Protein AF-Q9Y767-F1 (afdb_monomer_lite)

Secondary structure (DSSP, 8-state):
----------------------PPPP---------------SGGGGTTT--SSPPP---EE-TT--EE--HHHHHHH-TT--SSPPPHHHHHHHHHHHHHTT-TT-----PPPP--PPPPPSSSSHHHHHHHHHHHHHTTHHHHHHHHHH--PPPPPSS----SEEEEEETTS-EEES-PPPSSEEEEEEE--TTT-SS-SEEEEE-SSEEEEEE-TTTTTS-S-----B----TTS-EEEEESSTHHHHTTBGGGSSSSPPSEEEEEHHHHHHHHHPPPTTTHHHHHHHHHHHHHHHHHHHSTT-SHHHHHHHSSTHHHHTT-TTGGG---SSHHHHHHHHT------GGGGGGG-S-HHHHHHTHHHHHHHHHHHHHHHHHHHHHHHHHHHHHS-STHHHHHHHHHHS--EEEETHHHHHHHHHHHHHHHHHHHHHHHHHHHHHHHHGGGG-HHHHHHSTTGGGS--------EEPPSSTTPPPEEPTT-SSTTS-HHHHTT-SS--SGGGG---GGGHHHHHHHHHTT----TTSTTHHHHTTEEETTEEEEEETTTEEEEEEEHHHHHHHHHTT--B-----TTS-HHHHT-SSEEEEEPP-TT-TTS-BS-TTSGGGHHHHHTTSEEESSTHHHHHHHHHHHHHHHHHHHHHHHT--EEETTTS-GGG----TT--TTSPPEEEE----BTT-STT---B-SSGGGPPPP-TTSTTTTGGGG-BPPTTEEEEEEE-TTHHHHHHHHHHHTTTTSTT-SHHHHHHHT--TTTT-SHHHHHHHHHTS-HHHHHHHHHHHHTT--HHHHHHHHHHH-TT--HHHHHHHHHHHHHHHTEEEE--TTT-SS-EEEESTTHHHHHHHHHHHTSSS-B-SSS-PBPPGGGSTTTS-TTTTHHHHHHHHHHHHHHHHHHHHHHHHHHHHHHHT--EEEEEEETTEEEEEEEGGGHHHHHHHHHHHHHHHHHHHHHHHT----BHHHHS-S-EEEESB--SSTT-----SS--SPPPP-EEE-HHHHHHTGGGG---TTPPPPTTT---GGG----PPPPHHHHHHHHHHSS-HHHHHHHHHHHH---HHHHHHHHHHTTT--TT------------------------------------------------------------------------------------------------------------------------------------------------------------------S--GGGHHHHGGGG---THHHHHHHHHHHHHHHHHHHHHTTSSSSSS-----PPPPPPPP----------------------------------------------------------------PPP-------S----------SS----------------------------------------------

Structure (mmCIF, N/CA/C/O backbone):
data_AF-Q9Y767-F1
#
_entry.id   AF-Q9Y767-F1
#
loop_
_atom_site.group_PDB
_atom_site.id
_atom_site.type_symbol
_atom_site.label_atom_id
_atom_site.label_alt_id
_atom_site.label_comp_id
_atom_site.label_asym_id
_atom_site.label_entity_id
_atom_site.label_seq_id
_atom_site.pdbx_PDB_ins_code
_atom_site.Cartn_x
_atom_site.Cartn_y
_atom_site.Cartn_z
_atom_site.occupancy
_atom_site.B_iso_or_equiv
_atom_site.auth_seq_id
_atom_site.auth_comp_id
_atom_site.auth_asym_id
_atom_site.auth_atom_id
_atom_site.pdbx_PDB_model_num
ATOM 1 N N . MET A 1 1 ? 56.388 -27.359 -3.295 1.00 28.72 1 MET A N 1
ATOM 2 C CA . MET A 1 1 ? 57.728 -27.918 -2.998 1.00 28.72 1 MET A CA 1
ATOM 3 C C . MET A 1 1 ? 57.900 -28.033 -1.483 1.00 28.72 1 MET A C 1
ATOM 5 O O . MET A 1 1 ? 57.085 -27.483 -0.754 1.00 28.72 1 MET A O 1
ATOM 9 N N . LEU A 1 2 ? 58.905 -28.788 -1.039 1.00 32.94 2 LEU A N 1
ATOM 10 C CA . LEU A 1 2 ? 59.352 -28.968 0.358 1.00 32.94 2 LEU A CA 1
ATOM 11 C C . LEU A 1 2 ? 59.997 -27.649 0.878 1.00 32.94 2 LEU A C 1
ATOM 13 O O . LEU A 1 2 ? 60.405 -26.850 0.041 1.00 32.94 2 LEU A O 1
ATOM 17 N N . THR A 1 3 ? 60.153 -27.308 2.170 1.00 29.62 3 THR A N 1
ATOM 18 C CA . THR A 1 3 ? 59.813 -27.923 3.484 1.00 29.62 3 THR A CA 1
ATOM 19 C C . THR A 1 3 ? 59.818 -26.815 4.575 1.00 29.62 3 THR A C 1
ATOM 21 O O . THR A 1 3 ? 60.466 -25.793 4.356 1.00 29.62 3 THR A O 1
ATOM 24 N N . PRO A 1 4 ? 59.155 -26.970 5.746 1.00 40.16 4 PRO A N 1
ATOM 25 C CA . PRO A 1 4 ? 59.044 -25.916 6.770 1.00 40.16 4 PRO A CA 1
ATOM 26 C C . PRO A 1 4 ? 60.055 -26.027 7.935 1.00 40.16 4 PRO A C 1
ATOM 28 O O . PRO A 1 4 ? 60.625 -27.089 8.179 1.00 40.16 4 PRO A O 1
ATOM 31 N N . VAL A 1 5 ? 60.196 -24.951 8.725 1.00 39.81 5 VAL A N 1
ATOM 32 C CA . VAL A 1 5 ? 60.994 -24.885 9.973 1.00 39.81 5 VAL A CA 1
ATOM 33 C C . VAL A 1 5 ? 60.088 -24.564 11.177 1.00 39.81 5 VAL A C 1
ATOM 35 O O . VAL A 1 5 ? 59.078 -23.879 11.035 1.00 39.81 5 VAL A O 1
ATOM 38 N N . ARG A 1 6 ? 60.425 -25.076 12.373 1.00 28.00 6 ARG A N 1
ATOM 39 C CA . ARG A 1 6 ? 59.621 -24.985 13.611 1.00 28.00 6 ARG A CA 1
ATOM 40 C C . ARG A 1 6 ? 60.515 -24.775 14.842 1.00 28.00 6 ARG A C 1
ATOM 42 O O . ARG A 1 6 ? 61.390 -25.604 15.056 1.00 28.00 6 ARG A O 1
ATOM 49 N N . CYS A 1 7 ? 60.239 -23.765 15.679 1.00 31.17 7 CYS A N 1
ATOM 50 C CA . CYS A 1 7 ? 60.666 -23.653 17.094 1.00 31.17 7 CYS A CA 1
ATOM 51 C C . CYS A 1 7 ? 60.053 -22.389 17.756 1.00 31.17 7 CYS A C 1
ATOM 53 O O . CYS A 1 7 ? 59.908 -21.392 17.063 1.00 31.17 7 CYS A O 1
ATOM 55 N N . ARG A 1 8 ? 59.735 -22.313 19.064 1.00 32.75 8 ARG A N 1
ATOM 56 C CA . ARG A 1 8 ? 59.284 -23.351 20.026 1.00 32.75 8 ARG A CA 1
ATOM 57 C C . ARG A 1 8 ? 58.788 -22.705 21.348 1.00 32.75 8 ARG A C 1
ATOM 59 O O . ARG A 1 8 ? 59.618 -22.176 22.076 1.00 32.75 8 ARG A O 1
ATOM 66 N N . THR A 1 9 ? 57.516 -22.918 21.731 1.00 33.44 9 THR A N 1
ATOM 67 C CA . THR A 1 9 ? 56.991 -22.882 23.139 1.00 33.44 9 THR A CA 1
ATOM 68 C C . THR A 1 9 ? 57.141 -21.551 23.932 1.00 33.44 9 THR A C 1
ATOM 70 O O . THR A 1 9 ? 57.812 -20.644 23.472 1.00 33.44 9 THR A O 1
ATOM 73 N N . VAL A 1 10 ? 56.498 -21.277 25.081 1.00 32.41 10 VAL A N 1
ATOM 74 C CA . VAL A 1 10 ? 55.818 -22.070 26.145 1.00 32.41 10 VAL A CA 1
ATOM 75 C C . VAL A 1 10 ? 54.426 -21.472 26.527 1.00 32.41 10 VAL A C 1
ATOM 77 O O . VAL A 1 10 ? 54.104 -20.391 26.042 1.00 32.41 10 VAL A O 1
ATOM 80 N N . PRO A 1 11 ? 53.560 -22.168 27.311 1.00 40.28 11 PRO A N 1
ATOM 81 C CA . PRO A 1 11 ? 52.093 -21.999 27.235 1.00 40.28 11 PRO A CA 1
ATOM 82 C C . PRO A 1 11 ? 51.384 -21.599 28.552 1.00 40.28 11 PRO A C 1
ATOM 84 O O . PRO A 1 11 ? 52.007 -21.569 29.612 1.00 40.28 11 PRO A O 1
ATOM 87 N N . ASN A 1 12 ? 50.045 -21.455 28.517 1.00 32.50 12 ASN A N 1
ATOM 88 C CA . ASN A 1 12 ? 49.196 -21.929 29.624 1.00 32.50 12 ASN A CA 1
ATOM 89 C C . ASN A 1 12 ? 47.728 -22.253 29.250 1.00 32.50 12 ASN A C 1
ATOM 91 O O . ASN A 1 12 ? 47.207 -21.793 28.243 1.00 32.50 12 ASN A O 1
ATOM 95 N N . ALA A 1 13 ? 47.134 -23.091 30.107 1.00 32.06 13 ALA A N 1
ATOM 96 C CA . ALA A 1 13 ? 45.822 -23.764 30.130 1.00 32.06 13 ALA A CA 1
ATOM 97 C C . ALA A 1 13 ? 44.555 -22.926 29.767 1.00 32.06 13 ALA A C 1
ATOM 99 O O . ALA A 1 13 ? 44.586 -21.704 29.810 1.00 32.06 13 ALA A O 1
ATOM 100 N N . THR A 1 14 ? 43.377 -23.502 29.459 1.00 33.66 14 THR A N 1
ATOM 101 C CA . THR A 1 14 ? 42.766 -24.791 29.893 1.00 33.66 14 THR A CA 1
ATOM 102 C C . THR A 1 14 ? 42.003 -25.542 28.781 1.00 33.66 14 THR A C 1
ATOM 104 O O . THR A 1 14 ? 41.826 -25.040 27.676 1.00 33.66 14 THR A O 1
ATOM 107 N N . VAL A 1 15 ? 41.573 -26.783 29.070 1.00 26.28 15 VAL A N 1
ATOM 108 C CA . VAL A 1 15 ? 40.956 -27.737 28.126 1.00 26.28 15 VAL A CA 1
ATOM 109 C C . VAL A 1 15 ? 39.601 -28.247 28.645 1.00 26.28 15 VAL A C 1
ATOM 111 O O . VAL A 1 15 ? 39.508 -28.639 29.801 1.00 26.28 15 VAL A O 1
ATOM 114 N N . ALA A 1 16 ? 38.617 -28.315 27.737 1.00 26.09 16 ALA A N 1
ATOM 115 C CA . ALA A 1 16 ? 37.373 -29.109 27.746 1.00 26.09 16 ALA A CA 1
ATOM 116 C C . ALA A 1 16 ? 36.390 -29.043 28.942 1.00 26.09 16 ALA A C 1
ATOM 118 O O . ALA A 1 16 ? 36.709 -29.431 30.058 1.00 26.09 16 ALA A O 1
ATOM 119 N N . THR A 1 17 ? 35.106 -28.794 28.631 1.00 26.52 17 THR A N 1
ATOM 120 C CA . THR A 1 17 ? 33.941 -29.588 29.105 1.00 26.52 17 THR A CA 1
ATOM 121 C C . THR A 1 17 ? 32.724 -29.302 28.208 1.00 26.52 17 THR A C 1
ATOM 123 O O . THR A 1 17 ? 32.016 -28.330 28.436 1.00 26.52 17 THR A O 1
ATOM 126 N N . ALA A 1 18 ? 32.482 -30.125 27.174 1.00 26.08 18 ALA A N 1
ATOM 127 C CA . ALA A 1 18 ? 31.296 -30.006 26.298 1.00 26.08 18 ALA A CA 1
ATOM 128 C C . ALA A 1 18 ? 30.968 -31.286 25.478 1.00 26.08 18 ALA A C 1
ATOM 130 O O . ALA A 1 18 ? 30.548 -31.195 24.331 1.00 26.08 18 ALA A O 1
ATOM 131 N N . ALA A 1 19 ? 31.197 -32.496 26.014 1.00 24.45 19 ALA A N 1
ATOM 132 C CA . ALA A 1 19 ? 31.009 -33.742 25.244 1.00 24.45 19 ALA A CA 1
ATOM 133 C C . ALA A 1 19 ? 30.663 -34.973 26.114 1.00 24.45 19 ALA A C 1
ATOM 135 O O . ALA A 1 19 ? 31.433 -35.937 26.161 1.00 24.45 19 ALA A O 1
ATOM 136 N N . ARG A 1 20 ? 29.545 -34.953 26.869 1.00 24.25 20 ARG A N 1
ATOM 137 C CA . ARG A 1 20 ? 29.193 -36.098 27.746 1.00 24.25 20 ARG A CA 1
ATOM 138 C C . ARG A 1 20 ? 27.716 -36.318 28.126 1.00 24.25 20 ARG A C 1
ATOM 140 O O . ARG A 1 20 ? 27.443 -36.789 29.226 1.00 24.25 20 ARG A O 1
ATOM 147 N N . VAL A 1 21 ? 26.772 -36.066 27.220 1.00 27.38 21 VAL A N 1
ATOM 148 C CA . VAL A 1 21 ? 25.366 -36.515 27.361 1.00 27.38 21 VAL A CA 1
ATOM 149 C C . VAL A 1 21 ? 24.951 -37.269 26.085 1.00 27.38 21 VAL A C 1
ATOM 151 O O . VAL A 1 21 ? 25.588 -37.104 25.050 1.00 27.38 21 VAL A O 1
ATOM 154 N N . LEU A 1 22 ? 23.923 -38.124 26.170 1.00 26.45 22 LEU A N 1
ATOM 155 C CA . LEU A 1 22 ? 23.378 -38.959 25.082 1.00 26.45 22 LEU A CA 1
ATOM 156 C C . LEU A 1 22 ? 24.287 -40.099 24.565 1.00 26.45 22 LEU A C 1
ATOM 158 O O . LEU A 1 22 ? 24.571 -40.218 23.374 1.00 26.45 22 LEU A O 1
ATOM 162 N N . ARG A 1 23 ? 24.611 -41.060 25.445 1.00 28.00 23 ARG A N 1
ATOM 163 C CA . ARG A 1 23 ? 24.675 -42.476 25.022 1.00 28.00 23 ARG A CA 1
ATOM 164 C C . ARG A 1 23 ? 23.321 -43.137 25.293 1.00 28.00 23 ARG A C 1
ATOM 166 O O . ARG A 1 23 ? 22.748 -42.945 26.360 1.00 28.00 23 ARG A O 1
ATOM 173 N N . ARG A 1 24 ? 22.811 -43.876 24.301 1.00 27.88 24 ARG A N 1
ATOM 174 C CA . ARG A 1 24 ? 21.466 -44.479 24.292 1.00 27.88 24 ARG A CA 1
ATOM 175 C C . ARG A 1 24 ? 21.237 -45.476 25.430 1.00 27.88 24 ARG A C 1
ATOM 177 O O . ARG A 1 24 ? 22.131 -46.251 25.767 1.00 27.88 24 ARG A O 1
ATOM 184 N N . ALA A 1 25 ? 19.990 -45.534 25.896 1.00 32.16 25 ALA A N 1
ATOM 185 C CA . ALA A 1 25 ? 19.460 -46.717 26.556 1.00 32.16 25 ALA A CA 1
ATOM 186 C C . ALA A 1 25 ? 19.329 -47.889 25.560 1.00 32.16 25 ALA A C 1
ATOM 188 O O . ALA A 1 25 ? 19.052 -47.715 24.375 1.00 32.16 25 ALA A O 1
ATOM 189 N N . ASN A 1 26 ? 19.593 -49.075 26.093 1.00 28.66 26 ASN A N 1
ATOM 190 C CA . ASN A 1 26 ? 19.711 -50.379 25.446 1.00 28.66 26 ASN A CA 1
ATOM 191 C C . ASN A 1 26 ? 18.410 -50.953 24.832 1.00 28.66 26 ASN A C 1
ATOM 193 O O . ASN A 1 26 ? 17.322 -50.593 25.262 1.00 28.66 26 ASN A O 1
ATOM 197 N N . LEU A 1 27 ? 18.588 -51.986 23.983 1.00 30.53 27 LEU A N 1
ATOM 198 C CA . LEU A 1 27 ? 17.619 -53.039 23.578 1.00 30.53 27 LEU A CA 1
ATOM 199 C C . LEU A 1 27 ? 16.439 -52.581 22.684 1.00 30.53 27 LEU A C 1
ATOM 201 O O . LEU A 1 27 ? 15.630 -51.753 23.066 1.00 30.53 27 LEU A O 1
ATOM 205 N N . PHE A 1 28 ? 16.259 -53.125 21.475 1.00 32.03 28 PHE A N 1
ATOM 206 C CA . PHE A 1 28 ? 16.093 -54.566 21.227 1.00 32.03 28 PHE A CA 1
ATOM 207 C C . PHE A 1 28 ? 16.855 -55.139 20.008 1.00 32.03 28 PHE A C 1
ATOM 209 O O . PHE A 1 28 ? 17.375 -54.427 19.155 1.00 32.03 28 PHE A O 1
ATOM 216 N N . SER A 1 29 ? 16.920 -56.473 19.959 1.00 29.86 29 SER A N 1
ATOM 217 C CA . SER A 1 29 ? 17.442 -57.319 18.863 1.00 29.86 29 SER A CA 1
ATOM 218 C C . SER A 1 29 ? 16.241 -57.893 18.062 1.00 29.86 29 SER A C 1
ATOM 220 O O . SER A 1 29 ? 15.119 -57.767 18.539 1.00 29.86 29 SER A O 1
ATOM 222 N N . ARG A 1 30 ? 16.322 -58.555 16.896 1.00 32.03 30 ARG A N 1
ATOM 223 C CA . ARG A 1 30 ? 17.424 -59.170 16.123 1.00 32.03 30 ARG A CA 1
ATOM 224 C C . ARG A 1 30 ? 16.895 -59.523 14.712 1.00 32.03 30 ARG A C 1
ATOM 226 O O . ARG A 1 30 ? 15.781 -60.014 14.662 1.00 32.03 30 ARG A O 1
ATOM 233 N N . TYR A 1 31 ? 17.675 -59.407 13.628 1.00 31.30 31 TYR A N 1
ATOM 234 C CA . TYR A 1 31 ? 17.681 -60.348 12.473 1.00 31.30 31 TYR A CA 1
ATOM 235 C C . TYR A 1 31 ? 18.902 -60.063 11.553 1.00 31.30 31 TYR A C 1
ATOM 237 O O . TYR A 1 31 ? 19.294 -58.897 11.474 1.00 31.30 31 TYR A O 1
ATOM 245 N N . PRO A 1 32 ? 19.572 -61.060 10.918 1.00 35.16 32 PRO A N 1
ATOM 246 C CA . PRO A 1 32 ? 20.919 -60.846 10.368 1.00 35.16 32 PRO A CA 1
ATOM 247 C C . PRO A 1 32 ? 21.138 -61.156 8.867 1.00 35.16 32 PRO A C 1
ATOM 249 O O . PRO A 1 32 ? 20.615 -62.122 8.327 1.00 35.16 32 PRO A O 1
ATOM 252 N N . ARG A 1 33 ? 22.099 -60.421 8.284 1.00 28.55 33 ARG A N 1
ATOM 253 C CA . ARG A 1 33 ? 23.035 -60.833 7.209 1.00 28.55 33 ARG A CA 1
ATOM 254 C C . ARG A 1 33 ? 22.465 -61.456 5.915 1.00 28.55 33 ARG A C 1
ATOM 256 O O . ARG A 1 33 ? 22.408 -62.673 5.774 1.00 28.55 33 ARG A O 1
ATOM 263 N N . GLN A 1 34 ? 22.431 -60.635 4.868 1.00 29.88 34 GLN A N 1
ATOM 264 C CA . GLN A 1 34 ? 23.290 -60.896 3.703 1.00 29.88 34 GLN A CA 1
ATOM 265 C C . GLN A 1 34 ? 24.170 -59.663 3.460 1.00 29.88 34 GLN A C 1
ATOM 267 O O . GLN A 1 34 ? 23.721 -58.538 3.667 1.00 29.88 34 GLN A O 1
ATOM 272 N N . LEU A 1 35 ? 25.437 -59.867 3.094 1.00 27.91 35 LEU A N 1
ATOM 273 C CA . LEU A 1 35 ? 26.386 -58.783 2.825 1.00 27.91 35 LEU A CA 1
ATOM 274 C C . LEU A 1 35 ? 27.396 -59.258 1.770 1.00 27.91 35 LEU A C 1
ATOM 276 O O . LEU A 1 35 ? 28.425 -59.849 2.091 1.00 27.91 35 LEU A O 1
ATOM 280 N N . GLY A 1 36 ? 27.045 -59.062 0.498 1.00 31.06 36 GLY A N 1
ATOM 281 C CA . GLY A 1 36 ? 27.965 -59.252 -0.623 1.00 31.06 36 GLY A CA 1
ATOM 282 C C . GLY A 1 36 ? 28.963 -58.095 -0.716 1.00 31.06 36 GLY A C 1
ATOM 283 O O . GLY A 1 36 ? 28.668 -56.978 -0.288 1.00 31.06 36 GLY A O 1
ATOM 284 N N . HIS A 1 37 ? 30.145 -58.352 -1.277 1.00 27.84 37 HIS A N 1
ATOM 285 C CA . HIS A 1 37 ? 31.180 -57.331 -1.438 1.00 27.84 37 HIS A CA 1
ATOM 286 C C . HIS A 1 37 ? 30.738 -56.228 -2.413 1.00 27.84 37 HIS A C 1
ATOM 288 O O . HIS A 1 37 ? 30.687 -56.441 -3.622 1.00 27.84 37 HIS A O 1
ATOM 294 N N . LEU A 1 38 ? 30.506 -55.027 -1.886 1.00 27.09 38 LEU A N 1
ATOM 295 C CA . LEU A 1 38 ? 30.401 -53.782 -2.646 1.00 27.09 38 LEU A CA 1
ATOM 296 C C . LEU A 1 38 ? 31.399 -52.771 -2.079 1.00 27.09 38 LEU A C 1
ATOM 298 O O . LEU A 1 38 ? 31.571 -52.677 -0.861 1.00 27.09 38 LEU A O 1
ATOM 302 N N . ARG A 1 39 ? 32.077 -52.030 -2.962 1.00 26.05 39 ARG A N 1
ATOM 303 C CA . ARG A 1 39 ? 33.026 -50.988 -2.555 1.00 26.05 39 ARG A CA 1
ATOM 304 C C . ARG A 1 39 ? 32.288 -49.892 -1.795 1.00 26.05 39 ARG A C 1
ATOM 306 O O . ARG A 1 39 ? 31.343 -49.305 -2.312 1.00 26.05 39 ARG A O 1
ATOM 313 N N . TRP A 1 40 ? 32.758 -49.579 -0.592 1.00 27.84 40 TRP A N 1
ATOM 314 C CA . TRP A 1 40 ? 32.358 -48.369 0.125 1.00 27.84 40 TRP A CA 1
ATOM 315 C C . TRP A 1 40 ? 33.190 -47.179 -0.366 1.00 27.84 40 TRP A C 1
ATOM 317 O O . TRP A 1 40 ? 34.020 -46.628 0.357 1.00 27.84 40 TRP A O 1
ATOM 327 N N . ASP A 1 41 ? 32.969 -46.799 -1.625 1.00 29.69 41 ASP A N 1
ATOM 328 C CA . ASP A 1 41 ? 33.581 -45.618 -2.231 1.00 29.69 41 ASP A CA 1
ATOM 329 C C . ASP A 1 41 ? 32.943 -44.344 -1.637 1.00 29.69 41 ASP A C 1
ATOM 331 O O . ASP A 1 41 ? 31.887 -43.889 -2.080 1.00 29.69 41 ASP A O 1
ATOM 335 N N . SER A 1 42 ? 33.586 -43.837 -0.572 1.00 32.28 42 SER A N 1
ATOM 336 C CA . SER A 1 42 ? 33.597 -42.467 0.006 1.00 32.28 42 SER A CA 1
ATOM 337 C C . SER A 1 42 ? 32.285 -41.717 0.324 1.00 32.28 42 SER A C 1
ATOM 339 O O . SER A 1 42 ? 32.321 -40.725 1.051 1.00 32.28 42 SER A O 1
ATOM 341 N N . THR A 1 43 ? 31.126 -42.174 -0.138 1.00 36.66 43 THR A N 1
ATOM 342 C CA . THR A 1 43 ? 29.901 -41.358 -0.240 1.00 36.66 43 THR A CA 1
ATOM 343 C C . THR A 1 43 ? 29.176 -41.179 1.100 1.00 36.66 43 THR A C 1
ATOM 345 O O . THR A 1 43 ? 28.653 -40.108 1.399 1.00 36.66 43 THR A O 1
ATOM 348 N N . ILE A 1 44 ? 29.182 -42.200 1.963 1.00 36.22 44 ILE A N 1
ATOM 349 C CA . ILE A 1 44 ? 28.431 -42.184 3.235 1.00 36.22 44 ILE A CA 1
ATOM 350 C C . ILE A 1 44 ? 29.075 -41.252 4.284 1.00 36.22 44 ILE A C 1
ATOM 352 O O . ILE A 1 44 ? 28.395 -40.790 5.199 1.00 36.22 44 ILE A O 1
ATOM 356 N N . ALA A 1 45 ? 30.343 -40.866 4.103 1.00 32.78 45 ALA A N 1
ATOM 357 C CA . ALA A 1 45 ? 31.004 -39.857 4.933 1.00 32.78 45 ALA A CA 1
ATOM 358 C C . ALA A 1 45 ? 30.490 -38.418 4.698 1.00 32.78 45 ALA A C 1
ATOM 360 O O . ALA A 1 45 ? 30.787 -37.546 5.506 1.00 32.78 45 ALA A O 1
ATOM 361 N N . GLN A 1 46 ? 29.713 -38.163 3.633 1.00 35.66 46 GLN A N 1
ATOM 362 C CA . GLN A 1 46 ? 29.088 -36.858 3.348 1.00 35.66 46 GLN A CA 1
ATOM 363 C C . GLN A 1 46 ? 27.591 -36.787 3.713 1.00 35.66 46 GLN A C 1
ATOM 365 O O . GLN A 1 46 ? 26.954 -35.756 3.505 1.00 35.66 46 GLN A O 1
ATOM 370 N N . VAL A 1 47 ? 27.013 -37.876 4.236 1.00 36.91 47 VAL A N 1
ATOM 371 C CA . VAL A 1 47 ? 25.593 -37.945 4.643 1.00 36.91 47 VAL A CA 1
ATOM 372 C C . VAL A 1 47 ? 25.410 -37.600 6.130 1.00 36.91 47 VAL A C 1
ATOM 374 O O . VAL A 1 47 ? 24.315 -37.258 6.568 1.00 36.91 47 VAL A O 1
ATOM 377 N N . LEU A 1 48 ? 26.489 -37.644 6.913 1.00 33.19 48 LEU A N 1
ATOM 378 C CA . LEU A 1 48 ? 26.513 -37.203 8.306 1.00 33.19 48 LEU A CA 1
ATOM 379 C C . LEU A 1 48 ? 26.869 -35.705 8.355 1.00 33.19 48 LEU A C 1
ATOM 381 O O . LEU A 1 48 ? 27.819 -35.279 7.711 1.00 33.19 48 LEU A O 1
ATOM 385 N N . GLU A 1 49 ? 26.094 -34.929 9.120 1.00 43.50 49 GLU A N 1
ATOM 386 C CA . GLU A 1 49 ? 26.199 -33.462 9.280 1.00 43.50 49 GLU A CA 1
ATOM 387 C C . GLU A 1 49 ? 25.811 -32.567 8.080 1.00 43.50 49 GLU A C 1
ATOM 389 O O . GLU A 1 49 ? 26.294 -31.442 7.956 1.00 43.50 49 GLU A O 1
ATOM 394 N N . ARG A 1 50 ? 24.808 -32.957 7.279 1.00 51.69 50 ARG A N 1
ATOM 395 C CA . ARG A 1 50 ? 23.938 -31.944 6.643 1.00 51.69 50 ARG A CA 1
ATOM 396 C C . ARG A 1 50 ? 22.796 -31.569 7.586 1.00 51.69 50 ARG A C 1
ATOM 398 O O . ARG A 1 50 ? 21.830 -32.312 7.705 1.00 51.69 50 ARG A O 1
ATOM 405 N N . LYS A 1 51 ? 22.939 -30.425 8.265 1.00 68.31 51 LYS A N 1
ATOM 406 C CA . LYS A 1 51 ? 21.878 -29.817 9.094 1.00 68.31 51 LYS A CA 1
ATOM 407 C C . LYS A 1 51 ? 20.920 -28.919 8.306 1.00 68.31 51 LYS A C 1
ATOM 409 O O . LYS A 1 51 ? 19.788 -28.751 8.732 1.00 68.31 51 LYS A O 1
ATOM 414 N N . GLY A 1 52 ? 21.371 -28.338 7.194 1.00 84.56 52 GLY A N 1
ATOM 415 C CA . GLY A 1 52 ? 20.556 -27.438 6.376 1.00 84.56 52 GLY A CA 1
ATOM 416 C C . GLY A 1 52 ? 19.570 -28.165 5.454 1.00 84.56 52 GLY A C 1
ATOM 417 O O . GLY A 1 52 ? 19.789 -29.314 5.073 1.00 84.56 52 GLY A O 1
ATOM 418 N N . LEU A 1 53 ? 18.515 -27.455 5.050 1.00 93.38 53 LEU A N 1
ATOM 419 C CA . LEU A 1 53 ? 17.437 -27.930 4.167 1.00 93.38 53 LEU A CA 1
ATOM 420 C C . LEU A 1 53 ? 17.835 -28.014 2.677 1.00 93.38 53 LEU A C 1
ATOM 422 O O . LEU A 1 53 ? 17.075 -28.536 1.860 1.00 93.38 53 LEU A O 1
ATOM 426 N N . GLY A 1 54 ? 19.002 -27.479 2.304 1.00 92.75 54 GLY A N 1
ATOM 427 C CA . GLY A 1 54 ? 19.470 -27.430 0.918 1.00 92.75 54 GLY A CA 1
ATOM 428 C C . GLY A 1 54 ? 19.879 -28.799 0.358 1.00 92.75 54 GLY A C 1
ATOM 429 O O . GLY A 1 54 ? 20.730 -29.490 0.925 1.00 92.75 54 GLY A O 1
ATOM 430 N N . VAL A 1 55 ? 19.329 -29.167 -0.801 1.00 93.50 55 VAL A N 1
ATOM 431 C CA . VAL A 1 55 ? 19.715 -30.365 -1.572 1.00 93.50 55 VAL A CA 1
ATOM 432 C C . VAL A 1 55 ? 20.600 -30.007 -2.773 1.00 93.50 55 VAL A C 1
ATOM 434 O O . VAL A 1 55 ? 20.472 -28.919 -3.328 1.00 93.50 55 VAL A O 1
ATOM 437 N N . PRO A 1 56 ? 21.503 -30.901 -3.225 1.00 91.69 56 PRO A N 1
ATOM 438 C CA . PRO A 1 56 ? 22.293 -30.661 -4.430 1.00 91.69 56 PRO A CA 1
ATOM 439 C C . PRO A 1 56 ? 21.419 -30.592 -5.688 1.00 91.69 56 PRO A C 1
ATOM 441 O O . PRO A 1 56 ? 20.598 -31.477 -5.925 1.00 91.69 56 PRO A O 1
ATOM 444 N N . SER A 1 57 ? 21.660 -29.596 -6.539 1.00 93.19 57 SER A N 1
ATOM 445 C CA . SER A 1 57 ? 21.070 -29.490 -7.878 1.00 93.19 57 SER A CA 1
ATOM 446 C C . SER A 1 57 ? 22.071 -28.877 -8.856 1.00 93.19 57 SER A C 1
ATOM 448 O O . SER A 1 57 ? 23.032 -28.223 -8.456 1.00 93.19 57 SER A O 1
ATOM 450 N N . THR A 1 58 ? 21.837 -29.064 -10.152 1.00 93.62 58 THR A N 1
ATOM 451 C CA . THR A 1 58 ? 22.518 -28.319 -11.215 1.00 93.62 58 THR A CA 1
ATOM 452 C C . THR A 1 58 ? 21.869 -26.948 -11.427 1.00 93.62 58 THR A C 1
ATOM 454 O O . THR A 1 58 ? 20.656 -26.785 -11.241 1.00 93.62 58 THR A O 1
ATOM 457 N N . ALA A 1 59 ? 22.686 -25.970 -11.827 1.00 92.88 59 ALA A N 1
ATOM 458 C CA . ALA A 1 59 ? 22.226 -24.685 -12.349 1.00 92.88 59 ALA A CA 1
ATOM 459 C C . ALA A 1 59 ? 21.765 -24.831 -13.807 1.00 92.88 59 ALA A C 1
ATOM 461 O O . ALA A 1 59 ? 22.293 -25.660 -14.553 1.00 92.88 59 ALA A O 1
ATOM 462 N N . ARG A 1 60 ? 20.801 -24.002 -14.213 1.00 94.06 60 ARG A N 1
ATOM 463 C CA . ARG A 1 60 ? 20.277 -23.907 -15.581 1.00 94.06 60 ARG A CA 1
ATOM 464 C C . ARG A 1 60 ? 20.539 -22.509 -16.123 1.00 94.06 60 ARG A C 1
ATOM 466 O O . ARG A 1 60 ? 20.516 -21.547 -15.366 1.00 94.06 60 ARG A O 1
ATOM 473 N N . HIS A 1 61 ? 20.748 -22.400 -17.427 1.00 93.38 61 HIS A N 1
ATOM 474 C CA . HIS A 1 61 ? 20.879 -21.122 -18.125 1.00 93.38 61 HIS A CA 1
ATOM 475 C C . HIS A 1 61 ? 20.036 -21.173 -19.395 1.00 93.38 61 HIS A C 1
ATOM 477 O O . HIS A 1 61 ? 19.905 -22.241 -19.995 1.00 93.38 61 HIS A O 1
ATOM 483 N N . ASN A 1 62 ? 19.476 -20.034 -19.794 1.00 93.06 62 ASN A N 1
ATOM 484 C CA . ASN A 1 62 ? 18.775 -19.908 -21.069 1.00 93.06 62 ASN A CA 1
ATOM 485 C C . ASN A 1 62 ? 19.743 -19.567 -22.223 1.00 93.06 62 ASN A C 1
ATOM 487 O O . ASN A 1 62 ? 20.951 -19.419 -22.033 1.00 93.06 62 ASN A O 1
ATOM 491 N N . GLU A 1 63 ? 19.217 -19.420 -23.436 1.00 92.19 63 GLU A N 1
ATOM 492 C CA . GLU A 1 63 ? 19.977 -19.289 -24.688 1.00 92.19 63 GLU A CA 1
ATOM 493 C C . GLU A 1 63 ? 20.706 -17.941 -24.859 1.00 92.19 63 GLU A C 1
ATOM 495 O O . GLU A 1 63 ? 21.465 -17.764 -25.817 1.00 92.19 63 GLU A O 1
ATOM 500 N N . ILE A 1 64 ? 20.494 -17.003 -23.930 1.00 91.81 64 ILE A N 1
ATOM 501 C CA . ILE A 1 64 ? 21.235 -15.736 -23.797 1.00 91.81 64 ILE A CA 1
ATOM 502 C C . ILE A 1 64 ? 22.118 -15.695 -22.535 1.00 91.81 64 ILE A C 1
ATOM 504 O O . ILE A 1 64 ? 22.795 -14.697 -22.296 1.00 91.81 64 ILE A O 1
ATOM 508 N N . GLY A 1 65 ? 22.147 -16.781 -21.754 1.00 90.62 65 GLY A N 1
ATOM 509 C CA . GLY A 1 65 ? 23.043 -16.974 -20.616 1.00 90.62 65 GLY A CA 1
ATOM 510 C C . GLY A 1 65 ? 22.518 -16.524 -19.250 1.00 90.62 65 GLY A C 1
ATOM 511 O O . GLY A 1 65 ? 23.309 -16.515 -18.318 1.00 90.62 65 GLY A O 1
ATOM 512 N N . VAL A 1 66 ? 21.241 -16.160 -19.091 1.00 91.88 66 VAL A N 1
ATOM 513 C CA . VAL A 1 66 ? 20.665 -15.780 -17.781 1.00 91.88 66 VAL A CA 1
ATOM 514 C C . VAL A 1 66 ? 20.427 -17.033 -16.934 1.00 91.88 66 VAL A C 1
ATOM 516 O O . VAL A 1 66 ? 19.801 -17.987 -17.414 1.00 91.88 66 VAL A O 1
ATOM 519 N N . GLN A 1 67 ? 20.873 -17.032 -15.673 1.00 93.88 67 GLN A N 1
ATOM 520 C CA . GLN A 1 67 ? 20.705 -18.170 -14.761 1.00 93.88 67 GLN A CA 1
ATOM 521 C C . GLN A 1 67 ? 19.230 -18.354 -14.356 1.00 93.88 67 GLN A C 1
ATOM 523 O O . GLN A 1 67 ? 18.619 -17.484 -13.735 1.00 93.88 67 GLN A O 1
ATOM 528 N N . GLN A 1 68 ? 18.653 -19.502 -14.712 1.00 94.75 68 GLN A N 1
ATOM 529 C CA . GLN A 1 68 ? 17.285 -19.893 -14.355 1.00 94.75 68 GLN A CA 1
ATOM 530 C C . GLN A 1 68 ? 17.250 -20.644 -13.013 1.00 94.75 68 GLN A C 1
ATOM 532 O O . GLN A 1 68 ? 18.296 -20.960 -12.436 1.00 94.75 68 GLN A O 1
ATOM 537 N N . LEU A 1 69 ? 16.044 -20.951 -12.525 1.00 95.81 69 LEU A N 1
ATOM 538 C CA . LEU A 1 69 ? 15.812 -21.853 -11.396 1.00 95.81 69 LEU A CA 1
ATOM 539 C C . LEU A 1 69 ? 16.629 -23.142 -11.535 1.00 95.81 69 LEU A C 1
ATOM 541 O O . LEU A 1 69 ? 16.858 -23.646 -12.634 1.00 95.81 69 LEU A O 1
ATOM 545 N N . SER A 1 70 ? 17.043 -23.711 -10.404 1.00 96.38 70 SER A N 1
ATOM 546 C CA . SER A 1 70 ? 17.749 -24.990 -10.397 1.00 96.38 70 SER A CA 1
ATOM 547 C C . SER A 1 70 ? 16.873 -26.123 -10.946 1.00 96.38 70 SER A C 1
ATOM 549 O O . SER A 1 70 ? 15.648 -26.111 -10.813 1.00 96.38 70 SER A O 1
ATOM 551 N N . GLU A 1 71 ? 17.500 -27.144 -11.532 1.00 95.88 71 GLU A N 1
ATOM 552 C CA . GLU A 1 71 ? 16.798 -28.297 -12.121 1.00 95.88 71 GLU A CA 1
ATOM 553 C C . GLU A 1 71 ? 15.858 -29.019 -11.128 1.00 95.88 71 GLU A C 1
ATOM 555 O O . GLU A 1 71 ? 14.821 -29.552 -11.528 1.00 95.88 71 GLU A O 1
ATOM 560 N N . HIS A 1 72 ? 16.176 -28.998 -9.828 1.00 96.06 72 HIS A N 1
ATOM 561 C CA . HIS A 1 72 ? 15.322 -29.547 -8.774 1.00 96.06 72 HIS A CA 1
ATOM 562 C C . HIS A 1 72 ? 14.082 -28.684 -8.476 1.00 96.06 72 HIS A C 1
ATOM 564 O O . HIS A 1 72 ? 12.998 -29.239 -8.297 1.00 96.06 72 HIS A O 1
ATOM 570 N N . LEU A 1 73 ? 14.200 -27.349 -8.442 1.00 96.81 73 LEU A N 1
ATOM 571 C CA . LEU A 1 73 ? 13.040 -26.462 -8.262 1.00 96.81 73 LEU A CA 1
ATOM 572 C C . LEU A 1 73 ? 12.175 -26.417 -9.528 1.00 96.81 73 LEU A C 1
ATOM 574 O O . LEU A 1 73 ? 10.950 -26.493 -9.440 1.00 96.81 73 LEU A O 1
ATOM 578 N N . TYR A 1 74 ? 12.803 -26.373 -10.706 1.00 96.56 74 TYR A N 1
ATOM 579 C CA . TYR A 1 74 ? 12.116 -26.352 -11.998 1.00 96.56 74 TYR A CA 1
ATOM 580 C C . TYR A 1 74 ? 11.121 -27.512 -12.139 1.00 96.56 74 TYR A C 1
ATOM 582 O O . TYR A 1 74 ? 9.955 -27.298 -12.460 1.00 96.56 74 TYR A O 1
ATOM 590 N N . LYS A 1 75 ? 11.550 -28.739 -11.815 1.00 95.19 75 LYS A N 1
ATOM 591 C CA . LYS A 1 75 ? 10.710 -29.947 -11.878 1.00 95.19 75 LYS A CA 1
ATOM 592 C C . LYS A 1 75 ? 9.527 -29.957 -10.905 1.00 95.19 75 LYS A C 1
ATOM 594 O O . LYS A 1 75 ? 8.550 -30.647 -11.171 1.00 95.19 75 LYS A O 1
ATOM 599 N N . GLN A 1 76 ? 9.605 -29.213 -9.802 1.00 95.88 76 GLN A N 1
ATOM 600 C CA . GLN A 1 76 ? 8.511 -29.083 -8.832 1.00 95.88 76 GLN A CA 1
ATOM 601 C C . GLN A 1 76 ? 7.488 -28.016 -9.252 1.00 95.88 76 GLN A C 1
ATOM 603 O O . GLN A 1 76 ? 6.306 -28.152 -8.956 1.00 95.88 76 GLN A O 1
ATOM 608 N N . LEU A 1 77 ? 7.939 -26.965 -9.946 1.00 96.19 77 LEU A N 1
ATOM 609 C CA . LEU A 1 77 ? 7.120 -25.813 -10.344 1.00 96.19 77 LEU A CA 1
ATOM 610 C C . LEU A 1 77 ? 6.506 -25.959 -11.745 1.00 96.19 77 LEU A C 1
ATOM 612 O O . LEU A 1 77 ? 5.422 -25.443 -12.003 1.00 96.19 77 LEU A O 1
ATOM 616 N N . PHE A 1 78 ? 7.181 -26.691 -12.633 1.00 94.94 78 PHE A N 1
ATOM 617 C CA . PHE A 1 78 ? 6.761 -26.965 -14.006 1.00 94.94 78 PHE A CA 1
ATOM 618 C C . PHE A 1 78 ? 6.718 -28.488 -14.251 1.00 94.94 78 PHE A C 1
ATOM 620 O O . PHE A 1 78 ? 7.535 -29.015 -15.011 1.00 94.94 78 PHE A O 1
ATOM 627 N N . PRO A 1 79 ? 5.778 -29.235 -13.631 1.00 91.38 79 PRO A N 1
ATOM 628 C CA . PRO A 1 79 ? 5.739 -30.703 -13.707 1.00 91.38 79 PRO A CA 1
ATOM 629 C C . PRO A 1 79 ? 5.519 -31.246 -15.131 1.00 91.38 79 PRO A C 1
ATOM 631 O O . PRO A 1 79 ? 5.899 -32.376 -15.429 1.00 91.38 79 PRO A O 1
ATOM 634 N N . ARG A 1 80 ? 4.948 -30.434 -16.032 1.00 88.56 80 ARG A N 1
ATOM 635 C CA . ARG A 1 80 ? 4.781 -30.740 -17.466 1.00 88.56 80 ARG A CA 1
ATOM 636 C C . ARG A 1 80 ? 5.972 -30.303 -18.343 1.00 88.56 80 ARG A C 1
ATOM 638 O O . ARG A 1 80 ? 5.943 -30.535 -19.548 1.00 88.56 80 ARG A O 1
ATOM 645 N N . GLY A 1 81 ? 7.000 -29.675 -17.763 1.00 89.81 81 GLY A N 1
ATOM 646 C CA . GLY A 1 81 ? 8.069 -28.984 -18.494 1.00 89.81 81 GLY A CA 1
ATOM 647 C C . GLY A 1 81 ? 7.577 -27.744 -19.253 1.00 89.81 81 GLY A C 1
ATOM 648 O O . GLY A 1 81 ? 6.426 -27.331 -19.110 1.00 89.81 81 GLY A O 1
ATOM 649 N N . ASN A 1 82 ? 8.449 -27.151 -20.076 1.00 89.88 82 ASN A N 1
ATOM 650 C CA . ASN A 1 82 ? 8.069 -26.048 -20.958 1.00 89.88 82 ASN A CA 1
ATOM 651 C C . ASN A 1 82 ? 7.268 -26.578 -22.159 1.00 89.88 82 ASN A C 1
ATOM 653 O O . ASN A 1 82 ? 7.811 -27.241 -23.042 1.00 89.88 82 ASN A O 1
ATOM 657 N N . THR A 1 83 ? 5.977 -26.262 -22.179 1.00 86.44 83 THR A N 1
ATOM 658 C CA . THR A 1 83 ? 5.020 -26.689 -23.213 1.00 86.44 83 THR A CA 1
ATOM 659 C C . THR A 1 83 ? 4.903 -25.723 -24.399 1.00 86.44 83 THR A C 1
ATOM 661 O O . THR A 1 83 ? 4.243 -26.059 -25.379 1.00 86.44 83 THR A O 1
ATOM 664 N N . ASP A 1 84 ? 5.540 -24.548 -24.335 1.00 85.44 84 ASP A N 1
ATOM 665 C CA . ASP A 1 84 ? 5.518 -23.512 -25.379 1.00 85.44 84 ASP A CA 1
ATOM 666 C C . ASP A 1 84 ? 6.880 -22.777 -25.454 1.00 85.44 84 ASP A C 1
ATOM 668 O O . ASP A 1 84 ? 6.992 -21.614 -25.049 1.00 85.44 84 ASP A O 1
ATOM 672 N N . PRO A 1 85 ? 7.956 -23.461 -25.896 1.00 90.25 85 PRO A N 1
ATOM 673 C CA . PRO A 1 85 ? 9.295 -22.880 -25.950 1.00 90.25 85 PRO A CA 1
ATOM 674 C C . PRO A 1 85 ? 9.411 -21.737 -26.978 1.00 90.25 85 PRO A C 1
ATOM 676 O O . PRO A 1 85 ? 8.681 -21.712 -27.974 1.00 90.25 85 PRO A O 1
ATOM 679 N N . PRO A 1 86 ? 10.347 -20.788 -26.775 1.00 89.81 86 PRO A N 1
ATOM 680 C CA . PRO A 1 86 ? 10.615 -19.726 -27.741 1.00 89.81 86 PRO A CA 1
ATOM 681 C C . PRO A 1 86 ? 11.063 -20.299 -29.094 1.00 89.81 86 PRO A C 1
ATOM 683 O O . PRO A 1 86 ? 11.895 -21.204 -29.162 1.00 89.81 86 PRO A O 1
ATOM 686 N N . ALA A 1 87 ? 10.528 -19.748 -30.187 1.00 90.94 87 ALA A N 1
ATOM 687 C CA . ALA A 1 87 ? 10.953 -20.114 -31.537 1.00 90.94 87 ALA A CA 1
ATOM 688 C C . ALA A 1 87 ? 12.420 -19.687 -31.775 1.00 90.94 87 ALA A C 1
ATOM 690 O O . ALA A 1 87 ? 12.796 -18.600 -31.321 1.00 90.94 87 ALA A O 1
ATOM 691 N N . PRO A 1 88 ? 13.246 -20.467 -32.505 1.00 94.31 88 PRO A N 1
ATOM 692 C CA . PRO A 1 88 ? 14.652 -20.132 -32.756 1.00 94.31 88 PRO A CA 1
ATOM 693 C C . PRO A 1 88 ? 14.860 -18.723 -33.327 1.00 94.31 88 PRO A C 1
ATOM 695 O O . PRO A 1 88 ? 15.789 -18.017 -32.942 1.00 94.31 88 PRO A O 1
ATOM 698 N N . GLU A 1 89 ? 13.950 -18.270 -34.188 1.00 94.00 89 GLU A N 1
ATOM 699 C CA . GLU A 1 89 ? 13.949 -16.930 -34.769 1.00 94.00 89 GLU A CA 1
ATOM 700 C C . GLU A 1 89 ? 13.790 -15.832 -33.706 1.00 94.00 89 GLU A C 1
ATOM 702 O O . GLU A 1 89 ? 14.428 -14.787 -33.807 1.00 94.00 89 GLU A O 1
ATOM 707 N N . LEU A 1 90 ? 12.987 -16.056 -32.659 1.00 93.19 90 LEU A N 1
ATOM 708 C CA . LEU A 1 90 ? 12.834 -15.104 -31.552 1.00 93.19 90 LEU A CA 1
ATOM 709 C C . LEU A 1 90 ? 14.084 -15.060 -30.667 1.00 93.19 90 LEU A C 1
ATOM 711 O O . LEU A 1 90 ? 14.446 -13.986 -30.189 1.00 93.19 90 LEU A O 1
ATOM 715 N N . ILE A 1 91 ? 14.772 -16.191 -30.496 1.00 94.94 91 ILE A N 1
ATOM 716 C CA . ILE A 1 91 ? 16.027 -16.278 -29.736 1.00 94.94 91 ILE A CA 1
ATOM 717 C C . ILE A 1 91 ? 17.136 -15.478 -30.438 1.00 94.94 91 ILE A C 1
ATOM 719 O O . ILE A 1 91 ? 17.832 -14.691 -29.796 1.00 94.94 91 ILE A O 1
ATOM 723 N N . GLU A 1 92 ? 17.279 -15.614 -31.759 1.00 96.38 92 GLU A N 1
ATOM 724 C CA . GLU A 1 92 ? 18.266 -14.833 -32.520 1.00 96.38 92 GLU A CA 1
ATOM 725 C C . GLU A 1 92 ? 17.909 -13.338 -32.587 1.00 96.38 92 GLU A C 1
ATOM 727 O O . GLU A 1 92 ? 18.798 -12.489 -32.514 1.00 96.38 92 GLU A O 1
ATOM 732 N N . LEU A 1 93 ? 16.618 -12.984 -32.627 1.00 95.38 93 LEU A N 1
ATOM 733 C CA . LEU A 1 93 ? 16.177 -11.586 -32.532 1.00 95.38 93 LEU A CA 1
ATOM 734 C C . LEU A 1 93 ? 16.430 -10.979 -31.139 1.00 95.38 93 LEU A C 1
ATOM 736 O O . LEU A 1 93 ? 16.820 -9.814 -31.049 1.00 95.38 93 LEU A O 1
ATOM 740 N N . ALA A 1 94 ? 16.283 -11.754 -30.060 1.00 95.19 94 ALA A N 1
ATOM 741 C CA . ALA A 1 94 ? 16.686 -11.327 -28.720 1.00 95.19 94 ALA A CA 1
ATOM 742 C C . ALA A 1 94 ? 18.205 -11.075 -28.651 1.00 95.19 94 ALA A C 1
ATOM 744 O O . ALA A 1 94 ? 18.640 -10.024 -28.176 1.00 95.19 94 ALA A O 1
ATOM 745 N N . LYS A 1 95 ? 19.025 -11.984 -29.200 1.00 95.94 95 LYS A N 1
ATOM 746 C CA . LYS A 1 95 ? 20.489 -11.816 -29.277 1.00 95.94 95 LYS A CA 1
ATOM 747 C C . LYS A 1 95 ? 20.893 -10.567 -30.065 1.00 95.94 95 LYS A C 1
ATOM 749 O O . LYS A 1 95 ? 21.723 -9.807 -29.575 1.00 95.94 95 LYS A O 1
ATOM 754 N N . ASP A 1 96 ? 20.291 -10.315 -31.229 1.00 95.44 96 ASP A N 1
ATOM 755 C CA . ASP A 1 96 ? 20.540 -9.106 -32.031 1.00 95.44 96 ASP A CA 1
ATOM 756 C C . ASP A 1 96 ? 20.216 -7.824 -31.241 1.00 95.44 96 ASP A C 1
ATOM 758 O O . ASP A 1 96 ? 21.043 -6.918 -31.126 1.00 95.44 96 ASP A O 1
ATOM 762 N N . HIS A 1 97 ? 19.049 -7.770 -30.597 1.00 95.25 97 HIS A N 1
ATOM 763 C CA . HIS A 1 97 ? 18.653 -6.638 -29.759 1.00 95.25 97 HIS A CA 1
ATOM 764 C C . HIS A 1 97 ? 19.613 -6.403 -28.573 1.00 95.25 97 HIS A C 1
ATOM 766 O O . HIS A 1 97 ? 20.044 -5.270 -28.340 1.00 95.25 97 HIS A O 1
ATOM 772 N N . LEU A 1 98 ? 20.011 -7.459 -27.856 1.00 93.81 98 LEU A N 1
ATOM 773 C CA . LEU A 1 98 ? 20.966 -7.372 -26.743 1.00 93.81 98 LEU A CA 1
ATOM 774 C C . LEU A 1 98 ? 22.391 -7.018 -27.203 1.00 93.81 98 LEU A C 1
ATOM 776 O O . LEU A 1 98 ? 23.118 -6.338 -26.473 1.00 93.81 98 LEU A O 1
ATOM 780 N N . ALA A 1 99 ? 22.796 -7.433 -28.406 1.00 94.25 99 ALA A N 1
ATOM 781 C CA . ALA A 1 99 ? 24.074 -7.057 -29.004 1.00 94.25 99 ALA A CA 1
ATOM 782 C C . ALA A 1 99 ? 24.094 -5.569 -29.394 1.00 94.25 99 ALA A C 1
ATOM 784 O O . ALA A 1 99 ? 25.020 -4.850 -29.019 1.00 94.25 99 ALA A O 1
ATOM 785 N N . ARG A 1 100 ? 23.037 -5.066 -30.053 1.00 92.88 100 ARG A N 1
ATOM 786 C CA . ARG A 1 100 ? 22.896 -3.642 -30.433 1.00 92.88 100 ARG A CA 1
ATOM 787 C C . ARG A 1 100 ? 22.896 -2.680 -29.242 1.00 92.88 100 ARG A C 1
ATOM 789 O O . ARG A 1 100 ? 23.228 -1.508 -29.412 1.00 92.88 100 ARG A O 1
ATOM 796 N N . HIS A 1 101 ? 22.543 -3.156 -28.048 1.00 90.94 101 HIS A N 1
ATOM 797 C CA . HIS A 1 101 ? 22.570 -2.371 -26.812 1.00 90.94 101 HIS A CA 1
ATOM 798 C C . HIS A 1 101 ? 23.799 -2.624 -25.920 1.00 90.94 101 HIS A C 1
ATOM 800 O O . HIS A 1 101 ? 23.902 -2.004 -24.855 1.00 90.94 101 HIS A O 1
ATOM 806 N N . ASP A 1 102 ? 24.753 -3.452 -26.362 1.00 90.44 102 ASP A N 1
ATOM 807 C CA . ASP A 1 102 ? 25.986 -3.788 -25.636 1.00 90.44 102 ASP A CA 1
ATOM 808 C C . ASP A 1 102 ? 25.703 -4.429 -24.253 1.00 90.44 102 ASP A C 1
ATOM 810 O O . ASP A 1 102 ? 26.160 -3.966 -23.199 1.00 90.44 102 ASP A O 1
ATOM 814 N N . LEU A 1 103 ? 24.873 -5.482 -24.277 1.00 89.19 103 LEU A N 1
ATOM 815 C CA . LEU A 1 103 ? 24.452 -6.297 -23.126 1.00 89.19 103 LEU A CA 1
ATOM 816 C C . LEU A 1 103 ? 24.734 -7.800 -23.304 1.00 89.19 103 LEU A C 1
ATOM 818 O O . LEU A 1 103 ? 25.023 -8.480 -22.321 1.00 89.19 103 LEU A O 1
ATOM 822 N N . LEU A 1 104 ? 24.660 -8.325 -24.534 1.00 89.06 104 LEU A N 1
ATOM 823 C CA . LEU A 1 104 ? 24.844 -9.757 -24.803 1.00 89.06 104 LEU A CA 1
ATOM 824 C C . LEU A 1 104 ? 26.211 -10.252 -24.293 1.00 89.06 104 LEU A C 1
ATOM 826 O O . LEU A 1 104 ? 27.245 -9.652 -24.583 1.00 89.06 104 LEU A O 1
ATOM 830 N N . GLY A 1 105 ? 26.214 -11.353 -23.536 1.00 85.50 105 GLY A N 1
ATOM 831 C CA . GLY A 1 105 ? 27.429 -11.924 -22.943 1.00 85.50 105 GLY A CA 1
ATOM 832 C C . GLY A 1 105 ? 27.934 -11.220 -21.675 1.00 85.50 105 GLY A C 1
ATOM 833 O O . GLY A 1 105 ? 28.987 -11.599 -21.168 1.00 85.50 105 GLY A O 1
ATOM 834 N N . LYS A 1 106 ? 27.200 -10.233 -21.136 1.00 83.31 106 LYS A N 1
ATOM 835 C CA . LYS A 1 106 ? 27.518 -9.553 -19.863 1.00 83.31 106 LYS A CA 1
ATOM 836 C C . LYS A 1 106 ? 26.751 -10.104 -18.654 1.00 83.31 106 LYS A C 1
ATOM 838 O O . LYS A 1 106 ? 26.577 -9.391 -17.670 1.00 83.31 106 LYS A O 1
ATOM 843 N N . THR A 1 107 ? 26.311 -11.361 -18.720 1.00 75.94 107 THR A N 1
ATOM 844 C CA . THR A 1 107 ? 25.853 -12.125 -17.548 1.00 75.94 107 THR A CA 1
ATOM 845 C C . THR A 1 107 ? 26.911 -12.045 -16.449 1.00 75.94 107 THR A C 1
ATOM 847 O O . THR A 1 107 ? 28.104 -12.225 -16.718 1.00 75.94 107 THR A O 1
ATOM 850 N N . THR A 1 108 ? 26.493 -11.779 -15.215 1.00 67.44 108 THR A N 1
ATOM 851 C CA . THR A 1 108 ? 27.407 -11.703 -14.067 1.00 67.44 108 THR A CA 1
ATOM 852 C C . THR A 1 108 ? 26.983 -12.536 -12.871 1.00 67.44 108 THR A C 1
ATOM 854 O O . THR A 1 108 ? 27.841 -12.767 -12.013 1.00 67.44 108 THR A O 1
ATOM 857 N N . ASP A 1 109 ? 25.743 -13.036 -12.821 1.00 69.69 109 ASP A N 1
ATOM 858 C CA . ASP A 1 109 ? 25.357 -13.964 -11.762 1.00 69.69 109 ASP A CA 1
ATOM 859 C C . ASP A 1 109 ? 26.193 -15.259 -11.831 1.00 69.69 109 ASP A C 1
ATOM 861 O O . ASP A 1 109 ? 26.512 -15.796 -12.896 1.00 69.69 109 ASP A O 1
ATOM 865 N N . LYS A 1 110 ? 26.628 -15.700 -10.650 1.00 75.75 110 LYS A N 1
ATOM 866 C CA . LYS A 1 110 ? 27.382 -16.933 -10.376 1.00 75.75 110 LYS A CA 1
ATOM 867 C C . LYS A 1 110 ? 26.953 -17.542 -9.037 1.00 75.75 110 LYS A C 1
ATOM 869 O O . LYS A 1 110 ? 27.715 -18.298 -8.429 1.00 75.75 110 LYS A O 1
ATOM 874 N N . THR A 1 111 ? 25.776 -17.167 -8.533 1.00 85.38 111 THR A N 1
ATOM 875 C CA . THR A 1 111 ? 25.219 -17.705 -7.294 1.00 85.38 111 THR A CA 1
ATOM 876 C C . THR A 1 111 ? 25.035 -19.219 -7.424 1.00 85.38 111 THR A C 1
ATOM 878 O O . THR A 1 111 ? 24.613 -19.712 -8.475 1.00 85.38 111 THR A O 1
ATOM 881 N N . PRO A 1 112 ? 25.360 -20.003 -6.381 1.00 91.50 112 PRO A N 1
ATOM 882 C CA . PRO A 1 112 ? 25.163 -21.445 -6.432 1.00 91.50 112 PRO A CA 1
ATOM 883 C C . PRO A 1 112 ? 23.672 -21.776 -6.642 1.00 91.50 112 PRO A C 1
ATOM 885 O O . PRO A 1 112 ? 22.805 -21.019 -6.196 1.00 91.50 112 PRO A O 1
ATOM 888 N N . PRO A 1 113 ? 23.342 -22.885 -7.329 1.00 94.06 113 PRO A N 1
ATOM 889 C CA . PRO A 1 113 ? 21.957 -23.251 -7.609 1.00 94.06 113 PRO A CA 1
ATOM 890 C C . PRO A 1 113 ? 21.193 -23.548 -6.315 1.00 94.06 113 PRO A C 1
ATOM 892 O O . PRO A 1 113 ? 21.517 -24.493 -5.595 1.00 94.06 113 PRO A O 1
ATOM 895 N N . ILE A 1 114 ? 20.154 -22.761 -6.044 1.00 95.81 114 ILE A N 1
ATOM 896 C CA . ILE A 1 114 ? 19.289 -22.914 -4.873 1.00 95.81 114 ILE A CA 1
ATOM 897 C C . ILE A 1 114 ? 18.348 -24.091 -5.116 1.00 95.81 114 ILE A C 1
ATOM 899 O O . ILE A 1 114 ? 17.629 -24.122 -6.115 1.00 95.81 114 ILE A O 1
ATOM 903 N N . ALA A 1 115 ? 18.329 -25.065 -4.209 1.00 95.94 115 ALA A N 1
ATOM 904 C CA . ALA A 1 115 ? 17.446 -26.221 -4.297 1.00 95.94 115 ALA A CA 1
ATOM 905 C C . ALA A 1 115 ? 17.048 -26.730 -2.909 1.00 95.94 115 ALA A C 1
ATOM 907 O O . ALA A 1 115 ? 17.893 -26.962 -2.047 1.00 95.94 115 ALA A O 1
ATOM 908 N N . PHE A 1 116 ? 15.745 -26.921 -2.723 1.00 95.69 116 PHE A N 1
ATOM 909 C CA . PHE A 1 116 ? 15.118 -27.492 -1.536 1.00 95.69 116 PHE A CA 1
ATOM 910 C C . PHE A 1 116 ? 13.759 -28.096 -1.922 1.00 95.69 116 PHE A C 1
ATOM 912 O O . PHE A 1 116 ? 13.268 -27.872 -3.034 1.00 95.69 116 PHE A O 1
ATOM 919 N N . GLN A 1 117 ? 13.164 -28.871 -1.015 1.00 95.31 117 GLN A N 1
ATOM 920 C CA . GLN A 1 117 ? 11.831 -29.436 -1.212 1.00 95.31 117 GLN A CA 1
ATOM 921 C C . GLN A 1 117 ? 10.768 -28.350 -0.997 1.00 95.31 117 GLN A C 1
ATOM 923 O O . GLN A 1 117 ? 10.691 -27.759 0.079 1.00 95.31 117 GLN A O 1
ATOM 928 N N . LEU A 1 118 ? 9.943 -28.101 -2.013 1.00 95.88 118 LEU A N 1
ATOM 929 C CA . LEU A 1 118 ? 8.777 -27.226 -1.925 1.00 95.88 118 LEU A CA 1
ATOM 930 C C . LEU A 1 118 ? 7.556 -28.004 -1.401 1.00 95.88 118 LEU A C 1
ATOM 932 O O . LEU A 1 118 ? 7.445 -29.206 -1.669 1.00 95.88 118 LEU A O 1
ATOM 936 N N . PRO A 1 119 ? 6.596 -27.336 -0.733 1.00 94.38 119 PRO A N 1
ATOM 937 C CA . PRO A 1 119 ? 5.255 -27.879 -0.540 1.00 94.38 119 PRO A CA 1
ATOM 938 C C . PRO A 1 119 ? 4.622 -28.231 -1.892 1.00 94.38 119 PRO A C 1
ATOM 940 O O . PRO A 1 119 ? 4.786 -27.494 -2.868 1.00 94.38 119 PRO A O 1
ATOM 943 N N . ALA A 1 120 ? 3.891 -29.344 -1.953 1.00 91.56 120 ALA A N 1
ATOM 944 C CA . ALA A 1 120 ? 3.285 -29.812 -3.197 1.00 91.56 120 ALA A CA 1
ATOM 945 C C . ALA A 1 120 ? 2.272 -28.801 -3.771 1.00 91.56 120 ALA A C 1
ATOM 947 O O . ALA A 1 120 ? 1.393 -28.305 -3.059 1.00 91.56 120 ALA A O 1
ATOM 948 N N . LEU A 1 121 ? 2.374 -28.536 -5.078 1.00 93.81 121 LEU A N 1
ATOM 949 C CA . LEU A 1 121 ? 1.375 -27.767 -5.819 1.00 93.81 121 LEU A CA 1
ATOM 950 C C . LEU A 1 121 ? 0.056 -28.542 -5.906 1.00 93.81 121 LEU A C 1
ATOM 952 O O . LEU A 1 121 ? 0.039 -29.768 -6.013 1.00 93.81 121 LEU A O 1
ATOM 956 N N . VAL A 1 122 ? -1.059 -27.810 -5.909 1.00 91.62 122 VAL A N 1
ATOM 957 C CA . VAL A 1 122 ? -2.399 -28.394 -6.066 1.00 91.62 122 VAL A CA 1
ATOM 958 C C . VAL A 1 122 ? -2.929 -28.074 -7.456 1.00 91.62 122 VAL A C 1
ATOM 960 O O . VAL A 1 122 ? -3.549 -27.033 -7.668 1.00 91.62 122 VAL A O 1
ATOM 963 N N . GLY A 1 123 ? -2.664 -28.988 -8.388 1.00 90.12 123 GLY A N 1
ATOM 964 C CA . GLY A 1 123 ? -2.892 -28.803 -9.818 1.00 90.12 123 GLY A CA 1
ATOM 965 C C . GLY A 1 123 ? -1.592 -28.809 -10.619 1.00 90.12 123 GLY A C 1
ATOM 966 O O . GLY A 1 123 ? -0.501 -28.733 -10.057 1.00 90.12 123 GLY A O 1
ATOM 967 N N . ASP A 1 124 ? -1.712 -28.860 -11.944 1.00 89.50 124 ASP A N 1
ATOM 968 C CA . ASP A 1 124 ? -0.556 -28.980 -12.852 1.00 89.50 124 ASP A CA 1
ATOM 969 C C . ASP A 1 124 ? 0.083 -27.623 -13.214 1.00 89.50 124 ASP A C 1
ATOM 971 O O . ASP A 1 124 ? 1.033 -27.558 -13.998 1.00 89.50 124 ASP A O 1
ATOM 975 N N . THR A 1 125 ? -0.466 -26.519 -12.698 1.00 93.62 125 THR A N 1
ATOM 976 C CA . THR A 1 125 ? -0.044 -25.144 -13.002 1.00 93.62 125 THR A CA 1
ATOM 977 C C . THR A 1 125 ? -0.188 -24.236 -11.785 1.00 93.62 125 THR A C 1
ATOM 979 O O . THR A 1 125 ? -1.058 -24.460 -10.939 1.00 93.62 125 THR A O 1
ATOM 982 N N . LEU A 1 126 ? 0.598 -23.154 -11.725 1.00 94.94 126 LEU A N 1
ATOM 983 C CA . LEU A 1 126 ? 0.418 -22.134 -10.686 1.00 94.94 126 LEU A CA 1
ATOM 984 C C . LEU A 1 126 ? -0.922 -21.398 -10.842 1.00 94.94 126 LEU A C 1
ATOM 986 O O . LEU A 1 126 ? -1.471 -20.934 -9.848 1.00 94.94 126 LEU A O 1
ATOM 990 N N . ASP A 1 127 ? -1.485 -21.343 -12.053 1.00 95.06 127 ASP A N 1
ATOM 991 C CA . ASP A 1 127 ? -2.816 -20.776 -12.286 1.00 95.06 127 ASP A CA 1
ATOM 992 C C . ASP A 1 127 ? -3.929 -21.591 -11.616 1.00 95.06 127 ASP A C 1
ATOM 994 O O . ASP A 1 127 ? -4.755 -21.035 -10.894 1.00 95.06 127 ASP A O 1
ATOM 998 N N . GLU A 1 128 ? -3.921 -22.913 -11.801 1.00 95.69 128 GLU A N 1
ATOM 999 C CA . GLU A 1 128 ? -4.831 -23.827 -11.107 1.00 95.69 128 GLU A CA 1
ATOM 1000 C C . GLU A 1 128 ? -4.635 -23.756 -9.589 1.00 95.69 128 GLU A C 1
ATOM 1002 O O . GLU A 1 128 ? -5.612 -23.652 -8.844 1.00 95.69 128 GLU A O 1
ATOM 1007 N N . HIS A 1 129 ? -3.377 -23.748 -9.138 1.00 96.75 129 HIS A N 1
ATOM 1008 C CA . HIS A 1 129 ? -3.043 -23.677 -7.722 1.00 96.75 129 HIS A CA 1
ATOM 1009 C C . HIS A 1 129 ? -3.592 -22.395 -7.083 1.00 96.75 129 HIS A C 1
ATOM 1011 O O . HIS A 1 129 ? -4.396 -22.470 -6.156 1.00 96.75 129 HIS A O 1
ATOM 1017 N N . PHE A 1 130 ? -3.256 -21.217 -7.619 1.00 97.81 130 PHE A N 1
ATOM 1018 C CA . PHE A 1 130 ? -3.756 -19.941 -7.103 1.00 97.81 130 PHE A CA 1
ATOM 1019 C C . PHE A 1 130 ? -5.262 -19.748 -7.297 1.00 97.81 130 PHE A C 1
ATOM 1021 O O . PHE A 1 130 ? -5.880 -19.040 -6.500 1.00 97.81 130 PHE A O 1
ATOM 1028 N N . HIS A 1 131 ? -5.885 -20.373 -8.299 1.00 97.62 131 HIS A N 1
ATOM 1029 C CA . HIS A 1 131 ? -7.342 -20.408 -8.386 1.00 97.62 131 HIS A CA 1
ATOM 1030 C C . HIS A 1 131 ? -7.940 -21.163 -7.194 1.00 97.62 131 HIS A C 1
ATOM 1032 O O . HIS A 1 131 ? -8.794 -20.619 -6.496 1.00 97.62 131 HIS A O 1
ATOM 1038 N N . LYS A 1 132 ? -7.447 -22.377 -6.913 1.00 97.81 132 LYS A N 1
ATOM 1039 C CA . LYS A 1 132 ? -7.921 -23.216 -5.803 1.00 97.81 132 LYS A CA 1
ATOM 1040 C C . LYS A 1 132 ? -7.653 -22.577 -4.438 1.00 97.81 132 LYS A C 1
ATOM 1042 O O . LYS A 1 132 ? -8.585 -22.475 -3.645 1.00 97.81 132 LYS A O 1
ATOM 1047 N N . LEU A 1 133 ? -6.441 -22.060 -4.199 1.00 97.69 133 LEU A N 1
ATOM 1048 C CA . LEU A 1 133 ? -6.120 -21.293 -2.985 1.00 97.69 133 LEU A CA 1
ATOM 1049 C C . LEU A 1 133 ? -7.026 -20.060 -2.839 1.00 97.69 133 LEU A C 1
ATOM 1051 O O . LEU A 1 133 ? -7.530 -19.777 -1.756 1.00 97.69 133 LEU A O 1
ATOM 1055 N N . GLY A 1 134 ? -7.266 -19.344 -3.941 1.00 97.62 134 GLY A N 1
ATOM 1056 C CA . GLY A 1 134 ? -8.125 -18.166 -3.962 1.00 97.62 134 GLY A CA 1
ATOM 1057 C C . GLY A 1 134 ? -9.583 -18.461 -3.622 1.00 97.62 134 GLY A C 1
ATOM 1058 O O . GLY A 1 134 ? -10.204 -17.637 -2.963 1.00 97.62 134 GLY A O 1
ATOM 1059 N N . VAL A 1 135 ? -10.137 -19.603 -4.050 1.00 97.56 135 VAL A N 1
ATOM 1060 C CA . VAL A 1 135 ? -11.502 -20.021 -3.675 1.00 97.56 135 VAL A CA 1
ATOM 1061 C C . VAL A 1 135 ? -11.557 -20.477 -2.214 1.00 97.56 135 VAL A C 1
ATOM 1063 O O . VAL A 1 135 ? -12.450 -20.051 -1.490 1.00 97.56 135 VAL A O 1
ATOM 1066 N N . ASP A 1 136 ? -10.590 -21.276 -1.755 1.00 96.94 136 ASP A N 1
ATOM 1067 C CA . ASP A 1 136 ? -10.522 -21.770 -0.369 1.00 96.94 136 ASP A CA 1
ATOM 1068 C C . ASP A 1 136 ? -10.397 -20.642 0.667 1.00 96.94 136 ASP A C 1
ATOM 1070 O O . ASP A 1 136 ? -11.044 -20.685 1.707 1.00 96.94 136 ASP A O 1
ATOM 1074 N N . ALA A 1 137 ? -9.624 -19.596 0.361 1.00 96.38 137 ALA A N 1
ATOM 1075 C CA . ALA A 1 137 ? -9.521 -18.404 1.203 1.00 96.38 137 ALA A CA 1
ATOM 1076 C C . ALA A 1 137 ? -10.706 -17.423 1.035 1.00 96.38 137 ALA A C 1
ATOM 1078 O O . ALA A 1 137 ? -10.921 -16.559 1.889 1.00 96.38 137 ALA A O 1
ATOM 1079 N N . ALA A 1 138 ? -11.471 -17.526 -0.061 1.00 97.50 138 ALA A N 1
ATOM 1080 C CA . ALA A 1 138 ? -12.645 -16.691 -0.320 1.00 97.50 138 ALA A CA 1
ATOM 1081 C C . ALA A 1 138 ? -13.928 -17.228 0.329 1.00 97.50 138 ALA A C 1
ATOM 1083 O O . ALA A 1 138 ? -14.789 -16.434 0.699 1.00 97.50 138 ALA A O 1
ATOM 1084 N N . GLU A 1 139 ? -14.097 -18.544 0.444 1.00 95.81 139 GLU A N 1
ATOM 1085 C CA . GLU A 1 139 ? -15.301 -19.159 1.011 1.00 95.81 139 GLU A CA 1
ATOM 1086 C C . GLU A 1 139 ? -15.178 -19.375 2.541 1.00 95.81 139 GLU A C 1
ATOM 1088 O O . GLU A 1 139 ? -14.069 -19.505 3.060 1.00 95.81 139 GLU A O 1
ATOM 1093 N N . PRO A 1 140 ? -16.291 -19.367 3.305 1.00 95.56 140 PRO A N 1
ATOM 1094 C CA . PRO A 1 140 ? -17.680 -19.152 2.874 1.00 95.56 140 PRO A CA 1
ATOM 1095 C C . PRO A 1 140 ? -18.038 -17.669 2.639 1.00 95.56 140 PRO A C 1
ATOM 1097 O O . PRO A 1 140 ? -19.167 -17.350 2.265 1.00 95.56 140 PRO A O 1
ATOM 1100 N N . PHE A 1 141 ? -17.097 -16.743 2.855 1.00 97.56 141 PHE A N 1
ATOM 1101 C CA . PHE A 1 141 ? -17.344 -15.298 2.787 1.00 97.56 141 PHE A CA 1
ATOM 1102 C C . PHE A 1 141 ? -17.849 -14.822 1.425 1.00 97.56 141 PHE A C 1
ATOM 1104 O O . PHE A 1 141 ? -18.667 -13.911 1.365 1.00 97.56 141 PHE A O 1
ATOM 1111 N N . LEU A 1 142 ? -17.385 -15.426 0.331 1.00 97.38 142 LEU A N 1
ATOM 1112 C CA . LEU A 1 142 ? -17.803 -15.090 -1.026 1.00 97.38 142 LEU A CA 1
ATOM 1113 C C . LEU A 1 142 ? -19.232 -15.575 -1.320 1.00 97.38 142 LEU A C 1
ATOM 1115 O O . LEU A 1 142 ? -19.985 -14.868 -1.992 1.00 97.38 142 LEU A O 1
ATOM 1119 N N . THR A 1 143 ? -19.638 -16.729 -0.789 1.00 97.50 143 THR A N 1
ATOM 1120 C CA . THR A 1 143 ? -21.036 -17.184 -0.786 1.00 97.50 143 THR A CA 1
ATOM 1121 C C . THR A 1 143 ? -21.917 -16.232 0.019 1.00 97.50 143 THR A C 1
ATOM 1123 O O . THR A 1 143 ? -22.913 -15.744 -0.515 1.00 97.50 143 THR A O 1
ATOM 1126 N N . HIS A 1 144 ? -21.515 -15.879 1.243 1.00 97.62 144 HIS A N 1
ATOM 1127 C CA . HIS A 1 144 ? -22.227 -14.899 2.070 1.00 97.62 144 HIS A CA 1
ATOM 1128 C C . HIS A 1 144 ? -22.309 -13.514 1.404 1.00 97.62 144 HIS A C 1
ATOM 1130 O O . HIS A 1 144 ? -23.350 -12.868 1.448 1.00 97.62 144 HIS A O 1
ATOM 1136 N N . ALA A 1 145 ? -21.253 -13.068 0.720 1.00 97.88 145 ALA A N 1
ATOM 1137 C CA . ALA A 1 145 ? -21.224 -11.780 0.027 1.00 97.88 145 ALA A CA 1
ATOM 1138 C C . ALA A 1 145 ? -22.217 -11.723 -1.146 1.00 97.88 145 ALA A C 1
ATOM 1140 O O . ALA A 1 145 ? -22.936 -10.739 -1.308 1.00 97.88 145 ALA A O 1
ATOM 1141 N N . LYS A 1 146 ? -22.319 -12.804 -1.932 1.00 97.94 146 LYS A N 1
ATOM 1142 C CA . LYS A 1 146 ? -23.344 -12.930 -2.984 1.00 97.94 146 LYS A CA 1
ATOM 1143 C C . LYS A 1 146 ? -24.749 -12.932 -2.368 1.00 97.94 146 LYS A C 1
ATOM 1145 O O . LYS A 1 146 ? -25.574 -12.100 -2.728 1.00 97.94 146 LYS A O 1
ATOM 1150 N N . GLN A 1 147 ? -24.976 -13.791 -1.370 1.00 97.62 147 GLN A N 1
ATOM 1151 C CA . GLN A 1 147 ? -26.255 -13.903 -0.659 1.00 97.62 147 GLN A CA 1
ATOM 1152 C C . GLN A 1 147 ? -26.720 -12.565 -0.065 1.00 97.62 147 GLN A C 1
ATOM 1154 O O . GLN A 1 147 ? -27.901 -12.241 -0.155 1.00 97.62 147 GLN A O 1
ATOM 1159 N N . PHE A 1 148 ? -25.814 -11.763 0.499 1.00 97.75 148 PHE A N 1
ATOM 1160 C CA . PHE A 1 148 ? -26.158 -10.475 1.104 1.00 97.75 148 PHE A CA 1
ATOM 1161 C C . PHE A 1 148 ? -26.374 -9.341 0.089 1.00 97.75 148 PHE A C 1
ATOM 1163 O O . PHE A 1 148 ? -27.050 -8.364 0.410 1.00 97.75 148 PHE A O 1
ATOM 1170 N N . ALA A 1 149 ? -25.845 -9.464 -1.133 1.00 97.12 149 ALA A N 1
ATOM 1171 C CA . ALA A 1 149 ? -26.176 -8.562 -2.236 1.00 97.12 149 ALA A CA 1
ATOM 1172 C C . ALA A 1 149 ? -27.579 -8.853 -2.811 1.00 97.12 149 ALA A C 1
ATOM 1174 O O . ALA A 1 149 ? -28.304 -7.919 -3.152 1.00 97.12 149 ALA A O 1
ATOM 1175 N N . ASP A 1 150 ? -27.990 -10.125 -2.859 1.00 96.50 150 ASP A N 1
ATOM 1176 C CA . ASP A 1 150 ? -29.338 -10.528 -3.290 1.00 96.50 150 ASP A CA 1
ATOM 1177 C C . ASP A 1 150 ? -30.406 -10.297 -2.191 1.00 96.50 150 ASP A C 1
ATOM 1179 O O . ASP A 1 150 ? -31.565 -9.970 -2.475 1.00 96.50 150 ASP A O 1
ATOM 1183 N N . ALA A 1 151 ? -30.024 -10.438 -0.917 1.00 95.38 151 ALA A N 1
ATOM 1184 C CA . ALA A 1 151 ? -30.884 -10.175 0.236 1.00 95.38 151 ALA A CA 1
ATOM 1185 C C . ALA A 1 151 ? -31.294 -8.696 0.345 1.00 95.38 151 ALA A C 1
ATOM 1187 O O . ALA A 1 151 ? -30.619 -7.799 -0.147 1.00 95.38 151 ALA A O 1
ATOM 1188 N N . HIS A 1 152 ? -32.405 -8.439 1.034 1.00 94.06 152 HIS A N 1
ATOM 1189 C CA . HIS A 1 152 ? -32.899 -7.095 1.341 1.00 94.06 152 HIS A CA 1
ATOM 1190 C C . HIS A 1 152 ? -33.045 -6.948 2.858 1.00 94.06 152 HIS A C 1
ATOM 1192 O O . HIS A 1 152 ? -33.535 -7.867 3.514 1.00 94.06 152 HIS A O 1
ATOM 1198 N N . LEU A 1 153 ? -32.652 -5.797 3.412 1.00 95.12 153 LEU A N 1
ATOM 1199 C CA . LEU A 1 153 ? -32.845 -5.504 4.836 1.00 95.12 153 LEU A CA 1
ATOM 1200 C C . LEU A 1 153 ? -34.344 -5.370 5.187 1.00 95.12 153 LEU A C 1
ATOM 1202 O O . LEU A 1 153 ? -35.127 -4.886 4.359 1.00 95.12 153 LEU A O 1
ATOM 1206 N N . PRO A 1 154 ? -34.764 -5.745 6.411 1.00 93.50 154 PRO A N 1
ATOM 1207 C CA . PRO A 1 154 ? -36.128 -5.527 6.882 1.00 93.50 154 PRO A CA 1
ATOM 1208 C C . PRO A 1 154 ? -36.449 -4.023 7.022 1.00 93.50 154 PRO A C 1
ATOM 1210 O O . PRO A 1 154 ? -35.539 -3.187 7.023 1.00 93.50 154 PRO A O 1
ATOM 1213 N N . PRO A 1 155 ? -37.735 -3.640 7.157 1.00 91.38 155 PRO A N 1
ATOM 1214 C CA . PRO A 1 155 ? -38.121 -2.253 7.422 1.00 91.38 155 PRO A CA 1
ATOM 1215 C C . PRO A 1 155 ? -37.401 -1.686 8.653 1.00 91.38 155 PRO A C 1
ATOM 1217 O O . PRO A 1 155 ? -37.251 -2.384 9.656 1.00 91.38 155 PRO A O 1
ATOM 1220 N N . LYS A 1 156 ? -36.958 -0.424 8.579 1.00 92.00 156 LYS A N 1
ATOM 1221 C CA . LYS A 1 156 ? -36.292 0.247 9.707 1.00 92.00 156 LYS A CA 1
ATOM 1222 C C . LYS A 1 156 ? -37.251 0.409 10.900 1.00 92.00 156 LYS A C 1
ATOM 1224 O O . LYS A 1 156 ? -38.436 0.662 10.668 1.00 92.00 156 LYS A O 1
ATOM 1229 N N . PRO A 1 157 ? -36.758 0.340 12.151 1.00 90.69 157 PRO A N 1
ATOM 1230 C CA . PRO A 1 157 ? -37.552 0.661 13.334 1.00 90.69 157 PRO A CA 1
ATOM 1231 C C . PRO A 1 157 ? -38.125 2.082 13.276 1.00 90.69 157 PRO A C 1
ATOM 1233 O O . PRO A 1 157 ? -37.458 3.014 12.831 1.00 90.69 157 PRO A O 1
ATOM 1236 N N . THR A 1 158 ? -39.357 2.252 13.757 1.00 85.50 158 THR A N 1
ATOM 1237 C CA . THR A 1 158 ? -40.033 3.560 13.883 1.00 85.50 158 THR A CA 1
ATOM 1238 C C . THR A 1 158 ? -39.873 4.194 15.267 1.00 85.50 158 THR A C 1
ATOM 1240 O O . THR A 1 158 ? -40.343 5.304 15.493 1.00 85.50 158 THR A O 1
ATOM 1243 N N . SER A 1 159 ? -39.267 3.476 16.211 1.00 89.94 159 SER A N 1
ATOM 1244 C CA . SER A 1 159 ? -39.082 3.888 17.604 1.00 89.94 159 SER A CA 1
ATOM 1245 C C . SER A 1 159 ? -37.884 3.157 18.199 1.00 89.94 159 SER A C 1
ATOM 1247 O O . SER A 1 159 ? -37.773 1.940 18.037 1.00 89.94 159 SER A O 1
ATOM 1249 N N . TRP A 1 160 ? -37.026 3.881 18.913 1.00 93.12 160 TRP A N 1
ATOM 1250 C CA . TRP A 1 160 ? -35.778 3.356 19.462 1.00 93.12 160 TRP A CA 1
ATOM 1251 C C . TRP A 1 160 ? -35.859 3.152 20.979 1.00 93.12 160 TRP A C 1
ATOM 1253 O O . TRP A 1 160 ? -36.548 3.881 21.693 1.00 93.12 160 TRP A O 1
ATOM 1263 N N . VAL A 1 161 ? -35.151 2.141 21.482 1.00 92.75 161 VAL A N 1
ATOM 1264 C CA . VAL A 1 161 ? -35.054 1.817 22.910 1.00 92.75 161 VAL A CA 1
ATOM 1265 C C . VAL A 1 161 ? -33.801 2.469 23.482 1.00 92.75 161 VAL A C 1
ATOM 1267 O O . VAL A 1 161 ? -32.684 2.212 23.040 1.00 92.75 161 VAL A O 1
ATOM 1270 N N . ARG A 1 162 ? -33.985 3.307 24.503 1.00 92.69 162 ARG A N 1
ATOM 1271 C CA . ARG A 1 162 ? -32.899 4.037 25.166 1.00 92.69 162 ARG A CA 1
ATOM 1272 C C . ARG A 1 162 ? -32.302 3.200 26.309 1.00 92.69 162 ARG A C 1
ATOM 1274 O O . ARG A 1 162 ? -32.582 3.453 27.478 1.00 92.69 162 ARG A O 1
ATOM 1281 N N . ARG A 1 163 ? -31.515 2.178 25.953 1.00 93.06 163 ARG A N 1
ATOM 1282 C CA . ARG A 1 163 ? -30.750 1.295 26.858 1.00 93.06 163 ARG A CA 1
ATOM 1283 C C . ARG A 1 163 ? -29.341 1.076 26.299 1.00 93.06 163 ARG A C 1
ATOM 1285 O O . ARG A 1 163 ? -29.190 1.009 25.084 1.00 93.06 163 ARG A O 1
ATOM 1292 N N . SER A 1 164 ? -28.337 0.971 27.168 1.00 94.38 164 SER A N 1
ATOM 1293 C CA . SER A 1 164 ? -26.957 0.660 26.788 1.00 94.38 164 SER A CA 1
ATOM 1294 C C . SER A 1 164 ? -26.786 -0.773 26.267 1.00 94.38 164 SER A C 1
ATOM 1296 O O . SER A 1 164 ? -27.658 -1.627 26.426 1.00 94.38 164 SER A O 1
ATOM 1298 N N . GLY A 1 165 ? -25.655 -1.038 25.610 1.00 95.25 165 GLY A N 1
ATOM 1299 C CA . GLY A 1 165 ? -25.433 -2.317 24.939 1.00 95.25 165 GLY A CA 1
ATOM 1300 C C . GLY A 1 165 ? -26.275 -2.438 23.667 1.00 95.25 165 GLY A C 1
ATOM 1301 O O . GLY A 1 165 ? -26.684 -1.432 23.089 1.00 95.25 165 GLY A O 1
ATOM 1302 N N . TRP A 1 166 ? -26.493 -3.668 23.197 1.00 96.56 166 TRP A N 1
ATOM 1303 C CA . TRP A 1 166 ? -27.259 -3.937 21.977 1.00 96.56 166 TRP A CA 1
ATOM 1304 C C . TRP A 1 166 ? -28.751 -4.126 22.257 1.00 96.56 166 TRP A C 1
ATOM 1306 O O . TRP A 1 166 ? -29.133 -4.942 23.092 1.00 96.56 166 TRP A O 1
ATOM 1316 N N . THR A 1 167 ? -29.598 -3.458 21.478 1.00 96.62 167 THR A N 1
ATOM 1317 C CA . THR A 1 167 ? -31.015 -3.809 21.320 1.00 96.62 167 THR A CA 1
ATOM 1318 C C . THR A 1 167 ? -31.256 -4.325 19.905 1.00 96.62 167 THR A C 1
ATOM 1320 O O . THR A 1 167 ? -30.893 -3.668 18.927 1.00 96.62 167 THR A O 1
ATOM 1323 N N . LYS A 1 168 ? -31.893 -5.491 19.802 1.00 96.12 168 LYS A N 1
ATOM 1324 C CA . LYS A 1 168 ? -32.385 -6.109 18.567 1.00 96.12 168 LYS A CA 1
ATOM 1325 C C . LYS A 1 168 ? -33.838 -5.696 18.333 1.00 96.12 168 LYS A C 1
ATOM 1327 O O . LYS A 1 168 ? -34.644 -5.719 19.260 1.00 96.12 168 LYS A O 1
ATOM 1332 N N . TYR A 1 169 ? -34.169 -5.371 17.090 1.00 95.50 169 TYR A N 1
ATOM 1333 C CA . TYR A 1 169 ? -35.487 -4.958 16.617 1.00 95.50 169 TYR A CA 1
ATOM 1334 C C . TYR A 1 169 ? -35.966 -5.971 15.577 1.00 95.50 169 TYR A C 1
ATOM 1336 O O . TYR A 1 169 ? -35.435 -6.050 14.463 1.00 95.50 169 TYR A O 1
ATOM 1344 N N . ASN A 1 170 ? -36.954 -6.771 15.962 1.00 92.44 170 ASN A N 1
ATOM 1345 C CA . ASN A 1 170 ? -37.530 -7.807 15.120 1.00 92.44 170 ASN A CA 1
ATOM 1346 C C . ASN A 1 170 ? -38.491 -7.216 14.083 1.00 92.44 170 ASN A C 1
ATOM 1348 O O . ASN A 1 170 ? -39.074 -6.144 14.258 1.00 92.44 170 ASN A O 1
ATOM 1352 N N . ARG A 1 171 ? -38.711 -7.967 13.001 1.00 87.75 171 ARG A N 1
ATOM 1353 C CA . ARG A 1 171 ? -39.583 -7.579 11.881 1.00 87.75 171 ARG A CA 1
ATOM 1354 C C . ARG A 1 171 ? -41.070 -7.434 12.250 1.00 87.75 171 ARG A C 1
ATOM 1356 O O . ARG A 1 171 ? -41.821 -6.834 11.487 1.00 87.75 171 ARG A O 1
ATOM 1363 N N . ASP A 1 172 ? -41.492 -7.968 13.394 1.00 88.50 172 ASP A N 1
ATOM 1364 C CA . ASP A 1 172 ? -42.838 -7.812 13.963 1.00 88.50 172 ASP A CA 1
ATOM 1365 C C . ASP A 1 172 ? -42.992 -6.564 14.860 1.00 88.50 172 ASP A C 1
ATOM 1367 O O . ASP A 1 172 ? -44.089 -6.285 15.339 1.00 88.50 172 ASP A O 1
ATOM 1371 N N . GLY A 1 173 ? -41.911 -5.804 15.074 1.00 85.56 173 GLY A N 1
ATOM 1372 C CA . GLY A 1 173 ? -41.871 -4.640 15.961 1.00 85.56 173 GLY A CA 1
ATOM 1373 C C . GLY A 1 173 ? -41.525 -4.959 17.419 1.00 85.56 173 GLY A C 1
ATOM 1374 O O . GLY A 1 173 ? -41.475 -4.038 18.234 1.00 85.56 173 GLY A O 1
ATOM 1375 N N . THR A 1 174 ? -41.269 -6.223 17.773 1.00 91.56 174 THR A N 1
ATOM 1376 C CA . THR A 1 174 ? -40.777 -6.582 19.113 1.00 91.56 174 THR A CA 1
ATOM 1377 C C . THR A 1 174 ? -39.289 -6.258 19.275 1.00 91.56 174 THR A C 1
ATOM 1379 O O . THR A 1 174 ? -38.534 -6.193 18.302 1.00 91.56 174 THR A O 1
ATOM 1382 N N . THR A 1 175 ? -38.854 -6.047 20.520 1.00 94.06 175 THR A N 1
ATOM 1383 C CA . THR A 1 175 ? -37.467 -5.684 20.845 1.00 94.06 175 THR A CA 1
ATOM 1384 C C . THR A 1 175 ? -36.865 -6.603 21.901 1.00 94.06 175 THR A C 1
ATOM 1386 O O . THR A 1 175 ? -37.449 -6.773 22.974 1.00 94.06 175 THR A O 1
ATOM 1389 N N . GLU A 1 176 ? -35.668 -7.123 21.643 1.00 94.38 176 GLU A N 1
ATOM 1390 C CA . GLU A 1 176 ? -34.880 -7.918 22.590 1.00 94.38 176 GLU A CA 1
ATOM 1391 C C . GLU A 1 176 ? -33.650 -7.113 23.036 1.00 94.38 176 GLU A C 1
ATOM 1393 O O . GLU A 1 176 ? -32.958 -6.516 22.212 1.00 94.38 176 GLU A O 1
ATOM 1398 N N . ASN A 1 177 ? -33.374 -7.084 24.340 1.00 91.94 177 ASN A N 1
ATOM 1399 C CA . ASN A 1 177 ? -32.249 -6.339 24.915 1.00 91.94 177 ASN A CA 1
ATOM 1400 C C . ASN A 1 177 ? -31.059 -7.276 25.147 1.00 91.94 177 ASN A C 1
ATOM 1402 O O . ASN A 1 177 ? -31.254 -8.466 25.391 1.00 91.94 177 ASN A O 1
ATOM 1406 N N . ASP A 1 178 ? -29.849 -6.724 25.107 1.00 88.50 178 ASP A N 1
ATOM 1407 C CA . ASP A 1 178 ? -28.586 -7.420 25.368 1.00 88.50 178 ASP A CA 1
ATOM 1408 C C . ASP A 1 178 ? -28.265 -8.539 24.343 1.00 88.50 178 ASP A C 1
ATOM 1410 O O . ASP A 1 178 ? -27.444 -9.425 24.586 1.00 88.50 178 ASP A O 1
ATOM 1414 N N . VAL A 1 179 ? -28.879 -8.471 23.151 1.00 91.31 179 VAL A N 1
ATOM 1415 C CA . VAL A 1 179 ? -28.700 -9.434 22.049 1.00 91.31 179 VAL A CA 1
ATOM 1416 C C . VAL A 1 179 ? -27.735 -8.888 20.995 1.00 91.31 179 VAL A C 1
ATOM 1418 O O . VAL A 1 179 ? -28.075 -7.990 20.226 1.00 91.31 179 VAL A O 1
ATOM 1421 N N . LEU A 1 180 ? -26.538 -9.479 20.935 1.00 91.75 180 LEU A N 1
ATOM 1422 C CA . LEU A 1 180 ? -25.522 -9.230 19.902 1.00 91.75 180 LEU A CA 1
ATOM 1423 C C . LEU A 1 180 ? -26.075 -9.464 18.475 1.00 91.75 180 LEU A C 1
ATOM 1425 O O . LEU A 1 180 ? -26.922 -10.345 18.304 1.00 91.75 180 LEU A O 1
ATOM 1429 N N . PRO A 1 181 ? -25.569 -8.763 17.438 1.00 90.31 181 PRO A N 1
ATOM 1430 C CA . PRO A 1 181 ? -25.919 -9.015 16.039 1.00 90.31 181 PRO A CA 1
ATOM 1431 C C . PRO A 1 181 ? -25.704 -10.481 15.640 1.00 90.31 181 PRO A C 1
ATOM 1433 O O . PRO A 1 181 ? -24.586 -10.995 15.712 1.00 90.31 181 PRO A O 1
ATOM 1436 N N . GLN A 1 182 ? -26.779 -11.159 15.232 1.00 85.19 182 GLN A N 1
ATOM 1437 C CA . GLN A 1 182 ? -26.767 -12.590 14.912 1.00 85.19 182 GLN A CA 1
ATOM 1438 C C . GLN A 1 182 ? -26.573 -12.828 13.406 1.00 85.19 182 GLN A C 1
ATOM 1440 O O . GLN A 1 182 ? -26.947 -12.001 12.578 1.00 85.19 182 GLN A O 1
ATOM 1445 N N . GLY A 1 183 ? -26.016 -13.990 13.055 1.00 86.19 183 GLY A N 1
ATOM 1446 C CA . GLY A 1 183 ? -25.837 -14.427 11.668 1.00 86.19 183 GLY A CA 1
ATOM 1447 C C . GLY A 1 183 ? -24.517 -14.003 11.011 1.00 86.19 183 GLY A C 1
ATOM 1448 O O . GLY A 1 183 ? -23.692 -13.284 11.573 1.00 86.19 183 GLY A O 1
ATOM 1449 N N . ASN A 1 184 ? -24.311 -14.501 9.790 1.00 94.12 184 ASN A N 1
ATOM 1450 C CA . ASN A 1 184 ? -23.045 -14.417 9.051 1.00 94.12 184 ASN A CA 1
ATOM 1451 C C . ASN A 1 184 ? -22.941 -13.183 8.129 1.00 94.12 184 ASN A C 1
ATOM 1453 O O . ASN A 1 184 ? -21.918 -12.996 7.470 1.00 94.12 184 ASN A O 1
ATOM 1457 N N . MET A 1 185 ? -23.995 -12.364 8.036 1.00 96.31 185 MET A N 1
ATOM 1458 C CA . MET A 1 185 ? -24.137 -11.287 7.048 1.00 96.31 185 MET A CA 1
ATOM 1459 C C . MET A 1 185 ? -24.760 -10.040 7.680 1.00 96.31 185 MET A C 1
ATOM 1461 O O . MET A 1 185 ? -25.888 -10.099 8.170 1.00 96.31 185 MET A O 1
ATOM 1465 N N . MET A 1 186 ? -24.050 -8.911 7.648 1.00 96.69 186 MET A N 1
ATOM 1466 C CA . MET A 1 186 ? -24.558 -7.634 8.160 1.00 96.69 186 MET A CA 1
ATOM 1467 C C . MET A 1 186 ? -23.938 -6.418 7.467 1.00 96.69 186 MET A C 1
ATOM 1469 O O . MET A 1 186 ? -22.799 -6.464 7.005 1.00 96.69 186 MET A O 1
ATOM 1473 N N . CYS A 1 187 ? -24.685 -5.314 7.443 1.00 97.75 187 CYS A N 1
ATOM 1474 C CA . CYS A 1 187 ? -24.184 -3.972 7.153 1.00 97.75 187 CYS A CA 1
ATOM 1475 C C . CYS A 1 187 ? -24.109 -3.177 8.467 1.00 97.75 187 CYS A C 1
ATOM 1477 O O . CYS A 1 187 ? -25.000 -3.330 9.302 1.00 97.75 187 CYS A O 1
ATOM 1479 N N . PHE A 1 188 ? -23.069 -2.366 8.666 1.00 97.00 188 PHE A N 1
ATOM 1480 C CA . PHE A 1 188 ? -22.703 -1.772 9.961 1.00 97.00 188 PHE A CA 1
ATOM 1481 C C . PHE A 1 188 ? -22.130 -0.351 9.809 1.00 97.00 188 PHE A C 1
ATOM 1483 O O . PHE A 1 188 ? -21.444 -0.073 8.825 1.00 97.00 188 PHE A O 1
ATOM 1490 N N . ASP A 1 189 ? -22.408 0.517 10.786 1.00 97.19 189 ASP A N 1
ATOM 1491 C CA . ASP A 1 189 ? -21.973 1.925 10.860 1.00 97.19 189 ASP A CA 1
ATOM 1492 C C . ASP A 1 189 ? -21.823 2.367 12.333 1.00 97.19 189 ASP A C 1
ATOM 1494 O O . ASP A 1 189 ? -22.594 1.910 13.187 1.00 97.19 189 ASP A O 1
ATOM 1498 N N . VAL A 1 190 ? -20.837 3.224 12.651 1.00 96.44 190 VAL A N 1
ATOM 1499 C CA . VAL A 1 190 ? -20.540 3.675 14.031 1.00 96.44 190 VAL A CA 1
ATOM 1500 C C . VAL A 1 190 ? -20.314 5.186 14.118 1.00 96.44 190 VAL A C 1
ATOM 1502 O O . VAL A 1 190 ? -19.297 5.703 13.647 1.00 96.44 190 VAL A O 1
ATOM 1505 N N . GLU A 1 191 ? -21.171 5.881 14.870 1.00 95.25 191 GLU A N 1
ATOM 1506 C CA . GLU A 1 191 ? -21.022 7.317 15.132 1.00 95.25 191 GLU A CA 1
ATOM 1507 C C . GLU A 1 191 ? -20.343 7.633 16.476 1.00 95.25 191 GLU A C 1
ATOM 1509 O O . GLU A 1 191 ? -20.471 6.921 17.483 1.00 95.25 191 GLU A O 1
ATOM 1514 N N . VAL A 1 192 ? -19.578 8.732 16.473 1.00 94.69 192 VAL A N 1
ATOM 1515 C CA . VAL A 1 192 ? -18.687 9.151 17.571 1.00 94.69 192 VAL A CA 1
ATOM 1516 C C . VAL A 1 192 ? -18.699 10.672 17.753 1.00 94.69 192 VAL A C 1
ATOM 1518 O O . VAL A 1 192 ? -18.846 11.423 16.789 1.00 94.69 192 VAL A O 1
ATOM 1521 N N . MET A 1 193 ? -18.456 11.157 18.975 1.00 93.31 193 MET A N 1
ATOM 1522 C CA . MET A 1 193 ? -18.307 12.595 19.258 1.00 93.31 193 MET A CA 1
ATOM 1523 C C . MET A 1 193 ? -16.926 13.104 18.822 1.00 93.31 193 MET A C 1
ATOM 1525 O O . MET A 1 193 ? -16.053 13.380 19.644 1.00 93.31 193 MET A O 1
ATOM 1529 N N . TYR A 1 194 ? -16.713 13.226 17.512 1.00 87.94 194 TYR A N 1
ATOM 1530 C CA . TYR A 1 194 ? -15.389 13.341 16.885 1.00 87.94 194 TYR A CA 1
ATOM 1531 C C . TYR A 1 194 ? -14.572 14.607 17.222 1.00 87.94 194 TYR A C 1
ATOM 1533 O O . TYR A 1 194 ? -13.410 14.693 16.819 1.00 87.94 194 TYR A O 1
ATOM 1541 N N . LYS A 1 195 ? -15.137 15.594 17.939 1.00 89.12 195 LYS A N 1
ATOM 1542 C CA . LYS A 1 195 ? -14.376 16.714 18.539 1.00 89.12 195 LYS A CA 1
ATOM 1543 C C . LYS A 1 195 ? -13.945 16.470 19.995 1.00 89.12 195 LYS A C 1
ATOM 1545 O O . LYS A 1 195 ? -13.075 17.190 20.476 1.00 89.12 195 LYS A O 1
ATOM 1550 N N . ASP A 1 196 ? -14.561 15.519 20.694 1.00 88.94 196 ASP A N 1
ATOM 1551 C CA . ASP A 1 196 ? -14.338 15.228 22.116 1.00 88.94 196 ASP A CA 1
ATOM 1552 C C . ASP A 1 196 ? -13.563 13.918 22.336 1.00 88.94 196 ASP A C 1
ATOM 1554 O O . ASP A 1 196 ? -12.613 13.898 23.121 1.00 88.94 196 ASP A O 1
ATOM 1558 N N . ASN A 1 197 ? -13.946 12.826 21.663 1.00 88.88 197 ASN A N 1
ATOM 1559 C CA . ASN A 1 197 ? -13.272 11.532 21.785 1.00 88.88 197 ASN A CA 1
ATOM 1560 C C . ASN A 1 197 ? -13.517 10.613 20.558 1.00 88.88 197 ASN A C 1
ATOM 1562 O O . ASN A 1 197 ? -14.507 10.791 19.848 1.00 88.88 197 ASN A O 1
ATOM 1566 N N . PRO A 1 198 ? -12.630 9.632 20.284 1.00 92.12 198 PRO A N 1
ATOM 1567 C CA . PRO A 1 198 ? -12.722 8.772 19.097 1.00 92.12 198 PRO A CA 1
ATOM 1568 C C . PRO A 1 198 ? -13.565 7.492 19.282 1.00 92.12 198 PRO A C 1
ATOM 1570 O O . PRO A 1 198 ? -13.665 6.704 18.341 1.00 92.12 198 PRO A O 1
ATOM 1573 N N . TYR A 1 199 ? -14.120 7.250 20.474 1.00 94.81 199 TYR A N 1
ATOM 1574 C CA . TYR A 1 199 ? -14.771 5.988 20.842 1.00 94.81 199 TYR A CA 1
ATOM 1575 C C . TYR A 1 199 ? -16.246 5.934 20.433 1.00 94.81 199 TYR A C 1
ATOM 1577 O O . TYR A 1 199 ? -16.866 6.952 20.125 1.00 94.81 199 TYR A O 1
ATOM 1585 N N . ALA A 1 200 ? -16.816 4.727 20.428 1.00 95.31 200 ALA A N 1
ATOM 1586 C CA . ALA A 1 200 ? -18.189 4.506 19.997 1.00 95.31 200 ALA A CA 1
ATOM 1587 C C . ALA A 1 200 ? -19.201 5.181 20.941 1.00 95.31 200 ALA A C 1
ATOM 1589 O O . ALA A 1 200 ? -19.187 4.973 22.160 1.00 95.31 200 ALA A O 1
ATOM 1590 N N . VAL A 1 201 ? -20.114 5.963 20.357 1.00 95.44 201 VAL A N 1
ATOM 1591 C CA . VAL A 1 201 ? -21.214 6.636 21.067 1.00 95.44 201 VAL A CA 1
ATOM 1592 C C . VAL A 1 201 ? -22.542 5.941 20.761 1.00 95.44 201 VAL A C 1
ATOM 1594 O O . VAL A 1 201 ? -23.302 5.639 21.683 1.00 95.44 201 VAL A O 1
ATOM 1597 N N . MET A 1 202 ? -22.770 5.603 19.491 1.00 95.81 202 MET A N 1
ATOM 1598 C CA . MET A 1 202 ? -23.831 4.699 19.041 1.00 95.81 202 MET A CA 1
ATOM 1599 C C . MET A 1 202 ? -23.399 3.949 17.774 1.00 95.81 202 MET A C 1
ATOM 1601 O O . MET A 1 202 ? -22.491 4.393 17.073 1.00 95.81 202 MET A O 1
ATOM 1605 N N . ALA A 1 203 ? -24.049 2.828 17.472 1.00 97.06 203 ALA A N 1
ATOM 1606 C CA . ALA A 1 203 ? -23.853 2.093 16.222 1.00 97.06 203 ALA A CA 1
ATOM 1607 C C . ALA A 1 203 ? -25.160 1.442 15.759 1.00 97.06 203 ALA A C 1
ATOM 1609 O O . ALA A 1 203 ? -25.998 1.089 16.590 1.00 97.06 203 ALA A O 1
ATOM 1610 N N . CYS A 1 204 ? -25.318 1.234 14.453 1.00 97.06 204 CYS A N 1
ATOM 1611 C CA . CYS A 1 204 ? -26.432 0.470 13.886 1.00 97.06 204 CYS A CA 1
ATOM 1612 C C . CYS A 1 204 ? -25.914 -0.713 13.062 1.00 97.06 204 CYS A C 1
ATOM 1614 O O . CYS A 1 204 ? -24.896 -0.611 12.378 1.00 97.06 204 CYS A O 1
ATOM 1616 N N . ALA A 1 205 ? -26.646 -1.828 13.091 1.00 97.25 205 ALA A N 1
ATOM 1617 C CA . ALA A 1 205 ? -26.422 -2.961 12.200 1.00 97.25 205 ALA A CA 1
ATOM 1618 C C . ALA A 1 205 ? -27.733 -3.438 11.561 1.00 97.25 205 ALA A C 1
ATOM 1620 O O . ALA A 1 205 ? -28.756 -3.578 12.234 1.00 97.25 205 ALA A O 1
ATOM 1621 N N . GLY A 1 206 ? -27.689 -3.718 10.261 1.00 96.19 206 GLY A N 1
ATOM 1622 C CA . GLY A 1 206 ? -28.773 -4.341 9.506 1.00 96.19 206 GLY A CA 1
ATOM 1623 C C . GLY A 1 206 ? -28.375 -5.746 9.063 1.00 96.19 206 GLY A C 1
ATOM 1624 O O . GLY A 1 206 ? -27.386 -5.906 8.345 1.00 96.19 206 GLY A O 1
ATOM 1625 N N . THR A 1 207 ? -29.151 -6.750 9.466 1.00 96.44 207 THR A N 1
ATOM 1626 C CA . THR A 1 207 ? -29.066 -8.139 8.970 1.00 96.44 207 THR A CA 1
ATOM 1627 C C . THR A 1 207 ? -30.265 -8.428 8.051 1.00 96.44 207 THR A C 1
ATOM 1629 O O . THR A 1 207 ? -31.213 -7.639 8.045 1.00 96.44 207 THR A O 1
ATOM 1632 N N . PRO A 1 208 ? -30.291 -9.539 7.290 1.00 94.69 208 PRO A N 1
ATOM 1633 C CA . PRO A 1 208 ? -31.485 -9.945 6.539 1.00 94.69 208 PRO A CA 1
ATOM 1634 C C . PRO A 1 208 ? -32.742 -10.160 7.408 1.00 94.69 208 PRO A C 1
ATOM 1636 O O . PRO A 1 208 ? -33.859 -10.006 6.915 1.00 94.69 208 PRO A O 1
ATOM 1639 N N . ASP A 1 209 ? -32.568 -10.494 8.691 1.00 92.94 209 ASP A N 1
ATOM 1640 C CA . ASP A 1 209 ? -33.650 -10.919 9.588 1.00 92.94 209 ASP A CA 1
ATOM 1641 C C . ASP A 1 209 ? -34.135 -9.810 10.540 1.00 92.94 209 ASP A C 1
ATOM 1643 O O . ASP A 1 209 ? -35.335 -9.693 10.807 1.00 92.94 209 ASP A O 1
ATOM 1647 N N . ALA A 1 210 ? -33.213 -8.984 11.048 1.00 95.06 210 ALA A N 1
ATOM 1648 C CA . ALA A 1 210 ? -33.467 -7.976 12.080 1.00 95.06 210 ALA A CA 1
ATOM 1649 C C . ALA A 1 210 ? -32.562 -6.732 11.966 1.00 95.06 210 ALA A C 1
ATOM 1651 O O . ALA A 1 210 ? -31.462 -6.775 11.399 1.00 95.06 210 ALA A O 1
ATOM 1652 N N . TRP A 1 211 ? -33.013 -5.632 12.574 1.00 96.25 211 TRP A N 1
ATOM 1653 C CA . TRP A 1 211 ? -32.189 -4.452 12.856 1.00 96.25 211 TRP A CA 1
ATOM 1654 C C . TRP A 1 211 ? -31.608 -4.526 14.267 1.00 96.25 211 TRP A C 1
ATOM 1656 O O . TRP A 1 211 ? -32.210 -5.107 15.165 1.00 96.25 211 TRP A O 1
ATOM 1666 N N . TYR A 1 212 ? -30.460 -3.895 14.480 1.00 96.69 212 TYR A N 1
ATOM 1667 C CA . TYR A 1 212 ? -29.813 -3.783 15.782 1.00 96.69 212 TYR A CA 1
ATOM 1668 C C . TYR A 1 212 ? -29.296 -2.356 15.978 1.00 96.69 212 TYR A C 1
ATOM 1670 O O . TYR A 1 212 ? -28.746 -1.767 15.046 1.00 96.69 212 TYR A O 1
ATOM 1678 N N . ALA A 1 213 ? -29.422 -1.822 17.190 1.00 97.00 213 ALA A N 1
ATOM 1679 C CA . ALA A 1 213 ? -28.769 -0.582 17.606 1.00 97.00 213 ALA A CA 1
ATOM 1680 C C . ALA A 1 213 ? -27.967 -0.821 18.886 1.00 97.00 213 ALA A C 1
ATOM 1682 O O . ALA A 1 213 ? -28.445 -1.497 19.797 1.00 97.00 213 ALA A O 1
ATOM 1683 N N . TRP A 1 214 ? -26.764 -0.261 18.951 1.00 97.25 214 TRP A N 1
ATOM 1684 C CA . TRP A 1 214 ? -25.912 -0.257 20.135 1.00 97.25 214 TRP A CA 1
ATOM 1685 C C . TRP A 1 214 ? -25.817 1.154 20.704 1.00 97.25 214 TRP A C 1
ATOM 1687 O O . TRP A 1 214 ? -25.563 2.099 19.953 1.00 97.25 214 TRP A O 1
ATOM 1697 N N . LEU A 1 215 ? -25.964 1.295 22.023 1.00 97.06 215 LEU A N 1
ATOM 1698 C CA . LEU A 1 215 ? -25.736 2.556 22.729 1.00 97.06 215 LEU A CA 1
ATOM 1699 C C . LEU A 1 215 ? -24.619 2.422 23.763 1.00 97.06 215 LEU A C 1
ATOM 1701 O O . LEU A 1 215 ? -24.569 1.480 24.558 1.00 97.06 215 LEU A O 1
ATOM 1705 N N . SER A 1 216 ? -23.742 3.421 23.777 1.00 95.81 216 SER A N 1
ATOM 1706 C CA . SER A 1 216 ? -22.620 3.502 24.706 1.00 95.81 216 SER A CA 1
ATOM 1707 C C . SER A 1 216 ? -23.101 3.715 26.152 1.00 95.81 216 SER A C 1
ATOM 1709 O O . SER A 1 216 ? -23.822 4.686 26.406 1.00 95.81 216 SER A O 1
ATOM 1711 N N . PRO A 1 217 ? -22.656 2.908 27.138 1.00 95.19 217 PRO A N 1
ATOM 1712 C CA . PRO A 1 217 ? -22.932 3.169 28.556 1.00 95.19 217 PRO A CA 1
ATOM 1713 C C . PRO A 1 217 ? -22.457 4.563 29.008 1.00 95.19 217 PRO A C 1
ATOM 1715 O O . PRO A 1 217 ? -23.033 5.171 29.910 1.00 95.19 217 PRO A O 1
ATOM 1718 N N . TRP A 1 218 ? -21.423 5.112 28.354 1.00 94.94 218 TRP A N 1
ATOM 1719 C CA . TRP A 1 218 ? -20.942 6.470 28.620 1.00 94.94 218 TRP A CA 1
ATOM 1720 C C . TRP A 1 218 ? -21.899 7.558 28.110 1.00 94.94 218 TRP A C 1
ATOM 1722 O O . TRP A 1 218 ? -22.056 8.591 28.768 1.00 94.94 218 TRP A O 1
ATOM 1732 N N . LEU A 1 219 ? -22.569 7.329 26.972 1.00 94.00 219 LEU A N 1
ATOM 1733 C CA . LEU A 1 219 ? -23.571 8.252 26.431 1.00 94.00 219 LEU A CA 1
ATOM 1734 C C . LEU A 1 219 ? -24.749 8.396 27.401 1.00 94.00 219 LEU A C 1
ATOM 1736 O O . LEU A 1 219 ? -25.165 9.516 27.682 1.00 94.00 219 LEU A O 1
ATOM 1740 N N . LEU A 1 220 ? -25.241 7.280 27.949 1.00 94.19 220 LEU A N 1
ATOM 1741 C CA . LEU A 1 220 ? -26.363 7.269 28.897 1.00 94.19 220 LEU A CA 1
ATOM 1742 C C . LEU A 1 220 ? -25.981 7.707 30.326 1.00 94.19 220 LEU A C 1
ATOM 1744 O O . LEU A 1 220 ? -26.859 7.878 31.167 1.00 94.19 220 LEU A O 1
ATOM 1748 N N . GLY A 1 221 ? -24.691 7.928 30.608 1.00 92.62 221 GLY A N 1
ATOM 1749 C CA . GLY A 1 221 ? -24.208 8.347 31.930 1.00 92.62 221 GLY A CA 1
ATOM 1750 C C . GLY A 1 221 ? -24.089 7.221 32.961 1.00 92.62 221 GLY A C 1
ATOM 1751 O O . GLY A 1 221 ? -23.918 7.495 34.145 1.00 92.62 221 GLY A O 1
ATOM 1752 N N . GLU A 1 222 ? -24.143 5.962 32.524 1.00 94.06 222 GLU A N 1
ATOM 1753 C CA . GLU A 1 222 ? -23.957 4.773 33.371 1.00 94.06 222 GLU A CA 1
ATOM 1754 C C . GLU A 1 222 ? -22.482 4.574 33.763 1.00 94.06 222 GLU A C 1
ATOM 1756 O O . GLU A 1 222 ? -22.167 3.917 34.755 1.00 94.06 222 GLU A O 1
ATOM 1761 N N . THR A 1 223 ? -21.561 5.165 32.995 1.00 92.88 223 THR A N 1
ATOM 1762 C CA . THR A 1 223 ? -20.130 5.219 33.303 1.00 92.88 223 THR A CA 1
ATOM 1763 C C . THR A 1 223 ? -19.510 6.539 32.853 1.00 92.88 223 THR A C 1
ATOM 1765 O O . THR A 1 223 ? -19.965 7.174 31.903 1.00 92.88 223 THR A O 1
ATOM 1768 N N . GLU A 1 224 ? -18.418 6.928 33.507 1.00 91.25 224 GLU A N 1
ATOM 1769 C CA . GLU A 1 224 ? -17.570 8.053 33.097 1.00 91.25 224 GLU A CA 1
ATOM 1770 C C . GLU A 1 224 ? -16.382 7.606 32.220 1.00 91.25 224 GLU A C 1
ATOM 1772 O O . GLU A 1 224 ? -15.651 8.445 31.692 1.00 91.25 224 GLU A O 1
ATOM 1777 N N . ASN A 1 225 ? -16.193 6.296 31.999 1.00 90.19 225 ASN A N 1
ATOM 1778 C CA . ASN A 1 225 ? -15.183 5.808 31.061 1.00 90.19 225 ASN A CA 1
ATOM 1779 C C . ASN A 1 225 ? -15.630 6.015 29.603 1.00 90.19 225 ASN A C 1
ATOM 1781 O O . ASN A 1 225 ? -16.435 5.238 29.090 1.00 90.19 225 ASN A O 1
ATOM 1785 N N . LYS A 1 226 ? -15.038 7.000 28.919 1.00 90.81 226 LYS A N 1
ATOM 1786 C CA . LYS A 1 226 ? -15.235 7.250 27.480 1.00 90.81 226 LYS A CA 1
ATOM 1787 C C . LYS A 1 226 ? -14.767 6.104 26.576 1.00 90.81 226 LYS A C 1
ATOM 1789 O O . LYS A 1 226 ? -15.257 6.002 25.458 1.00 90.81 226 LYS A O 1
ATOM 1794 N N . ALA A 1 227 ? -13.829 5.264 27.024 1.00 90.81 227 ALA A N 1
ATOM 1795 C CA . ALA A 1 227 ? -13.258 4.184 26.220 1.00 90.81 227 ALA A CA 1
ATOM 1796 C C . ALA A 1 227 ? -14.227 2.994 26.102 1.00 90.81 227 ALA A C 1
ATOM 1798 O O . ALA A 1 227 ? -14.065 1.975 26.773 1.00 90.81 227 ALA A O 1
ATOM 1799 N N . GLN A 1 228 ? -15.263 3.164 25.278 1.00 93.69 228 GLN A N 1
ATOM 1800 C CA . GLN A 1 228 ? -16.270 2.153 24.960 1.00 93.69 228 GLN A CA 1
ATOM 1801 C C . GLN A 1 228 ? -16.066 1.635 23.530 1.00 93.69 228 GLN A C 1
ATOM 1803 O O . GLN A 1 228 ? -15.875 2.414 22.592 1.00 93.69 228 GLN A O 1
ATOM 1808 N N . LEU A 1 229 ? -16.115 0.313 23.375 1.00 95.06 229 LEU A N 1
ATOM 1809 C CA . LEU A 1 229 ? -16.001 -0.397 22.101 1.00 95.06 229 LEU A CA 1
ATOM 1810 C C . LEU A 1 229 ? -17.251 -1.255 21.890 1.00 95.06 229 LEU A C 1
ATOM 1812 O O . LEU A 1 229 ? -17.860 -1.726 22.852 1.00 95.06 229 LEU A O 1
ATOM 1816 N N . VAL A 1 230 ? -17.629 -1.453 20.631 1.00 95.56 230 VAL A N 1
ATOM 1817 C CA . VAL A 1 230 ? -18.818 -2.209 20.233 1.00 95.56 230 VAL A CA 1
ATOM 1818 C C . VAL A 1 230 ? -18.478 -3.706 20.211 1.00 95.56 230 VAL A C 1
ATOM 1820 O O . VAL A 1 230 ? -17.623 -4.103 19.418 1.00 95.56 230 VAL A O 1
ATOM 1823 N N . PRO A 1 231 ? -19.112 -4.555 21.040 1.00 94.62 231 PRO A N 1
ATOM 1824 C CA . PRO A 1 231 ? -18.906 -5.997 20.982 1.00 94.62 231 PRO A CA 1
ATOM 1825 C C . PRO A 1 231 ? -19.661 -6.588 19.788 1.00 94.62 231 PRO A C 1
ATOM 1827 O O . PRO A 1 231 ? -20.851 -6.329 19.615 1.00 94.62 231 PRO A O 1
ATOM 1830 N N . MET A 1 232 ? -18.994 -7.398 18.977 1.00 92.44 232 MET A N 1
ATOM 1831 C CA . MET A 1 232 ? -19.575 -8.116 17.839 1.00 92.44 232 MET A CA 1
ATOM 1832 C C . MET A 1 232 ? -19.738 -9.621 18.106 1.00 92.44 232 MET A C 1
ATOM 1834 O O . MET A 1 232 ? -20.328 -10.324 17.282 1.00 92.44 232 MET A O 1
ATOM 1838 N N . GLY A 1 233 ? -19.303 -10.124 19.264 1.00 89.00 233 GLY A N 1
ATOM 1839 C CA . GLY A 1 233 ? -19.511 -11.506 19.699 1.00 89.00 233 GLY A CA 1
ATOM 1840 C C . GLY A 1 233 ? -18.380 -12.444 19.285 1.00 89.00 233 GLY A C 1
ATOM 1841 O O . GLY A 1 233 ? -17.233 -12.030 19.183 1.00 89.00 233 GLY A O 1
ATOM 1842 N N . ASP A 1 234 ? -18.689 -13.725 19.074 1.00 90.06 234 ASP A N 1
ATOM 1843 C CA . ASP A 1 234 ? -17.670 -14.760 18.859 1.00 90.06 234 ASP A CA 1
ATOM 1844 C C . ASP A 1 234 ? -16.774 -14.464 17.626 1.00 90.06 234 ASP A C 1
ATOM 1846 O O . ASP A 1 234 ? -17.277 -14.452 16.494 1.00 90.06 234 ASP A O 1
ATOM 1850 N N . PRO A 1 235 ? -15.452 -14.245 17.816 1.00 90.44 235 PRO A N 1
ATOM 1851 C CA . PRO A 1 235 ? -14.519 -13.923 16.738 1.00 90.44 235 PRO A CA 1
ATOM 1852 C C . PRO A 1 235 ? -14.153 -15.129 15.860 1.00 90.44 235 PRO A C 1
ATOM 1854 O O . PRO A 1 235 ? -13.441 -14.955 14.869 1.00 90.44 235 PRO A O 1
ATOM 1857 N N . THR A 1 236 ? -14.602 -16.342 16.201 1.00 91.00 236 THR A N 1
ATOM 1858 C CA . THR A 1 236 ? -14.401 -17.566 15.406 1.00 91.00 236 THR A CA 1
ATOM 1859 C C . THR A 1 236 ? -15.500 -17.803 14.364 1.00 91.00 236 THR A C 1
ATOM 1861 O O . THR A 1 236 ? -15.344 -18.661 13.497 1.00 91.00 236 THR A O 1
ATOM 1864 N N . VAL A 1 237 ? -16.588 -17.024 14.393 1.00 92.50 237 VAL A N 1
ATOM 1865 C CA . VAL A 1 237 ? -17.700 -17.141 13.437 1.00 92.50 237 VAL A CA 1
ATOM 1866 C C . VAL A 1 237 ? -17.351 -16.481 12.103 1.00 92.50 237 VAL A C 1
ATOM 1868 O O . VAL A 1 237 ? -17.088 -15.281 12.048 1.00 92.50 237 VAL A O 1
ATOM 1871 N N . ASP A 1 238 ? -17.428 -17.253 11.016 1.00 94.25 238 ASP A N 1
ATOM 1872 C CA . ASP A 1 238 ? -17.285 -16.751 9.645 1.00 94.25 238 ASP A CA 1
ATOM 1873 C C . ASP A 1 238 ? -18.379 -15.732 9.313 1.00 94.25 238 ASP A C 1
ATOM 1875 O O . ASP A 1 238 ? -19.556 -16.081 9.202 1.00 94.25 238 ASP A O 1
ATOM 1879 N N . ARG A 1 239 ? -17.996 -14.461 9.159 1.00 95.50 239 ARG A N 1
ATOM 1880 C CA . ARG A 1 239 ? -18.938 -13.347 9.011 1.00 95.50 239 ARG A CA 1
ATOM 1881 C C . ARG A 1 239 ? -18.437 -12.289 8.038 1.00 95.50 239 ARG A C 1
ATOM 1883 O O . ARG A 1 239 ? -17.276 -11.891 8.101 1.00 95.50 239 ARG A O 1
ATOM 1890 N N . ILE A 1 240 ? -19.325 -11.763 7.198 1.00 97.69 240 ILE A N 1
ATOM 1891 C CA . ILE A 1 240 ? -19.082 -10.518 6.458 1.00 97.69 240 ILE A CA 1
ATOM 1892 C C . ILE A 1 240 ? -19.702 -9.322 7.189 1.00 97.69 240 ILE A C 1
ATOM 1894 O O . ILE A 1 240 ? -20.823 -9.397 7.696 1.00 97.69 240 ILE A O 1
ATOM 1898 N N . ILE A 1 241 ? -18.972 -8.209 7.217 1.00 97.69 241 ILE A N 1
ATOM 1899 C CA . ILE A 1 241 ? -19.414 -6.930 7.777 1.00 97.69 241 ILE A CA 1
ATOM 1900 C C . ILE A 1 241 ? -19.219 -5.873 6.688 1.00 97.69 241 ILE A C 1
ATOM 1902 O O . ILE A 1 241 ? -18.095 -5.475 6.383 1.00 97.69 241 ILE A O 1
ATOM 1906 N N . VAL A 1 242 ? -20.312 -5.456 6.055 1.00 98.25 242 VAL A N 1
ATOM 1907 C CA . VAL A 1 242 ? -20.316 -4.422 5.013 1.00 98.25 242 VAL A CA 1
ATOM 1908 C C . VAL A 1 242 ? -20.376 -3.038 5.659 1.00 98.25 242 VAL A C 1
ATOM 1910 O O . VAL A 1 242 ? -21.132 -2.831 6.604 1.00 98.25 242 VAL A O 1
ATOM 1913 N N . GLY A 1 243 ? -19.621 -2.080 5.125 1.00 97.44 243 GLY A N 1
ATOM 1914 C CA . GLY A 1 243 ? -19.710 -0.673 5.524 1.00 97.44 243 GLY A CA 1
ATOM 1915 C C . GLY A 1 243 ? -19.203 0.271 4.439 1.00 97.44 243 GLY A C 1
ATOM 1916 O O . GLY A 1 243 ? -18.877 -0.150 3.323 1.00 97.44 243 GLY A O 1
ATOM 1917 N N . HIS A 1 244 ? -19.113 1.560 4.751 1.00 96.69 244 HIS A N 1
ATOM 1918 C CA . HIS A 1 244 ? -18.582 2.573 3.843 1.00 96.69 244 HIS A CA 1
ATOM 1919 C C . HIS A 1 244 ? -17.431 3.319 4.511 1.00 96.69 244 HIS A C 1
ATOM 1921 O O . HIS A 1 244 ? -17.653 4.053 5.463 1.00 96.69 244 HIS A O 1
ATOM 1927 N N . ASN A 1 245 ? -16.201 3.137 4.013 1.00 95.69 245 ASN A N 1
ATOM 1928 C CA . ASN A 1 245 ? -14.980 3.462 4.757 1.00 95.69 245 ASN A CA 1
ATOM 1929 C C . ASN A 1 245 ? -14.860 2.625 6.059 1.00 95.69 245 ASN A C 1
ATOM 1931 O O . ASN A 1 245 ? -14.308 3.093 7.052 1.00 95.69 245 ASN A O 1
ATOM 1935 N N . ILE A 1 246 ? -15.312 1.358 6.010 1.00 96.06 246 ILE A N 1
ATOM 1936 C CA . ILE A 1 246 ? -15.458 0.405 7.140 1.00 96.06 246 ILE A CA 1
ATOM 1937 C C . ILE A 1 246 ? -14.220 0.264 8.048 1.00 96.06 246 ILE A C 1
ATOM 1939 O O . ILE A 1 246 ? -14.345 -0.121 9.206 1.00 96.06 246 ILE A O 1
ATOM 1943 N N . GLY A 1 247 ? -13.013 0.597 7.574 1.00 95.81 247 GLY A N 1
ATOM 1944 C CA . GLY A 1 247 ? -11.812 0.656 8.417 1.00 95.81 247 GLY A CA 1
ATOM 1945 C C . GLY A 1 247 ? -11.927 1.652 9.584 1.00 95.81 247 GLY A C 1
ATOM 1946 O O . GLY A 1 247 ? -11.287 1.462 10.616 1.00 95.81 247 GLY A O 1
ATOM 1947 N N . TYR A 1 248 ? -12.769 2.684 9.457 1.00 95.19 248 TYR A N 1
ATOM 1948 C CA . TYR A 1 248 ? -13.095 3.626 10.532 1.00 95.19 248 TYR A CA 1
ATOM 1949 C C . TYR A 1 248 ? -13.984 3.009 11.616 1.00 95.19 248 TYR A C 1
ATOM 1951 O O . TYR A 1 248 ? -13.815 3.313 12.796 1.00 95.19 248 TYR A O 1
ATOM 1959 N N . ASP A 1 249 ? -14.915 2.145 11.227 1.00 96.81 249 ASP A N 1
ATOM 1960 C CA . ASP A 1 249 ? -15.901 1.501 12.101 1.00 96.81 249 ASP A CA 1
ATOM 1961 C C . ASP A 1 249 ? -15.311 0.255 12.759 1.00 96.81 249 ASP A C 1
ATOM 1963 O O . ASP A 1 249 ? -15.475 0.039 13.958 1.00 96.81 249 ASP A O 1
ATOM 1967 N N . ARG A 1 250 ? -14.496 -0.495 12.004 1.00 97.00 250 ARG A N 1
ATOM 1968 C CA . ARG A 1 250 ? -13.664 -1.597 12.501 1.00 97.00 250 ARG A CA 1
ATOM 1969 C C . ARG A 1 250 ? -12.818 -1.175 13.702 1.00 97.00 250 ARG A C 1
ATOM 1971 O O . ARG A 1 250 ? -12.739 -1.917 14.674 1.00 97.00 250 ARG A O 1
ATOM 1978 N N . ALA A 1 251 ? -12.243 0.029 13.674 1.00 96.12 251 ALA A N 1
ATOM 1979 C CA . ALA A 1 251 ? -11.453 0.576 14.780 1.00 96.12 251 ALA A CA 1
ATOM 1980 C C . ALA A 1 251 ? -12.254 0.806 16.084 1.00 96.12 251 ALA A C 1
ATOM 1982 O O . ALA A 1 251 ? -11.681 1.216 17.085 1.00 96.12 251 ALA A O 1
ATOM 1983 N N . LYS A 1 252 ? -13.575 0.582 16.087 1.00 96.38 252 LYS A N 1
ATOM 1984 C CA . LYS A 1 252 ? -14.459 0.700 17.258 1.00 96.38 252 LYS A CA 1
ATOM 1985 C C . LYS A 1 252 ? -15.019 -0.660 17.697 1.00 96.38 252 LYS A C 1
ATOM 1987 O O . LYS A 1 252 ? -15.725 -0.707 18.701 1.00 96.38 252 LYS A O 1
ATOM 1992 N N . ILE A 1 253 ? -14.715 -1.746 16.981 1.00 95.88 253 ILE A N 1
ATOM 1993 C CA . ILE A 1 253 ? -15.134 -3.110 17.329 1.00 95.88 253 ILE A CA 1
ATOM 1994 C C . ILE A 1 253 ? -14.179 -3.687 18.372 1.00 95.88 253 ILE A C 1
ATOM 1996 O O . ILE A 1 253 ? -12.961 -3.608 18.225 1.00 95.88 253 ILE A O 1
ATOM 2000 N N . LEU A 1 254 ? -14.740 -4.285 19.418 1.00 94.62 254 LEU A N 1
ATOM 2001 C CA . LEU A 1 254 ? -14.009 -4.793 20.574 1.00 94.62 254 LEU A CA 1
ATOM 2002 C C . LEU A 1 254 ? -13.074 -5.962 20.217 1.00 94.62 254 LEU A C 1
ATOM 2004 O O . LEU A 1 254 ? -11.912 -5.975 20.610 1.00 94.62 254 LEU A O 1
ATOM 2008 N N . GLU A 1 255 ? -13.564 -6.942 19.461 1.00 93.31 255 GLU A N 1
ATOM 2009 C CA . GLU A 1 255 ? -12.861 -8.199 19.173 1.00 93.31 255 GLU A CA 1
ATOM 2010 C C . GLU A 1 255 ? -11.753 -8.077 18.116 1.00 93.31 255 GLU A C 1
ATOM 2012 O O . GLU A 1 255 ? -10.998 -9.019 17.897 1.00 93.31 255 GLU A O 1
ATOM 2017 N N . GLU A 1 256 ? -11.609 -6.913 17.480 1.00 94.75 256 GLU A N 1
ATOM 2018 C CA . GLU A 1 256 ? -10.527 -6.643 16.527 1.00 94.75 256 GLU A CA 1
ATOM 2019 C C . GLU A 1 256 ? -9.199 -6.269 17.212 1.00 94.75 256 GLU A C 1
ATOM 2021 O O . GLU A 1 256 ? -8.157 -6.239 16.553 1.00 94.75 256 GLU A O 1
ATOM 2026 N N . TYR A 1 257 ? -9.227 -6.039 18.531 1.00 94.25 257 TYR A N 1
ATOM 2027 C CA . TYR A 1 257 ? -8.082 -5.732 19.398 1.00 94.25 257 TYR A CA 1
ATOM 2028 C C . TYR A 1 257 ? -7.413 -6.992 19.999 1.00 94.25 257 TYR A C 1
ATOM 2030 O O . TYR A 1 257 ? -6.937 -6.974 21.131 1.00 94.25 257 TYR A O 1
ATOM 2038 N N . ASP A 1 258 ? -7.362 -8.087 19.233 1.00 90.94 258 ASP A N 1
ATOM 2039 C CA . ASP A 1 258 ? -6.662 -9.340 19.567 1.00 90.94 258 ASP A CA 1
ATOM 2040 C C . ASP A 1 258 ? -5.477 -9.559 18.603 1.00 90.94 258 ASP A C 1
ATOM 2042 O O . ASP A 1 258 ? -5.529 -9.177 17.427 1.00 90.94 258 ASP A O 1
ATOM 2046 N N . LEU A 1 259 ? -4.411 -10.213 19.076 1.00 90.00 259 LEU A N 1
ATOM 2047 C CA . LEU A 1 259 ? -3.327 -10.709 18.228 1.00 90.00 259 LEU A CA 1
ATOM 2048 C C . LEU A 1 259 ? -3.798 -11.807 17.271 1.00 90.00 259 LEU A C 1
ATOM 2050 O O . LEU A 1 259 ? -3.297 -11.873 16.151 1.00 90.00 259 LEU A O 1
ATOM 2054 N N . LYS A 1 260 ? -4.791 -12.624 17.627 1.00 90.25 260 LYS A N 1
ATOM 2055 C CA . LYS A 1 260 ? -5.386 -13.606 16.710 1.00 90.25 260 LYS A CA 1
ATOM 2056 C C . LYS A 1 260 ? -6.303 -12.914 15.701 1.00 90.25 260 LYS A C 1
ATOM 2058 O O . LYS A 1 260 ? -7.119 -12.071 16.056 1.00 90.25 260 LYS A O 1
ATOM 2063 N N . GLN A 1 261 ? -6.151 -13.246 14.417 1.00 92.06 261 GLN A N 1
ATOM 2064 C CA . GLN A 1 261 ? -6.992 -12.672 13.363 1.00 92.06 261 GLN A CA 1
ATOM 2065 C C . GLN A 1 261 ? -8.410 -13.251 13.461 1.00 92.06 261 GLN A C 1
ATOM 2067 O O . GLN A 1 261 ? -8.593 -14.469 13.458 1.00 92.06 261 GLN A O 1
ATOM 2072 N N . THR A 1 262 ? -9.406 -12.372 13.519 1.00 94.06 262 THR A N 1
ATOM 2073 C CA . THR A 1 262 ? -10.825 -12.735 13.587 1.00 94.06 262 THR A CA 1
ATOM 2074 C C . THR A 1 262 ? -11.299 -13.404 12.290 1.00 94.06 262 THR A C 1
ATOM 2076 O O . THR A 1 262 ? -10.714 -13.267 11.206 1.00 94.06 262 THR A O 1
ATOM 2079 N N . ARG A 1 263 ? -12.416 -14.125 12.380 1.00 94.25 263 ARG A N 1
ATOM 2080 C CA . ARG A 1 263 ? -13.175 -14.647 11.235 1.00 94.25 263 ARG A CA 1
ATOM 2081 C C . ARG A 1 263 ? -14.181 -13.622 10.678 1.00 94.25 263 ARG A C 1
ATOM 2083 O O . ARG A 1 263 ? -15.012 -13.964 9.846 1.00 94.25 263 ARG A O 1
ATOM 2090 N N . ASN A 1 264 ? -14.041 -12.345 11.047 1.00 95.56 264 ASN A N 1
ATOM 2091 C CA . ASN A 1 264 ? -14.697 -11.234 10.362 1.00 95.56 264 ASN A CA 1
ATOM 2092 C C . ASN A 1 264 ? -14.037 -10.965 8.992 1.00 95.56 264 ASN A C 1
ATOM 2094 O O . ASN A 1 264 ? -12.822 -11.104 8.817 1.00 95.56 264 ASN A O 1
ATOM 2098 N N . PHE A 1 265 ? -14.835 -10.514 8.026 1.00 97.19 265 PHE A N 1
ATOM 2099 C CA . PHE A 1 265 ? -14.385 -9.932 6.763 1.00 97.19 265 PHE A CA 1
ATOM 2100 C C . PHE A 1 265 ? -15.107 -8.599 6.543 1.00 97.19 265 PHE A C 1
ATOM 2102 O O . PHE A 1 265 ? -16.286 -8.547 6.193 1.00 97.19 265 PHE A O 1
ATOM 2109 N N . PHE A 1 266 ? -14.365 -7.510 6.731 1.00 97.69 266 PHE A N 1
ATOM 2110 C CA . PHE A 1 266 ? -14.823 -6.147 6.484 1.00 97.69 266 PHE A CA 1
ATOM 2111 C C . PHE A 1 266 ? -14.836 -5.831 4.982 1.00 97.69 266 PHE A C 1
ATOM 2113 O O . PHE A 1 266 ? -13.787 -5.782 4.339 1.00 97.69 266 PHE A O 1
ATOM 2120 N N . LEU A 1 267 ? -16.028 -5.623 4.423 1.00 98.00 267 LEU A N 1
ATOM 2121 C CA . LEU A 1 267 ? -16.246 -5.313 3.010 1.00 98.00 267 LEU A CA 1
ATOM 2122 C C . LEU A 1 267 ? -16.543 -3.821 2.837 1.00 98.00 267 LEU A C 1
ATOM 2124 O O . LEU A 1 267 ? -17.628 -3.334 3.153 1.00 98.00 267 LEU A O 1
ATOM 2128 N N . ASP A 1 268 ? -15.558 -3.093 2.316 1.00 98.00 268 ASP A N 1
ATOM 2129 C CA . ASP A 1 268 ? -15.641 -1.649 2.111 1.00 98.00 268 ASP A CA 1
ATOM 2130 C C . ASP A 1 268 ? -16.316 -1.281 0.781 1.00 98.00 268 ASP A C 1
ATOM 2132 O O . ASP A 1 268 ? -15.714 -1.393 -0.292 1.00 98.00 268 ASP A O 1
ATOM 2136 N N . THR A 1 269 ? -17.538 -0.751 0.839 1.00 97.94 269 THR A N 1
ATOM 2137 C CA . THR A 1 269 ? -18.240 -0.230 -0.348 1.00 97.94 269 THR A CA 1
ATOM 2138 C C . THR A 1 269 ? -17.493 0.912 -1.038 1.00 97.94 269 THR A C 1
ATOM 2140 O O . THR A 1 269 ? -17.648 1.077 -2.248 1.00 97.94 269 THR A O 1
ATOM 2143 N N . MET A 1 270 ? -16.649 1.672 -0.326 1.00 96.75 270 MET A N 1
ATOM 2144 C CA . MET A 1 270 ? -15.836 2.726 -0.936 1.00 96.75 270 MET A CA 1
ATOM 2145 C C . MET A 1 270 ? -14.724 2.131 -1.814 1.00 96.75 270 MET A C 1
ATOM 2147 O O . MET A 1 270 ? -14.583 2.540 -2.964 1.00 96.75 270 MET A O 1
ATOM 2151 N N . SER A 1 271 ? -13.984 1.132 -1.325 1.00 96.88 271 SER A N 1
ATOM 2152 C CA . SER A 1 271 ? -12.996 0.368 -2.104 1.00 96.88 271 SER A CA 1
ATOM 2153 C C . SER A 1 271 ? -13.625 -0.317 -3.320 1.00 96.88 271 SER A C 1
ATOM 2155 O O . SER A 1 271 ? -13.090 -0.220 -4.425 1.00 96.88 271 SER A O 1
ATOM 2157 N N . LEU A 1 272 ? -14.792 -0.952 -3.149 1.00 97.38 272 LEU A N 1
ATOM 2158 C CA . LEU A 1 272 ? -15.534 -1.567 -4.258 1.00 97.38 272 LEU A CA 1
ATOM 2159 C C . LEU A 1 272 ? -15.949 -0.514 -5.303 1.00 97.38 272 LEU A C 1
ATOM 2161 O O . LEU A 1 272 ? -15.721 -0.710 -6.496 1.00 97.38 272 LEU A O 1
ATOM 2165 N N . HIS A 1 273 ? -16.482 0.636 -4.870 1.00 97.19 273 HIS A N 1
ATOM 2166 C CA . HIS A 1 273 ? -16.803 1.754 -5.761 1.00 97.19 273 HIS A CA 1
ATOM 2167 C C . HIS A 1 273 ? -15.563 2.267 -6.512 1.00 97.19 273 HIS A C 1
ATOM 2169 O O . HIS A 1 273 ? -15.627 2.458 -7.724 1.00 97.19 273 HIS A O 1
ATOM 2175 N N . VAL A 1 274 ? -14.431 2.483 -5.832 1.00 96.00 274 VAL A N 1
ATOM 2176 C CA . VAL A 1 274 ? -13.219 3.033 -6.463 1.00 96.00 274 VAL A CA 1
ATOM 2177 C C . VAL A 1 274 ? -12.641 2.077 -7.509 1.00 96.00 274 VAL A C 1
ATOM 2179 O O . VAL A 1 274 ? -12.236 2.534 -8.580 1.00 96.00 274 VAL A O 1
ATOM 2182 N N . ALA A 1 275 ? -12.663 0.767 -7.253 1.00 95.25 275 ALA A N 1
ATOM 2183 C CA . ALA A 1 275 ? -12.207 -0.239 -8.209 1.00 95.25 275 ALA A CA 1
ATOM 2184 C C . ALA A 1 275 ? -13.059 -0.285 -9.497 1.00 95.25 275 ALA A C 1
ATOM 2186 O O . ALA A 1 275 ? -12.522 -0.544 -10.574 1.00 95.25 275 ALA A O 1
ATOM 2187 N N . VAL A 1 276 ? -14.370 -0.025 -9.404 1.00 95.50 276 VAL A N 1
ATOM 2188 C CA . VAL A 1 276 ? -15.308 -0.105 -10.542 1.00 95.50 276 VAL A CA 1
ATOM 2189 C C . VAL A 1 276 ? -15.491 1.240 -11.258 1.00 95.50 276 VAL A C 1
ATOM 2191 O O . VAL A 1 276 ? -15.449 1.284 -12.486 1.00 95.50 276 VAL A O 1
ATOM 2194 N N . ASN A 1 277 ? -15.684 2.332 -10.512 1.00 95.62 277 ASN A N 1
ATOM 2195 C CA . ASN A 1 277 ? -16.080 3.653 -11.020 1.00 95.62 277 ASN A CA 1
ATOM 2196 C C . ASN A 1 277 ? -15.205 4.812 -10.508 1.00 95.62 277 ASN A C 1
ATOM 2198 O O . ASN A 1 277 ? -15.518 5.969 -10.782 1.00 95.62 277 ASN A O 1
ATOM 2202 N N . GLY A 1 278 ? -14.113 4.567 -9.778 1.00 93.31 278 GLY A N 1
ATOM 2203 C CA . GLY A 1 278 ? -13.252 5.638 -9.261 1.00 93.31 278 GLY A CA 1
ATOM 2204 C C . GLY A 1 278 ? -12.558 6.460 -10.359 1.00 93.31 278 GLY A C 1
ATOM 2205 O O . GLY A 1 278 ? -12.219 5.931 -11.418 1.00 93.31 278 GLY A O 1
ATOM 2206 N N . MET A 1 279 ? -12.309 7.745 -10.087 1.00 90.44 279 MET A N 1
ATOM 2207 C CA . MET A 1 279 ? -11.585 8.682 -10.970 1.00 90.44 279 MET A CA 1
ATOM 2208 C C . MET A 1 279 ? -10.124 8.900 -10.552 1.00 90.44 279 MET A C 1
ATOM 2210 O O . MET A 1 279 ? -9.791 8.888 -9.361 1.00 90.44 279 MET A O 1
ATOM 2214 N N . CYS A 1 280 ? -9.250 9.180 -11.524 1.00 88.12 280 CYS A N 1
ATOM 2215 C CA . CYS A 1 280 ? -7.850 9.517 -11.261 1.00 88.12 280 CYS A CA 1
ATOM 2216 C C . CYS A 1 280 ? -7.677 10.945 -10.702 1.00 88.12 280 CYS A C 1
ATOM 2218 O O . CYS A 1 280 ? -8.566 11.796 -10.792 1.00 88.12 280 CYS A O 1
ATOM 2220 N N . SER A 1 281 ? -6.496 11.245 -10.155 1.00 84.06 281 SER A N 1
ATOM 2221 C CA . SER A 1 281 ? -6.157 12.577 -9.631 1.00 84.06 281 SER A CA 1
ATOM 2222 C C . SER A 1 281 ? -6.290 13.700 -10.673 1.00 84.06 281 SER A C 1
ATOM 2224 O O . SER A 1 281 ? -6.748 14.789 -10.333 1.00 84.06 281 SER A O 1
ATOM 2226 N N . GLN A 1 282 ? -5.975 13.430 -11.946 1.00 83.44 282 GLN A N 1
ATOM 2227 C CA . GLN A 1 282 ? -6.104 14.393 -13.052 1.00 83.44 282 GLN A CA 1
ATOM 2228 C C . GLN A 1 282 ? -7.561 14.644 -13.481 1.00 83.44 282 GLN A C 1
ATOM 2230 O O . GLN A 1 282 ? -7.857 15.702 -14.026 1.00 83.44 282 GLN A O 1
ATOM 2235 N N . GLN A 1 283 ? -8.476 13.706 -13.217 1.00 87.50 283 GLN A N 1
ATOM 2236 C CA . GLN A 1 283 ? -9.906 13.832 -13.525 1.00 87.50 283 GLN A CA 1
ATOM 2237 C C . GLN A 1 283 ? -10.665 14.665 -12.476 1.00 87.50 283 GLN A C 1
ATOM 2239 O O . GLN A 1 283 ? -11.603 15.388 -12.818 1.00 87.50 283 GLN A O 1
ATOM 2244 N N . ARG A 1 284 ? -10.243 14.621 -11.201 1.00 87.12 284 ARG A N 1
ATOM 2245 C CA . ARG A 1 284 ? -10.926 15.300 -10.078 1.00 87.12 284 ARG A CA 1
ATOM 2246 C C . ARG A 1 284 ? -11.231 16.795 -10.315 1.00 87.12 284 ARG A C 1
ATOM 2248 O O . ARG A 1 284 ? -12.355 17.191 -10.004 1.00 87.12 284 ARG A O 1
ATOM 2255 N N . PRO A 1 285 ? -10.331 17.638 -10.869 1.00 88.38 285 PRO A N 1
ATOM 2256 C CA . PRO A 1 285 ? -10.634 19.051 -11.125 1.00 88.38 285 PRO A CA 1
ATOM 2257 C C . PRO A 1 285 ? -11.749 19.256 -12.162 1.00 88.38 285 PRO A C 1
ATOM 2259 O O . PRO A 1 285 ? -12.625 20.097 -11.958 1.00 88.38 285 PRO A O 1
ATOM 2262 N N . THR A 1 286 ? -11.755 18.465 -13.240 1.00 86.50 286 THR A N 1
ATOM 2263 C CA . THR A 1 286 ? -12.797 18.511 -14.277 1.00 86.50 286 THR A CA 1
ATOM 2264 C C . THR A 1 286 ? -14.138 18.051 -13.715 1.00 86.50 286 THR A C 1
ATOM 2266 O O . THR A 1 286 ? -15.133 18.758 -13.859 1.00 86.50 286 THR A O 1
ATOM 2269 N N . TRP A 1 287 ? -14.167 16.937 -12.977 1.00 88.31 287 TRP A N 1
ATOM 2270 C CA . TRP A 1 287 ? -15.398 16.455 -12.343 1.00 88.31 287 TRP A CA 1
ATOM 2271 C C . TRP A 1 287 ? -15.961 17.472 -11.337 1.00 88.31 287 TRP A C 1
ATOM 2273 O O . TRP A 1 287 ? -17.152 17.763 -11.356 1.00 88.31 287 TRP A O 1
ATOM 2283 N N . MET A 1 288 ? -15.106 18.109 -10.525 1.00 86.50 288 MET A N 1
ATOM 2284 C CA . MET A 1 288 ? -15.512 19.200 -9.623 1.00 86.50 288 MET A CA 1
ATOM 2285 C C . MET A 1 288 ? -16.090 20.413 -10.369 1.00 86.50 288 MET A C 1
ATOM 2287 O O . MET A 1 288 ? -17.023 21.045 -9.870 1.00 86.50 288 MET A O 1
ATOM 2291 N N . LYS A 1 289 ? -15.570 20.745 -11.560 1.00 86.81 289 LYS A N 1
ATOM 2292 C CA . LYS A 1 289 ? -16.131 21.798 -12.422 1.00 86.81 289 LYS A CA 1
ATOM 2293 C C . LYS A 1 289 ? -17.526 21.409 -12.928 1.00 86.81 289 LYS A C 1
ATOM 2295 O O . LYS A 1 289 ? -18.437 22.227 -12.834 1.00 86.81 289 LYS A O 1
ATOM 2300 N N . HIS A 1 290 ? -17.710 20.174 -13.402 1.00 83.81 290 HIS A N 1
ATOM 2301 C CA . HIS A 1 290 ? -19.012 19.680 -13.868 1.00 83.81 290 HIS A CA 1
ATOM 2302 C C . HIS A 1 290 ? -20.036 19.564 -12.732 1.00 83.81 290 HIS A C 1
ATOM 2304 O O . HIS A 1 290 ? -21.165 20.015 -12.905 1.00 83.81 290 HIS A O 1
ATOM 2310 N N . LYS A 1 291 ? -19.646 19.072 -11.546 1.00 84.06 291 LYS A N 1
ATOM 2311 C CA . LYS A 1 291 ? -20.516 19.057 -10.359 1.00 84.06 291 LYS A CA 1
ATOM 2312 C C . LYS A 1 291 ? -20.996 20.466 -10.006 1.00 84.06 291 LYS A C 1
ATOM 2314 O O . LYS A 1 291 ? -22.199 20.675 -9.927 1.00 84.06 291 LYS A O 1
ATOM 2319 N N . LYS A 1 292 ? -20.091 21.447 -9.895 1.00 84.75 292 LYS A N 1
ATOM 2320 C CA . LYS A 1 292 ? -20.473 22.845 -9.622 1.00 84.75 292 LYS A CA 1
ATOM 2321 C C . LYS A 1 292 ? -21.360 23.445 -10.715 1.00 84.75 292 LYS A C 1
ATOM 2323 O O . LYS A 1 292 ? -22.269 24.203 -10.402 1.00 84.75 292 LYS A O 1
ATOM 2328 N N . ALA A 1 293 ? -21.120 23.109 -11.984 1.00 83.25 293 ALA A N 1
ATOM 2329 C CA . ALA A 1 293 ? -21.969 23.553 -13.087 1.00 83.25 293 ALA A CA 1
ATOM 2330 C C . ALA A 1 293 ? -23.382 22.949 -13.002 1.00 83.25 293 ALA A C 1
ATOM 2332 O O . ALA A 1 293 ? -24.355 23.674 -13.181 1.00 83.25 293 ALA A O 1
ATOM 2333 N N . ARG A 1 294 ? -23.507 21.656 -12.673 1.00 81.50 294 ARG A N 1
ATOM 2334 C CA . ARG A 1 294 ? -24.799 20.995 -12.431 1.00 81.50 294 ARG A CA 1
ATOM 2335 C C . ARG A 1 294 ? -25.523 21.561 -11.212 1.00 81.50 294 ARG A C 1
ATOM 2337 O O . ARG A 1 294 ? -26.688 21.909 -11.328 1.00 81.50 294 ARG A O 1
ATOM 2344 N N . GLU A 1 295 ? -24.834 21.736 -10.086 1.00 81.75 295 GLU A N 1
ATOM 2345 C CA . GLU A 1 295 ? -25.389 22.364 -8.876 1.00 81.75 295 GLU A CA 1
ATOM 2346 C C . GLU A 1 295 ? -25.886 23.796 -9.144 1.00 81.75 295 GLU A C 1
ATOM 2348 O O . GLU A 1 295 ? -26.877 24.218 -8.554 1.00 81.75 295 GLU A O 1
ATOM 2353 N N . LEU A 1 296 ? -25.234 24.536 -10.050 1.00 79.69 296 LEU A N 1
ATOM 2354 C CA . LEU A 1 296 ? -25.690 25.858 -10.483 1.00 79.69 296 LEU A CA 1
ATOM 2355 C C . LEU A 1 296 ? -26.949 25.782 -11.368 1.00 79.69 296 LEU A C 1
ATOM 2357 O O . LEU A 1 296 ? -27.837 26.610 -11.195 1.00 79.69 296 LEU A O 1
ATOM 2361 N N . ARG A 1 297 ? -27.058 24.791 -12.270 1.00 75.81 297 ARG A N 1
ATOM 2362 C CA . ARG A 1 297 ? -28.270 24.557 -13.090 1.00 75.81 297 ARG A CA 1
ATOM 2363 C C . ARG A 1 297 ? -29.457 24.118 -12.232 1.00 75.81 297 ARG A C 1
ATOM 2365 O O . ARG A 1 297 ? -30.501 24.750 -12.296 1.00 75.81 297 ARG A O 1
ATOM 2372 N N . GLU A 1 298 ? -29.266 23.123 -11.363 1.00 76.94 298 GLU A N 1
ATOM 2373 C CA . GLU A 1 298 ? -30.305 22.632 -10.444 1.00 76.94 298 GLU A CA 1
ATOM 2374 C C . GLU A 1 298 ? -30.830 23.768 -9.537 1.00 76.94 298 GLU A C 1
ATOM 2376 O O . GLU A 1 298 ? -32.027 23.840 -9.266 1.00 76.94 298 GLU A O 1
ATOM 2381 N N . LYS A 1 299 ? -29.970 24.713 -9.123 1.00 77.12 299 LYS A N 1
ATOM 2382 C CA . LYS A 1 299 ? -30.404 25.939 -8.429 1.00 77.12 299 LYS A CA 1
ATOM 2383 C C . LYS A 1 299 ? -31.130 26.927 -9.339 1.00 77.12 299 LYS A C 1
ATOM 2385 O O . LYS A 1 299 ? -32.185 27.405 -8.951 1.00 77.12 299 LYS A O 1
ATOM 2390 N N . ALA A 1 300 ? -30.611 27.207 -10.535 1.00 70.19 300 ALA A N 1
ATOM 2391 C CA . ALA A 1 300 ? -31.238 28.117 -11.499 1.00 70.19 300 ALA A CA 1
ATOM 2392 C C . ALA A 1 300 ? -32.651 27.668 -11.923 1.00 70.19 300 ALA A C 1
ATOM 2394 O O . ALA A 1 300 ? -33.517 28.502 -12.174 1.00 70.19 300 ALA A O 1
ATOM 2395 N N . GLU A 1 301 ? -32.890 26.358 -11.986 1.00 71.94 301 GLU A N 1
ATOM 2396 C CA . GLU A 1 301 ? -34.196 25.771 -12.301 1.00 71.94 301 GLU A CA 1
ATOM 2397 C C . GLU A 1 301 ? -35.189 25.921 -11.131 1.00 71.94 301 GLU A C 1
ATOM 2399 O O . GLU A 1 301 ? -36.356 26.255 -11.354 1.00 71.94 301 GLU A O 1
ATOM 2404 N N . HIS A 1 302 ? -34.728 25.759 -9.883 1.00 68.81 302 HIS A N 1
ATOM 2405 C CA . HIS A 1 302 ? -35.543 25.971 -8.678 1.00 68.81 302 HIS A CA 1
ATOM 2406 C C . HIS A 1 302 ? -35.761 27.457 -8.317 1.00 68.81 302 HIS A C 1
ATOM 2408 O O . HIS A 1 302 ? -36.820 27.812 -7.802 1.00 68.81 302 HIS A O 1
ATOM 2414 N N . GLU A 1 303 ? -34.796 28.338 -8.586 1.00 66.38 303 GLU A N 1
ATOM 2415 C CA . GLU A 1 303 ? -34.863 29.786 -8.336 1.00 66.38 303 GLU A CA 1
ATOM 2416 C C . GLU A 1 303 ? -35.499 30.514 -9.538 1.00 66.38 303 GLU A C 1
ATOM 2418 O O . GLU A 1 303 ? -34.864 31.315 -10.227 1.00 66.38 303 GLU A O 1
ATOM 2423 N N . SER A 1 304 ? -36.775 30.217 -9.810 1.00 48.66 304 SER A N 1
ATOM 2424 C CA . SER A 1 304 ? -37.511 30.620 -11.023 1.00 48.66 304 SER A CA 1
ATOM 2425 C C . SER A 1 304 ? -37.839 32.132 -11.115 1.00 48.66 304 SER A C 1
ATOM 2427 O O . SER A 1 304 ? -39.009 32.515 -11.162 1.00 48.66 304 SER A O 1
ATOM 2429 N N . ALA A 1 305 ? -36.825 33.010 -11.124 1.00 51.34 305 ALA A N 1
ATOM 2430 C CA . ALA A 1 305 ? -37.004 34.468 -11.032 1.00 51.34 305 ALA A CA 1
ATOM 2431 C C . ALA A 1 305 ? -35.965 35.367 -11.755 1.00 51.34 305 ALA A C 1
ATOM 2433 O O . ALA A 1 305 ? -36.126 36.586 -11.708 1.00 51.34 305 ALA A O 1
ATOM 2434 N N . SER A 1 306 ? -34.922 34.842 -12.422 1.00 56.53 306 SER A N 1
ATOM 2435 C CA . SER A 1 306 ? -33.870 35.680 -13.050 1.00 56.53 306 SER A CA 1
ATOM 2436 C C . SER A 1 306 ? -33.723 35.488 -14.565 1.00 56.53 306 SER A C 1
ATOM 2438 O O . SER A 1 306 ? -33.459 34.387 -15.043 1.00 56.53 306 SER A O 1
ATOM 2440 N N . VAL A 1 307 ? -33.834 36.592 -15.316 1.00 57.91 307 VAL A N 1
ATOM 2441 C CA . VAL A 1 307 ? -33.635 36.637 -16.780 1.00 57.91 307 VAL A CA 1
ATOM 2442 C C . VAL A 1 307 ? -32.147 36.664 -17.151 1.00 57.91 307 VAL A C 1
ATOM 2444 O O . VAL A 1 307 ? -31.745 35.984 -18.091 1.00 57.91 307 VAL A O 1
ATOM 2447 N N . GLU A 1 308 ? -31.307 37.361 -16.377 1.00 58.09 308 GLU A N 1
ATOM 2448 C CA . GLU A 1 308 ? -29.844 37.411 -16.584 1.00 58.09 308 GLU A CA 1
ATOM 2449 C C . GLU A 1 308 ? -29.207 36.008 -16.527 1.00 58.09 308 GLU A C 1
ATOM 2451 O O . GLU A 1 308 ? -28.205 35.721 -17.182 1.00 58.09 308 GLU A O 1
ATOM 2456 N N . LEU A 1 309 ? -29.825 35.091 -15.776 1.00 54.00 309 LEU A N 1
ATOM 2457 C CA . LEU A 1 309 ? -29.347 33.722 -15.600 1.00 54.00 309 LEU A CA 1
ATOM 2458 C C . LEU A 1 309 ? -29.550 32.843 -16.853 1.00 54.00 309 LEU A C 1
ATOM 2460 O O . LEU A 1 309 ? -28.808 31.877 -17.047 1.00 54.00 309 LEU A O 1
ATOM 2464 N N . GLN A 1 310 ? -30.487 33.194 -17.747 1.00 55.81 310 GLN A N 1
ATOM 2465 C CA . GLN A 1 310 ? -30.652 32.505 -19.035 1.00 55.81 310 GLN A CA 1
ATOM 2466 C C . GLN A 1 310 ? -29.513 32.803 -20.020 1.00 55.81 310 GLN A C 1
ATOM 2468 O O . GLN A 1 310 ? -29.142 31.912 -20.785 1.00 55.81 310 GLN A O 1
ATOM 2473 N N . GLU A 1 311 ? -28.903 33.991 -19.983 1.00 56.38 311 GLU A N 1
ATOM 2474 C CA . GLU A 1 311 ? -27.741 34.295 -20.833 1.00 56.38 311 GLU A CA 1
ATOM 2475 C C . GLU A 1 311 ? -26.506 33.486 -20.402 1.00 56.38 311 GLU A C 1
ATOM 2477 O O . GLU A 1 311 ? -25.781 32.954 -21.244 1.00 56.38 311 GLU A O 1
ATOM 2482 N N . VAL A 1 312 ? -26.319 33.282 -19.091 1.00 55.97 312 VAL A N 1
ATOM 2483 C CA . VAL A 1 312 ? -25.255 32.416 -18.545 1.00 55.97 312 VAL A CA 1
ATOM 2484 C C . VAL A 1 312 ? -25.430 30.956 -18.991 1.00 55.97 312 VAL A C 1
ATOM 2486 O O . VAL A 1 312 ? -24.444 30.285 -19.298 1.00 55.97 312 VAL A O 1
ATOM 2489 N N . LEU A 1 313 ? -26.673 30.468 -19.087 1.00 53.53 313 LEU A N 1
ATOM 2490 C CA . LEU A 1 313 ? -26.989 29.133 -19.615 1.00 53.53 313 LEU A CA 1
ATOM 2491 C C . LEU A 1 313 ? -26.733 29.009 -21.128 1.00 53.53 313 LEU A C 1
ATOM 2493 O O . LEU A 1 313 ? -26.314 27.948 -21.590 1.00 53.53 313 LEU A O 1
ATOM 2497 N N . GLN A 1 314 ? -26.941 30.081 -21.899 1.00 54.75 314 GLN A N 1
ATOM 2498 C CA . GLN A 1 314 ? -26.697 30.107 -23.349 1.00 54.75 314 GLN A CA 1
ATOM 2499 C C . GLN A 1 314 ? -25.217 30.330 -23.723 1.00 54.75 314 GLN A C 1
ATOM 2501 O O . GLN A 1 314 ? -24.836 30.118 -24.875 1.00 54.75 314 GLN A O 1
ATOM 2506 N N . GLY A 1 315 ? -24.364 30.699 -22.761 1.00 48.22 315 GLY A N 1
ATOM 2507 C CA . GLY A 1 315 ? -22.937 31.000 -22.928 1.00 48.22 315 GLY A CA 1
ATOM 2508 C C . GLY A 1 315 ? -22.022 29.810 -23.266 1.00 48.22 315 GLY A C 1
ATOM 2509 O O . GLY A 1 315 ? -21.070 29.534 -22.539 1.00 48.22 315 GLY A O 1
ATOM 2510 N N . GLY A 1 316 ? -22.283 29.096 -24.366 1.00 47.88 316 GLY A N 1
ATOM 2511 C CA . GLY A 1 316 ? -21.345 28.184 -25.047 1.00 47.88 316 GLY A CA 1
ATOM 2512 C C . GLY A 1 316 ? -20.946 26.885 -24.326 1.00 47.88 316 GLY A C 1
ATOM 2513 O O . GLY A 1 316 ? -20.343 26.014 -24.945 1.00 47.88 316 GLY A O 1
ATOM 2514 N N . SER A 1 317 ? -21.291 26.708 -23.048 1.00 48.72 317 SER A N 1
ATOM 2515 C CA . SER A 1 317 ? -20.808 25.593 -22.209 1.00 48.72 317 SER A CA 1
ATOM 2516 C C . SER A 1 317 ? -21.189 24.190 -22.719 1.00 48.72 317 SER A C 1
ATOM 2518 O O . SER A 1 317 ? -20.478 23.223 -22.450 1.00 48.72 317 SER A O 1
ATOM 2520 N N . LEU A 1 318 ? -22.264 24.073 -23.508 1.00 43.66 318 LEU A N 1
ATOM 2521 C CA . LEU A 1 318 ? -22.744 22.804 -24.073 1.00 43.66 318 LEU A CA 1
ATOM 2522 C C . LEU A 1 318 ? -21.699 22.095 -24.954 1.00 43.66 318 LEU A C 1
ATOM 2524 O O . LEU A 1 318 ? -21.620 20.870 -24.930 1.00 43.66 318 LEU A O 1
ATOM 2528 N N . THR A 1 319 ? -20.832 22.830 -25.664 1.00 46.97 319 THR A N 1
ATOM 2529 C CA . THR A 1 319 ? -19.787 22.219 -26.511 1.00 46.97 319 THR A CA 1
ATOM 2530 C C . THR A 1 319 ? -18.634 21.599 -25.713 1.00 46.97 319 THR A C 1
ATOM 2532 O O . THR A 1 319 ? -17.739 21.000 -26.303 1.00 46.97 319 THR A O 1
ATOM 2535 N N . ALA A 1 320 ? -18.613 21.757 -24.385 1.00 46.47 320 ALA A N 1
ATOM 2536 C CA . ALA A 1 320 ? -17.651 21.091 -23.510 1.00 46.47 320 ALA A CA 1
ATOM 2537 C C . ALA A 1 320 ? -18.172 19.750 -22.960 1.00 46.47 320 ALA A C 1
ATOM 2539 O O . ALA A 1 320 ? -17.366 18.911 -22.568 1.00 46.47 320 ALA A O 1
ATOM 2540 N N . GLU A 1 321 ? -19.489 19.517 -22.933 1.00 46.81 321 GLU A N 1
ATOM 2541 C CA . GLU A 1 321 ? -20.059 18.317 -22.298 1.00 46.81 321 GLU A CA 1
ATOM 2542 C C . GLU A 1 321 ? -19.865 17.054 -23.157 1.00 46.81 321 GLU A C 1
ATOM 2544 O O . GLU A 1 321 ? -19.664 15.969 -22.616 1.00 46.81 321 GLU A O 1
ATOM 2549 N N . GLU A 1 322 ? -19.773 17.194 -24.485 1.00 48.00 322 GLU A N 1
ATOM 2550 C CA . GLU A 1 322 ? -19.406 16.096 -25.396 1.00 48.00 322 GLU A CA 1
ATOM 2551 C C . GLU A 1 322 ? -17.941 15.626 -25.249 1.00 48.00 322 GLU A C 1
ATOM 2553 O O . GLU A 1 322 ? -17.593 14.534 -25.703 1.00 48.00 322 GLU A O 1
ATOM 2558 N N . ALA A 1 323 ? -17.060 16.427 -24.634 1.00 53.97 323 ALA A N 1
ATOM 2559 C CA . ALA A 1 323 ? -15.623 16.140 -24.575 1.00 53.97 323 ALA A CA 1
ATOM 2560 C C . ALA A 1 323 ? -15.224 15.147 -23.463 1.00 53.97 323 ALA A C 1
ATOM 2562 O O . ALA A 1 323 ? -14.216 14.448 -23.599 1.00 53.97 323 ALA A O 1
ATOM 2563 N N . ASP A 1 324 ? -16.008 15.077 -22.381 1.00 71.81 324 ASP A N 1
ATOM 2564 C CA . ASP A 1 324 ? -15.665 14.394 -21.125 1.00 71.81 324 ASP A CA 1
ATOM 2565 C C . ASP A 1 324 ? -16.759 13.387 -20.686 1.00 71.81 324 ASP A C 1
ATOM 2567 O O . ASP A 1 324 ? -17.178 13.345 -19.529 1.00 71.81 324 ASP A O 1
ATOM 2571 N N . LEU A 1 325 ? -17.187 12.513 -21.611 1.00 82.12 325 LEU A N 1
ATOM 2572 C CA . LEU A 1 325 ? -18.226 11.470 -21.424 1.00 82.12 325 LEU A CA 1
ATOM 2573 C C . LEU A 1 325 ? -18.022 10.526 -20.212 1.00 82.12 325 LEU A C 1
ATOM 2575 O O . LEU A 1 325 ? -18.939 9.803 -19.818 1.00 82.12 325 LEU A O 1
ATOM 2579 N N . TRP A 1 326 ? -16.826 10.494 -19.623 1.00 88.06 326 TRP A N 1
ATOM 2580 C CA . TRP A 1 326 ? -16.491 9.732 -18.416 1.00 88.06 326 TRP A CA 1
ATOM 2581 C C . TRP A 1 326 ? -17.011 10.371 -17.118 1.00 88.06 326 TRP A C 1
ATOM 2583 O O . TRP A 1 326 ? -17.036 9.691 -16.091 1.00 88.06 326 TRP A O 1
ATOM 2593 N N . VAL A 1 327 ? -17.419 11.648 -17.129 1.00 86.06 327 VAL A N 1
ATOM 2594 C CA . VAL A 1 327 ? -17.903 12.359 -15.929 1.00 86.06 327 VAL A CA 1
ATOM 2595 C C . VAL A 1 327 ? -19.120 11.648 -15.328 1.00 86.06 327 VAL A C 1
ATOM 2597 O O . VAL A 1 327 ? -19.117 11.355 -14.134 1.00 86.06 327 VAL A O 1
ATOM 2600 N N . ASP A 1 328 ? -20.082 11.238 -16.159 1.00 85.56 328 ASP A N 1
ATOM 2601 C CA . ASP A 1 328 ? -21.258 10.448 -15.754 1.00 85.56 328 ASP A CA 1
ATOM 2602 C C . ASP A 1 328 ? -20.971 8.929 -15.665 1.00 85.56 328 ASP A C 1
ATOM 2604 O O . ASP A 1 328 ? -21.866 8.086 -15.807 1.00 85.56 328 ASP A O 1
ATOM 2608 N N . LYS A 1 329 ? -19.702 8.550 -15.458 1.00 89.94 329 LYS A N 1
ATOM 2609 C CA . LYS A 1 329 ? -19.240 7.176 -15.167 1.00 89.94 329 LYS A CA 1
ATOM 2610 C C . LYS A 1 329 ? -18.437 7.095 -13.862 1.00 89.94 329 LYS A C 1
ATOM 2612 O O . LYS A 1 329 ? -17.865 6.044 -13.563 1.00 89.94 329 LYS A O 1
ATOM 2617 N N . SER A 1 330 ? -18.398 8.184 -13.088 1.00 92.69 330 SER A N 1
ATOM 2618 C CA . SER A 1 330 ? -17.618 8.293 -11.856 1.00 92.69 330 SER A CA 1
ATOM 2619 C C . SER A 1 330 ? -18.240 9.245 -10.831 1.00 92.69 330 SER A C 1
ATOM 2621 O O . SER A 1 330 ? -18.955 10.181 -11.188 1.00 92.69 330 SER A O 1
ATOM 2623 N N . SER A 1 331 ? -17.899 9.062 -9.553 1.00 92.00 331 SER A N 1
ATOM 2624 C CA . SER A 1 331 ? -18.200 10.017 -8.484 1.00 92.00 331 SER A CA 1
ATOM 2625 C C . SER A 1 331 ? -17.026 10.190 -7.521 1.00 92.00 331 SER A C 1
ATOM 2627 O O . SER A 1 331 ? -16.047 9.443 -7.542 1.00 92.00 331 SER A O 1
ATOM 2629 N N . ILE A 1 332 ? -17.115 11.192 -6.646 1.00 89.94 332 ILE A N 1
ATOM 2630 C CA . ILE A 1 332 ? -16.245 11.258 -5.468 1.00 89.94 332 ILE A CA 1
ATOM 2631 C C . ILE A 1 332 ? -16.588 10.106 -4.516 1.00 89.94 332 ILE A C 1
ATOM 2633 O O . ILE A 1 332 ? -17.731 9.667 -4.437 1.00 89.94 332 ILE A O 1
ATOM 2637 N N . ASN A 1 333 ? -15.581 9.649 -3.773 1.00 92.00 333 ASN A N 1
ATOM 2638 C CA . ASN A 1 333 ? -15.619 8.493 -2.884 1.00 92.00 333 ASN A CA 1
ATOM 2639 C C . ASN A 1 333 ? -16.614 8.574 -1.693 1.00 92.00 333 ASN A C 1
ATOM 2641 O O . ASN A 1 333 ? -16.622 7.648 -0.896 1.00 92.00 333 ASN A O 1
ATOM 2645 N N . SER A 1 334 ? -17.376 9.659 -1.488 1.00 91.69 334 SER A N 1
ATOM 2646 C CA . SER A 1 334 ? -18.199 9.836 -0.272 1.00 91.69 334 SER A CA 1
ATOM 2647 C C . SER A 1 334 ? -19.576 9.186 -0.417 1.00 91.69 334 SER A C 1
ATOM 2649 O O . SER A 1 334 ? -20.179 9.316 -1.476 1.00 91.69 334 SER A O 1
ATOM 2651 N N . LEU A 1 335 ? -20.122 8.571 0.643 1.00 92.56 335 LEU A N 1
ATOM 2652 C CA . LEU A 1 335 ? -21.420 7.872 0.597 1.00 92.56 335 LEU A CA 1
ATOM 2653 C C . LEU A 1 335 ? -22.549 8.692 -0.058 1.00 92.56 335 LEU A C 1
ATOM 2655 O O . LEU A 1 335 ? -23.309 8.145 -0.847 1.00 92.56 335 LEU A O 1
ATOM 2659 N N . ARG A 1 336 ? -22.603 10.014 0.180 1.00 90.94 336 ARG A N 1
ATOM 2660 C CA . ARG A 1 336 ? -23.570 10.930 -0.461 1.00 90.94 336 ARG A CA 1
ATOM 2661 C C . ARG A 1 336 ? -23.389 10.963 -1.980 1.00 90.94 336 ARG A C 1
ATOM 2663 O O . ARG A 1 336 ? -24.366 10.868 -2.709 1.00 90.94 336 ARG A O 1
ATOM 2670 N N . ASP A 1 337 ? -22.155 11.117 -2.454 1.00 91.06 337 ASP A N 1
ATOM 2671 C CA . ASP A 1 337 ? -21.837 11.180 -3.885 1.00 91.06 337 ASP A CA 1
ATOM 2672 C C . ASP A 1 337 ? -21.984 9.802 -4.558 1.00 91.06 337 ASP A C 1
ATOM 2674 O O . ASP A 1 337 ? -22.487 9.717 -5.675 1.00 91.06 337 ASP A O 1
ATOM 2678 N N . VAL A 1 338 ? -21.602 8.726 -3.862 1.00 94.00 338 VAL A N 1
ATOM 2679 C CA . VAL A 1 338 ? -21.681 7.334 -4.333 1.00 94.00 338 VAL A CA 1
ATOM 2680 C C . VAL A 1 338 ? -23.133 6.847 -4.419 1.00 94.00 338 VAL A C 1
ATOM 2682 O O . VAL A 1 338 ? -23.500 6.226 -5.414 1.00 94.00 338 VAL A O 1
ATOM 2685 N N . ALA A 1 339 ? -23.982 7.162 -3.435 1.00 94.12 339 ALA A N 1
ATOM 2686 C CA . ALA A 1 339 ? -25.414 6.858 -3.471 1.00 94.12 339 ALA A CA 1
ATOM 2687 C C . ALA A 1 339 ? -26.164 7.732 -4.488 1.00 94.12 339 ALA A C 1
ATOM 2689 O O . ALA A 1 339 ? -27.019 7.235 -5.219 1.00 94.12 339 ALA A O 1
ATOM 2690 N N . GLN A 1 340 ? -25.802 9.011 -4.620 1.00 92.75 340 GLN A N 1
ATOM 2691 C CA . GLN A 1 340 ? -26.329 9.866 -5.685 1.00 92.75 340 GLN A CA 1
ATOM 2692 C C . GLN A 1 340 ? -25.925 9.359 -7.083 1.00 92.75 340 GLN A C 1
ATOM 2694 O O . GLN A 1 340 ? -26.680 9.533 -8.037 1.00 92.75 340 GLN A O 1
ATOM 2699 N N . PHE A 1 341 ? -24.765 8.715 -7.223 1.00 93.69 341 PHE A N 1
ATOM 2700 C CA . PHE A 1 341 ? -24.308 8.138 -8.487 1.00 93.69 341 PHE A CA 1
ATOM 2701 C C . PHE A 1 341 ? -24.968 6.786 -8.810 1.00 93.69 341 PHE A C 1
ATOM 2703 O O . PHE A 1 341 ? -25.494 6.621 -9.907 1.00 93.69 341 PHE A O 1
ATOM 2710 N N . HIS A 1 342 ? -24.981 5.836 -7.867 1.00 94.38 342 HIS A N 1
ATOM 2711 C CA . HIS A 1 342 ? -25.487 4.470 -8.102 1.00 94.38 342 HIS A CA 1
ATOM 2712 C C . HIS A 1 342 ? -26.997 4.299 -7.885 1.00 94.38 342 HIS A C 1
ATOM 2714 O O . HIS A 1 342 ? -27.597 3.429 -8.509 1.00 94.38 342 HIS A O 1
ATOM 2720 N N . LEU A 1 343 ? -27.614 5.104 -7.013 1.00 93.62 343 LEU A N 1
ATOM 2721 C CA . LEU A 1 343 ? -29.022 4.966 -6.600 1.00 93.62 343 LEU A CA 1
ATOM 2722 C C . LEU A 1 343 ? -29.883 6.197 -6.938 1.00 93.62 343 LEU A C 1
ATOM 2724 O O . LEU A 1 343 ? -31.099 6.151 -6.783 1.00 93.62 343 LEU A O 1
ATOM 2728 N N . ASN A 1 344 ? -29.268 7.303 -7.378 1.00 90.75 344 ASN A N 1
ATOM 2729 C CA . ASN A 1 344 ? -29.913 8.610 -7.569 1.00 90.75 344 ASN A CA 1
ATOM 2730 C C . ASN A 1 344 ? -30.562 9.195 -6.287 1.00 90.75 344 ASN A C 1
ATOM 2732 O O . ASN A 1 344 ? -31.548 9.927 -6.360 1.00 90.75 344 ASN A O 1
ATOM 2736 N N . VAL A 1 345 ? -30.009 8.883 -5.106 1.00 87.38 345 VAL A N 1
ATOM 2737 C CA . VAL A 1 345 ? -30.522 9.338 -3.797 1.00 87.38 345 VAL A CA 1
ATOM 2738 C C . VAL A 1 345 ? -29.657 10.466 -3.218 1.00 87.38 345 VAL A C 1
ATOM 2740 O O . VAL A 1 345 ? -28.466 10.275 -2.964 1.00 87.38 345 VAL A O 1
ATOM 2743 N N . LYS A 1 346 ? -30.267 11.626 -2.927 1.00 82.75 346 LYS A N 1
ATOM 2744 C CA . LYS A 1 346 ? -29.637 12.722 -2.164 1.00 82.75 346 LYS A CA 1
ATOM 2745 C C . LYS A 1 346 ? -29.718 12.429 -0.660 1.00 82.75 346 LYS A C 1
ATOM 2747 O O . LYS A 1 346 ? -30.783 12.565 -0.069 1.00 82.75 346 LYS A O 1
ATOM 2752 N N . ILE A 1 347 ? -28.595 12.055 -0.040 1.00 81.50 347 ILE A N 1
ATOM 2753 C CA . ILE A 1 347 ? -28.499 11.875 1.422 1.00 81.50 347 ILE A CA 1
ATOM 2754 C C . ILE A 1 347 ? -28.291 13.235 2.108 1.00 81.50 347 ILE A C 1
ATOM 2756 O O . ILE A 1 347 ? -27.309 13.929 1.815 1.00 81.50 347 ILE A O 1
ATOM 2760 N N . ASP A 1 348 ? -29.161 13.611 3.043 1.00 76.50 348 ASP A N 1
ATOM 2761 C CA . ASP A 1 348 ? -28.916 14.744 3.944 1.00 76.50 348 ASP A CA 1
ATOM 2762 C C . ASP A 1 348 ? -27.814 14.398 4.970 1.00 76.50 348 ASP A C 1
ATOM 2764 O O . ASP A 1 348 ? -27.653 13.249 5.363 1.00 76.50 348 ASP A O 1
ATOM 2768 N N . LYS A 1 349 ? -26.999 15.380 5.354 1.00 75.62 349 LYS A N 1
ATOM 2769 C CA . LYS A 1 349 ? -25.893 15.240 6.313 1.00 75.62 349 LYS A CA 1
ATOM 2770 C C . LYS A 1 349 ? -25.861 16.357 7.346 1.00 75.62 349 LYS A C 1
ATOM 2772 O O . LYS A 1 349 ? -24.984 16.335 8.203 1.00 75.62 349 LYS A O 1
ATOM 2777 N N . ASP A 1 350 ? -26.791 17.302 7.302 1.00 80.44 350 ASP A N 1
ATOM 2778 C CA . ASP A 1 350 ? -26.729 18.488 8.152 1.00 80.44 350 ASP A CA 1
ATOM 2779 C C . ASP A 1 350 ? -27.027 18.117 9.626 1.00 80.44 350 ASP A C 1
ATOM 2781 O O . ASP A 1 350 ? -26.469 18.707 10.549 1.00 80.44 350 ASP A O 1
ATOM 2785 N N . ILE A 1 351 ? -27.765 17.018 9.852 1.00 84.38 351 ILE A N 1
ATOM 2786 C CA . ILE A 1 351 ? -27.928 16.355 11.161 1.00 84.38 351 ILE A CA 1
ATOM 2787 C C . ILE A 1 351 ? -26.597 15.837 11.746 1.00 84.38 351 ILE A C 1
ATOM 2789 O O . ILE A 1 351 ? -26.437 15.759 12.963 1.00 84.38 351 ILE A O 1
ATOM 2793 N N . ARG A 1 352 ? -25.612 15.495 10.904 1.00 83.56 352 ARG A N 1
ATOM 2794 C CA . ARG A 1 352 ? -24.350 14.883 11.344 1.00 83.56 352 ARG A CA 1
ATOM 2795 C C . ARG A 1 352 ? -23.457 15.860 12.107 1.00 83.56 352 ARG A C 1
ATOM 2797 O O . ARG A 1 352 ? -22.680 15.440 12.964 1.00 83.56 352 ARG A O 1
ATOM 2804 N N . ASP A 1 353 ? -23.600 17.161 11.860 1.00 88.25 353 ASP A N 1
ATOM 2805 C CA . ASP A 1 353 ? -22.870 18.193 12.603 1.00 88.25 353 ASP A CA 1
ATOM 2806 C C . ASP A 1 353 ? -23.285 18.256 14.093 1.00 88.25 353 ASP A C 1
ATOM 2808 O O . ASP A 1 353 ? -22.575 18.861 14.894 1.00 88.25 353 ASP A O 1
ATOM 2812 N N . VAL A 1 354 ? -24.343 17.552 14.524 1.00 90.19 354 VAL A N 1
ATOM 2813 C CA . VAL A 1 354 ? -24.666 17.353 15.952 1.00 90.19 354 VAL A CA 1
ATOM 2814 C C . VAL A 1 354 ? -23.594 16.515 16.668 1.00 90.19 354 VAL A C 1
ATOM 2816 O O . VAL A 1 354 ? -23.217 16.834 17.796 1.00 90.19 354 VAL A O 1
ATOM 2819 N N . PHE A 1 355 ? -23.003 15.513 16.002 1.00 90.69 355 PHE A N 1
ATOM 2820 C CA . PHE A 1 355 ? -21.859 14.746 16.532 1.00 90.69 355 PHE A CA 1
ATOM 2821 C C . PHE A 1 355 ? -20.569 15.573 16.637 1.00 90.69 355 PHE A C 1
ATOM 2823 O O . PHE A 1 355 ? -19.573 15.127 17.212 1.00 90.69 355 PHE A O 1
ATOM 2830 N N . ALA A 1 356 ? -20.576 16.794 16.102 1.00 88.75 356 ALA A N 1
ATOM 2831 C CA . ALA A 1 356 ? -19.485 17.731 16.265 1.00 88.75 356 ALA A CA 1
ATOM 2832 C C . ALA A 1 356 ? -19.468 18.359 17.673 1.00 88.75 356 ALA A C 1
ATOM 2834 O O . ALA A 1 356 ? -18.462 18.967 18.037 1.00 88.75 356 ALA A O 1
ATOM 2835 N N . GLU A 1 357 ? -20.544 18.294 18.454 1.00 89.19 357 GLU A N 1
ATOM 2836 C CA . GLU A 1 357 ? -20.599 18.918 19.781 1.00 89.19 357 GLU A CA 1
ATOM 2837 C C . GLU A 1 357 ? -19.804 18.157 20.854 1.00 89.19 357 GLU A C 1
ATOM 2839 O O . GLU A 1 357 ? -19.405 17.007 20.678 1.00 89.19 357 GLU A O 1
ATOM 2844 N N . THR A 1 358 ? -19.525 18.830 21.976 1.00 86.62 358 THR A N 1
ATOM 2845 C CA . THR A 1 358 ? -18.700 18.291 23.079 1.00 86.62 358 THR A CA 1
ATOM 2846 C C . THR A 1 358 ? -19.494 17.946 24.343 1.00 86.62 358 THR A C 1
ATOM 2848 O O . THR A 1 358 ? -18.901 17.563 25.347 1.00 86.62 358 THR A O 1
ATOM 2851 N N . ASP A 1 359 ? -20.823 18.086 24.329 1.00 90.50 359 ASP A N 1
ATOM 2852 C CA . ASP A 1 359 ? -21.705 17.724 25.446 1.00 90.50 359 ASP A CA 1
ATOM 2853 C C . ASP A 1 359 ? -22.618 16.546 25.063 1.00 90.50 359 ASP A C 1
ATOM 2855 O O . ASP A 1 359 ? -23.433 16.654 24.145 1.00 90.50 359 ASP A O 1
ATOM 2859 N N . ARG A 1 360 ? -22.511 15.427 25.800 1.00 90.88 360 ARG A N 1
ATOM 2860 C CA . ARG A 1 360 ? -23.317 14.213 25.570 1.00 90.88 360 ARG A CA 1
ATOM 2861 C C . ARG A 1 360 ? -24.824 14.467 25.682 1.00 90.88 360 ARG A C 1
ATOM 2863 O O . ARG A 1 360 ? -25.606 13.788 25.021 1.00 90.88 360 ARG A O 1
ATOM 2870 N N . ASN A 1 361 ? -25.243 15.477 26.451 1.00 92.50 361 ASN A N 1
ATOM 2871 C CA . ASN A 1 361 ? -26.658 15.822 26.604 1.00 92.50 361 ASN A CA 1
ATOM 2872 C C . ASN A 1 361 ? -27.297 16.304 25.288 1.00 92.50 361 ASN A C 1
ATOM 2874 O O . ASN A 1 361 ? -28.487 16.082 25.078 1.00 92.50 361 ASN A O 1
ATOM 2878 N N . VAL A 1 362 ? -26.527 16.912 24.375 1.00 92.44 362 VAL A N 1
ATOM 2879 C CA . VAL A 1 362 ? -27.040 17.343 23.060 1.00 92.44 362 VAL A CA 1
ATOM 2880 C C . VAL A 1 362 ? -27.467 16.131 22.226 1.00 92.44 362 VAL A C 1
ATOM 2882 O O . VAL A 1 362 ? -28.556 16.136 21.657 1.00 92.44 362 VAL A O 1
ATOM 2885 N N . ILE A 1 363 ? -26.664 15.061 22.239 1.00 92.12 363 ILE A N 1
ATOM 2886 C CA . ILE A 1 363 ? -26.979 13.791 21.569 1.00 92.12 363 ILE A CA 1
ATOM 2887 C C . ILE A 1 363 ? -28.166 13.097 22.245 1.00 92.12 363 ILE A C 1
ATOM 2889 O O . ILE A 1 363 ? -29.079 12.661 21.554 1.00 92.12 363 ILE A O 1
ATOM 2893 N N . LEU A 1 364 ? -28.218 13.044 23.583 1.00 92.62 364 LEU A N 1
ATOM 2894 C CA . LEU A 1 364 ? -29.353 12.449 24.313 1.00 92.62 364 LEU A CA 1
ATOM 2895 C C . LEU A 1 364 ? -30.701 13.125 23.997 1.00 92.62 364 LEU A C 1
ATOM 2897 O O . LEU A 1 364 ? -31.739 12.456 23.976 1.00 92.62 364 LEU A O 1
ATOM 2901 N N . ASN A 1 365 ? -30.693 14.433 23.730 1.00 93.25 365 ASN A N 1
ATOM 2902 C CA . ASN A 1 365 ? -31.893 15.192 23.375 1.00 93.25 365 ASN A CA 1
ATOM 2903 C C . ASN A 1 365 ? -32.411 14.889 21.956 1.00 93.25 365 ASN A C 1
ATOM 2905 O O . ASN A 1 365 ? -33.606 15.040 21.725 1.00 93.25 365 ASN A O 1
ATOM 2909 N N . GLN A 1 366 ? -31.548 14.446 21.035 1.00 92.69 366 GLN A N 1
ATOM 2910 C CA . GLN A 1 366 ? -31.879 14.143 19.627 1.00 92.69 366 GLN A CA 1
ATOM 2911 C C . GLN A 1 366 ? -31.668 12.656 19.275 1.00 92.69 366 GLN A C 1
ATOM 2913 O O . GLN A 1 366 ? -31.572 12.281 18.110 1.00 92.69 366 GLN A O 1
ATOM 2918 N N . LEU A 1 367 ? -31.568 11.794 20.292 1.00 92.56 367 LEU A N 1
ATOM 2919 C CA . LEU A 1 367 ? -31.082 10.417 20.165 1.00 92.56 367 LEU A CA 1
ATOM 2920 C C . LEU A 1 367 ? -31.861 9.576 19.144 1.00 92.56 367 LEU A C 1
ATOM 2922 O O . LEU A 1 367 ? -31.262 8.812 18.393 1.00 92.56 367 LEU A O 1
ATOM 2926 N N . ASP A 1 368 ? -33.182 9.738 19.097 1.00 92.94 368 ASP A N 1
ATOM 2927 C CA . ASP A 1 368 ? -34.047 8.936 18.231 1.00 92.94 368 ASP A CA 1
ATOM 2928 C C . ASP A 1 368 ? -33.916 9.364 16.751 1.00 92.94 368 ASP A C 1
ATOM 2930 O O . ASP A 1 368 ? -33.971 8.519 15.855 1.00 92.94 368 ASP A O 1
ATOM 2934 N N . ASP A 1 369 ? -33.649 10.649 16.482 1.00 92.44 369 ASP A N 1
ATOM 2935 C CA . ASP A 1 369 ? -33.349 11.167 15.139 1.00 92.44 369 ASP A CA 1
ATOM 2936 C C . ASP A 1 369 ? -31.954 10.718 14.674 1.00 92.44 369 ASP A C 1
ATOM 2938 O O . ASP A 1 369 ? -31.782 10.272 13.538 1.00 92.44 369 ASP A O 1
ATOM 2942 N N . LEU A 1 370 ? -30.961 10.762 15.570 1.00 93.69 370 LEU A N 1
ATOM 2943 C CA . LEU A 1 370 ? -29.580 10.351 15.292 1.00 93.69 370 LEU A CA 1
ATOM 2944 C C . LEU A 1 370 ? -29.454 8.838 15.036 1.00 93.69 370 LEU A C 1
ATOM 2946 O O . LEU A 1 370 ? -28.735 8.427 14.124 1.00 93.69 370 LEU A O 1
ATOM 2950 N N . LEU A 1 371 ? -30.209 8.005 15.760 1.00 94.38 371 LEU A N 1
ATOM 2951 C CA . LEU A 1 371 ? -30.333 6.573 15.455 1.00 94.38 371 LEU A CA 1
ATOM 2952 C C . LEU A 1 371 ? -31.053 6.335 14.120 1.00 94.38 371 LEU A C 1
ATOM 2954 O O . LEU A 1 371 ? -30.631 5.491 13.331 1.00 94.38 371 LEU A O 1
ATOM 2958 N N . THR A 1 372 ? -32.091 7.119 13.814 1.00 93.88 372 THR A N 1
ATOM 2959 C CA . THR A 1 372 ? -32.799 7.047 12.523 1.00 93.88 372 THR A CA 1
ATOM 2960 C C . THR A 1 372 ? -31.897 7.437 11.342 1.00 93.88 372 THR A C 1
ATOM 2962 O O . THR A 1 372 ? -32.019 6.837 10.266 1.00 93.88 372 THR A O 1
ATOM 2965 N N . TYR A 1 373 ? -30.972 8.384 11.552 1.00 92.94 373 TYR A N 1
ATOM 2966 C CA . TYR A 1 373 ? -29.902 8.767 10.625 1.00 92.94 373 TYR A CA 1
ATOM 2967 C C . TYR A 1 373 ? -28.874 7.642 10.434 1.00 92.94 373 TYR A C 1
ATOM 2969 O O . TYR A 1 373 ? -28.676 7.202 9.304 1.00 92.94 373 TYR A O 1
ATOM 2977 N N . CYS A 1 374 ? -28.288 7.106 11.510 1.00 94.25 374 CYS A N 1
ATOM 2978 C CA . CYS A 1 374 ? -27.303 6.017 11.429 1.00 94.25 374 CYS A CA 1
ATOM 2979 C C . CYS A 1 374 ? -27.906 4.769 10.746 1.00 94.25 374 CYS A C 1
ATOM 2981 O O . CYS A 1 374 ? -27.336 4.213 9.808 1.00 94.25 374 CYS A O 1
ATOM 2983 N N . ALA A 1 375 ? -29.148 4.403 11.085 1.00 95.00 375 ALA A N 1
ATOM 2984 C CA . ALA A 1 375 ? -29.878 3.343 10.389 1.00 95.00 375 ALA A CA 1
ATOM 2985 C C . ALA A 1 375 ? -30.207 3.679 8.915 1.00 95.00 375 ALA A C 1
ATOM 2987 O O . ALA A 1 375 ? -30.401 2.770 8.106 1.00 95.00 375 ALA A O 1
ATOM 2988 N N . ALA A 1 376 ? -30.278 4.959 8.526 1.00 93.56 376 ALA A N 1
ATOM 2989 C CA . ALA A 1 376 ? -30.387 5.362 7.122 1.00 93.56 376 ALA A CA 1
ATOM 2990 C C . ALA A 1 376 ? -29.062 5.191 6.366 1.00 93.56 376 ALA A C 1
ATOM 2992 O O . ALA A 1 376 ? -29.082 4.618 5.278 1.00 93.56 376 ALA A O 1
ATOM 2993 N N . ASP A 1 377 ? -27.930 5.609 6.938 1.00 94.19 377 ASP A N 1
ATOM 2994 C CA . ASP A 1 377 ? -26.613 5.432 6.310 1.00 94.19 377 ASP A CA 1
ATOM 2995 C C . ASP A 1 377 ? -26.244 3.937 6.193 1.00 94.19 377 ASP A C 1
ATOM 2997 O O . ASP A 1 377 ? -25.743 3.525 5.144 1.00 94.19 377 ASP A O 1
ATOM 3001 N N . VAL A 1 378 ? -26.621 3.079 7.157 1.00 96.06 378 VAL A N 1
ATOM 3002 C CA . VAL A 1 378 ? -26.555 1.604 7.009 1.00 96.06 378 VAL A CA 1
ATOM 3003 C C . VAL A 1 378 ? -27.423 1.111 5.845 1.00 96.06 378 VAL A C 1
ATOM 3005 O O . VAL A 1 378 ? -26.956 0.334 5.011 1.00 96.06 378 VAL A O 1
ATOM 3008 N N . GLN A 1 379 ? -28.682 1.559 5.755 1.00 96.19 379 GLN A N 1
ATOM 3009 C CA . GLN A 1 379 ? -29.606 1.130 4.697 1.00 96.19 379 GLN A CA 1
ATOM 3010 C C . GLN A 1 379 ? -29.102 1.529 3.301 1.00 96.19 379 GLN A C 1
ATOM 3012 O O . GLN A 1 379 ? -29.128 0.714 2.379 1.00 96.19 379 GLN A O 1
ATOM 3017 N N . VAL A 1 380 ? -28.614 2.761 3.144 1.00 96.12 380 VAL A N 1
ATOM 3018 C CA . VAL A 1 380 ? -28.076 3.258 1.871 1.00 96.12 380 VAL A CA 1
ATOM 3019 C C . VAL A 1 380 ? -26.735 2.595 1.542 1.00 96.12 380 VAL A C 1
ATOM 3021 O O . VAL A 1 380 ? -26.486 2.276 0.381 1.00 96.12 380 VAL A O 1
ATOM 3024 N N . THR A 1 381 ? -25.895 2.305 2.540 1.00 97.19 381 THR A N 1
ATOM 3025 C CA . THR A 1 381 ? -24.646 1.550 2.344 1.00 97.19 381 THR A CA 1
ATOM 3026 C C . THR A 1 381 ? -24.916 0.129 1.848 1.00 97.19 381 THR A C 1
ATOM 3028 O O . THR A 1 381 ? -24.247 -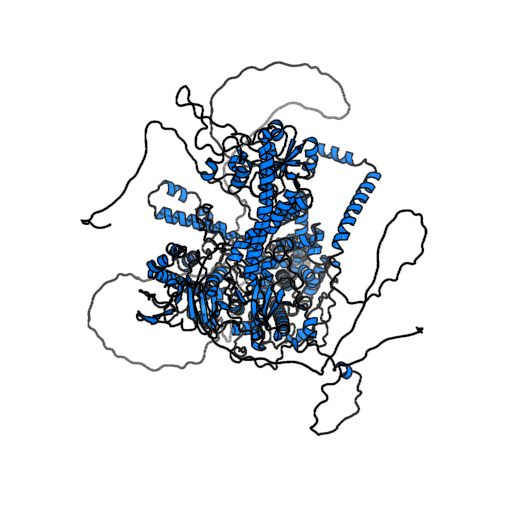0.320 0.915 1.00 97.19 381 THR A O 1
ATOM 3031 N N . HIS A 1 382 ? -25.932 -0.558 2.386 1.00 97.81 382 HIS A N 1
ATOM 3032 C CA . HIS A 1 382 ? -26.367 -1.855 1.860 1.00 97.81 382 HIS A CA 1
ATOM 3033 C C . HIS A 1 382 ? -26.884 -1.737 0.418 1.00 97.81 382 HIS A C 1
ATOM 3035 O O . HIS A 1 382 ? -26.403 -2.458 -0.449 1.00 97.81 382 HIS A O 1
ATOM 3041 N N . GLN A 1 383 ? -27.752 -0.771 0.108 1.00 97.38 383 GLN A N 1
ATOM 3042 C CA . GLN A 1 383 ? -28.237 -0.561 -1.266 1.00 97.38 383 GLN A CA 1
ATOM 3043 C C . GLN A 1 383 ? -27.101 -0.254 -2.261 1.00 97.38 383 GLN A C 1
ATOM 3045 O O . GLN A 1 383 ? -27.088 -0.781 -3.374 1.00 97.38 383 GLN A O 1
ATOM 3050 N N . VAL A 1 384 ? -26.100 0.543 -1.863 1.00 97.25 384 VAL A N 1
ATOM 3051 C CA . VAL A 1 384 ? -24.880 0.762 -2.659 1.00 97.25 384 VAL A CA 1
ATOM 3052 C C . VAL A 1 384 ? -24.118 -0.552 -2.846 1.00 97.25 384 VAL A C 1
ATOM 3054 O O . VAL A 1 384 ? -23.695 -0.844 -3.964 1.00 97.25 384 VAL A O 1
ATOM 3057 N N . TYR A 1 385 ? -23.966 -1.363 -1.793 1.00 98.06 385 TYR A N 1
ATOM 3058 C CA . TYR A 1 385 ? -23.306 -2.671 -1.846 1.00 98.06 385 TYR A CA 1
ATOM 3059 C C . TYR A 1 385 ? -23.957 -3.623 -2.861 1.00 98.06 385 TYR A C 1
ATOM 3061 O O . TYR A 1 385 ? -23.232 -4.208 -3.670 1.00 98.06 385 TYR A O 1
ATOM 3069 N N . GLN A 1 386 ? -25.295 -3.705 -2.892 1.00 97.75 386 GLN A N 1
ATOM 3070 C CA . GLN A 1 386 ? -26.040 -4.516 -3.869 1.00 97.75 386 GLN A CA 1
ATOM 3071 C C . GLN A 1 386 ? -25.674 -4.164 -5.324 1.00 97.75 386 GLN A C 1
ATOM 3073 O O . GLN A 1 386 ? -25.619 -5.047 -6.178 1.00 97.75 386 GLN A O 1
ATOM 3078 N N . VAL A 1 387 ? -25.365 -2.892 -5.611 1.00 96.81 387 VAL A N 1
ATOM 3079 C CA . VAL A 1 387 ? -24.953 -2.431 -6.949 1.00 96.81 387 VAL A CA 1
ATOM 3080 C C . VAL A 1 387 ? -23.448 -2.604 -7.188 1.00 96.81 387 VAL A C 1
ATOM 3082 O O . VAL A 1 387 ? -23.042 -3.073 -8.255 1.00 96.81 387 VAL A O 1
ATOM 3085 N N . VAL A 1 388 ? -22.580 -2.229 -6.240 1.00 96.94 388 VAL A N 1
ATOM 3086 C CA . VAL A 1 388 ? -21.123 -2.218 -6.487 1.00 96.94 388 VAL A CA 1
ATOM 3087 C C . VAL A 1 388 ? -20.472 -3.593 -6.385 1.00 96.94 388 VAL A C 1
ATOM 3089 O O . VAL A 1 388 ? -19.489 -3.834 -7.084 1.00 96.94 388 VAL A O 1
ATOM 3092 N N . PHE A 1 389 ? -20.994 -4.512 -5.567 1.00 97.94 389 PHE A N 1
ATOM 3093 C CA . PHE A 1 389 ? -20.347 -5.808 -5.348 1.00 97.94 389 PHE A CA 1
ATOM 3094 C C . PHE A 1 389 ? -20.412 -6.755 -6.569 1.00 97.94 389 PHE A C 1
ATOM 3096 O O . PHE A 1 389 ? -19.354 -7.248 -6.977 1.00 97.94 389 PHE A O 1
ATOM 3103 N N . PRO A 1 390 ? -21.561 -6.955 -7.251 1.00 97.81 390 PRO A N 1
ATOM 3104 C CA . PRO A 1 390 ? -21.601 -7.744 -8.488 1.00 97.81 390 PRO A CA 1
ATOM 3105 C C . PRO A 1 390 ? -20.728 -7.136 -9.597 1.00 97.81 390 PRO A C 1
ATOM 3107 O O . PRO A 1 390 ? -20.019 -7.850 -10.312 1.00 97.81 390 PRO A O 1
ATOM 3110 N N . ASN A 1 391 ? -20.712 -5.803 -9.701 1.00 96.81 391 ASN A N 1
ATOM 3111 C CA . ASN A 1 391 ? -19.864 -5.088 -10.652 1.00 96.81 391 ASN A CA 1
ATOM 3112 C C . ASN A 1 391 ? -18.367 -5.255 -10.338 1.00 96.81 391 ASN A C 1
ATOM 3114 O O . ASN A 1 391 ? -17.572 -5.466 -11.258 1.00 96.81 391 ASN A O 1
ATOM 3118 N N . PHE A 1 392 ? -17.979 -5.246 -9.058 1.00 97.50 392 PHE A N 1
ATOM 3119 C CA . PHE A 1 392 ? -16.614 -5.548 -8.625 1.00 97.50 392 PHE A CA 1
ATOM 3120 C C . PHE A 1 392 ? -16.178 -6.948 -9.065 1.00 97.50 392 PHE A C 1
ATOM 3122 O O . PHE A 1 392 ? -15.096 -7.071 -9.635 1.00 97.50 392 PHE A O 1
ATOM 3129 N N . LEU A 1 393 ? -17.016 -7.980 -8.910 1.00 97.06 393 LEU A N 1
ATOM 3130 C CA . LEU A 1 393 ? -16.694 -9.335 -9.385 1.00 97.06 393 LEU A CA 1
ATOM 3131 C C . LEU A 1 393 ? -16.520 -9.392 -10.920 1.00 97.06 393 LEU A C 1
ATOM 3133 O O . LEU A 1 393 ? -15.649 -10.101 -11.422 1.00 97.06 393 LEU A O 1
ATOM 3137 N N . GLY A 1 394 ? -17.274 -8.595 -11.687 1.00 95.81 394 GLY A N 1
ATOM 3138 C CA . GLY A 1 394 ? -17.079 -8.453 -13.140 1.00 95.81 394 GLY A CA 1
ATOM 3139 C C . GLY A 1 394 ? -15.804 -7.687 -13.545 1.00 95.81 394 GLY A C 1
ATOM 3140 O O . GLY A 1 394 ? -15.250 -7.891 -14.638 1.00 95.81 394 GLY A O 1
ATOM 3141 N N . VAL A 1 395 ? -15.308 -6.802 -12.676 1.00 96.00 395 VAL A N 1
ATOM 3142 C CA . VAL A 1 395 ? -14.036 -6.083 -12.851 1.00 96.00 395 VAL A CA 1
ATOM 3143 C C . VAL A 1 395 ? -12.853 -6.952 -12.416 1.00 96.00 395 VAL A C 1
ATOM 3145 O O . VAL A 1 395 ? -11.935 -7.119 -13.217 1.00 96.00 395 VAL A O 1
ATOM 3148 N N . CYS A 1 396 ? -12.897 -7.564 -11.233 1.00 96.62 396 CYS A N 1
ATOM 3149 C CA . CYS A 1 396 ? -11.859 -8.408 -10.632 1.00 96.62 396 CYS A CA 1
ATOM 3150 C C . CYS A 1 396 ? -12.318 -9.884 -10.536 1.00 96.62 396 CYS A C 1
ATOM 3152 O O . CYS A 1 396 ? -12.678 -10.340 -9.453 1.00 96.62 396 CYS A O 1
ATOM 3154 N N . PRO A 1 397 ? -12.304 -10.654 -11.643 1.00 95.31 397 PRO A N 1
ATOM 3155 C CA . PRO A 1 397 ? -12.942 -11.974 -11.705 1.00 95.31 397 PRO A CA 1
ATOM 3156 C C . PRO A 1 397 ? -12.161 -13.115 -11.033 1.00 95.31 397 PRO A C 1
ATOM 3158 O O . PRO A 1 397 ? -12.699 -14.211 -10.901 1.00 95.31 397 PRO A O 1
ATOM 3161 N N . HIS A 1 398 ? -10.894 -12.915 -10.655 1.00 96.94 398 HIS A N 1
ATOM 3162 C CA . HIS A 1 398 ? -10.094 -13.970 -10.028 1.00 96.94 398 HIS A CA 1
ATOM 3163 C C . HIS A 1 398 ? -10.303 -13.986 -8.503 1.00 96.94 398 HIS A C 1
ATOM 3165 O O . HIS A 1 398 ? -10.110 -12.941 -7.875 1.00 96.94 398 HIS A O 1
ATOM 3171 N N . PRO A 1 399 ? -10.619 -15.138 -7.877 1.00 97.25 399 PRO A N 1
ATOM 3172 C CA . PRO A 1 399 ? -11.060 -15.198 -6.477 1.00 97.25 399 PRO A CA 1
ATOM 3173 C C . PRO A 1 399 ? -10.014 -14.672 -5.478 1.00 97.25 399 PRO A C 1
ATOM 3175 O O . PRO A 1 399 ? -10.376 -14.011 -4.508 1.00 97.25 399 PRO A O 1
ATOM 3178 N N . VAL A 1 400 ? -8.718 -14.824 -5.787 1.00 98.12 400 VAL A N 1
ATOM 3179 C CA . VAL A 1 400 ? -7.588 -14.192 -5.066 1.00 98.12 400 VAL A CA 1
ATOM 3180 C C . VAL A 1 400 ? -7.787 -12.683 -4.833 1.00 98.12 400 VAL A C 1
ATOM 3182 O O . VAL A 1 400 ? -7.476 -12.191 -3.753 1.00 98.12 400 VAL A O 1
ATOM 3185 N N . SER A 1 401 ? -8.343 -11.941 -5.804 1.00 97.38 401 SER A N 1
ATOM 3186 C CA . SER A 1 401 ? -8.585 -10.492 -5.666 1.00 97.38 401 SER A CA 1
ATOM 3187 C C . SER A 1 401 ? -9.746 -10.127 -4.736 1.00 97.38 401 SER A C 1
ATOM 3189 O O . SER A 1 401 ? -9.848 -8.966 -4.352 1.00 97.38 401 SER A O 1
ATOM 3191 N N . PHE A 1 402 ? -10.611 -11.080 -4.382 1.00 98.06 402 PHE A N 1
ATOM 3192 C CA . PHE A 1 402 ? -11.594 -10.916 -3.311 1.00 98.06 402 PHE A CA 1
ATOM 3193 C C . PHE A 1 402 ? -10.999 -11.381 -1.977 1.00 98.06 402 PHE A C 1
ATOM 3195 O O . PHE A 1 402 ? -10.988 -10.612 -1.022 1.00 98.06 402 PHE A O 1
ATOM 3202 N N . ALA A 1 403 ? -10.433 -12.592 -1.924 1.00 97.81 403 ALA A N 1
ATOM 3203 C CA . ALA A 1 403 ? -9.894 -13.183 -0.697 1.00 97.81 403 ALA A CA 1
ATOM 3204 C C . ALA A 1 403 ? -8.831 -12.299 -0.011 1.00 97.81 403 ALA A C 1
ATOM 3206 O O . ALA A 1 403 ? -8.890 -12.085 1.200 1.00 97.81 403 ALA A O 1
ATOM 3207 N N . ALA A 1 404 ? -7.902 -11.710 -0.777 1.00 97.69 404 ALA A N 1
ATOM 3208 C CA . ALA A 1 404 ? -6.832 -10.876 -0.221 1.00 97.69 404 ALA A CA 1
ATOM 3209 C C . ALA A 1 404 ? -7.350 -9.630 0.528 1.00 97.69 404 ALA A C 1
ATOM 3211 O O . ALA A 1 404 ? -6.713 -9.174 1.481 1.00 97.69 404 ALA A O 1
ATOM 3212 N N . LEU A 1 405 ? -8.533 -9.113 0.159 1.00 97.31 405 LEU A N 1
ATOM 3213 C CA . LEU A 1 405 ? -9.148 -7.954 0.816 1.00 97.31 405 LEU A CA 1
ATOM 3214 C C . LEU A 1 405 ? -9.437 -8.210 2.297 1.00 97.31 405 LEU A C 1
ATOM 3216 O O . LEU A 1 405 ? -9.341 -7.275 3.092 1.00 97.31 405 LEU A O 1
ATOM 3220 N N . ARG A 1 406 ? -9.729 -9.462 2.684 1.00 96.31 406 ARG A N 1
ATOM 3221 C CA . ARG A 1 406 ? -9.983 -9.829 4.082 1.00 96.31 406 ARG A CA 1
ATOM 3222 C C . ARG A 1 406 ? -8.788 -9.494 4.968 1.00 96.31 406 ARG A C 1
ATOM 3224 O O . ARG A 1 406 ? -8.960 -8.858 6.001 1.00 96.31 406 ARG A O 1
ATOM 3231 N N . HIS A 1 407 ? -7.585 -9.873 4.539 1.00 96.38 407 HIS A N 1
ATOM 3232 C CA . HIS A 1 407 ? -6.355 -9.634 5.295 1.00 96.38 407 HIS A CA 1
ATOM 3233 C C . HIS A 1 407 ? -5.951 -8.153 5.252 1.00 96.38 407 HIS A C 1
ATOM 3235 O O . HIS A 1 407 ? -5.591 -7.597 6.289 1.00 96.38 407 HIS A O 1
ATOM 3241 N N . LEU A 1 408 ? -6.083 -7.495 4.090 1.00 96.38 408 LEU A N 1
ATOM 3242 C CA . LEU A 1 408 ? -5.803 -6.060 3.927 1.00 96.38 408 LEU A CA 1
ATOM 3243 C C . LEU A 1 408 ? -6.703 -5.168 4.802 1.00 96.38 408 LEU A C 1
ATOM 3245 O O . LEU A 1 408 ? -6.247 -4.133 5.283 1.00 96.38 408 LEU A O 1
ATOM 3249 N N . ALA A 1 409 ? -7.957 -5.565 5.041 1.00 95.81 409 ALA A N 1
ATOM 3250 C CA . ALA A 1 409 ? -8.877 -4.845 5.923 1.00 95.81 409 ALA A CA 1
ATOM 3251 C C . ALA A 1 409 ? -8.670 -5.149 7.424 1.00 95.81 409 ALA A C 1
ATOM 3253 O O . ALA A 1 409 ? -9.074 -4.350 8.270 1.00 95.81 409 ALA A O 1
ATOM 3254 N N . SER A 1 410 ? -8.029 -6.275 7.774 1.00 95.31 410 SER A N 1
ATOM 3255 C CA . SER A 1 410 ? -7.840 -6.738 9.163 1.00 95.31 410 SER A CA 1
ATOM 3256 C C . SER A 1 410 ? -6.415 -6.555 9.726 1.00 95.31 410 SER A C 1
ATOM 3258 O O . SER A 1 410 ? -6.013 -7.251 10.665 1.00 95.31 410 SER A O 1
ATOM 3260 N N . VAL A 1 411 ? -5.645 -5.627 9.149 1.00 96.56 411 VAL A N 1
ATOM 3261 C CA . VAL A 1 411 ? -4.305 -5.206 9.606 1.00 96.56 411 VAL A CA 1
ATOM 3262 C C . VAL A 1 411 ? -4.294 -4.708 11.061 1.00 96.56 411 VAL A C 1
ATOM 3264 O O . VAL A 1 411 ? -5.299 -4.198 11.565 1.00 96.56 411 VAL A O 1
ATOM 3267 N N . ILE A 1 412 ? -3.158 -4.853 11.747 1.00 96.38 412 ILE A N 1
ATOM 3268 C CA . ILE A 1 412 ? -2.979 -4.499 13.165 1.00 96.38 412 ILE A CA 1
ATOM 3269 C C . ILE A 1 412 ? -1.533 -4.071 13.436 1.00 96.38 412 ILE A C 1
ATOM 3271 O O . ILE A 1 412 ? -0.591 -4.690 12.944 1.00 96.38 412 ILE A O 1
ATOM 3275 N N . LEU A 1 413 ? -1.355 -3.021 14.239 1.00 97.00 413 LEU A N 1
ATOM 3276 C CA . LEU A 1 413 ? -0.046 -2.522 14.657 1.00 97.00 413 LEU A CA 1
ATOM 3277 C C . LEU A 1 413 ? 0.050 -2.549 16.190 1.00 97.00 413 LEU A C 1
ATOM 3279 O O . LEU A 1 413 ? -0.580 -1.713 16.844 1.00 97.00 413 LEU A O 1
ATOM 3283 N N . PRO A 1 414 ? 0.809 -3.487 16.784 1.00 95.94 414 PRO A N 1
ATOM 3284 C CA . PRO A 1 414 ? 1.052 -3.484 18.219 1.00 95.94 414 PRO A CA 1
ATOM 3285 C C . PRO A 1 414 ? 1.977 -2.332 18.625 1.00 95.94 414 PRO A C 1
ATOM 3287 O O . PRO A 1 414 ? 2.943 -1.987 17.941 1.00 95.94 414 PRO A O 1
ATOM 3290 N N . VAL A 1 415 ? 1.649 -1.726 19.757 1.00 95.31 415 VAL A N 1
ATOM 3291 C CA . VAL A 1 415 ? 2.361 -0.628 20.410 1.00 95.31 415 VAL A CA 1
ATOM 3292 C C . VAL A 1 415 ? 2.412 -0.909 21.917 1.00 95.31 415 VAL A C 1
ATOM 3294 O O . VAL A 1 415 ? 1.882 -1.902 22.410 1.00 95.31 415 VAL A O 1
ATOM 3297 N N . ASN A 1 416 ? 3.050 -0.032 22.681 1.00 92.56 416 ASN A N 1
ATOM 3298 C CA . ASN A 1 416 ? 2.961 -0.026 24.140 1.00 92.56 416 ASN A CA 1
ATOM 3299 C C . ASN A 1 416 ? 3.031 1.425 24.633 1.00 92.56 416 ASN A C 1
ATOM 3301 O O . ASN A 1 416 ? 3.178 2.342 23.822 1.00 92.56 416 ASN A O 1
ATOM 3305 N N . LYS A 1 417 ? 2.965 1.659 25.947 1.00 90.88 417 LYS A N 1
ATOM 3306 C CA . LYS A 1 417 ? 2.934 3.022 26.524 1.00 90.88 417 LYS A CA 1
ATOM 3307 C C . LYS A 1 417 ? 4.167 3.904 26.231 1.00 90.88 417 LYS A C 1
ATOM 3309 O O . LYS A 1 417 ? 4.141 5.090 26.541 1.00 90.88 417 LYS A O 1
ATOM 3314 N N . THR A 1 418 ? 5.206 3.389 25.555 1.00 91.44 418 THR A N 1
ATOM 3315 C CA . THR A 1 418 ? 6.256 4.245 24.954 1.00 91.44 418 THR A CA 1
ATOM 3316 C C . THR A 1 418 ? 5.729 5.123 23.810 1.00 91.44 418 THR A C 1
ATOM 3318 O O . THR A 1 418 ? 6.347 6.138 23.502 1.00 91.44 418 THR A O 1
ATOM 3321 N N . TRP A 1 419 ? 4.569 4.796 23.226 1.00 93.38 419 TRP A N 1
ATOM 3322 C CA . TRP A 1 419 ? 3.872 5.611 22.227 1.00 93.38 419 TRP A CA 1
ATOM 3323 C C . TRP A 1 419 ? 3.477 6.998 22.756 1.00 93.38 419 TRP A C 1
ATOM 3325 O O . TRP A 1 419 ? 3.762 8.006 22.107 1.00 93.38 419 TRP A O 1
ATOM 3335 N N . ASP A 1 420 ? 2.885 7.060 23.953 1.00 93.56 420 ASP A N 1
ATOM 3336 C CA . ASP A 1 420 ? 2.508 8.325 24.595 1.00 93.56 420 ASP A CA 1
ATOM 3337 C C . ASP A 1 420 ? 3.766 9.162 24.868 1.00 93.56 420 ASP A C 1
ATOM 3339 O O . ASP A 1 420 ? 3.849 10.324 24.468 1.00 93.56 420 ASP A O 1
ATOM 3343 N N . THR A 1 421 ? 4.806 8.528 25.429 1.00 92.62 421 THR A N 1
ATOM 3344 C CA . THR A 1 421 ? 6.119 9.152 25.658 1.00 92.62 421 THR A CA 1
ATOM 3345 C C . THR A 1 421 ? 6.756 9.663 24.363 1.00 92.62 421 THR A C 1
ATOM 3347 O O . THR A 1 421 ? 7.372 10.726 24.371 1.00 92.62 421 THR A O 1
ATOM 3350 N N . TYR A 1 422 ? 6.599 8.964 23.235 1.00 94.12 422 TYR A N 1
ATOM 3351 C CA . TYR A 1 422 ? 7.069 9.416 21.922 1.00 94.12 422 TYR A CA 1
ATOM 3352 C C . TYR A 1 422 ? 6.322 10.670 21.448 1.00 94.12 422 TYR A C 1
ATOM 3354 O O . TYR A 1 422 ? 6.964 11.623 21.004 1.00 94.12 422 TYR A O 1
ATOM 3362 N N . ILE A 1 423 ? 4.992 10.716 21.584 1.00 95.06 423 ILE A N 1
ATOM 3363 C CA . ILE A 1 423 ? 4.192 11.896 21.223 1.00 95.06 423 ILE A CA 1
ATOM 3364 C C . ILE A 1 423 ? 4.559 13.100 22.100 1.00 95.06 423 ILE A C 1
ATOM 3366 O O . ILE A 1 423 ? 4.744 14.201 21.574 1.00 95.06 423 ILE A O 1
ATOM 3370 N N . GLU A 1 424 ? 4.688 12.897 23.412 1.00 95.75 424 GLU A N 1
ATOM 3371 C CA . GLU A 1 424 ? 5.114 13.928 24.362 1.00 95.75 424 GLU A CA 1
ATOM 3372 C C . GLU A 1 424 ? 6.535 14.421 24.061 1.00 95.75 424 GLU A C 1
ATOM 3374 O O . GLU A 1 424 ? 6.752 15.627 23.954 1.00 95.75 424 GLU A O 1
ATOM 3379 N N . THR A 1 425 ? 7.492 13.511 23.851 1.00 94.94 425 THR A N 1
ATOM 3380 C CA . THR A 1 425 ? 8.895 13.864 23.577 1.00 94.94 425 THR A CA 1
ATOM 3381 C C . THR A 1 425 ? 9.037 14.584 22.240 1.00 94.94 425 THR A C 1
ATOM 3383 O O . THR A 1 425 ? 9.657 15.641 22.186 1.00 94.94 425 THR A O 1
ATOM 3386 N N . ALA A 1 426 ? 8.417 14.090 21.163 1.00 94.19 426 ALA A N 1
ATOM 3387 C CA . ALA A 1 426 ? 8.474 14.740 19.855 1.00 94.19 426 ALA A CA 1
ATOM 3388 C C . ALA A 1 426 ? 7.810 16.130 19.858 1.00 94.19 426 ALA A C 1
ATOM 3390 O O . ALA A 1 426 ? 8.324 17.056 19.223 1.00 94.19 426 ALA A O 1
ATOM 3391 N N . GLU A 1 427 ? 6.719 16.317 20.610 1.00 94.88 427 GLU A N 1
ATOM 3392 C CA . GLU A 1 427 ? 6.116 17.637 20.813 1.00 94.88 427 GLU A CA 1
ATOM 3393 C C . GLU A 1 427 ? 7.010 18.558 21.655 1.00 94.88 427 GLU A C 1
ATOM 3395 O O . GLU A 1 427 ? 7.196 19.717 21.285 1.00 94.88 427 GLU A O 1
ATOM 3400 N N . ALA A 1 428 ? 7.594 18.058 22.746 1.00 95.50 428 ALA A N 1
ATOM 3401 C CA . ALA A 1 428 ? 8.482 18.828 23.612 1.00 95.50 428 ALA A CA 1
ATOM 3402 C C . ALA A 1 428 ? 9.754 19.272 22.872 1.00 95.50 428 ALA A C 1
ATOM 3404 O O . ALA A 1 428 ? 10.087 20.456 22.903 1.00 95.50 428 ALA A O 1
ATOM 3405 N N . THR A 1 429 ? 10.410 18.371 22.130 1.00 93.06 429 THR A N 1
ATOM 3406 C CA . THR A 1 429 ? 11.549 18.695 21.257 1.00 93.06 429 THR A CA 1
ATOM 3407 C C . THR A 1 429 ? 11.154 19.736 20.208 1.00 93.06 429 THR A C 1
ATOM 3409 O O . THR A 1 429 ? 11.874 20.714 20.012 1.00 93.06 429 THR A O 1
ATOM 3412 N N . TYR A 1 430 ? 9.995 19.577 19.555 1.00 90.88 430 TYR A N 1
ATOM 3413 C CA . TYR A 1 430 ? 9.491 20.555 18.587 1.00 90.88 430 TYR A CA 1
ATOM 3414 C C . TYR A 1 430 ? 9.296 21.947 19.208 1.00 90.88 430 TYR A C 1
ATOM 3416 O O . TYR A 1 430 ? 9.791 22.932 18.659 1.00 90.88 430 TYR A O 1
ATOM 3424 N N . LEU A 1 431 ? 8.617 22.035 20.355 1.00 91.12 431 LEU A N 1
ATOM 3425 C CA . LEU A 1 431 ? 8.360 23.302 21.043 1.00 91.12 431 LEU A CA 1
ATOM 3426 C C . LEU A 1 431 ? 9.652 23.934 21.577 1.00 91.12 431 LEU A C 1
ATOM 3428 O O . LEU A 1 431 ? 9.839 25.137 21.428 1.00 91.12 431 LEU A O 1
ATOM 3432 N N . GLN A 1 432 ? 10.583 23.143 22.115 1.00 90.94 432 GLN A N 1
ATOM 3433 C CA . GLN A 1 432 ? 11.899 23.617 22.552 1.00 90.94 432 GLN A CA 1
ATOM 3434 C C . GLN A 1 432 ? 12.691 24.237 21.390 1.00 90.94 432 GLN A C 1
ATOM 3436 O O . GLN A 1 432 ? 13.208 25.348 21.520 1.00 90.94 432 GLN A O 1
ATOM 3441 N N . MET A 1 433 ? 12.760 23.550 20.243 1.00 87.31 433 MET A N 1
ATOM 3442 C CA . MET A 1 433 ? 13.445 24.068 19.054 1.00 87.31 433 MET A CA 1
ATOM 3443 C C . MET A 1 433 ? 12.744 25.310 18.480 1.00 87.31 433 MET A C 1
ATOM 3445 O O . MET A 1 433 ? 13.417 26.249 18.056 1.00 87.31 433 MET A O 1
ATOM 3449 N N . LEU A 1 434 ? 11.408 25.348 18.497 1.00 85.38 434 LEU A N 1
ATOM 3450 C CA . LEU A 1 434 ? 10.626 26.504 18.058 1.00 85.38 434 LEU A CA 1
ATOM 3451 C C . LEU A 1 434 ? 10.877 27.729 18.952 1.00 85.38 434 LEU A C 1
ATOM 3453 O O . LEU A 1 434 ? 11.248 28.787 18.442 1.00 85.38 434 LEU A O 1
ATOM 3457 N N . HIS A 1 435 ? 10.727 27.582 20.272 1.00 85.88 435 HIS A N 1
ATOM 3458 C CA . HIS A 1 435 ? 10.905 28.669 21.236 1.00 85.88 435 HIS A CA 1
ATOM 3459 C C . HIS A 1 435 ? 12.335 29.225 21.202 1.00 85.88 435 HIS A C 1
ATOM 3461 O O . HIS A 1 435 ? 12.505 30.440 21.142 1.00 85.88 435 HIS A O 1
ATOM 3467 N N . GLY A 1 436 ? 13.358 28.363 21.139 1.00 85.00 436 GLY A N 1
ATOM 3468 C CA . GLY A 1 436 ? 14.760 28.794 21.062 1.00 85.00 436 GLY A CA 1
ATOM 3469 C C . GLY A 1 436 ? 15.117 29.567 19.783 1.00 85.00 436 GLY A C 1
ATOM 3470 O O . GLY A 1 436 ? 16.056 30.362 19.784 1.00 85.00 436 GLY A O 1
ATOM 3471 N N . VAL A 1 437 ? 14.360 29.384 18.695 1.00 83.75 437 VAL A N 1
ATOM 3472 C CA . VAL A 1 437 ? 14.477 30.204 17.476 1.00 83.75 437 VAL A CA 1
ATOM 3473 C C . VAL A 1 437 ? 13.651 31.490 17.588 1.00 83.75 437 VAL A C 1
ATOM 3475 O O . VAL A 1 437 ? 14.119 32.547 17.162 1.00 83.75 437 VAL A O 1
ATOM 3478 N N . GLN A 1 438 ? 12.456 31.442 18.189 1.00 84.50 438 GLN A N 1
ATOM 3479 C CA . GLN A 1 438 ? 11.634 32.635 18.421 1.00 84.50 438 GLN A CA 1
ATOM 3480 C C . GLN A 1 438 ? 12.305 33.628 19.378 1.00 84.50 438 GLN A C 1
ATOM 3482 O O . GLN A 1 438 ? 12.349 34.809 19.063 1.00 84.50 438 GLN A O 1
ATOM 3487 N N . GLU A 1 439 ? 12.913 33.172 20.475 1.00 85.25 439 GLU A N 1
ATOM 3488 C CA . GLU A 1 439 ? 13.660 34.016 21.423 1.00 85.25 439 GLU A CA 1
ATOM 3489 C C . GLU A 1 439 ? 14.796 34.795 20.736 1.00 85.25 439 GLU A C 1
ATOM 3491 O O . GLU A 1 439 ? 14.994 35.989 20.979 1.00 85.25 439 GLU A O 1
ATOM 3496 N N . ARG A 1 440 ? 15.509 34.155 19.800 1.00 86.00 440 ARG A N 1
ATOM 3497 C CA . ARG A 1 440 ? 16.563 34.814 19.014 1.00 86.00 440 ARG A CA 1
ATOM 3498 C C . ARG A 1 440 ? 16.000 35.762 17.957 1.00 86.00 440 ARG A C 1
ATOM 3500 O O . ARG A 1 440 ? 16.571 36.830 17.754 1.00 86.00 440 ARG A O 1
ATOM 3507 N N . LEU A 1 441 ? 14.871 35.427 17.327 1.00 87.31 441 LEU A N 1
ATOM 3508 C CA . LEU A 1 441 ? 14.159 36.349 16.435 1.00 87.31 441 LEU A CA 1
ATOM 3509 C C . LEU A 1 441 ? 13.633 37.579 17.190 1.00 87.31 441 LEU A C 1
ATOM 3511 O O . LEU A 1 441 ? 13.794 38.690 16.693 1.00 87.31 441 LEU A O 1
ATOM 3515 N N . PHE A 1 442 ? 13.089 37.414 18.401 1.00 88.50 442 PHE A N 1
ATOM 3516 C CA . PHE A 1 442 ? 12.730 38.529 19.281 1.00 88.50 442 PHE A CA 1
ATOM 3517 C C . PHE A 1 442 ? 13.972 39.340 19.669 1.00 88.50 442 PHE A C 1
ATOM 3519 O O . PHE A 1 442 ? 13.951 40.559 19.571 1.00 88.50 442 PHE A O 1
ATOM 3526 N N . THR A 1 443 ? 15.094 38.697 20.005 1.00 87.50 443 THR A N 1
ATOM 3527 C CA . THR A 1 443 ? 16.357 39.397 20.315 1.00 87.50 443 THR A CA 1
ATOM 3528 C C . THR A 1 443 ? 16.854 40.259 19.144 1.00 87.50 443 THR A C 1
ATOM 3530 O O . THR A 1 443 ? 17.325 41.376 19.356 1.00 87.50 443 THR A O 1
ATOM 3533 N N . LEU A 1 444 ? 16.737 39.779 17.901 1.00 88.75 444 LEU A N 1
ATOM 3534 C CA . LEU A 1 444 ? 17.091 40.545 16.697 1.00 88.75 444 LEU A CA 1
ATOM 3535 C C . LEU A 1 444 ? 16.072 41.655 16.387 1.00 88.75 444 LEU A C 1
ATOM 3537 O O . LEU A 1 444 ? 16.460 42.752 15.991 1.00 88.75 444 LEU A O 1
ATOM 3541 N N . MET A 1 445 ? 14.784 41.398 16.614 1.00 90.69 445 MET A N 1
ATOM 3542 C CA . MET A 1 445 ? 13.698 42.375 16.499 1.00 90.69 445 MET A CA 1
ATOM 3543 C C . MET A 1 445 ? 13.861 43.537 17.492 1.00 90.69 445 MET A C 1
ATOM 3545 O O . MET A 1 445 ? 13.753 44.687 17.081 1.00 90.69 445 MET A O 1
ATOM 3549 N N . GLU A 1 446 ? 14.165 43.262 18.764 1.00 87.75 446 GLU A N 1
ATOM 3550 C CA . GLU A 1 446 ? 14.425 44.282 19.793 1.00 87.75 446 GLU A CA 1
ATOM 3551 C C . GLU A 1 446 ? 15.648 45.138 19.426 1.00 87.75 446 GLU A C 1
ATOM 3553 O O . GLU A 1 446 ? 15.538 46.358 19.349 1.00 87.75 446 GLU A O 1
ATOM 3558 N N . ARG A 1 447 ? 16.779 44.506 19.070 1.00 88.19 447 ARG A N 1
ATOM 3559 C CA . ARG A 1 447 ? 17.993 45.212 18.608 1.00 88.19 447 ARG A CA 1
ATOM 3560 C C . ARG A 1 447 ? 17.763 46.066 17.362 1.00 88.19 447 ARG A C 1
ATOM 3562 O O . ARG A 1 447 ? 18.407 47.096 17.201 1.00 88.19 447 ARG A O 1
ATOM 3569 N N . THR A 1 448 ? 16.874 45.624 16.473 1.00 90.31 448 THR A N 1
ATOM 3570 C CA . THR A 1 448 ? 16.461 46.403 15.300 1.00 90.31 448 THR A CA 1
ATOM 3571 C C . THR A 1 448 ? 15.625 47.602 15.737 1.00 90.31 448 THR A C 1
ATOM 3573 O O . THR A 1 448 ? 15.888 48.724 15.317 1.00 90.31 448 THR A O 1
ATOM 3576 N N . LEU A 1 449 ? 14.646 47.385 16.617 1.00 88.69 449 LEU A N 1
ATOM 3577 C CA . LEU A 1 449 ? 13.756 48.419 17.143 1.00 88.69 449 LEU A CA 1
ATOM 3578 C C . LEU A 1 449 ? 14.496 49.519 17.917 1.00 88.69 449 LEU A C 1
ATOM 3580 O O . LEU A 1 449 ? 14.075 50.675 17.863 1.00 88.69 449 LEU A O 1
ATOM 3584 N N . ASP A 1 450 ? 15.605 49.194 18.581 1.00 87.75 450 ASP A N 1
ATOM 3585 C CA . ASP A 1 450 ? 16.448 50.179 19.264 1.00 87.75 450 ASP A CA 1
ATOM 3586 C C . ASP A 1 450 ? 17.018 51.241 18.295 1.00 87.75 450 ASP A C 1
ATOM 3588 O O . ASP A 1 450 ? 17.201 52.388 18.695 1.00 87.75 450 ASP A O 1
ATOM 3592 N N . TYR A 1 451 ? 17.184 50.932 16.998 1.00 87.12 451 TYR A N 1
ATOM 3593 C CA . TYR A 1 451 ? 17.603 51.909 15.977 1.00 87.12 451 TYR A CA 1
ATOM 3594 C C . TYR A 1 451 ? 16.502 52.884 15.539 1.00 87.12 451 TYR A C 1
ATOM 3596 O O . TYR A 1 451 ? 16.754 53.722 14.678 1.00 87.12 451 TYR A O 1
ATOM 3604 N N . LYS A 1 452 ? 15.292 52.846 16.118 1.00 84.69 452 LYS A N 1
ATOM 3605 C CA . LYS A 1 452 ? 14.191 53.753 15.728 1.00 84.69 452 LYS A CA 1
ATOM 3606 C C . LYS A 1 452 ? 14.551 55.248 15.798 1.00 84.69 452 LYS A C 1
ATOM 3608 O O . LYS A 1 452 ? 13.964 56.042 15.065 1.00 84.69 452 LYS A O 1
ATOM 3613 N N . ALA A 1 453 ? 15.514 55.607 16.652 1.00 83.00 453 ALA A N 1
ATOM 3614 C CA . ALA A 1 453 ? 16.030 56.963 16.837 1.00 83.00 453 ALA A CA 1
ATOM 3615 C C . ALA A 1 453 ? 17.173 57.359 15.873 1.00 83.00 453 ALA A C 1
ATOM 3617 O O . ALA A 1 453 ? 17.511 58.540 15.822 1.00 83.00 453 ALA A O 1
ATOM 3618 N N . ASP A 1 454 ? 17.712 56.419 15.082 1.00 88.19 454 ASP A N 1
ATOM 3619 C CA . ASP A 1 454 ? 18.914 56.592 14.248 1.00 88.19 454 ASP A CA 1
ATOM 3620 C C . ASP A 1 454 ? 18.602 56.460 12.729 1.00 88.19 454 ASP A C 1
ATOM 3622 O O . ASP A 1 454 ? 18.973 55.451 12.114 1.00 88.19 454 ASP A O 1
ATOM 3626 N N . PRO A 1 455 ? 17.943 57.443 12.068 1.00 86.62 455 PRO A N 1
ATOM 3627 C CA . PRO A 1 455 ? 17.591 57.362 10.643 1.00 86.62 455 PRO A CA 1
ATOM 3628 C C . PRO A 1 455 ? 18.747 57.003 9.711 1.00 86.62 455 PRO A C 1
ATOM 3630 O O . PRO A 1 455 ? 18.594 56.147 8.844 1.00 86.62 455 PRO A O 1
ATOM 3633 N N . GLU A 1 456 ? 19.923 57.596 9.919 1.00 87.12 456 GLU A N 1
ATOM 3634 C CA . GLU A 1 456 ? 21.117 57.331 9.105 1.00 87.12 456 GLU A CA 1
ATOM 3635 C C . GLU A 1 456 ? 21.502 55.845 9.102 1.00 87.12 456 GLU A C 1
ATOM 3637 O O . GLU A 1 456 ? 21.994 55.328 8.100 1.00 87.12 456 GLU A O 1
ATOM 3642 N N . LYS A 1 457 ? 21.235 55.131 10.202 1.00 86.62 457 LYS A N 1
ATOM 3643 C CA . LYS A 1 457 ? 21.642 53.741 10.399 1.00 86.62 457 LYS A CA 1
ATOM 3644 C C . LYS A 1 457 ? 20.670 52.735 9.792 1.00 86.62 457 LYS A C 1
ATOM 3646 O O . LYS A 1 457 ? 21.119 51.764 9.190 1.00 86.62 457 LYS A O 1
ATOM 3651 N N . TYR A 1 458 ? 19.358 52.950 9.914 1.00 87.38 458 TYR A N 1
ATOM 3652 C CA . TYR A 1 458 ? 18.390 52.055 9.267 1.00 87.38 458 TYR A CA 1
ATOM 3653 C C . TYR A 1 458 ? 18.164 52.376 7.786 1.00 87.38 458 TYR A C 1
ATOM 3655 O O . TYR A 1 458 ? 17.740 51.489 7.053 1.00 87.38 458 TYR A O 1
ATOM 3663 N N . LEU A 1 459 ? 18.468 53.593 7.318 1.00 86.25 459 LEU A N 1
ATOM 3664 C CA . LEU A 1 459 ? 18.408 53.933 5.890 1.00 86.25 459 LEU A CA 1
ATOM 3665 C C . LEU A 1 459 ? 19.644 53.469 5.102 1.00 86.25 459 LEU A C 1
ATOM 3667 O O . LEU A 1 459 ? 19.515 53.196 3.913 1.00 86.25 459 LEU A O 1
ATOM 3671 N N . SER A 1 460 ? 20.818 53.357 5.738 1.00 86.62 460 SER A N 1
ATOM 3672 C CA . SER A 1 460 ? 22.048 52.873 5.084 1.00 86.62 460 SER A CA 1
ATOM 3673 C C . SER A 1 460 ? 22.197 51.346 5.063 1.00 86.62 460 SER A C 1
ATOM 3675 O O . SER A 1 460 ? 22.931 50.821 4.227 1.00 86.62 460 SER A O 1
ATOM 3677 N N . ASP A 1 461 ? 21.502 50.615 5.939 1.00 88.50 461 ASP A N 1
ATOM 3678 C CA . ASP A 1 461 ? 21.502 49.149 5.943 1.00 88.50 461 ASP A CA 1
ATOM 3679 C C . ASP A 1 461 ? 20.518 48.586 4.880 1.00 88.50 461 ASP A C 1
ATOM 3681 O O . ASP A 1 461 ? 19.316 48.887 4.935 1.00 88.50 461 ASP A O 1
ATOM 3685 N N . PRO A 1 462 ? 20.970 47.747 3.918 1.00 87.44 462 PRO A N 1
ATOM 3686 C CA . PRO A 1 462 ? 20.122 47.234 2.832 1.00 87.44 462 PRO A CA 1
ATOM 3687 C C . PRO A 1 462 ? 18.946 46.345 3.264 1.00 87.44 462 PRO A C 1
ATOM 3689 O O . PRO A 1 462 ? 18.018 46.134 2.483 1.00 87.44 462 PRO A O 1
ATOM 3692 N N . TRP A 1 463 ? 18.964 45.800 4.484 1.00 91.12 463 TRP A N 1
ATOM 3693 C CA . TRP A 1 463 ? 17.881 44.976 5.024 1.00 91.12 463 TRP A CA 1
ATOM 3694 C C . TRP A 1 463 ? 16.932 45.793 5.899 1.00 91.12 463 TRP A C 1
ATOM 3696 O O . TRP A 1 463 ? 15.716 45.630 5.802 1.00 91.12 463 TRP A O 1
ATOM 3706 N N . LEU A 1 464 ? 17.463 46.682 6.745 1.00 90.38 464 LEU A N 1
ATOM 3707 C CA . LEU A 1 464 ? 16.636 47.493 7.642 1.00 90.38 464 LEU A CA 1
ATOM 3708 C C . LEU A 1 464 ? 15.863 48.580 6.895 1.00 90.38 464 LEU A C 1
ATOM 3710 O O . LEU A 1 464 ? 14.724 48.864 7.263 1.00 90.38 464 LEU A O 1
ATOM 3714 N N . SER A 1 465 ? 16.422 49.131 5.818 1.00 88.88 465 SER A N 1
ATOM 3715 C CA . SER A 1 465 ? 15.756 50.135 4.976 1.00 88.88 465 SER A CA 1
ATOM 3716 C C . SER A 1 465 ? 14.474 49.612 4.313 1.00 88.88 465 SER A C 1
ATOM 3718 O O . SER A 1 465 ? 13.572 50.393 4.012 1.00 88.88 465 SER A O 1
ATOM 3720 N N . GLN A 1 466 ? 14.332 48.293 4.138 1.00 90.88 466 GLN A N 1
ATOM 3721 C CA . GLN A 1 466 ? 13.115 47.656 3.616 1.00 90.88 466 GLN A CA 1
ATOM 3722 C C . GLN A 1 466 ? 11.947 47.626 4.620 1.00 90.88 466 GLN A C 1
ATOM 3724 O O . GLN A 1 466 ? 10.813 47.351 4.224 1.00 90.88 466 GLN A O 1
ATOM 3729 N N . LEU A 1 467 ? 12.190 47.886 5.910 1.00 90.75 467 LEU A N 1
ATOM 3730 C CA . LEU A 1 467 ? 11.146 47.915 6.936 1.00 90.75 467 LEU A CA 1
ATOM 3731 C C . LEU A 1 467 ? 10.379 49.249 6.917 1.00 90.75 467 LEU A C 1
ATOM 3733 O O . LEU A 1 467 ? 10.943 50.310 6.660 1.00 90.75 467 LEU A O 1
ATOM 3737 N N . ASP A 1 468 ? 9.084 49.210 7.240 1.00 88.81 468 ASP A N 1
ATOM 3738 C CA . ASP A 1 468 ? 8.260 50.419 7.351 1.00 88.81 468 ASP A CA 1
ATOM 3739 C C . ASP A 1 468 ? 8.507 51.144 8.688 1.00 88.81 468 ASP A C 1
ATOM 3741 O O . ASP A 1 468 ? 7.887 50.857 9.718 1.00 88.81 468 ASP A O 1
ATOM 3745 N N . TRP A 1 469 ? 9.451 52.085 8.667 1.00 88.94 469 TRP A N 1
ATOM 3746 C CA . TRP A 1 469 ? 9.806 52.956 9.792 1.00 88.94 469 TRP A CA 1
ATOM 3747 C C . TRP A 1 469 ? 8.836 54.125 10.018 1.00 88.94 469 TRP A C 1
ATOM 3749 O O . TRP A 1 469 ? 9.072 54.940 10.915 1.00 88.94 469 TRP A O 1
ATOM 3759 N N . SER A 1 470 ? 7.755 54.226 9.236 1.00 86.31 470 SER A N 1
ATOM 3760 C CA . SER A 1 470 ? 6.770 55.301 9.361 1.00 86.31 470 SER A CA 1
ATOM 3761 C C . SER A 1 470 ? 5.892 55.156 10.614 1.00 86.31 470 SER A C 1
ATOM 3763 O O . SER A 1 470 ? 6.028 54.232 11.423 1.00 86.31 470 SER A O 1
ATOM 3765 N N . GLY A 1 471 ? 4.989 56.120 10.815 1.00 79.44 471 GLY A N 1
ATOM 3766 C CA . GLY A 1 471 ? 3.955 56.045 11.848 1.00 79.44 471 GLY A CA 1
ATOM 3767 C C . GLY A 1 471 ? 4.453 56.173 13.291 1.00 79.44 471 GLY A C 1
ATOM 3768 O O . GLY A 1 471 ? 3.670 55.930 14.205 1.00 79.44 471 GLY A O 1
ATOM 3769 N N . GLN A 1 472 ? 5.713 56.552 13.527 1.00 80.88 472 GLN A N 1
ATOM 3770 C CA . GLN A 1 472 ? 6.271 56.734 14.878 1.00 80.88 472 GLN A CA 1
ATOM 3771 C C . GLN A 1 472 ? 5.640 57.906 15.655 1.00 80.88 472 GLN A C 1
ATOM 3773 O O . GLN A 1 472 ? 5.705 57.929 16.883 1.00 80.88 472 GLN A O 1
ATOM 3778 N N . GLU A 1 473 ? 4.994 58.843 14.954 1.00 77.81 473 GLU A N 1
ATOM 3779 C CA . GLU A 1 473 ? 4.273 59.987 15.522 1.00 77.81 473 GLU A CA 1
ATOM 3780 C C . GLU A 1 473 ? 3.314 59.595 16.658 1.00 77.81 473 GLU A C 1
ATOM 3782 O O . GLU A 1 473 ? 2.409 58.773 16.487 1.00 77.81 473 GLU A O 1
ATOM 3787 N N . ILE A 1 474 ? 3.452 60.260 17.808 1.00 78.44 474 ILE A N 1
ATOM 3788 C CA . ILE A 1 474 ? 2.459 60.218 18.884 1.00 78.44 474 ILE A CA 1
ATOM 3789 C C . ILE A 1 474 ? 1.434 61.313 18.598 1.00 78.44 474 ILE A C 1
ATOM 3791 O O . ILE A 1 474 ? 1.707 62.499 18.783 1.00 78.44 474 ILE A O 1
ATOM 3795 N N . LYS A 1 475 ? 0.238 60.939 18.134 1.00 74.94 475 LYS A N 1
ATOM 3796 C CA . LYS A 1 475 ? -0.806 61.921 17.818 1.00 74.94 475 LYS A CA 1
ATOM 3797 C C . LYS A 1 475 ? -1.382 62.469 19.116 1.00 74.94 475 LYS A C 1
ATOM 3799 O O . LYS A 1 475 ? -2.005 61.731 19.881 1.00 74.94 475 LYS A O 1
ATOM 3804 N N . MET A 1 476 ? -1.183 63.759 19.360 1.00 76.88 476 MET A N 1
ATOM 3805 C CA . MET A 1 476 ? -1.729 64.452 20.526 1.00 76.88 476 MET A CA 1
ATOM 3806 C C . MET A 1 476 ? -3.162 64.917 20.245 1.00 76.88 476 MET A C 1
ATOM 3808 O O . MET A 1 476 ? -3.481 65.443 19.177 1.00 76.88 476 MET A O 1
ATOM 3812 N N . ALA A 1 477 ? -4.060 64.696 21.201 1.00 70.56 477 ALA A N 1
ATOM 3813 C CA . ALA A 1 477 ? -5.421 65.199 21.159 1.00 70.56 477 ALA A CA 1
ATOM 3814 C C . ALA A 1 477 ? -5.437 66.673 21.582 1.00 70.56 477 ALA A C 1
ATOM 3816 O O . ALA A 1 477 ? -5.001 67.013 22.684 1.00 70.56 477 ALA A O 1
ATOM 3817 N N . LYS A 1 478 ? -5.994 67.529 20.713 1.00 62.75 478 LYS A N 1
ATOM 3818 C CA . LYS A 1 478 ? -6.100 68.976 20.947 1.00 62.75 478 LYS A CA 1
ATOM 3819 C C . LYS A 1 478 ? -6.746 69.268 22.314 1.00 62.75 478 LYS A C 1
ATOM 3821 O O . LYS A 1 478 ? -7.791 68.678 22.621 1.00 62.75 478 LYS A O 1
ATOM 3826 N N . PRO A 1 479 ? -6.177 70.181 23.121 1.00 63.12 479 PRO A N 1
ATOM 3827 C CA . PRO A 1 479 ? -6.663 70.452 24.467 1.00 63.12 479 PRO A CA 1
ATOM 3828 C C . PRO A 1 479 ? -8.076 71.047 24.422 1.00 63.12 479 PRO A C 1
ATOM 3830 O O . PRO A 1 479 ? -8.358 71.984 23.674 1.00 63.12 479 PRO A O 1
ATOM 3833 N N . LYS A 1 480 ? -8.992 70.498 25.231 1.00 63.84 480 LYS A N 1
ATOM 3834 C CA . LYS A 1 480 ? -10.418 70.889 25.223 1.00 63.84 480 LYS A CA 1
ATOM 3835 C C . LYS A 1 480 ? -10.684 72.265 25.845 1.00 63.84 480 LYS A C 1
ATOM 3837 O O . LYS A 1 480 ? -11.789 72.787 25.703 1.00 63.84 480 LYS A O 1
ATOM 3842 N N . LYS A 1 481 ? -9.700 72.840 26.538 1.00 67.06 481 LYS A N 1
ATOM 3843 C CA . LYS A 1 481 ? -9.719 74.184 27.128 1.00 67.06 481 LYS A CA 1
ATOM 3844 C C . LYS A 1 481 ? -8.346 74.834 26.959 1.00 67.06 481 LYS A C 1
ATOM 3846 O O . LYS A 1 481 ? -7.326 74.150 26.972 1.00 67.06 481 LYS A O 1
ATOM 3851 N N . LYS A 1 482 ? -8.309 76.163 26.846 1.00 55.88 482 LYS A N 1
ATOM 3852 C CA . LYS A 1 482 ? -7.059 76.937 26.794 1.00 55.88 482 LYS A CA 1
ATOM 3853 C C . LYS A 1 482 ? -6.374 76.871 28.169 1.00 55.88 482 LYS A C 1
ATOM 3855 O O . LYS A 1 482 ? -6.807 77.560 29.085 1.00 55.88 482 LYS A O 1
ATOM 3860 N N . GLY A 1 483 ? -5.367 76.006 28.305 1.00 64.06 483 GLY A N 1
ATOM 3861 C CA . GLY A 1 483 ? -4.683 75.698 29.571 1.00 64.06 483 GLY A CA 1
ATOM 3862 C C . GLY A 1 483 ? -4.694 74.215 29.974 1.00 64.06 483 GLY A C 1
ATOM 3863 O O . GLY A 1 483 ? -4.013 73.853 30.926 1.00 64.06 483 GLY A O 1
ATOM 3864 N N . ASP A 1 484 ? -5.423 73.347 29.261 1.00 65.88 484 ASP A N 1
ATOM 3865 C CA . ASP A 1 484 ? -5.243 71.892 29.373 1.00 65.88 484 ASP A CA 1
ATOM 3866 C C . ASP A 1 484 ? -3.909 71.477 28.724 1.00 65.88 484 ASP A C 1
ATOM 3868 O O . ASP A 1 484 ? -3.586 71.950 27.633 1.00 65.88 484 ASP A O 1
ATOM 3872 N N . VAL A 1 485 ? -3.164 70.565 29.356 1.00 63.12 485 VAL A N 1
ATOM 3873 C CA . VAL A 1 485 ? -1.983 69.931 28.740 1.00 63.12 485 VAL A CA 1
ATOM 3874 C C . VAL A 1 485 ? -2.446 69.011 27.607 1.00 63.12 485 VAL A C 1
ATOM 3876 O O . VAL A 1 485 ? -3.459 68.315 27.746 1.00 63.12 485 VAL A O 1
ATOM 3879 N N . GLU A 1 486 ? -1.720 68.997 26.486 1.00 64.56 486 GLU A N 1
ATOM 3880 C CA . GLU A 1 486 ? -2.009 68.079 25.382 1.00 64.56 486 GLU A CA 1
ATOM 3881 C C . GLU A 1 486 ? -1.842 66.623 25.836 1.00 64.56 486 GLU A C 1
ATOM 3883 O O . GLU A 1 486 ? -0.887 66.276 26.529 1.00 64.56 486 GLU A O 1
ATOM 3888 N N . ARG A 1 487 ? -2.781 65.753 25.454 1.00 64.81 487 ARG A N 1
ATOM 3889 C CA . ARG A 1 487 ? -2.824 64.354 25.913 1.00 64.81 487 ARG A CA 1
ATOM 3890 C C . ARG A 1 487 ? -2.751 63.429 24.700 1.00 64.81 487 ARG A C 1
ATOM 3892 O O . ARG A 1 487 ? -3.422 63.744 23.717 1.00 64.81 487 ARG A O 1
ATOM 3899 N N . PRO A 1 488 ? -2.023 62.300 24.724 1.00 65.19 488 PRO A N 1
ATOM 3900 C CA . PRO A 1 488 ? -2.033 61.351 23.612 1.00 65.19 488 PRO A CA 1
ATOM 3901 C C . PRO A 1 488 ? -3.461 60.941 23.227 1.00 65.19 488 PRO A C 1
ATOM 3903 O O . PRO A 1 488 ? -4.311 60.700 24.088 1.00 65.19 488 PRO A O 1
ATOM 3906 N N . ALA A 1 489 ? -3.751 60.889 21.927 1.00 65.81 489 ALA A N 1
ATOM 3907 C CA . ALA A 1 489 ? -5.056 60.479 21.430 1.00 65.81 489 ALA A CA 1
ATOM 3908 C C . ALA A 1 489 ? -5.342 59.018 21.813 1.00 65.81 489 ALA A C 1
ATOM 3910 O O . ALA A 1 489 ? -4.489 58.140 21.656 1.00 65.81 489 ALA A O 1
ATOM 3911 N N . LEU A 1 490 ? -6.549 58.773 22.327 1.00 64.88 490 LEU A N 1
ATOM 3912 C CA . LEU A 1 490 ? -6.949 57.477 22.870 1.00 64.88 490 LEU A CA 1
ATOM 3913 C C . LEU A 1 490 ? -6.947 56.380 21.790 1.00 64.88 490 LEU A C 1
ATOM 3915 O O . LEU A 1 490 ? -7.251 56.646 20.629 1.00 64.88 490 LEU A O 1
ATOM 3919 N N . ASN A 1 491 ? -6.687 55.135 22.199 1.00 69.25 491 ASN A N 1
ATOM 3920 C CA . ASN A 1 491 ? -6.712 53.935 21.349 1.00 69.25 491 ASN A CA 1
ATOM 3921 C C . ASN A 1 491 ? -5.670 53.905 20.205 1.00 69.25 491 ASN A C 1
ATOM 3923 O O . ASN A 1 491 ? -5.851 53.172 19.232 1.00 69.25 491 ASN A O 1
ATOM 3927 N N . GLN A 1 492 ? -4.568 54.657 20.304 1.00 71.50 492 GLN A N 1
ATOM 3928 C CA . GLN A 1 492 ? -3.430 54.486 19.392 1.00 71.50 492 GLN A CA 1
ATOM 3929 C C . GLN A 1 492 ? -2.765 53.115 19.596 1.00 71.50 492 GLN A C 1
ATOM 3931 O O . GLN A 1 492 ? -2.428 52.733 20.715 1.00 71.50 492 GLN A O 1
ATOM 3936 N N . LYS A 1 493 ? -2.546 52.375 18.503 1.00 75.19 493 LYS A N 1
ATOM 3937 C CA . LYS A 1 493 ? -1.826 51.093 18.508 1.00 75.19 493 LYS A CA 1
ATOM 3938 C C . LYS A 1 493 ? -0.330 51.362 18.713 1.00 75.19 493 LYS A C 1
ATOM 3940 O O . LYS A 1 493 ? 0.330 51.726 17.749 1.00 75.19 493 LYS A O 1
ATOM 3945 N N . LEU A 1 494 ? 0.181 51.190 19.938 1.00 75.19 494 LEU A N 1
ATOM 3946 C CA . LEU A 1 494 ? 1.600 51.351 20.320 1.00 75.19 494 LEU A CA 1
ATOM 3947 C C . LEU A 1 494 ? 2.215 52.705 19.866 1.00 75.19 494 LEU A C 1
ATOM 3949 O O . LEU A 1 494 ? 3.021 52.738 18.931 1.00 75.19 494 LEU A O 1
ATOM 3953 N N . PRO A 1 495 ? 1.825 53.846 20.469 1.00 75.12 495 PRO A N 1
ATOM 3954 C CA . PRO A 1 495 ? 2.393 55.159 20.134 1.00 75.12 495 PRO A CA 1
ATOM 3955 C C . PRO A 1 495 ? 3.921 55.192 20.343 1.00 75.12 495 PRO A C 1
ATOM 3957 O O . PRO A 1 495 ? 4.427 54.593 21.284 1.00 75.12 495 PRO A O 1
ATOM 3960 N N . GLY A 1 496 ? 4.674 55.879 19.472 1.00 81.12 496 GLY A N 1
ATOM 3961 C CA . GLY A 1 496 ? 6.142 55.969 19.587 1.00 81.12 496 GLY A CA 1
ATOM 3962 C C . GLY A 1 496 ? 6.931 54.754 19.065 1.00 81.12 496 GLY A C 1
ATOM 3963 O O . GLY A 1 496 ? 8.130 54.638 19.338 1.00 81.12 496 GLY A O 1
ATOM 3964 N N . TYR A 1 497 ? 6.279 53.849 18.327 1.00 84.81 497 TYR A N 1
ATOM 3965 C CA . TYR A 1 497 ? 6.888 52.686 17.663 1.00 84.81 497 TYR A CA 1
ATOM 3966 C C . TYR A 1 497 ? 6.671 52.734 16.134 1.00 84.81 497 TYR A C 1
ATOM 3968 O O . TYR A 1 497 ? 5.663 53.296 15.688 1.00 84.81 497 TYR A O 1
ATOM 3976 N N . PRO A 1 498 ? 7.577 52.158 15.320 1.00 90.00 498 PRO A N 1
ATOM 3977 C CA . PRO A 1 498 ? 7.444 52.127 13.862 1.00 90.00 498 PRO A CA 1
ATOM 3978 C C . PRO A 1 498 ? 6.346 51.164 13.395 1.00 90.00 498 PRO A C 1
ATOM 3980 O O . PRO A 1 498 ? 5.977 50.215 14.096 1.00 90.00 498 PRO A O 1
ATOM 3983 N N . GLN A 1 499 ? 5.828 51.402 12.191 1.00 89.25 499 GLN A N 1
ATOM 3984 C CA . GLN A 1 499 ? 4.722 50.642 11.612 1.00 89.25 499 GLN A CA 1
ATOM 3985 C C . GLN A 1 499 ? 5.052 49.150 11.428 1.00 89.25 499 GLN A C 1
ATOM 3987 O O . GLN A 1 499 ? 4.240 48.302 11.803 1.00 89.25 499 GLN A O 1
ATOM 3992 N N . TRP A 1 500 ? 6.276 48.806 11.004 1.00 90.94 500 TRP A N 1
ATOM 3993 C CA . TRP A 1 500 ? 6.711 47.406 10.882 1.00 90.94 500 TRP A CA 1
ATOM 3994 C C . TRP A 1 500 ? 6.593 46.616 12.196 1.00 90.94 500 TRP A C 1
ATOM 3996 O O . TRP A 1 500 ? 6.250 45.433 12.176 1.00 90.94 500 TRP A O 1
ATOM 4006 N N . TYR A 1 501 ? 6.845 47.262 13.340 1.00 89.56 501 TYR A N 1
ATOM 4007 C CA . TYR A 1 501 ? 6.741 46.639 14.661 1.00 89.56 501 TYR A CA 1
ATOM 4008 C C . TYR A 1 501 ? 5.278 46.521 15.094 1.00 89.56 501 TYR A C 1
ATOM 4010 O O . TYR A 1 501 ? 4.853 45.482 15.599 1.00 89.56 501 TYR A O 1
ATOM 4018 N N . LYS A 1 502 ? 4.474 47.559 14.826 1.00 86.62 502 LYS A N 1
ATOM 4019 C CA . LYS A 1 502 ? 3.026 47.557 15.082 1.00 86.62 502 LYS A CA 1
ATOM 4020 C C . LYS A 1 502 ? 2.322 46.409 14.372 1.00 86.62 502 LYS A C 1
ATOM 4022 O O . LYS A 1 502 ? 1.406 45.828 14.952 1.00 86.62 502 LYS A O 1
ATOM 4027 N N . ASP A 1 503 ? 2.719 46.063 13.153 1.00 87.88 503 ASP A N 1
ATOM 4028 C CA . ASP A 1 503 ? 2.035 45.037 12.357 1.00 87.88 503 ASP A CA 1
ATOM 4029 C C . ASP A 1 503 ? 2.317 43.594 12.785 1.00 87.88 503 ASP A C 1
ATOM 4031 O O . ASP A 1 503 ? 1.546 42.697 12.444 1.00 87.88 503 ASP A O 1
ATOM 4035 N N . LEU A 1 504 ? 3.313 43.364 13.648 1.00 87.94 504 LEU A N 1
ATOM 4036 C CA . LEU A 1 504 ? 3.490 42.070 14.315 1.00 87.94 504 LEU A CA 1
ATOM 4037 C C . LEU A 1 504 ? 2.386 41.771 15.345 1.00 87.94 504 LEU A C 1
ATOM 4039 O O . LEU A 1 504 ? 2.148 40.607 15.670 1.00 87.94 504 LEU A O 1
ATOM 4043 N N . PHE A 1 505 ? 1.680 42.794 15.837 1.00 84.62 505 PHE A N 1
ATOM 4044 C CA . PHE A 1 505 ? 0.567 42.645 16.774 1.00 84.62 505 PHE A CA 1
ATOM 4045 C C . PHE A 1 505 ? -0.764 42.587 16.016 1.00 84.62 505 PHE A C 1
ATOM 4047 O O . PHE A 1 505 ? -1.327 43.619 15.635 1.00 84.62 505 PHE A O 1
ATOM 4054 N N . VAL A 1 506 ? -1.305 41.377 15.833 1.00 75.81 506 VAL A N 1
ATOM 4055 C CA . VAL A 1 506 ? -2.615 41.157 15.179 1.00 75.81 506 VAL A CA 1
ATOM 4056 C C . VAL A 1 506 ? -3.745 41.840 15.963 1.00 75.81 506 VAL A C 1
ATOM 4058 O O . VAL A 1 506 ? -4.660 42.419 15.381 1.00 75.81 506 VAL A O 1
ATOM 4061 N N . LYS A 1 507 ? -3.656 41.815 17.297 1.00 71.44 507 LYS A N 1
ATOM 4062 C CA . LYS A 1 507 ? -4.457 42.614 18.234 1.00 71.44 507 LYS A CA 1
ATOM 4063 C C . LYS A 1 507 ? -3.550 43.017 19.392 1.00 71.44 507 LYS A C 1
ATOM 4065 O O . LYS A 1 507 ? -2.787 42.183 19.866 1.00 71.44 507 LYS A O 1
ATOM 4070 N N . VAL A 1 508 ? -3.655 44.256 19.864 1.00 66.06 508 VAL A N 1
ATOM 4071 C CA . VAL A 1 508 ? -3.030 44.666 21.130 1.00 66.06 508 VAL A CA 1
ATOM 4072 C C . VAL A 1 508 ? -4.029 44.355 22.257 1.00 66.06 508 VAL A C 1
ATOM 4074 O O . VAL A 1 508 ? -5.163 44.841 22.180 1.00 66.06 508 VAL A O 1
ATOM 4077 N N . PRO A 1 509 ? -3.676 43.528 23.260 1.00 64.12 509 PRO A N 1
ATOM 4078 C CA . PRO A 1 509 ? -4.519 43.275 24.430 1.00 64.12 509 PRO A CA 1
ATOM 4079 C C . PRO A 1 509 ? -4.798 44.557 25.225 1.00 64.12 509 PRO A C 1
ATOM 4081 O O . PRO A 1 509 ? -4.014 45.506 25.180 1.00 64.12 509 PRO A O 1
ATOM 4084 N N . LYS A 1 510 ? -5.890 44.596 25.996 1.00 63.28 510 LYS A N 1
ATOM 4085 C CA . LYS A 1 510 ? -6.206 45.779 26.824 1.00 63.28 510 LYS A CA 1
ATOM 4086 C C . LYS A 1 510 ? -5.220 45.934 27.980 1.00 63.28 510 LYS A C 1
ATOM 4088 O O . LYS A 1 510 ? -4.882 47.051 28.354 1.00 63.28 510 LYS A O 1
ATOM 4093 N N . GLU A 1 511 ? -4.720 44.816 28.478 1.00 60.09 511 GLU A N 1
ATOM 4094 C CA . GLU A 1 511 ? -3.675 44.677 29.485 1.00 60.09 511 GLU A CA 1
ATOM 4095 C C . GLU A 1 511 ? -2.395 45.424 29.070 1.00 60.09 511 GLU A C 1
ATOM 4097 O O . GLU A 1 511 ? -1.769 46.091 29.886 1.00 60.09 511 GLU A O 1
ATOM 4102 N N . LEU A 1 512 ? -2.061 45.396 27.774 1.00 60.41 512 LEU A N 1
ATOM 4103 C CA . LEU A 1 512 ? -0.899 46.079 27.199 1.00 60.41 512 LEU A CA 1
ATOM 4104 C C . LEU A 1 512 ? -1.095 47.592 27.015 1.00 60.41 512 LEU A C 1
ATOM 4106 O O . LEU A 1 512 ? -0.110 48.302 26.846 1.00 60.41 512 LEU A O 1
ATOM 4110 N N . SER A 1 513 ? -2.330 48.104 27.086 1.00 55.22 513 SER A N 1
ATOM 4111 C CA . SER A 1 513 ? -2.619 49.543 26.931 1.00 55.22 513 SER A CA 1
ATOM 4112 C C . SER A 1 513 ? -2.379 50.387 28.194 1.00 55.22 513 SER A C 1
ATOM 4114 O O . SER A 1 513 ? -2.704 51.571 28.207 1.00 55.22 513 SER A O 1
ATOM 4116 N N . GLY A 1 514 ? -1.820 49.780 29.248 1.00 54.16 514 GLY A N 1
ATOM 4117 C CA . GLY A 1 514 ? -1.327 50.463 30.450 1.00 54.16 514 GLY A CA 1
ATOM 4118 C C . GLY A 1 514 ? 0.180 50.300 30.702 1.00 54.16 514 GLY A C 1
ATOM 4119 O O . GLY A 1 514 ? 0.657 50.753 31.737 1.00 54.16 514 GLY A O 1
ATOM 4120 N N . LEU A 1 515 ? 0.933 49.657 29.799 1.00 55.06 515 LEU A N 1
ATOM 4121 C CA . LEU A 1 515 ? 2.367 49.360 29.968 1.00 55.06 515 LEU A CA 1
ATOM 4122 C C . LEU A 1 515 ? 3.273 50.473 29.404 1.00 55.06 515 LEU A C 1
ATOM 4124 O O . LEU A 1 515 ? 4.226 50.202 28.670 1.00 55.06 515 LEU A O 1
ATOM 4128 N N . ASP A 1 516 ? 2.944 51.715 29.772 1.00 54.31 516 ASP A N 1
ATOM 4129 C CA . ASP A 1 516 ? 3.616 52.956 29.351 1.00 54.31 516 ASP A CA 1
ATOM 4130 C C . ASP A 1 516 ? 4.372 53.645 30.519 1.00 54.31 516 ASP A C 1
ATOM 4132 O O . ASP A 1 516 ? 4.722 54.821 30.436 1.00 54.31 516 ASP A O 1
ATOM 4136 N N . GLU A 1 517 ? 4.647 52.930 31.620 1.00 56.81 517 GLU A N 1
ATOM 4137 C CA . GLU A 1 517 ? 5.605 53.379 32.647 1.00 56.81 517 GLU A CA 1
ATOM 4138 C C . GLU A 1 517 ? 7.050 53.227 32.119 1.00 56.81 517 GLU A C 1
ATOM 4140 O O . GLU A 1 517 ? 7.480 52.087 31.898 1.00 56.81 517 GLU A O 1
ATOM 4145 N N . PRO A 1 518 ? 7.829 54.319 31.942 1.00 59.25 518 PRO A N 1
ATOM 4146 C CA . PRO A 1 518 ? 9.167 54.246 31.338 1.00 59.25 518 PRO A CA 1
ATOM 4147 C C . PRO A 1 518 ? 10.142 53.371 32.133 1.00 59.25 518 PRO A C 1
ATOM 4149 O O . PRO A 1 518 ? 10.935 52.628 31.555 1.00 59.25 518 PRO A O 1
ATOM 4152 N N . ASP A 1 519 ? 10.029 53.408 33.462 1.00 59.72 519 ASP A N 1
ATOM 4153 C CA . ASP A 1 519 ? 10.926 52.729 34.403 1.00 59.72 519 ASP A CA 1
ATOM 4154 C C . ASP A 1 519 ? 10.822 51.190 34.353 1.00 59.72 519 ASP A C 1
ATOM 4156 O O . ASP A 1 519 ? 11.639 50.494 34.956 1.00 59.72 519 ASP A O 1
ATOM 4160 N N . LYS A 1 520 ? 9.831 50.645 33.627 1.00 64.25 520 LYS A N 1
ATOM 4161 C CA . LYS A 1 520 ? 9.603 49.200 33.452 1.00 64.25 520 LYS A CA 1
ATOM 4162 C C . LYS A 1 520 ? 9.741 48.713 32.008 1.00 64.25 520 LYS A C 1
ATOM 4164 O O . LYS A 1 520 ? 9.359 47.582 31.717 1.00 64.25 520 LYS A O 1
ATOM 4169 N N . GLU A 1 521 ? 10.310 49.508 31.097 1.00 68.12 521 GLU A N 1
ATOM 4170 C CA . GLU A 1 521 ? 10.356 49.181 29.660 1.00 68.12 521 GLU A CA 1
ATOM 4171 C C . GLU A 1 521 ? 10.901 47.770 29.350 1.00 68.12 521 GLU A C 1
ATOM 4173 O O . GLU A 1 521 ? 10.396 47.105 28.449 1.00 68.12 521 GLU A O 1
ATOM 4178 N N . GLN A 1 522 ? 11.857 47.254 30.130 1.00 65.19 522 GLN A N 1
ATOM 4179 C CA . GLN A 1 522 ? 12.394 45.899 29.949 1.00 65.19 522 GLN A CA 1
ATOM 4180 C C . GLN A 1 522 ? 11.406 44.780 30.340 1.00 65.19 522 GLN A C 1
ATOM 4182 O O . GLN A 1 522 ? 11.353 43.742 29.676 1.00 65.19 522 GLN A O 1
ATOM 4187 N N . GLU A 1 523 ? 10.601 44.978 31.390 1.00 65.38 523 GLU A N 1
ATOM 4188 C CA . GLU A 1 523 ? 9.514 44.057 31.754 1.00 65.38 523 GLU A CA 1
ATOM 4189 C C . GLU A 1 523 ? 8.373 44.162 30.736 1.00 65.38 523 GLU A C 1
ATOM 4191 O O . GLU A 1 523 ? 7.862 43.142 30.265 1.00 65.38 523 GLU A O 1
ATOM 4196 N N . ASN A 1 524 ? 8.050 45.392 30.319 1.00 67.88 524 ASN A N 1
ATOM 4197 C CA . ASN A 1 524 ? 7.044 45.680 29.304 1.00 67.88 524 ASN A CA 1
ATOM 4198 C C . ASN A 1 524 ? 7.393 44.985 27.977 1.00 67.88 524 ASN A C 1
ATOM 4200 O O . ASN A 1 524 ? 6.542 44.271 27.451 1.00 67.88 524 ASN A O 1
ATOM 4204 N N . ARG A 1 525 ? 8.637 45.109 27.474 1.00 70.75 525 ARG A N 1
ATOM 4205 C CA . ARG A 1 525 ? 9.156 44.396 26.282 1.00 70.75 525 ARG A CA 1
ATOM 4206 C C . ARG A 1 525 ? 8.882 42.895 26.358 1.00 70.75 525 ARG A C 1
ATOM 4208 O O . ARG A 1 525 ? 8.217 42.355 25.474 1.00 70.75 525 ARG A O 1
ATOM 4215 N N . LYS A 1 526 ? 9.300 42.242 27.449 1.00 71.06 526 LYS A N 1
ATOM 4216 C CA . LYS A 1 526 ? 9.081 40.801 27.653 1.00 71.06 526 LYS A CA 1
ATOM 4217 C C . LYS A 1 526 ? 7.591 40.435 27.680 1.00 71.06 526 LYS A C 1
ATOM 4219 O O . LYS A 1 526 ? 7.208 39.436 27.080 1.00 71.06 526 LYS A O 1
ATOM 4224 N N . ALA A 1 527 ? 6.745 41.257 28.302 1.00 71.62 527 ALA A N 1
ATOM 4225 C CA . ALA A 1 527 ? 5.295 41.059 28.300 1.00 71.62 527 ALA A CA 1
ATOM 4226 C C . ALA A 1 527 ? 4.654 41.244 26.908 1.00 71.62 527 ALA A C 1
ATOM 4228 O O . ALA A 1 527 ? 3.605 40.660 26.642 1.00 71.62 527 ALA A O 1
ATOM 4229 N N . ARG A 1 528 ? 5.269 42.008 25.985 1.00 75.38 528 ARG A N 1
ATOM 4230 C CA . ARG A 1 528 ? 4.768 42.110 24.600 1.00 75.38 528 ARG A CA 1
ATOM 4231 C C . ARG A 1 528 ? 5.018 40.824 23.805 1.00 75.38 528 ARG A C 1
ATOM 4233 O O . ARG A 1 528 ? 4.202 40.508 22.945 1.00 75.38 528 ARG A O 1
ATOM 4240 N N . HIS A 1 529 ? 6.098 40.081 24.084 1.00 78.62 529 HIS A N 1
ATOM 4241 C CA . HIS A 1 529 ? 6.540 38.918 23.285 1.00 78.62 529 HIS A CA 1
ATOM 4242 C C . HIS A 1 529 ? 5.480 37.814 23.162 1.00 78.62 529 HIS A C 1
ATOM 4244 O O . HIS A 1 529 ? 5.366 37.215 22.096 1.00 78.62 529 HIS A O 1
ATOM 4250 N N . GLU A 1 530 ? 4.638 37.612 24.182 1.00 73.19 530 GLU A N 1
ATOM 4251 C CA . GLU A 1 530 ? 3.511 36.657 24.149 1.00 73.19 530 GLU A CA 1
ATOM 4252 C C . GLU A 1 530 ? 2.451 36.981 23.070 1.00 73.19 530 GLU A C 1
ATOM 4254 O O . GLU A 1 530 ? 1.654 36.119 22.700 1.00 73.19 530 GLU A O 1
ATOM 4259 N N . PHE A 1 531 ? 2.450 38.206 22.530 1.00 77.19 531 PHE A N 1
ATOM 4260 C CA . PHE A 1 531 ? 1.458 38.713 21.572 1.00 77.19 531 PHE A CA 1
ATOM 4261 C C . PHE A 1 531 ? 2.051 39.094 20.200 1.00 77.19 531 PHE A C 1
ATOM 4263 O O . PHE A 1 531 ? 1.329 39.609 19.339 1.00 77.19 531 PHE A O 1
ATOM 4270 N N . ILE A 1 532 ? 3.348 38.846 19.976 1.00 84.56 532 ILE A N 1
ATOM 4271 C CA . ILE A 1 532 ? 4.063 39.168 18.730 1.00 84.56 532 ILE A CA 1
ATOM 4272 C C . ILE A 1 532 ? 4.002 37.979 17.764 1.00 84.56 532 ILE A C 1
ATOM 4274 O O . ILE A 1 532 ? 4.568 36.918 18.020 1.00 84.56 532 ILE A O 1
ATOM 4278 N N . ASN A 1 533 ? 3.393 38.170 16.590 1.00 85.56 533 ASN A N 1
ATOM 4279 C CA . ASN A 1 533 ? 3.327 37.160 15.528 1.00 85.56 533 ASN A CA 1
ATOM 4280 C C . ASN A 1 533 ? 4.618 37.115 14.677 1.00 85.56 533 ASN A C 1
ATOM 4282 O O . ASN A 1 533 ? 4.611 37.302 13.453 1.00 85.56 533 ASN A O 1
ATOM 4286 N N . LEU A 1 534 ? 5.756 36.889 15.340 1.00 86.44 534 LEU A N 1
ATOM 4287 C CA . LEU A 1 534 ? 7.056 36.710 14.696 1.00 86.44 534 LEU A CA 1
ATOM 4288 C C . LEU A 1 534 ? 7.432 35.226 14.659 1.00 86.44 534 LEU A C 1
ATOM 4290 O O . LEU A 1 534 ? 7.619 34.564 15.681 1.00 86.44 534 LEU A O 1
ATOM 4294 N N . THR A 1 535 ? 7.568 34.712 13.440 1.00 82.62 535 THR A N 1
ATOM 4295 C CA . THR A 1 535 ? 8.026 33.355 13.150 1.00 82.62 535 THR A CA 1
ATOM 4296 C C . THR A 1 535 ? 9.022 33.370 11.994 1.00 82.62 535 THR A C 1
ATOM 4298 O O . THR A 1 535 ? 9.070 34.313 11.207 1.00 82.62 535 THR A O 1
ATOM 4301 N N . VAL A 1 536 ? 9.716 32.251 11.793 1.00 79.44 536 VAL A N 1
ATOM 4302 C CA . VAL A 1 536 ? 10.508 31.930 10.585 1.00 79.44 536 VAL A CA 1
ATOM 4303 C C . VAL A 1 536 ? 9.696 31.861 9.272 1.00 79.44 536 VAL A C 1
ATOM 4305 O O . VAL A 1 536 ? 10.232 31.498 8.226 1.00 79.44 536 VAL A O 1
ATOM 4308 N N . ARG A 1 537 ? 8.388 32.155 9.303 1.00 81.38 537 ARG A N 1
ATOM 4309 C CA . ARG A 1 537 ? 7.527 32.329 8.119 1.00 81.38 537 ARG A CA 1
ATOM 4310 C C . ARG A 1 537 ? 7.064 33.778 7.923 1.00 81.38 537 ARG A C 1
ATOM 4312 O O . ARG A 1 537 ? 6.533 34.087 6.860 1.00 81.38 537 ARG A O 1
ATOM 4319 N N . SER A 1 538 ? 7.244 34.655 8.913 1.00 87.88 538 SER A N 1
ATOM 4320 C CA . SER A 1 538 ? 6.858 36.068 8.833 1.00 87.88 538 SER A CA 1
ATOM 4321 C C . SER A 1 538 ? 7.786 36.809 7.859 1.00 87.88 538 SER A C 1
ATOM 4323 O O . SER A 1 538 ? 9.002 36.630 7.914 1.00 87.88 538 SER A O 1
ATOM 4325 N N . ARG A 1 539 ? 7.239 37.672 6.985 1.00 88.56 539 ARG A N 1
ATOM 4326 C CA . ARG A 1 539 ? 7.993 38.343 5.898 1.00 88.56 539 ARG A CA 1
ATOM 4327 C C . ARG A 1 539 ? 9.224 39.129 6.377 1.00 88.56 539 ARG A C 1
ATOM 4329 O O . ARG A 1 539 ? 10.178 39.246 5.622 1.00 88.56 539 ARG A O 1
ATOM 4336 N N . ILE A 1 540 ? 9.242 39.623 7.617 1.00 91.25 540 ILE A N 1
ATOM 4337 C CA . ILE A 1 540 ? 10.404 40.350 8.156 1.00 91.25 540 ILE A CA 1
ATOM 4338 C C . ILE A 1 540 ? 11.544 39.442 8.647 1.00 91.25 540 ILE A C 1
ATOM 4340 O O . ILE A 1 540 ? 12.651 39.933 8.835 1.00 91.25 540 ILE A O 1
ATOM 4344 N N . ALA A 1 541 ? 11.326 38.138 8.861 1.00 90.19 541 ALA A N 1
ATOM 4345 C CA . ALA A 1 541 ? 12.360 37.261 9.424 1.00 90.19 541 ALA A CA 1
ATOM 4346 C C . ALA A 1 541 ? 13.621 37.151 8.533 1.00 90.19 541 ALA A C 1
ATOM 4348 O O . ALA A 1 541 ? 14.716 37.248 9.083 1.00 90.19 541 ALA A O 1
ATOM 4349 N N . PRO A 1 542 ? 13.524 37.067 7.187 1.00 90.50 542 PRO A N 1
ATOM 4350 C CA . PRO A 1 542 ? 14.678 37.208 6.292 1.00 90.50 542 PRO A CA 1
ATOM 4351 C C . PRO A 1 542 ? 15.462 38.526 6.421 1.00 90.50 542 PRO A C 1
ATOM 4353 O O . PRO A 1 542 ? 16.666 38.525 6.177 1.00 90.50 542 PRO A O 1
ATOM 4356 N N . LEU A 1 543 ? 14.805 39.628 6.809 1.00 92.44 543 LEU A N 1
ATOM 4357 C CA . LEU A 1 543 ? 15.440 40.940 7.007 1.00 92.44 543 LEU A CA 1
ATOM 4358 C C . LEU A 1 543 ? 16.112 41.028 8.382 1.00 92.44 543 LEU A C 1
ATOM 4360 O O . LEU A 1 543 ? 17.277 41.396 8.466 1.00 92.44 543 LEU A O 1
ATOM 4364 N N . LEU A 1 544 ? 15.423 40.597 9.446 1.00 90.81 544 LEU A N 1
ATOM 4365 C CA . LEU A 1 544 ? 15.990 40.513 10.802 1.00 90.81 544 LEU A CA 1
ATOM 4366 C C . LEU A 1 544 ? 17.194 39.562 10.873 1.00 90.81 544 LEU A C 1
ATOM 4368 O O . LEU A 1 544 ? 18.109 39.781 11.660 1.00 90.81 544 LEU A O 1
ATOM 4372 N N . LEU A 1 545 ? 17.197 38.505 10.056 1.00 89.69 545 LEU A N 1
ATOM 4373 C CA . LEU A 1 545 ? 18.323 37.582 9.905 1.00 89.69 545 LEU A CA 1
ATOM 4374 C C . LEU A 1 545 ? 19.376 38.057 8.891 1.00 89.69 545 LEU A C 1
ATOM 4376 O O . LEU A 1 545 ? 20.389 37.382 8.739 1.00 89.69 545 LEU A O 1
ATOM 4380 N N . LYS A 1 546 ? 19.153 39.179 8.193 1.00 91.69 546 LYS A N 1
ATOM 4381 C CA . LYS A 1 546 ? 20.022 39.707 7.130 1.00 91.69 546 LYS A CA 1
ATOM 4382 C C . LYS A 1 546 ? 20.471 38.638 6.128 1.00 91.69 546 LYS A C 1
ATOM 4384 O O . LYS A 1 546 ? 21.663 38.417 5.897 1.00 91.69 546 LYS A O 1
ATOM 4389 N N . LEU A 1 547 ? 19.501 37.927 5.553 1.00 92.25 547 LEU A N 1
ATOM 4390 C CA . LEU A 1 547 ? 19.793 36.878 4.579 1.00 92.25 547 LEU A CA 1
ATOM 4391 C C . LEU A 1 547 ? 20.404 37.464 3.299 1.00 92.25 547 LEU A C 1
ATOM 4393 O O . LEU A 1 547 ? 19.990 38.522 2.820 1.00 92.25 547 LEU A O 1
ATOM 4397 N N . SER A 1 548 ? 21.359 36.745 2.718 1.00 92.19 548 SER A N 1
ATOM 4398 C CA . SER A 1 548 ? 22.036 37.117 1.473 1.00 92.19 548 SER A CA 1
ATOM 4399 C C . SER A 1 548 ? 22.194 35.927 0.524 1.00 92.19 548 SER A C 1
ATOM 4401 O O . SER A 1 548 ? 22.186 34.773 0.947 1.00 92.19 548 SER A O 1
ATOM 4403 N N . TRP A 1 549 ? 22.310 36.206 -0.775 1.00 89.69 549 TRP A N 1
ATOM 4404 C CA . TRP A 1 549 ? 22.537 35.224 -1.836 1.00 89.69 549 TRP A CA 1
ATOM 4405 C C . TRP A 1 549 ? 23.887 35.495 -2.504 1.00 89.69 549 TRP A C 1
ATOM 4407 O O . TRP A 1 549 ? 24.107 36.584 -3.024 1.00 89.69 549 TRP A O 1
ATOM 4417 N N . GLU A 1 550 ? 24.820 34.544 -2.439 1.00 86.69 550 GLU A N 1
ATOM 4418 C CA . GLU A 1 550 ? 26.241 34.719 -2.795 1.00 86.69 550 GLU A CA 1
ATOM 4419 C C . GLU A 1 550 ? 26.885 35.984 -2.171 1.00 86.69 550 GLU A C 1
ATOM 4421 O O . GLU A 1 550 ? 27.766 36.612 -2.757 1.00 86.69 550 GLU A O 1
ATOM 4426 N N . GLY A 1 551 ? 26.433 36.369 -0.968 1.00 86.00 551 GLY A N 1
ATOM 4427 C CA . GLY A 1 551 ? 26.876 37.568 -0.244 1.00 86.00 551 GLY A CA 1
ATOM 4428 C C . GLY A 1 551 ? 26.129 38.868 -0.581 1.00 86.00 551 GLY A C 1
ATOM 4429 O O . GLY A 1 551 ? 26.375 39.881 0.066 1.00 86.00 551 GLY A O 1
ATOM 4430 N N . TYR A 1 552 ? 25.195 38.856 -1.537 1.00 92.00 552 TYR A N 1
ATOM 4431 C CA . TYR A 1 552 ? 24.369 40.015 -1.904 1.00 92.00 552 TYR A CA 1
ATOM 4432 C C . TYR A 1 552 ? 23.061 40.059 -1.096 1.00 92.00 552 TYR A C 1
ATOM 4434 O O . TYR A 1 552 ? 22.447 39.006 -0.912 1.00 92.00 552 TYR A O 1
ATOM 4442 N N . PRO A 1 553 ? 22.597 41.226 -0.612 1.00 92.88 553 PRO A N 1
ATOM 4443 C CA . PRO A 1 553 ? 21.423 41.311 0.258 1.00 92.88 553 PRO A CA 1
ATOM 4444 C C . PRO A 1 553 ? 20.141 40.845 -0.450 1.00 92.88 553 PRO A C 1
ATOM 4446 O O . PRO A 1 553 ? 19.935 41.112 -1.639 1.00 92.88 553 PRO A O 1
ATOM 4449 N N . LEU A 1 554 ? 19.269 40.148 0.289 1.00 93.56 554 LEU A N 1
ATOM 4450 C CA . LEU A 1 554 ? 17.925 39.814 -0.184 1.00 93.56 554 LEU A CA 1
ATOM 4451 C C . LEU A 1 554 ? 16.994 41.032 -0.114 1.00 93.56 554 LEU A C 1
ATOM 4453 O O . LEU A 1 554 ? 16.916 41.701 0.916 1.00 93.56 554 LEU A O 1
ATOM 4457 N N . PHE A 1 555 ? 16.227 41.252 -1.183 1.00 92.06 555 PHE A N 1
ATOM 4458 C CA . PHE A 1 555 ? 15.262 42.344 -1.299 1.00 92.06 555 PHE A CA 1
ATOM 4459 C C . PHE A 1 555 ? 13.871 41.826 -1.695 1.00 92.06 555 PHE A C 1
ATOM 4461 O O . PHE A 1 555 ? 13.744 40.980 -2.590 1.00 92.06 555 PHE A O 1
ATOM 4468 N N . TRP A 1 556 ? 12.819 42.310 -1.030 1.00 91.75 556 TRP A N 1
ATOM 4469 C CA . TRP A 1 556 ? 11.431 41.929 -1.319 1.00 91.75 556 TRP A CA 1
ATOM 4470 C C . TRP A 1 556 ? 10.803 42.757 -2.451 1.00 91.75 556 TRP A C 1
ATOM 4472 O O . TRP A 1 556 ? 10.846 43.981 -2.436 1.00 91.75 556 TRP A O 1
ATOM 4482 N N . SER A 1 557 ? 10.128 42.084 -3.384 1.00 88.38 557 SER A N 1
ATOM 4483 C CA . SER A 1 557 ? 9.258 42.690 -4.395 1.00 88.38 557 SER A CA 1
ATOM 4484 C C . SER A 1 557 ? 7.875 42.039 -4.355 1.00 88.38 557 SER A C 1
ATOM 4486 O O . SER A 1 557 ? 7.758 40.818 -4.460 1.00 88.38 557 SER A O 1
ATOM 4488 N N . ASP A 1 558 ? 6.803 42.830 -4.291 1.00 85.19 558 ASP A N 1
ATOM 4489 C CA . ASP A 1 558 ? 5.432 42.298 -4.338 1.00 85.19 558 ASP A CA 1
ATOM 4490 C C . ASP A 1 558 ? 5.056 41.696 -5.706 1.00 85.19 558 ASP A C 1
ATOM 4492 O O . ASP A 1 558 ? 4.135 40.879 -5.791 1.00 85.19 558 ASP A O 1
ATOM 4496 N N . GLN A 1 559 ? 5.833 41.996 -6.754 1.00 85.00 559 GLN A N 1
ATOM 4497 C CA . GLN A 1 559 ? 5.759 41.369 -8.075 1.00 85.00 559 GLN A CA 1
ATOM 4498 C C . GLN A 1 559 ? 6.515 40.023 -8.088 1.00 85.00 559 GLN A C 1
ATOM 4500 O O . GLN A 1 559 ? 5.914 38.957 -8.273 1.00 85.00 559 GLN A O 1
ATOM 4505 N N . PHE A 1 560 ? 7.828 40.037 -7.823 1.00 85.56 560 PHE A N 1
ATOM 4506 C CA . PHE A 1 560 ? 8.717 38.881 -8.038 1.00 85.56 560 PHE A CA 1
ATOM 4507 C C . PHE A 1 560 ? 9.054 38.046 -6.791 1.00 85.56 560 PHE A C 1
ATOM 4509 O O . PHE A 1 560 ? 9.729 37.022 -6.920 1.00 85.56 560 PHE A O 1
ATOM 4516 N N . GLY A 1 561 ? 8.554 38.422 -5.612 1.00 90.31 561 GLY A N 1
ATOM 4517 C CA . GLY A 1 561 ? 8.920 37.824 -4.327 1.00 90.31 561 GLY A CA 1
ATOM 4518 C C . GLY A 1 561 ? 10.320 38.248 -3.880 1.00 90.31 561 GLY A C 1
ATOM 4519 O O . GLY A 1 561 ? 10.752 39.371 -4.130 1.00 90.31 561 GLY A O 1
ATOM 4520 N N . TRP A 1 562 ? 11.047 37.342 -3.230 1.00 92.81 562 TRP A N 1
ATOM 4521 C CA . TRP A 1 562 ? 12.440 37.567 -2.854 1.00 92.81 562 TRP A CA 1
ATOM 4522 C C . TRP A 1 562 ? 13.366 37.551 -4.071 1.00 92.81 562 TRP A C 1
ATOM 4524 O O . TRP A 1 562 ? 13.424 36.584 -4.840 1.00 92.81 562 TRP A O 1
ATOM 4534 N N . THR A 1 563 ? 14.128 38.630 -4.179 1.00 92.75 563 THR A N 1
ATOM 4535 C CA . THR A 1 563 ? 15.216 38.852 -5.132 1.00 92.75 563 THR A CA 1
ATOM 4536 C C . THR A 1 563 ? 16.523 39.086 -4.373 1.00 92.75 563 THR A C 1
ATOM 4538 O O . THR A 1 563 ? 16.507 39.191 -3.146 1.00 92.75 563 THR A O 1
ATOM 4541 N N . PHE A 1 564 ? 17.653 39.170 -5.072 1.00 92.06 564 PHE A N 1
ATOM 4542 C CA . PHE A 1 564 ? 18.914 39.670 -4.512 1.00 92.06 564 PHE A CA 1
ATOM 4543 C C . PHE A 1 564 ? 19.480 40.810 -5.365 1.00 92.06 564 PHE A C 1
ATOM 4545 O O . PHE A 1 564 ? 19.338 40.800 -6.592 1.00 92.06 564 PHE A O 1
ATOM 4552 N N . GLN A 1 565 ? 20.079 41.799 -4.699 1.00 91.00 565 GLN A N 1
ATOM 4553 C CA . GLN A 1 565 ? 20.539 43.063 -5.285 1.00 91.00 565 GLN A CA 1
ATOM 4554 C C . GLN A 1 565 ? 22.041 42.996 -5.607 1.00 91.00 565 GLN A C 1
ATOM 4556 O O . GLN A 1 565 ? 22.874 42.930 -4.705 1.00 91.00 565 GLN A O 1
ATOM 4561 N N . VAL A 1 566 ? 22.407 43.023 -6.892 1.00 90.50 566 VAL A N 1
ATOM 4562 C CA . VAL A 1 566 ? 23.805 42.922 -7.352 1.00 90.50 566 VAL A CA 1
ATOM 4563 C C . VAL A 1 566 ? 24.243 44.244 -7.997 1.00 90.50 566 VAL A C 1
ATOM 4565 O O . VAL A 1 566 ? 23.546 44.714 -8.895 1.00 90.50 566 VAL A O 1
ATOM 4568 N N . PRO A 1 567 ? 25.393 44.846 -7.631 1.00 91.50 567 PRO A N 1
ATOM 4569 C CA . PRO A 1 567 ? 25.934 46.019 -8.327 1.00 91.50 567 PRO A CA 1
ATOM 4570 C C . PRO A 1 567 ? 26.124 45.746 -9.825 1.00 91.50 567 PRO A C 1
ATOM 4572 O O . PRO A 1 567 ? 26.604 44.670 -10.201 1.00 91.50 567 PRO A O 1
ATOM 4575 N N . ARG A 1 568 ? 25.761 46.700 -10.695 1.00 85.94 568 ARG A N 1
ATOM 4576 C CA . ARG A 1 568 ? 25.667 46.460 -12.153 1.00 85.94 568 ARG A CA 1
ATOM 4577 C C . ARG A 1 568 ? 26.951 45.937 -12.793 1.00 85.94 568 ARG A C 1
ATOM 4579 O O . ARG A 1 568 ? 26.864 45.074 -13.662 1.00 85.94 568 ARG A O 1
ATOM 4586 N N . GLU A 1 569 ? 28.118 46.353 -12.303 1.00 86.81 569 GLU A N 1
ATOM 4587 C CA . GLU A 1 569 ? 29.438 45.846 -12.718 1.00 86.81 569 GLU A CA 1
ATOM 4588 C C . GLU A 1 569 ? 29.555 44.311 -12.674 1.00 86.81 569 GLU A C 1
ATOM 4590 O O . GLU A 1 569 ? 30.262 43.710 -13.479 1.00 86.81 569 GLU A O 1
ATOM 4595 N N . LYS A 1 570 ? 28.866 43.664 -11.725 1.00 85.62 570 LYS A N 1
ATOM 4596 C CA . LYS A 1 570 ? 28.940 42.215 -11.482 1.00 85.62 570 LYS A CA 1
ATOM 4597 C C . LYS A 1 570 ? 27.731 41.454 -12.027 1.00 85.62 570 LYS A C 1
ATOM 4599 O O . LYS A 1 570 ? 27.792 40.228 -12.125 1.00 85.62 570 LYS A O 1
ATOM 4604 N N . ALA A 1 571 ? 26.663 42.156 -12.415 1.00 84.56 571 ALA A N 1
ATOM 4605 C CA . ALA A 1 571 ? 25.412 41.568 -12.898 1.00 84.56 571 ALA A CA 1
ATOM 4606 C C . ALA A 1 571 ? 25.612 40.657 -14.125 1.00 84.56 571 ALA A C 1
ATOM 4608 O O . ALA A 1 571 ? 24.985 39.603 -14.214 1.00 84.56 571 ALA A O 1
ATOM 4609 N N . GLU A 1 572 ? 26.545 41.005 -15.013 1.00 82.69 572 GLU A N 1
ATOM 4610 C CA . GLU A 1 572 ? 26.915 40.202 -16.188 1.00 82.69 572 GLU A CA 1
ATOM 4611 C C . GLU A 1 572 ? 27.346 38.768 -15.812 1.00 82.69 572 GLU A C 1
ATOM 4613 O O . GLU A 1 572 ? 26.966 37.806 -16.475 1.00 82.69 572 GLU A O 1
ATOM 4618 N N . THR A 1 573 ? 28.025 38.586 -14.672 1.00 81.75 573 THR A N 1
ATOM 4619 C CA . THR A 1 573 ? 28.414 37.253 -14.164 1.00 81.75 573 THR A CA 1
ATOM 4620 C C . THR A 1 573 ? 27.191 36.385 -13.846 1.00 81.75 573 THR A C 1
ATOM 4622 O O . THR A 1 573 ? 27.207 35.174 -14.059 1.00 81.75 573 THR A O 1
ATOM 4625 N N . PHE A 1 574 ? 26.114 36.990 -13.340 1.00 81.88 574 PHE A N 1
ATOM 4626 C CA . PHE A 1 574 ? 24.878 36.284 -12.998 1.00 81.88 574 PHE A CA 1
ATOM 4627 C C . PHE A 1 574 ? 24.007 36.013 -14.231 1.00 81.88 574 PHE A C 1
ATOM 4629 O O . PHE A 1 574 ? 23.403 34.944 -14.316 1.00 81.88 574 PHE A O 1
ATOM 4636 N N . ILE A 1 575 ? 24.023 36.914 -15.219 1.00 81.75 575 ILE A N 1
ATOM 4637 C CA . ILE A 1 575 ? 23.401 36.707 -16.538 1.00 81.75 575 ILE A CA 1
ATOM 4638 C C . ILE A 1 575 ? 24.069 35.525 -17.260 1.00 81.75 575 ILE A C 1
ATOM 4640 O O . ILE A 1 575 ? 23.375 34.625 -17.732 1.00 81.75 575 ILE A O 1
ATOM 4644 N N . GLN A 1 576 ? 25.404 35.450 -17.258 1.00 75.81 576 GLN A N 1
ATOM 4645 C CA . GLN A 1 576 ? 26.158 34.319 -17.822 1.00 75.81 576 GLN A CA 1
ATOM 4646 C C . GLN A 1 576 ? 25.894 32.994 -17.083 1.00 75.81 576 GLN A C 1
ATOM 4648 O O . GLN A 1 576 ? 25.880 31.931 -17.701 1.00 75.81 576 GLN A O 1
ATOM 4653 N N . ARG A 1 577 ? 25.599 33.045 -15.776 1.00 74.88 577 ARG A N 1
ATOM 4654 C CA . ARG A 1 577 ? 25.108 31.900 -14.980 1.00 74.88 577 ARG A CA 1
ATOM 4655 C C . ARG A 1 577 ? 23.600 31.625 -15.140 1.00 74.88 577 ARG A C 1
ATOM 4657 O O . ARG A 1 577 ? 23.056 30.830 -14.380 1.00 74.88 577 ARG A O 1
ATOM 4664 N N . GLN A 1 578 ? 22.926 32.260 -16.103 1.00 72.25 578 GLN A N 1
ATOM 4665 C CA . GLN A 1 578 ? 21.496 32.101 -16.415 1.00 72.25 578 GLN A CA 1
ATOM 4666 C C . GLN A 1 578 ? 20.527 32.454 -15.268 1.00 72.25 578 GLN A C 1
ATOM 4668 O O . GLN A 1 578 ? 19.355 32.068 -15.295 1.00 72.25 578 GLN A O 1
ATOM 4673 N N . MET A 1 579 ? 20.971 33.225 -14.271 1.00 78.38 579 MET A N 1
ATOM 4674 C CA . MET A 1 579 ? 20.079 33.744 -13.234 1.00 78.38 579 MET A CA 1
ATOM 4675 C C . MET A 1 579 ? 19.127 34.767 -13.850 1.00 78.38 579 MET A C 1
ATOM 4677 O O . MET A 1 579 ? 19.566 35.683 -14.538 1.00 78.38 579 MET A O 1
ATOM 4681 N N . THR A 1 580 ? 17.822 34.633 -13.600 1.00 81.69 580 THR A N 1
ATOM 4682 C CA . THR A 1 580 ? 16.800 35.502 -14.203 1.00 81.69 580 THR A CA 1
ATOM 4683 C C . THR A 1 580 ? 16.901 36.932 -13.650 1.00 81.69 580 THR A C 1
ATOM 4685 O O . THR A 1 580 ? 16.572 37.127 -12.472 1.00 81.69 580 THR A O 1
ATOM 4688 N N . PRO A 1 581 ? 17.318 37.936 -14.450 1.00 85.31 581 PRO A N 1
ATOM 4689 C CA . PRO A 1 581 ? 17.269 39.329 -14.028 1.00 85.31 581 PRO A CA 1
ATOM 4690 C C . PRO A 1 581 ? 15.813 39.807 -14.014 1.00 85.31 581 PRO A C 1
ATOM 4692 O O . PRO A 1 581 ? 14.998 39.348 -14.817 1.00 85.31 581 PRO A O 1
ATOM 4695 N N . VAL A 1 582 ? 15.483 40.753 -13.137 1.00 86.56 582 VAL A N 1
ATOM 4696 C CA . VAL A 1 582 ? 14.172 41.421 -13.134 1.00 86.56 582 VAL A CA 1
ATOM 4697 C C . VAL A 1 582 ? 14.277 42.879 -13.571 1.00 86.56 582 VAL A C 1
ATOM 4699 O O . VAL A 1 582 ? 15.349 43.496 -13.530 1.00 86.56 582 VAL A O 1
ATOM 4702 N N . GLN A 1 583 ? 13.141 43.419 -14.010 1.00 81.12 583 GLN A N 1
ATOM 4703 C CA . GLN A 1 583 ? 12.918 44.839 -14.268 1.00 81.12 583 GLN A CA 1
ATOM 4704 C C . GLN A 1 583 ? 11.574 45.214 -13.642 1.00 81.12 583 GLN A C 1
ATOM 4706 O O . GLN A 1 583 ? 10.614 44.453 -13.758 1.00 81.12 583 GLN A O 1
ATOM 4711 N N . PHE A 1 584 ? 11.519 46.354 -12.959 1.00 82.25 584 PHE A N 1
ATOM 4712 C CA . PHE A 1 584 ? 10.328 46.820 -12.253 1.00 82.25 584 PHE A CA 1
ATOM 4713 C C . PHE A 1 584 ? 9.617 47.868 -13.116 1.00 82.25 584 PHE A C 1
ATOM 4715 O O . PHE A 1 584 ? 9.793 49.071 -12.947 1.00 82.25 584 PHE A O 1
ATOM 4722 N N . GLU A 1 585 ? 8.891 47.378 -14.120 1.00 72.50 585 GLU A N 1
ATOM 4723 C CA . GLU A 1 585 ? 8.170 48.198 -15.110 1.00 72.50 585 GLU A CA 1
ATOM 4724 C C . GLU A 1 585 ? 6.769 48.617 -14.624 1.00 72.50 585 GLU A C 1
ATOM 4726 O O . GLU A 1 585 ? 6.189 49.579 -15.124 1.00 72.50 585 GLU A O 1
ATOM 4731 N N . ASP A 1 586 ? 6.239 47.893 -13.637 1.00 75.75 586 ASP A N 1
ATOM 4732 C CA . ASP A 1 586 ? 4.922 48.098 -13.037 1.00 75.75 586 ASP A CA 1
ATOM 4733 C C . ASP A 1 586 ? 4.916 49.371 -12.159 1.00 75.75 586 ASP A C 1
ATOM 4735 O O . ASP A 1 586 ? 5.775 49.503 -11.280 1.00 75.75 586 ASP A O 1
ATOM 4739 N N . PRO A 1 587 ? 4.000 50.334 -12.388 1.00 72.88 587 PRO A N 1
ATOM 4740 C CA . PRO A 1 587 ? 3.987 51.592 -11.653 1.00 72.88 587 PRO A CA 1
ATOM 4741 C C . PRO A 1 587 ? 3.530 51.486 -10.196 1.00 72.88 587 PRO A C 1
ATOM 4743 O O . PRO A 1 587 ? 3.763 52.445 -9.461 1.00 72.88 587 PRO A O 1
ATOM 4746 N N . ASP A 1 588 ? 2.934 50.362 -9.786 1.00 74.81 588 ASP A N 1
ATOM 4747 C CA . ASP A 1 588 ? 2.517 50.111 -8.401 1.00 74.81 588 ASP A CA 1
ATOM 4748 C C . ASP A 1 588 ? 3.647 49.479 -7.551 1.00 74.81 588 ASP A C 1
ATOM 4750 O O . ASP A 1 588 ? 3.469 49.216 -6.359 1.00 74.81 588 ASP A O 1
ATOM 4754 N N . VAL A 1 589 ? 4.829 49.231 -8.137 1.00 71.94 589 VAL A N 1
ATOM 4755 C CA . VAL A 1 589 ? 6.024 48.747 -7.422 1.00 71.94 589 VAL A CA 1
ATOM 4756 C C . VAL A 1 589 ? 6.803 49.910 -6.796 1.00 71.94 589 VAL A C 1
ATOM 4758 O O . VAL A 1 589 ? 6.993 50.951 -7.418 1.00 71.94 589 VAL A O 1
ATOM 4761 N N . ASP A 1 590 ? 7.297 49.682 -5.573 1.00 74.50 590 ASP A N 1
ATOM 4762 C CA . ASP A 1 590 ? 8.122 50.597 -4.769 1.00 74.50 590 ASP A CA 1
ATOM 4763 C C . ASP A 1 590 ? 9.154 51.379 -5.606 1.00 74.50 590 ASP A C 1
ATOM 4765 O O . ASP A 1 590 ? 10.029 50.794 -6.255 1.00 74.50 590 ASP A O 1
ATOM 4769 N N . ASP A 1 591 ? 9.078 52.713 -5.556 1.00 75.81 591 ASP A N 1
ATOM 4770 C CA . ASP A 1 591 ? 9.948 53.610 -6.324 1.00 75.81 591 ASP A CA 1
ATOM 4771 C C . ASP A 1 591 ? 11.440 53.359 -6.083 1.00 75.81 591 ASP A C 1
ATOM 4773 O O . ASP A 1 591 ? 12.248 53.543 -6.994 1.00 75.81 591 ASP A O 1
ATOM 4777 N N . ARG A 1 592 ? 11.820 52.863 -4.899 1.00 76.50 592 ARG A N 1
ATOM 4778 C CA . ARG A 1 592 ? 13.212 52.524 -4.569 1.00 76.50 592 ARG A CA 1
ATOM 4779 C C . ARG A 1 592 ? 13.752 51.399 -5.450 1.00 76.50 592 ARG A C 1
ATOM 4781 O O . ARG A 1 592 ? 14.918 51.432 -5.818 1.00 76.50 592 ARG A O 1
ATOM 4788 N N . LEU A 1 593 ? 12.903 50.440 -5.827 1.00 79.19 593 LEU A N 1
ATOM 4789 C CA . LEU A 1 593 ? 13.246 49.367 -6.766 1.00 79.19 593 LEU A CA 1
ATOM 4790 C C . LEU A 1 593 ? 13.246 49.859 -8.217 1.00 79.19 593 LEU A C 1
ATOM 4792 O O . LEU A 1 593 ? 14.104 49.470 -9.009 1.00 79.19 593 LEU A O 1
ATOM 4796 N N . ARG A 1 594 ? 12.282 50.716 -8.573 1.00 78.62 594 ARG A N 1
ATOM 4797 C CA . ARG A 1 594 ? 12.112 51.241 -9.936 1.00 78.62 594 ARG A CA 1
ATOM 4798 C C . ARG A 1 594 ? 13.198 52.247 -10.334 1.00 78.62 594 ARG A C 1
ATOM 4800 O O . ARG A 1 594 ? 13.560 52.311 -11.508 1.00 78.62 594 ARG A O 1
ATOM 4807 N N . MET A 1 595 ? 13.723 53.011 -9.377 1.00 80.06 595 MET A N 1
ATOM 4808 C CA . MET A 1 595 ? 14.719 54.067 -9.601 1.00 80.06 595 MET A CA 1
ATOM 4809 C C . MET A 1 595 ? 16.163 53.662 -9.236 1.00 80.06 595 MET A C 1
ATOM 4811 O O . MET A 1 595 ? 17.057 54.501 -9.320 1.00 80.06 595 MET A O 1
ATOM 4815 N N . ASP A 1 596 ? 16.423 52.395 -8.883 1.00 82.75 596 ASP A N 1
ATOM 4816 C CA . ASP A 1 596 ? 17.777 51.890 -8.597 1.00 82.75 596 ASP A CA 1
ATOM 4817 C C . ASP A 1 596 ? 18.640 51.825 -9.876 1.00 82.75 596 ASP A C 1
ATOM 4819 O O . ASP A 1 596 ? 18.566 50.896 -10.696 1.00 82.75 596 ASP A O 1
ATOM 4823 N N . VAL A 1 597 ? 19.465 52.857 -10.061 1.00 81.19 597 VAL A N 1
ATOM 4824 C CA . VAL A 1 597 ? 20.396 52.991 -11.191 1.00 81.19 597 VAL A CA 1
ATOM 4825 C C . VAL A 1 597 ? 21.706 52.228 -10.996 1.00 81.19 597 VAL A C 1
ATOM 4827 O O . VAL A 1 597 ? 22.355 51.915 -11.994 1.00 81.19 597 VAL A O 1
ATOM 4830 N N . ASP A 1 598 ? 22.065 51.875 -9.761 1.00 83.75 598 ASP A N 1
ATOM 4831 C CA . ASP A 1 598 ? 23.379 51.323 -9.405 1.00 83.75 598 ASP A CA 1
ATOM 4832 C C . ASP A 1 598 ? 23.398 49.784 -9.427 1.00 83.75 598 ASP A C 1
ATOM 4834 O O . ASP A 1 598 ? 24.426 49.158 -9.719 1.00 83.75 598 ASP A O 1
ATOM 4838 N N . HIS A 1 599 ? 22.245 49.151 -9.187 1.00 89.06 599 HIS A N 1
ATOM 4839 C CA . HIS A 1 599 ? 22.120 47.699 -9.057 1.00 89.06 599 HIS A CA 1
ATOM 4840 C C . HIS A 1 599 ? 21.273 47.058 -10.163 1.00 89.06 599 HIS A C 1
ATOM 4842 O O . HIS A 1 599 ? 20.576 47.709 -10.948 1.00 89.06 599 HIS A O 1
ATOM 4848 N N . LYS A 1 600 ? 21.350 45.729 -10.237 1.00 89.44 600 LYS A N 1
ATOM 4849 C CA . LYS A 1 600 ? 20.454 44.856 -10.989 1.00 89.44 600 LYS A CA 1
ATOM 4850 C C . LYS A 1 600 ? 19.976 43.746 -10.059 1.00 89.44 600 LYS A C 1
ATOM 4852 O O . LYS A 1 600 ? 20.764 43.148 -9.329 1.00 89.44 600 LYS A O 1
ATOM 4857 N N . TYR A 1 601 ? 18.678 43.480 -10.096 1.00 91.19 601 TYR A N 1
ATOM 4858 C CA . TYR A 1 601 ? 18.028 42.513 -9.221 1.00 91.19 601 TYR A CA 1
ATOM 4859 C C . TYR A 1 601 ? 17.824 41.188 -9.953 1.00 91.19 601 TYR A C 1
ATOM 4861 O O . TYR A 1 601 ? 17.522 41.171 -11.149 1.00 91.19 601 TYR A O 1
ATOM 4869 N N . PHE A 1 602 ? 17.954 40.081 -9.226 1.00 90.38 602 PHE A N 1
ATOM 4870 C CA . PHE A 1 602 ? 17.808 38.724 -9.754 1.00 90.38 602 PHE A CA 1
ATOM 4871 C C . PHE A 1 602 ? 16.839 37.901 -8.904 1.00 90.38 602 PHE A C 1
ATOM 4873 O O . PHE A 1 602 ? 16.810 38.031 -7.679 1.00 90.38 602 PHE A O 1
ATOM 4880 N N . LYS A 1 603 ? 16.044 37.030 -9.537 1.00 90.25 603 LYS A N 1
ATOM 4881 C CA . LYS A 1 603 ? 15.130 36.125 -8.819 1.00 90.25 603 LYS A CA 1
ATOM 4882 C C . LYS A 1 603 ? 15.902 35.022 -8.097 1.00 90.25 603 LYS A C 1
ATOM 4884 O O . LYS A 1 603 ? 16.830 34.443 -8.660 1.00 90.25 603 LYS A O 1
ATOM 4889 N N . LEU A 1 604 ? 15.453 34.651 -6.895 1.00 88.06 604 LEU A N 1
ATOM 4890 C CA . LEU A 1 604 ? 15.904 33.407 -6.265 1.00 88.06 604 LEU A CA 1
ATOM 4891 C C . LEU A 1 604 ? 15.387 32.196 -7.072 1.00 88.06 604 LEU A C 1
ATOM 4893 O O . LEU A 1 604 ? 14.227 32.217 -7.501 1.00 88.06 604 LEU A O 1
ATOM 4897 N N . PRO A 1 605 ? 16.184 31.122 -7.252 1.00 83.75 605 PRO A N 1
ATOM 4898 C CA . PRO A 1 605 ? 15.735 29.914 -7.939 1.00 83.75 605 PRO A CA 1
ATOM 4899 C C . PRO A 1 605 ? 14.530 29.298 -7.226 1.00 83.75 605 PRO A C 1
ATOM 4901 O O . PRO A 1 605 ? 14.452 29.325 -5.996 1.00 83.75 605 PRO A O 1
ATOM 4904 N N . HIS A 1 606 ? 13.596 28.709 -7.972 1.00 82.81 606 HIS A N 1
ATOM 4905 C CA . HIS A 1 606 ? 12.420 28.055 -7.400 1.00 82.81 606 HIS A CA 1
ATOM 4906 C C . HIS A 1 606 ? 12.193 26.675 -8.021 1.00 82.81 606 HIS A C 1
ATOM 4908 O O . HIS A 1 606 ? 12.296 26.505 -9.235 1.00 82.81 606 HIS A O 1
ATOM 4914 N N . LYS A 1 607 ? 11.833 25.694 -7.182 1.00 73.81 607 LYS A N 1
ATOM 4915 C CA . LYS A 1 607 ? 11.629 24.284 -7.573 1.00 73.81 607 LYS A CA 1
ATOM 4916 C C . LYS A 1 607 ? 10.657 24.094 -8.746 1.00 73.81 607 LYS A C 1
ATOM 4918 O O . LYS A 1 607 ? 10.846 23.194 -9.557 1.00 73.81 607 LYS A O 1
ATOM 4923 N N . ASP A 1 608 ? 9.650 24.961 -8.848 1.00 73.25 608 ASP A N 1
ATOM 4924 C CA . ASP A 1 608 ? 8.583 24.883 -9.855 1.00 73.25 608 ASP A CA 1
ATOM 4925 C C . ASP A 1 608 ? 8.914 25.672 -11.145 1.00 73.25 608 ASP A C 1
ATOM 4927 O O . ASP A 1 608 ? 8.037 25.914 -11.973 1.00 73.25 608 ASP A O 1
ATOM 4931 N N . GLY A 1 609 ? 10.178 26.077 -11.326 1.00 71.56 609 GLY A N 1
ATOM 4932 C CA . GLY A 1 609 ? 10.695 26.742 -12.526 1.00 71.56 609 GLY A CA 1
ATOM 4933 C C . GLY A 1 609 ? 10.881 28.263 -12.393 1.00 71.56 609 GLY A C 1
ATOM 4934 O O . GLY A 1 609 ? 10.410 28.869 -11.427 1.00 71.56 609 GLY A O 1
ATOM 4935 N N . PRO A 1 610 ? 11.550 28.906 -13.374 1.00 71.62 610 PRO A N 1
ATOM 4936 C CA . PRO A 1 610 ? 12.000 30.303 -13.288 1.00 71.62 610 PRO A CA 1
ATOM 4937 C C . PRO A 1 610 ? 10.859 31.327 -13.221 1.00 71.62 610 PRO A C 1
ATOM 4939 O O . PRO A 1 610 ? 11.044 32.426 -12.699 1.00 71.62 610 PRO A O 1
ATOM 4942 N N . ASN A 1 611 ? 9.659 30.978 -13.695 1.00 77.38 611 ASN A N 1
ATOM 4943 C CA . ASN A 1 611 ? 8.498 31.872 -13.652 1.00 77.38 611 ASN A CA 1
ATOM 4944 C C . ASN A 1 611 ? 7.897 31.975 -12.240 1.00 77.38 611 ASN A C 1
ATOM 4946 O O . ASN A 1 611 ? 7.402 33.038 -11.865 1.00 77.38 611 ASN A O 1
ATOM 4950 N N . ALA A 1 612 ? 7.996 30.921 -11.423 1.00 82.31 612 ALA A N 1
ATOM 4951 C CA . ALA A 1 612 ? 7.525 30.941 -10.040 1.00 82.31 612 ALA A CA 1
ATOM 4952 C C . ALA A 1 612 ? 8.336 31.930 -9.178 1.00 82.31 612 ALA A C 1
ATOM 4954 O O . ALA A 1 612 ? 9.451 32.314 -9.534 1.00 82.31 612 ALA A O 1
ATOM 4955 N N . ARG A 1 613 ? 7.773 32.383 -8.051 1.00 88.31 613 ARG A N 1
ATOM 4956 C CA . ARG A 1 613 ? 8.412 33.363 -7.157 1.00 88.31 613 ARG A CA 1
ATOM 4957 C C . ARG A 1 613 ? 8.744 32.775 -5.792 1.00 88.31 613 ARG A C 1
ATOM 4959 O O . ARG A 1 613 ? 7.909 32.101 -5.192 1.00 88.31 613 ARG A O 1
ATOM 4966 N N . CYS A 1 614 ? 9.939 33.070 -5.281 1.00 89.56 614 CYS A N 1
ATOM 4967 C CA . CYS A 1 614 ? 10.303 32.735 -3.910 1.00 89.56 614 CYS A CA 1
ATOM 4968 C C . CYS A 1 614 ? 9.529 33.645 -2.948 1.00 89.56 614 CYS A C 1
ATOM 4970 O O . CYS A 1 614 ? 9.769 34.846 -2.909 1.00 89.56 614 CYS A O 1
ATOM 4972 N N . VAL A 1 615 ? 8.602 33.091 -2.164 1.00 89.56 615 VAL A N 1
ATOM 4973 C CA . VAL A 1 615 ? 7.895 33.844 -1.105 1.00 89.56 615 VAL A CA 1
ATOM 4974 C C . VAL A 1 615 ? 8.506 33.644 0.284 1.00 89.56 615 VAL A C 1
ATOM 4976 O O . VAL A 1 615 ? 8.284 34.461 1.172 1.00 89.56 615 VAL A O 1
ATOM 4979 N N . ASN A 1 616 ? 9.298 32.584 0.479 1.00 87.50 616 ASN A N 1
ATOM 4980 C CA . ASN A 1 616 ? 9.950 32.276 1.751 1.00 87.50 616 ASN A CA 1
ATOM 4981 C C . ASN A 1 616 ? 11.313 31.572 1.525 1.00 87.50 616 ASN A C 1
ATOM 4983 O O . ASN A 1 616 ? 11.320 30.370 1.242 1.00 87.50 616 ASN A O 1
ATOM 4987 N N . PRO A 1 617 ? 12.455 32.271 1.690 1.00 86.81 617 PRO A N 1
ATOM 4988 C CA . PRO A 1 617 ? 13.795 31.694 1.552 1.00 86.81 617 PRO A CA 1
ATOM 4989 C C . PRO A 1 617 ? 14.198 30.827 2.757 1.00 86.81 617 PRO A C 1
ATOM 4991 O O . PRO A 1 617 ? 15.188 30.111 2.688 1.00 86.81 617 PRO A O 1
ATOM 4994 N N . MET A 1 618 ? 13.427 30.843 3.852 1.00 83.62 618 MET A N 1
ATOM 4995 C CA . MET A 1 618 ? 13.602 29.947 5.003 1.00 83.62 618 MET A CA 1
ATOM 4996 C C . MET A 1 618 ? 12.842 28.616 4.849 1.00 83.62 618 MET A C 1
ATOM 4998 O O . MET A 1 618 ? 12.805 27.807 5.779 1.00 83.62 618 MET A O 1
ATOM 5002 N N . ALA A 1 619 ? 12.203 28.374 3.699 1.00 79.62 619 ALA A N 1
ATOM 5003 C CA . ALA A 1 619 ? 11.520 27.116 3.416 1.00 79.62 619 ALA A CA 1
ATOM 5004 C C . ALA A 1 619 ? 12.515 25.971 3.155 1.00 79.62 619 ALA A C 1
ATOM 5006 O O . ALA A 1 619 ? 13.578 26.170 2.574 1.00 79.62 619 ALA A O 1
ATOM 5007 N N . LYS A 1 620 ? 12.118 24.734 3.486 1.00 75.44 620 LYS A N 1
ATOM 5008 C CA . LYS A 1 620 ? 12.920 23.498 3.350 1.00 75.44 620 LYS A CA 1
ATOM 5009 C C . LYS A 1 620 ? 13.636 23.319 1.997 1.00 75.44 620 LYS A C 1
ATOM 5011 O O . LYS A 1 620 ? 14.702 22.716 1.960 1.00 75.44 620 LYS A O 1
ATOM 5016 N N . GLY A 1 621 ? 13.068 23.824 0.898 1.00 78.50 621 GLY A N 1
ATOM 5017 C CA . GLY A 1 621 ? 13.694 23.770 -0.431 1.00 78.50 621 GLY A CA 1
ATOM 5018 C C . GLY A 1 621 ? 14.995 24.575 -0.555 1.00 78.50 621 GLY A C 1
ATOM 5019 O O . GLY A 1 621 ? 15.763 24.319 -1.475 1.00 78.50 621 GLY A O 1
ATOM 5020 N N . TYR A 1 622 ? 15.257 25.505 0.370 1.00 81.12 622 TYR A N 1
ATOM 5021 C CA . TYR A 1 622 ? 16.436 26.369 0.355 1.00 81.12 622 TYR A CA 1
ATOM 5022 C C . TYR A 1 622 ? 17.592 25.899 1.247 1.00 81.12 622 TYR A C 1
ATOM 5024 O O . TYR A 1 622 ? 18.711 26.384 1.074 1.00 81.12 622 TYR A O 1
ATOM 5032 N N . LEU A 1 623 ? 17.374 24.908 2.124 1.00 76.12 623 LEU A N 1
ATOM 5033 C CA . LEU A 1 623 ? 18.431 24.349 2.978 1.00 76.12 623 LEU A CA 1
ATOM 5034 C C . LEU A 1 623 ? 19.683 23.911 2.180 1.00 76.12 623 LEU A C 1
ATOM 5036 O O . LEU A 1 623 ? 20.771 24.304 2.590 1.00 76.12 623 LEU A O 1
ATOM 5040 N N . PRO A 1 624 ? 19.588 23.233 1.013 1.00 79.56 624 PRO A N 1
ATOM 5041 C CA . PRO A 1 624 ? 20.780 22.823 0.262 1.00 79.56 624 PRO A CA 1
ATOM 5042 C C . PRO A 1 624 ? 21.583 23.986 -0.338 1.00 79.56 624 PRO A C 1
ATOM 5044 O O . PRO A 1 624 ? 22.760 23.816 -0.650 1.00 79.56 624 PRO A O 1
ATOM 5047 N N . TYR A 1 625 ? 20.978 25.166 -0.523 1.00 82.75 625 TYR A N 1
ATOM 5048 C CA . TYR A 1 625 ? 21.723 26.375 -0.893 1.00 82.75 625 TYR A CA 1
ATOM 5049 C C . TYR A 1 625 ? 22.413 26.984 0.331 1.00 82.75 625 TYR A C 1
ATOM 5051 O O . TYR A 1 625 ? 23.515 27.508 0.194 1.00 82.75 625 TYR A O 1
ATOM 5059 N N . PHE A 1 626 ? 21.821 26.863 1.524 1.00 80.25 626 PHE A N 1
ATOM 5060 C CA . PHE A 1 626 ? 22.440 27.314 2.771 1.00 80.25 626 PHE A CA 1
ATOM 5061 C C . PHE A 1 626 ? 23.614 26.419 3.199 1.00 80.25 626 PHE A C 1
ATOM 5063 O O . PHE A 1 626 ? 24.685 26.914 3.536 1.00 80.25 626 PHE A O 1
ATOM 5070 N N . GLU A 1 627 ? 23.465 25.096 3.100 1.00 76.25 627 GLU A N 1
ATOM 5071 C CA . GLU A 1 627 ? 24.543 24.120 3.334 1.00 76.25 627 GLU A CA 1
ATOM 5072 C C . GLU A 1 627 ? 25.746 24.343 2.398 1.00 76.25 627 GLU A C 1
ATOM 5074 O O . GLU A 1 627 ? 26.889 24.130 2.796 1.00 76.25 627 GLU A O 1
ATOM 5079 N N . LYS A 1 628 ? 25.497 24.824 1.171 1.00 78.75 628 LYS A N 1
ATOM 5080 C CA . LYS A 1 628 ? 26.524 25.196 0.182 1.00 78.75 628 LYS A CA 1
ATOM 5081 C C . LYS A 1 628 ? 27.066 26.626 0.341 1.00 78.75 628 LYS A C 1
ATOM 5083 O O . LYS A 1 628 ? 27.911 27.026 -0.453 1.00 78.75 628 LYS A O 1
ATOM 5088 N N . GLY A 1 629 ? 26.569 27.413 1.300 1.00 79.94 629 GLY A N 1
ATOM 5089 C CA . GLY A 1 629 ? 26.934 28.826 1.480 1.00 79.94 629 GLY A CA 1
ATOM 5090 C C . GLY A 1 629 ? 26.457 29.773 0.367 1.00 79.94 629 GLY A C 1
ATOM 5091 O O . GLY A 1 629 ? 26.882 30.924 0.324 1.00 79.94 629 GLY A O 1
ATOM 5092 N N . ILE A 1 630 ? 25.583 29.304 -0.531 1.00 84.75 630 ILE A N 1
ATOM 5093 C CA . ILE A 1 630 ? 24.970 30.101 -1.607 1.00 84.75 630 ILE A CA 1
ATOM 5094 C C . ILE A 1 630 ? 23.872 31.001 -1.029 1.00 84.75 630 ILE A C 1
ATOM 5096 O O . ILE A 1 630 ? 23.758 32.154 -1.427 1.00 84.75 630 ILE A O 1
ATOM 5100 N N . LEU A 1 631 ? 23.095 30.496 -0.067 1.00 86.94 631 LEU A N 1
ATOM 5101 C CA . LEU A 1 631 ? 22.263 31.311 0.818 1.00 86.94 631 LEU A CA 1
ATOM 5102 C C . LEU A 1 631 ? 23.020 31.478 2.144 1.00 86.94 631 LEU A C 1
ATOM 5104 O O . LEU A 1 631 ? 23.487 30.494 2.712 1.00 86.94 631 LEU A O 1
ATOM 5108 N N . SER A 1 632 ? 23.160 32.701 2.636 1.00 88.56 632 SER A N 1
ATOM 5109 C CA . SER A 1 632 ? 23.926 33.017 3.846 1.00 88.56 632 SER A CA 1
ATOM 5110 C C . SER A 1 632 ? 23.248 34.124 4.667 1.00 88.56 632 SER A C 1
ATOM 5112 O O . SER A 1 632 ? 22.101 34.489 4.406 1.00 88.56 632 SER A O 1
ATOM 5114 N N . SER A 1 633 ? 23.898 34.571 5.744 1.00 89.00 633 SER A N 1
ATOM 5115 C CA . SER A 1 633 ? 23.320 35.398 6.811 1.00 89.00 633 SER A CA 1
ATOM 5116 C C . SER A 1 633 ? 24.429 36.105 7.593 1.00 89.00 633 SER A C 1
ATOM 5118 O O . SER A 1 633 ? 25.480 35.498 7.805 1.00 89.00 633 SER A O 1
ATOM 5120 N N . GLU A 1 634 ? 24.191 37.327 8.085 1.00 85.75 634 GLU A N 1
ATOM 5121 C CA . GLU A 1 634 ? 25.090 37.982 9.060 1.00 85.75 634 GLU A CA 1
ATOM 5122 C C . GLU A 1 634 ? 25.121 37.208 10.396 1.00 85.75 634 GLU A C 1
ATOM 5124 O O . GLU A 1 634 ? 26.157 37.119 11.055 1.00 85.75 634 GLU A O 1
ATOM 5129 N N . TYR A 1 635 ? 23.997 36.590 10.784 1.00 84.19 635 TYR A N 1
ATOM 5130 C CA . TYR A 1 635 ? 23.857 35.884 12.060 1.00 84.19 635 TYR A CA 1
ATOM 5131 C C . TYR A 1 635 ? 23.883 34.356 11.893 1.00 84.19 635 TYR A C 1
ATOM 5133 O O . TYR A 1 635 ? 23.071 33.817 11.128 1.00 84.19 635 TYR A O 1
ATOM 5141 N N . PRO A 1 636 ? 24.702 33.615 12.673 1.00 78.88 636 PRO A N 1
ATOM 5142 C CA . PRO A 1 636 ? 24.688 32.146 12.691 1.00 78.88 636 PRO A CA 1
ATOM 5143 C C . PRO A 1 636 ? 23.300 31.550 12.963 1.00 78.88 636 PRO A C 1
ATOM 5145 O O . PRO A 1 636 ? 22.970 30.479 12.461 1.00 78.88 636 PRO A O 1
ATOM 5148 N N . TYR A 1 637 ? 22.452 32.287 13.686 1.00 78.94 637 TYR A N 1
ATOM 5149 C CA . TYR A 1 637 ? 21.100 31.882 14.072 1.00 78.94 637 TYR A CA 1
ATOM 5150 C C . TYR A 1 637 ? 20.182 31.584 12.877 1.00 78.94 637 TYR A C 1
ATOM 5152 O O . TYR A 1 637 ? 19.239 30.811 13.020 1.00 78.94 637 TYR A O 1
ATOM 5160 N N . ALA A 1 638 ? 20.454 32.147 11.693 1.00 76.12 638 ALA A N 1
ATOM 5161 C CA . ALA A 1 638 ? 19.712 31.803 10.481 1.00 76.12 638 ALA A CA 1
ATOM 5162 C C . ALA A 1 638 ? 19.917 30.341 10.068 1.00 76.12 638 ALA A C 1
ATOM 5164 O O . ALA A 1 638 ? 18.974 29.715 9.586 1.00 76.12 638 ALA A O 1
ATOM 5165 N N . LYS A 1 639 ? 21.120 29.792 10.299 1.00 74.75 639 LYS A N 1
ATOM 5166 C CA . LYS A 1 639 ? 21.421 28.379 10.064 1.00 74.75 639 LYS A CA 1
ATOM 5167 C C . LYS A 1 639 ? 20.568 27.507 10.977 1.00 74.75 639 LYS A C 1
ATOM 5169 O O . LYS A 1 639 ? 19.805 26.683 10.490 1.00 74.75 639 LYS A O 1
ATOM 5174 N N . GLU A 1 640 ? 20.624 27.771 12.280 1.00 76.62 640 GLU A N 1
ATOM 5175 C CA . GLU A 1 640 ? 19.850 27.046 13.295 1.00 76.62 640 GLU A CA 1
ATOM 5176 C C . GLU A 1 640 ? 18.334 27.150 13.038 1.00 76.62 640 GLU A C 1
ATOM 5178 O O . GLU A 1 640 ? 17.609 26.168 13.179 1.00 76.62 640 GLU A O 1
ATOM 5183 N N . ALA A 1 641 ? 17.847 28.310 12.583 1.00 79.56 641 ALA A N 1
ATOM 5184 C CA . ALA A 1 641 ? 16.447 28.518 12.218 1.00 79.56 641 ALA A CA 1
ATOM 5185 C C . ALA A 1 641 ? 16.021 27.747 10.950 1.00 79.56 641 ALA A C 1
ATOM 5187 O O . ALA A 1 641 ? 14.895 27.249 10.885 1.00 79.56 641 ALA A O 1
ATOM 5188 N N . LEU A 1 642 ? 16.905 27.625 9.952 1.00 75.94 642 LEU A N 1
ATOM 5189 C CA . LEU A 1 642 ? 16.699 26.814 8.744 1.00 75.94 642 LEU A CA 1
ATOM 5190 C C . LEU A 1 642 ? 16.766 25.310 9.039 1.00 75.94 642 LEU A C 1
ATOM 5192 O O . LEU A 1 642 ? 15.916 24.555 8.564 1.00 75.94 642 LEU A O 1
ATOM 5196 N N . GLU A 1 643 ? 17.733 24.882 9.849 1.00 77.19 643 GLU A N 1
ATOM 5197 C CA . GLU A 1 643 ? 17.895 23.498 10.300 1.00 77.19 643 GLU A CA 1
ATOM 5198 C C . GLU A 1 643 ? 16.710 23.061 11.173 1.00 77.19 643 GLU A C 1
ATOM 5200 O O . GLU A 1 643 ? 16.157 21.987 10.940 1.00 77.19 643 GLU A O 1
ATOM 5205 N N . MET A 1 644 ? 16.228 23.921 12.081 1.00 82.31 644 MET A N 1
ATOM 5206 C CA . MET A 1 644 ? 14.976 23.719 12.823 1.00 82.31 644 MET A CA 1
ATOM 5207 C C . MET A 1 644 ? 13.773 23.613 11.881 1.00 82.31 644 MET A C 1
ATOM 5209 O O . MET A 1 644 ? 13.007 22.653 11.960 1.00 82.31 644 MET A O 1
ATOM 5213 N N . ASN A 1 645 ? 13.620 24.540 10.926 1.00 77.12 645 ASN A N 1
ATOM 5214 C CA . ASN A 1 645 ? 12.541 24.459 9.937 1.00 77.12 645 ASN A CA 1
ATOM 5215 C C . ASN A 1 645 ? 12.574 23.125 9.175 1.00 77.12 645 ASN A C 1
ATOM 5217 O O . ASN A 1 645 ? 11.523 22.532 8.924 1.00 77.12 645 ASN A O 1
ATOM 5221 N N . ALA A 1 646 ? 13.758 22.635 8.807 1.00 74.81 646 ALA A N 1
ATOM 5222 C CA . ALA A 1 646 ? 13.926 21.383 8.081 1.00 74.81 646 ALA A CA 1
ATOM 5223 C C . ALA A 1 646 ? 13.683 20.135 8.950 1.00 74.81 646 ALA A C 1
ATOM 5225 O O . ALA A 1 646 ? 13.050 19.188 8.468 1.00 74.81 646 ALA A O 1
ATOM 5226 N N . SER A 1 647 ? 14.125 20.138 10.212 1.00 81.12 647 SER A N 1
ATOM 5227 C CA . SER A 1 647 ? 13.956 19.016 11.142 1.00 81.12 647 SER A CA 1
ATOM 5228 C C . SER A 1 647 ? 12.514 18.887 11.630 1.00 81.12 647 SER A C 1
ATOM 5230 O O . SER A 1 647 ? 11.955 17.787 11.634 1.00 81.12 647 SER A O 1
ATOM 5232 N N . CYS A 1 648 ? 11.876 20.012 11.955 1.00 85.12 648 CYS A N 1
ATOM 5233 C CA . CYS A 1 648 ? 10.495 20.084 12.416 1.00 85.12 648 CYS A CA 1
ATOM 5234 C C . CYS A 1 648 ? 9.477 19.999 11.267 1.00 85.12 648 CYS A C 1
ATOM 5236 O O . CYS A 1 648 ? 8.322 19.663 11.518 1.00 85.12 648 CYS A O 1
ATOM 5238 N N . SER A 1 649 ? 9.873 20.231 10.004 1.00 81.81 649 SER A N 1
ATOM 5239 C CA . SER A 1 649 ? 8.981 20.130 8.827 1.00 81.81 649 SER A CA 1
ATOM 5240 C C . SER A 1 649 ? 8.188 18.820 8.767 1.00 81.81 649 SER A C 1
ATOM 5242 O O . SER A 1 649 ? 7.037 18.834 8.334 1.00 81.81 649 SER A O 1
ATOM 5244 N N . TYR A 1 650 ? 8.788 17.692 9.174 1.00 85.31 650 TYR A N 1
ATOM 5245 C CA . TYR A 1 650 ? 8.071 16.416 9.233 1.00 85.31 650 TYR A CA 1
ATOM 5246 C C . TYR A 1 650 ? 7.001 16.449 10.327 1.00 85.31 650 TYR A C 1
ATOM 5248 O O . TYR A 1 650 ? 5.817 16.348 10.002 1.00 85.31 650 TYR A O 1
ATOM 5256 N N . TRP A 1 651 ? 7.399 16.685 11.585 1.00 91.25 651 TRP A N 1
ATOM 5257 C CA . TRP A 1 651 ? 6.480 16.730 12.724 1.00 91.25 651 TRP A CA 1
ATOM 5258 C C . TRP A 1 651 ? 5.330 17.716 12.510 1.00 91.25 651 TRP A C 1
ATOM 5260 O O . TRP A 1 651 ? 4.182 17.325 12.654 1.00 91.25 651 TRP A O 1
ATOM 5270 N N . ILE A 1 652 ? 5.592 18.941 12.039 1.00 87.94 652 ILE A N 1
ATOM 5271 C CA . ILE A 1 652 ? 4.554 19.945 11.731 1.00 87.94 652 ILE A CA 1
ATOM 5272 C C . ILE A 1 652 ? 3.499 19.402 10.747 1.00 87.94 652 ILE A C 1
ATOM 5274 O O . ILE A 1 652 ? 2.321 19.724 10.874 1.00 87.94 652 ILE A O 1
ATOM 5278 N N . SER A 1 653 ? 3.897 18.569 9.779 1.00 87.25 653 SER A N 1
ATOM 5279 C CA . SER A 1 653 ? 2.984 17.980 8.786 1.00 87.25 653 SER A CA 1
ATOM 5280 C C . SER A 1 653 ? 2.300 16.680 9.238 1.00 87.25 653 SER A C 1
ATOM 5282 O O . SER A 1 653 ? 1.263 16.309 8.679 1.00 87.25 653 SER A O 1
ATOM 5284 N N . ALA A 1 654 ? 2.876 15.976 10.217 1.00 90.81 654 ALA A N 1
ATOM 5285 C CA . ALA A 1 654 ? 2.458 14.639 10.640 1.00 90.81 654 ALA A CA 1
ATOM 5286 C C . ALA A 1 654 ? 1.744 14.616 12.005 1.00 90.81 654 ALA A C 1
ATOM 5288 O O . ALA A 1 654 ? 0.879 13.769 12.211 1.00 90.81 654 ALA A O 1
ATOM 5289 N N . ARG A 1 655 ? 2.043 15.568 12.901 1.00 92.88 655 ARG A N 1
ATOM 5290 C CA . ARG A 1 655 ? 1.571 15.649 14.298 1.00 92.88 655 ARG A CA 1
ATOM 5291 C C . ARG A 1 655 ? 0.083 15.357 14.473 1.00 92.88 655 ARG A C 1
ATOM 5293 O O . ARG A 1 655 ? -0.264 14.487 15.257 1.00 92.88 655 ARG A O 1
ATOM 5300 N N . GLU A 1 656 ? -0.787 16.004 13.701 1.00 92.31 656 GLU A N 1
ATOM 5301 C CA . GLU A 1 656 ? -2.241 15.832 13.828 1.00 92.31 656 GLU A CA 1
ATOM 5302 C C . GLU A 1 656 ? -2.710 14.455 13.336 1.00 92.31 656 GLU A C 1
ATOM 5304 O O . GLU A 1 656 ? -3.714 13.937 13.803 1.00 92.31 656 GLU A O 1
ATOM 5309 N N . ARG A 1 657 ? -1.987 13.822 12.410 1.00 92.56 657 ARG A N 1
ATOM 5310 C CA . ARG A 1 657 ? -2.307 12.470 11.925 1.00 92.56 657 ARG A CA 1
ATOM 5311 C C . ARG A 1 657 ? -1.832 11.384 12.889 1.00 92.56 657 ARG A C 1
ATOM 5313 O O . ARG A 1 657 ? -2.521 10.383 13.051 1.00 92.56 657 ARG A O 1
ATOM 5320 N N . ILE A 1 658 ? -0.702 11.623 13.557 1.00 94.12 658 ILE A N 1
ATOM 5321 C CA . ILE A 1 658 ? -0.124 10.751 14.589 1.00 94.12 658 ILE A CA 1
ATOM 5322 C C . ILE A 1 658 ? -0.936 10.840 15.892 1.00 94.12 658 ILE A C 1
ATOM 5324 O O . ILE A 1 658 ? -1.348 9.817 16.424 1.00 94.12 658 ILE A O 1
ATOM 5328 N N . LYS A 1 659 ? -1.234 12.053 16.377 1.00 92.75 659 LYS A N 1
ATOM 5329 C CA . LYS A 1 659 ? -1.982 12.278 17.631 1.00 92.75 659 LYS A CA 1
ATOM 5330 C C . LYS A 1 659 ? -3.441 11.825 17.570 1.00 92.75 659 LYS A C 1
ATOM 5332 O O . LYS A 1 659 ? -3.992 11.457 18.596 1.00 92.75 659 LYS A O 1
ATOM 5337 N N . ASN A 1 660 ? -4.044 11.821 16.380 1.00 91.94 660 ASN A N 1
ATOM 5338 C CA . ASN A 1 660 ? -5.397 11.302 16.162 1.00 91.94 660 ASN A CA 1
ATOM 5339 C C . ASN A 1 660 ? -5.420 9.803 15.781 1.00 91.94 660 ASN A C 1
ATOM 5341 O O . ASN A 1 660 ? -6.443 9.321 15.296 1.00 91.94 660 ASN A O 1
ATOM 5345 N N . GLN A 1 661 ? -4.324 9.051 15.967 1.00 93.69 661 GLN A N 1
ATOM 5346 C CA . GLN A 1 661 ? -4.389 7.585 15.927 1.00 93.69 661 GLN A CA 1
ATOM 5347 C C . GLN A 1 661 ? -5.100 7.065 17.180 1.00 93.69 661 GLN A C 1
ATOM 5349 O O . GLN A 1 661 ? -4.760 7.440 18.301 1.00 93.69 661 GLN A O 1
ATOM 5354 N N . MET A 1 662 ? -6.071 6.174 16.991 1.00 93.38 662 MET A N 1
ATOM 5355 C CA . MET A 1 662 ? -6.784 5.528 18.089 1.00 93.38 662 MET A CA 1
ATOM 5356 C C . MET A 1 662 ? -5.972 4.336 18.607 1.00 93.38 662 MET A C 1
ATOM 5358 O O . MET A 1 662 ? -5.977 3.262 18.004 1.00 93.38 662 MET A O 1
ATOM 5362 N N . VAL A 1 663 ? -5.267 4.552 19.718 1.00 94.50 663 VAL A N 1
ATOM 5363 C CA . VAL A 1 663 ? -4.623 3.497 20.511 1.00 94.50 663 VAL A CA 1
ATOM 5364 C C . VAL A 1 663 ? -5.610 2.998 21.561 1.00 94.50 663 VAL A C 1
ATOM 5366 O O . VAL A 1 663 ? -6.222 3.810 22.255 1.00 94.50 663 VAL A O 1
ATOM 5369 N N . VAL A 1 664 ? -5.717 1.679 21.709 1.00 94.06 664 VAL A N 1
ATOM 5370 C CA . VAL A 1 664 ? -6.366 1.042 22.865 1.00 94.06 664 VAL A CA 1
ATOM 5371 C C . VAL A 1 664 ? -5.322 0.205 23.595 1.00 94.06 664 VAL A C 1
ATOM 5373 O O . VAL A 1 664 ? -4.622 -0.591 22.968 1.00 94.06 664 VAL A O 1
ATOM 5376 N N . TYR A 1 665 ? -5.203 0.403 24.907 1.00 92.69 665 TYR A N 1
ATOM 5377 C CA . TYR A 1 665 ? -4.260 -0.309 25.772 1.00 92.69 665 TYR A CA 1
ATOM 5378 C C . TYR A 1 665 ? -4.917 -1.513 26.465 1.00 92.69 665 TYR A C 1
ATOM 5380 O O . TYR A 1 665 ? -6.110 -1.510 26.763 1.00 92.69 665 TYR A O 1
ATOM 5388 N N . GLU A 1 666 ? -4.134 -2.545 26.777 1.00 88.12 666 GLU A N 1
ATOM 5389 C CA . GLU A 1 666 ? -4.615 -3.788 27.405 1.00 88.12 666 GLU A CA 1
ATOM 5390 C C . GLU A 1 666 ? -5.292 -3.561 28.767 1.00 88.12 666 GLU A C 1
ATOM 5392 O O . GLU A 1 666 ? -6.203 -4.296 29.144 1.00 88.12 666 GLU A O 1
ATOM 5397 N N . ASP A 1 667 ? -4.899 -2.523 29.511 1.00 86.69 667 ASP A N 1
ATOM 5398 C CA . ASP A 1 667 ? -5.536 -2.170 30.782 1.00 86.69 667 ASP A CA 1
ATOM 5399 C C . ASP A 1 667 ? -6.924 -1.525 30.622 1.00 86.69 667 ASP A C 1
ATOM 5401 O O . ASP A 1 667 ? -7.703 -1.527 31.581 1.00 86.69 667 ASP A O 1
ATOM 5405 N N . GLN A 1 668 ? -7.267 -1.072 29.412 1.00 87.12 668 GLN A N 1
ATOM 5406 C CA . GLN A 1 668 ? -8.600 -0.601 29.018 1.00 87.12 668 GLN A CA 1
ATOM 5407 C C . GLN A 1 668 ? -9.496 -1.747 28.511 1.00 87.12 668 GLN A C 1
ATOM 5409 O O . GLN A 1 668 ? -10.717 -1.658 28.631 1.00 87.12 668 GLN A O 1
ATOM 5414 N N . LEU A 1 669 ? -8.913 -2.835 27.987 1.00 85.69 669 LEU A N 1
ATOM 5415 C CA . LEU A 1 669 ? -9.661 -3.990 27.475 1.00 85.69 669 LEU A CA 1
ATOM 5416 C C . LEU A 1 669 ? -10.287 -4.845 28.603 1.00 85.69 669 LEU A C 1
ATOM 5418 O O . LEU A 1 669 ? -9.748 -4.897 29.719 1.00 85.69 669 LEU A O 1
ATOM 5422 N N . PRO A 1 670 ? -11.396 -5.566 28.335 1.00 82.19 670 PRO A N 1
ATOM 5423 C CA . PRO A 1 670 ? -11.970 -6.544 29.259 1.00 82.19 670 PRO A CA 1
ATOM 5424 C C . PRO A 1 670 ? -10.967 -7.647 29.638 1.00 82.19 670 PRO A C 1
ATOM 5426 O O . PRO A 1 670 ? -10.171 -8.053 28.790 1.00 82.19 670 PRO A O 1
ATOM 5429 N N . PRO A 1 671 ? -11.009 -8.207 30.866 1.00 75.00 671 PRO A N 1
ATOM 5430 C CA . PRO A 1 671 ? -10.054 -9.229 31.315 1.00 75.00 671 PRO A CA 1
ATOM 5431 C C . PRO A 1 671 ? -9.935 -10.467 30.412 1.00 75.00 671 PRO A C 1
ATOM 5433 O O . PRO A 1 671 ? -8.877 -11.085 30.379 1.00 75.00 671 PRO A O 1
ATOM 5436 N N . SER A 1 672 ? -10.990 -10.811 29.669 1.00 69.56 672 SER A N 1
ATOM 5437 C CA . SER A 1 672 ? -11.035 -11.921 28.706 1.00 69.56 672 SER A CA 1
ATOM 5438 C C . SER A 1 672 ? -10.222 -11.696 27.424 1.00 69.56 672 SER A C 1
ATOM 5440 O O . SER A 1 672 ? -9.950 -12.665 26.723 1.00 69.56 672 SER A O 1
ATOM 5442 N N . GLN A 1 673 ? -9.841 -10.452 27.117 1.00 69.50 673 GLN A N 1
ATOM 5443 C CA . GLN A 1 673 ? -9.079 -10.062 25.920 1.00 69.50 673 GLN A CA 1
ATOM 5444 C C . GLN A 1 673 ? -7.692 -9.497 26.250 1.00 69.50 673 GLN A C 1
ATOM 5446 O O . GLN A 1 673 ? -6.957 -9.080 25.358 1.00 69.50 673 GLN A O 1
ATOM 5451 N N . ARG A 1 674 ? -7.305 -9.465 27.530 1.00 72.00 674 ARG A N 1
ATOM 5452 C CA . ARG A 1 674 ? -5.966 -9.014 27.921 1.00 72.00 674 ARG A CA 1
ATOM 5453 C C . ARG A 1 674 ? -4.944 -10.054 27.508 1.00 72.00 674 ARG A C 1
ATOM 5455 O O . ARG A 1 674 ? -5.081 -11.227 27.862 1.00 72.00 674 ARG A O 1
ATOM 5462 N N . PHE A 1 675 ? -3.893 -9.617 26.824 1.00 64.94 675 PHE A N 1
ATOM 5463 C CA . PHE A 1 675 ? -2.809 -10.500 26.427 1.00 64.94 675 PHE A CA 1
ATOM 5464 C C . PHE A 1 675 ? -1.897 -10.801 27.628 1.00 64.94 675 PHE A C 1
ATOM 5466 O O . PHE A 1 675 ? -0.820 -10.235 27.788 1.00 64.94 675 PHE A O 1
ATOM 5473 N N . VAL A 1 676 ? -2.366 -11.674 28.529 1.00 54.69 676 VAL A N 1
ATOM 5474 C CA . VAL A 1 676 ? -1.640 -12.069 29.745 1.00 54.69 676 VAL A CA 1
ATOM 5475 C C . VAL A 1 676 ? -0.444 -12.946 29.371 1.00 54.69 676 VAL A C 1
ATOM 5477 O O . VAL A 1 676 ? -0.489 -14.176 29.466 1.00 54.69 676 VAL A O 1
ATOM 5480 N N . ASN A 1 677 ? 0.644 -12.303 28.954 1.00 57.28 677 ASN A N 1
ATOM 5481 C CA . ASN A 1 677 ? 1.943 -12.944 28.875 1.00 57.28 677 ASN A CA 1
ATOM 5482 C C . ASN A 1 677 ? 2.391 -13.284 30.308 1.00 57.28 677 ASN A C 1
ATOM 5484 O O . ASN A 1 677 ? 2.600 -12.401 31.139 1.00 57.28 677 ASN A O 1
ATOM 5488 N N . LYS A 1 678 ? 2.469 -14.584 30.608 1.00 51.47 678 LYS A N 1
ATOM 5489 C CA . LYS A 1 678 ? 2.694 -15.107 31.965 1.00 51.47 678 LYS A CA 1
ATOM 5490 C C . LYS A 1 678 ? 4.096 -14.827 32.501 1.00 51.47 678 LYS A C 1
ATOM 5492 O O . LYS A 1 678 ? 4.273 -14.837 33.714 1.00 51.47 678 LYS A O 1
ATOM 5497 N N . ASP A 1 679 ? 5.039 -14.561 31.603 1.00 53.88 679 ASP A N 1
ATOM 5498 C CA . ASP A 1 679 ? 6.452 -14.338 31.907 1.00 53.88 679 ASP A CA 1
ATOM 5499 C C . ASP A 1 679 ? 6.824 -12.840 31.844 1.00 53.88 679 ASP A C 1
ATOM 5501 O O . ASP A 1 679 ? 7.997 -12.475 31.911 1.00 53.88 679 ASP A O 1
ATOM 5505 N N . ALA A 1 680 ? 5.830 -11.949 31.719 1.00 59.03 680 ALA A N 1
ATOM 5506 C CA . ALA A 1 680 ? 6.035 -10.505 31.736 1.00 59.03 680 ALA A CA 1
ATOM 5507 C C . ALA A 1 680 ? 6.288 -9.986 33.164 1.00 59.03 680 ALA A C 1
ATOM 5509 O O . ALA A 1 680 ? 5.370 -9.881 33.981 1.00 59.03 680 ALA A O 1
ATOM 5510 N N . ASP A 1 681 ? 7.534 -9.593 33.440 1.00 65.19 681 ASP A N 1
ATOM 5511 C CA . ASP A 1 681 ? 7.915 -8.851 34.647 1.00 65.19 681 ASP A CA 1
ATOM 5512 C C . ASP A 1 681 ? 7.061 -7.584 34.827 1.00 65.19 681 ASP A C 1
ATOM 5514 O O . ASP A 1 681 ? 6.643 -6.952 33.854 1.00 65.19 681 ASP A O 1
ATOM 5518 N N . SER A 1 682 ? 6.897 -7.121 36.069 1.00 64.81 682 SER A N 1
ATOM 5519 C CA . SER A 1 682 ? 6.125 -5.907 36.402 1.00 64.81 682 SER A CA 1
ATOM 5520 C C . SER A 1 682 ? 6.683 -4.593 35.827 1.00 64.81 682 SER A C 1
ATOM 5522 O O . SER A 1 682 ? 6.007 -3.568 35.892 1.00 64.81 682 SER A O 1
ATOM 5524 N N . ASN A 1 683 ? 7.889 -4.618 35.248 1.00 70.38 683 ASN A N 1
ATOM 5525 C CA . ASN A 1 683 ? 8.482 -3.514 34.485 1.00 70.38 683 ASN A CA 1
ATOM 5526 C C . ASN A 1 683 ? 8.122 -3.535 32.984 1.00 70.38 683 ASN A C 1
ATOM 5528 O O . ASN A 1 683 ? 8.488 -2.606 32.263 1.00 70.38 683 ASN A O 1
ATOM 5532 N N . THR A 1 684 ? 7.447 -4.577 32.490 1.00 72.75 684 THR A N 1
ATOM 5533 C CA . THR A 1 684 ? 7.059 -4.692 31.077 1.00 72.75 684 THR A CA 1
ATOM 5534 C C . THR A 1 684 ? 6.047 -3.592 30.731 1.00 72.75 684 THR A C 1
ATOM 5536 O O . THR A 1 684 ? 5.002 -3.513 31.381 1.00 72.75 684 THR A O 1
ATOM 5539 N N . PRO A 1 685 ? 6.304 -2.725 29.730 1.00 76.31 685 PRO A N 1
ATOM 5540 C CA . PRO A 1 685 ? 5.351 -1.688 29.353 1.00 76.31 685 PRO A CA 1
ATOM 5541 C C . PRO A 1 685 ? 4.039 -2.305 28.860 1.00 76.31 685 PRO A C 1
ATOM 5543 O O . PRO A 1 685 ? 4.060 -3.110 27.932 1.00 76.31 685 PRO A O 1
ATOM 5546 N N . ILE A 1 686 ? 2.915 -1.888 29.456 1.00 84.44 686 ILE A N 1
ATOM 5547 C CA . ILE A 1 686 ? 1.561 -2.341 29.091 1.00 84.44 686 ILE A CA 1
ATOM 5548 C C . ILE A 1 686 ? 1.359 -2.201 27.577 1.00 84.44 686 ILE A C 1
ATOM 5550 O O . ILE A 1 686 ? 1.616 -1.127 27.014 1.00 84.44 686 ILE A O 1
ATOM 5554 N N . GLY A 1 687 ? 0.920 -3.287 26.941 1.00 89.31 687 GLY A N 1
ATOM 5555 C CA . GLY A 1 687 ? 0.698 -3.353 25.507 1.00 89.31 687 GLY A CA 1
ATOM 5556 C C . GLY A 1 687 ? -0.556 -2.600 25.077 1.00 89.31 687 GLY A C 1
ATOM 5557 O O . GLY A 1 687 ? -1.406 -2.204 25.880 1.00 89.31 687 GLY A O 1
ATOM 5558 N N . GLY A 1 688 ? -0.663 -2.382 23.776 1.00 93.19 688 GLY A N 1
ATOM 5559 C CA . GLY A 1 688 ? -1.840 -1.827 23.132 1.00 93.19 688 GLY A CA 1
ATOM 5560 C C . GLY A 1 688 ? -1.760 -1.997 21.625 1.00 93.19 688 GLY A C 1
ATOM 5561 O O . GLY A 1 688 ? -0.743 -2.434 21.087 1.00 93.19 688 GLY A O 1
ATOM 5562 N N . PHE A 1 689 ? -2.824 -1.624 20.925 1.00 95.19 689 PHE A N 1
ATOM 5563 C CA . PHE A 1 689 ? -2.887 -1.755 19.473 1.00 95.19 689 PHE A CA 1
ATOM 5564 C C . PHE A 1 689 ? -3.435 -0.488 18.827 1.00 95.19 689 PHE A C 1
ATOM 5566 O O . PHE A 1 689 ? -4.337 0.168 19.352 1.00 95.19 689 PHE A O 1
ATOM 5573 N N . VAL A 1 690 ? -2.906 -0.187 17.644 1.00 96.62 690 VAL A N 1
ATOM 5574 C CA . VAL A 1 690 ? -3.550 0.670 16.650 1.00 96.62 690 VAL A CA 1
ATOM 5575 C C . VAL A 1 690 ? -4.133 -0.238 15.573 1.00 96.62 690 VAL A C 1
ATOM 5577 O O . VAL A 1 690 ? -3.466 -1.162 15.100 1.00 96.62 690 VAL A O 1
ATOM 5580 N N . LEU A 1 691 ? -5.366 0.045 15.157 1.00 96.81 691 LEU A N 1
ATOM 5581 C CA . LEU A 1 691 ? -5.998 -0.573 13.992 1.00 96.81 691 LEU A CA 1
ATOM 5582 C C . LEU A 1 691 ? -5.953 0.430 12.827 1.00 96.81 691 LEU A C 1
ATOM 5584 O O . LEU A 1 691 ? -6.714 1.401 12.838 1.00 96.81 691 LEU A O 1
ATOM 5588 N N . PRO A 1 692 ? -5.047 0.261 11.840 1.00 95.94 692 PRO A N 1
ATOM 5589 C CA . PRO A 1 692 ? -4.952 1.177 10.710 1.00 95.94 692 PRO A CA 1
ATOM 5590 C C . PRO A 1 692 ? -6.256 1.222 9.916 1.00 95.94 692 PRO A C 1
ATOM 5592 O O . PRO A 1 692 ? -6.782 0.187 9.508 1.00 95.94 692 PRO A O 1
ATOM 5595 N N . GLN A 1 693 ? -6.743 2.431 9.636 1.00 95.12 693 GLN A N 1
ATOM 5596 C CA . GLN A 1 693 ? -7.969 2.671 8.865 1.00 95.12 693 GLN A CA 1
ATOM 5597 C C . GLN A 1 693 ? -7.700 2.536 7.355 1.00 95.12 693 GLN A C 1
ATOM 5599 O O . GLN A 1 693 ? -7.923 3.462 6.575 1.00 95.12 693 GLN A O 1
ATOM 5604 N N . VAL A 1 694 ? -7.137 1.392 6.959 1.00 94.88 694 VAL A N 1
ATOM 5605 C CA . VAL A 1 694 ? -6.786 1.077 5.572 1.00 94.88 694 VAL A CA 1
ATOM 5606 C C . VAL A 1 694 ? -8.049 0.943 4.732 1.00 94.88 694 VAL A C 1
ATOM 5608 O O . VAL A 1 694 ? -8.995 0.252 5.101 1.00 94.88 694 VAL A O 1
ATOM 5611 N N . ILE A 1 695 ? -8.018 1.583 3.567 1.00 96.00 695 ILE A N 1
ATOM 5612 C CA . ILE A 1 695 ? -8.990 1.441 2.485 1.00 96.00 695 ILE A CA 1
ATOM 5613 C C . ILE A 1 695 ? -8.345 0.493 1.456 1.00 96.00 695 ILE A C 1
ATOM 5615 O O . ILE A 1 695 ? -7.450 0.948 0.734 1.00 96.00 695 ILE A O 1
ATOM 5619 N N . PRO A 1 696 ? -8.714 -0.805 1.390 1.00 95.38 696 PRO A N 1
ATOM 5620 C CA . PRO A 1 696 ? -7.959 -1.809 0.632 1.00 95.38 696 PRO A CA 1
ATOM 5621 C C . PRO A 1 696 ? -7.784 -1.523 -0.867 1.00 95.38 696 PRO A C 1
ATOM 5623 O O . PRO A 1 696 ? -6.736 -1.848 -1.413 1.00 95.38 696 PRO A O 1
ATOM 5626 N N . MET A 1 697 ? -8.760 -0.881 -1.523 1.00 95.44 697 MET A N 1
ATOM 5627 C CA . MET A 1 697 ? -8.652 -0.427 -2.921 1.00 95.44 697 MET A CA 1
ATOM 5628 C C . MET A 1 697 ? -9.033 1.053 -3.063 1.00 95.44 697 MET A C 1
ATOM 5630 O O . MET A 1 697 ? -9.892 1.419 -3.862 1.00 95.44 697 MET A O 1
ATOM 5634 N N . GLY A 1 698 ? -8.426 1.931 -2.263 1.00 92.62 698 GLY A N 1
ATOM 5635 C CA . GLY A 1 698 ? -8.774 3.358 -2.257 1.00 92.62 698 GLY A CA 1
ATOM 5636 C C . GLY A 1 698 ? -8.211 4.187 -3.420 1.00 92.62 698 GLY A C 1
ATOM 5637 O O . GLY A 1 698 ? -8.600 5.349 -3.566 1.00 92.62 698 GLY A O 1
ATOM 5638 N N . THR A 1 699 ? -7.346 3.611 -4.265 1.00 93.12 699 THR A N 1
ATOM 5639 C CA . THR A 1 699 ? -6.860 4.224 -5.518 1.00 93.12 699 THR A CA 1
ATOM 5640 C C . THR A 1 699 ? -7.446 3.525 -6.752 1.00 93.12 699 THR A C 1
ATOM 5642 O O . THR A 1 699 ? -7.764 2.336 -6.720 1.00 93.12 699 THR A O 1
ATOM 5645 N N . ILE A 1 700 ? -7.495 4.212 -7.902 1.00 92.12 700 ILE A N 1
ATOM 5646 C CA . ILE A 1 700 ? -7.891 3.581 -9.181 1.00 92.12 700 ILE A CA 1
ATOM 5647 C C . ILE A 1 700 ? -6.946 2.458 -9.640 1.00 92.12 700 ILE A C 1
ATOM 5649 O O . ILE A 1 700 ? -7.320 1.641 -10.479 1.00 92.12 700 ILE A O 1
ATOM 5653 N N . THR A 1 701 ? -5.721 2.404 -9.109 1.00 93.25 701 THR A N 1
ATOM 5654 C CA . THR A 1 701 ? -4.770 1.310 -9.357 1.00 93.25 701 THR A CA 1
ATOM 5655 C C . THR A 1 701 ? -5.020 0.109 -8.441 1.00 93.25 701 THR A C 1
ATOM 5657 O O . THR A 1 701 ? -4.297 -0.877 -8.539 1.00 93.25 701 THR A O 1
ATOM 5660 N N . ARG A 1 702 ? -6.090 0.151 -7.626 1.00 95.31 702 ARG A N 1
ATOM 5661 C CA . ARG A 1 702 ? -6.464 -0.804 -6.568 1.00 95.31 702 ARG A CA 1
ATOM 5662 C C . ARG A 1 702 ? -5.475 -0.864 -5.399 1.00 95.31 702 ARG A C 1
ATOM 5664 O O . ARG A 1 702 ? -5.546 -1.791 -4.604 1.00 95.31 702 ARG A O 1
ATOM 5671 N N . ARG A 1 703 ? -4.554 0.101 -5.273 1.00 94.81 703 ARG A N 1
ATOM 5672 C CA . ARG A 1 703 ? -3.633 0.147 -4.129 1.00 94.81 703 ARG A CA 1
ATOM 5673 C C . ARG A 1 703 ? -4.402 0.510 -2.855 1.00 94.81 703 ARG A C 1
ATOM 5675 O O . ARG A 1 703 ? -5.339 1.315 -2.883 1.00 94.81 703 ARG A O 1
ATOM 5682 N N . ALA A 1 704 ? -3.948 -0.049 -1.739 1.00 95.12 704 ALA A N 1
ATOM 5683 C CA . ALA A 1 704 ? -4.377 0.358 -0.412 1.00 95.12 704 ALA A CA 1
ATOM 5684 C C . ALA A 1 704 ? -3.953 1.809 -0.118 1.00 95.12 704 ALA A C 1
ATOM 5686 O O . ALA A 1 704 ? -2.886 2.251 -0.555 1.00 95.12 704 ALA A O 1
ATOM 5687 N N . VAL A 1 705 ? -4.762 2.538 0.656 1.00 93.50 705 VAL A N 1
ATOM 5688 C CA . VAL A 1 705 ? -4.414 3.873 1.178 1.00 93.50 705 VAL A CA 1
ATOM 5689 C C . VAL A 1 705 ? -4.851 4.046 2.629 1.00 93.50 705 VAL A C 1
ATOM 5691 O O . VAL A 1 705 ? -5.932 3.627 3.033 1.00 93.50 705 VAL A O 1
ATOM 5694 N N . GLU A 1 706 ? -3.991 4.715 3.394 1.00 93.12 706 GLU A N 1
ATOM 5695 C CA . GLU A 1 706 ? -4.201 5.197 4.762 1.00 93.12 706 GLU A CA 1
ATOM 5696 C C . GLU A 1 706 ? -3.367 6.494 4.911 1.00 93.12 706 GLU A C 1
ATOM 5698 O O . GLU A 1 706 ? -2.417 6.718 4.156 1.00 93.12 706 GLU A O 1
ATOM 5703 N N . ARG A 1 707 ? -3.748 7.406 5.810 1.00 90.56 707 ARG A N 1
ATOM 5704 C CA . ARG A 1 707 ? -3.240 8.789 5.883 1.00 90.56 707 ARG A CA 1
ATOM 5705 C C . ARG A 1 707 ? -1.953 8.954 6.695 1.00 90.56 707 ARG A C 1
ATOM 5707 O O . ARG A 1 707 ? -1.331 10.016 6.581 1.00 90.56 707 ARG A O 1
ATOM 5714 N N . THR A 1 708 ? -1.594 7.964 7.511 1.00 93.94 708 THR A N 1
ATOM 5715 C CA . THR A 1 708 ? -0.470 7.976 8.456 1.00 93.94 708 THR A CA 1
ATOM 5716 C C . THR A 1 708 ? 0.566 6.927 8.060 1.00 93.94 708 THR A C 1
ATOM 5718 O O . THR A 1 708 ? 1.650 7.282 7.602 1.00 93.94 708 THR A O 1
ATOM 5721 N N . TRP A 1 709 ? 0.226 5.644 8.171 1.00 94.12 709 TRP A N 1
ATOM 5722 C CA . TRP A 1 709 ? 1.141 4.504 8.125 1.00 94.12 709 TRP A CA 1
ATOM 5723 C C . TRP A 1 709 ? 1.673 4.217 6.723 1.00 94.12 709 TRP A C 1
ATOM 5725 O O . TRP A 1 709 ? 2.885 4.118 6.546 1.00 94.12 709 TRP A O 1
ATOM 5735 N N . LEU A 1 710 ? 0.804 4.224 5.703 1.00 91.12 710 LEU A N 1
ATOM 5736 C CA . LEU A 1 710 ? 1.221 4.115 4.295 1.00 91.12 710 LEU A CA 1
ATOM 5737 C C . LEU A 1 710 ? 1.925 5.387 3.766 1.00 91.12 710 LEU A C 1
ATOM 5739 O O . LEU A 1 710 ? 2.331 5.434 2.610 1.00 91.12 710 LEU A O 1
ATOM 5743 N N . THR A 1 711 ? 2.113 6.414 4.606 1.00 88.19 711 THR A N 1
ATOM 5744 C CA . THR A 1 711 ? 2.938 7.600 4.292 1.00 88.19 711 THR A CA 1
ATOM 5745 C C . THR A 1 711 ? 4.071 7.838 5.303 1.00 88.19 711 THR A C 1
ATOM 5747 O O . THR A 1 711 ? 4.766 8.856 5.227 1.00 88.19 711 THR A O 1
ATOM 5750 N N . ALA A 1 712 ? 4.274 6.916 6.251 1.00 87.62 712 ALA A N 1
ATOM 5751 C CA . ALA A 1 712 ? 5.225 7.071 7.346 1.00 87.62 712 ALA A CA 1
ATOM 5752 C C . ALA A 1 712 ? 6.669 7.045 6.827 1.00 87.62 712 ALA A C 1
ATOM 5754 O O . ALA A 1 712 ? 7.108 6.078 6.203 1.00 87.62 712 ALA A O 1
ATOM 5755 N N . SER A 1 713 ? 7.438 8.103 7.102 1.00 83.75 713 SER A N 1
ATOM 5756 C CA . SER A 1 713 ? 8.839 8.155 6.676 1.00 83.75 713 SER A CA 1
ATOM 5757 C C . SER A 1 713 ? 9.740 7.352 7.609 1.00 83.75 713 SER A C 1
ATOM 5759 O O . SER A 1 713 ? 9.566 7.428 8.820 1.00 83.75 713 SER A O 1
ATOM 5761 N N . ASN A 1 714 ? 10.767 6.696 7.063 1.00 86.38 714 ASN A N 1
ATOM 5762 C CA . ASN A 1 714 ? 11.840 6.085 7.854 1.00 86.38 714 ASN A CA 1
ATOM 5763 C C . ASN A 1 714 ? 12.532 7.123 8.763 1.00 86.38 714 ASN A C 1
ATOM 5765 O O . ASN A 1 714 ? 12.657 8.296 8.385 1.00 86.38 714 ASN A O 1
ATOM 5769 N N . ALA A 1 715 ? 13.050 6.662 9.906 1.00 89.31 715 ALA A N 1
ATOM 5770 C CA . ALA A 1 715 ? 13.792 7.470 10.874 1.00 89.31 715 ALA A CA 1
ATOM 5771 C C . ALA A 1 715 ? 14.980 8.203 10.230 1.00 89.31 715 ALA A C 1
ATOM 5773 O O . ALA A 1 715 ? 15.722 7.622 9.435 1.00 89.31 715 ALA A O 1
ATOM 5774 N N . LYS A 1 716 ? 15.182 9.483 10.575 1.00 88.06 716 LYS A N 1
ATOM 5775 C CA . LYS A 1 716 ? 16.330 10.279 10.111 1.00 88.06 716 LYS A CA 1
ATOM 5776 C C . LYS A 1 716 ? 16.919 11.112 11.243 1.00 88.06 716 LYS A C 1
ATOM 5778 O O . LYS A 1 716 ? 16.213 11.891 11.881 1.00 88.06 716 LYS A O 1
ATOM 5783 N N . LYS A 1 717 ? 18.246 11.020 11.391 1.00 87.19 717 LYS A N 1
ATOM 5784 C CA . LYS A 1 717 ? 19.057 11.668 12.441 1.00 87.19 717 LYS A CA 1
ATOM 5785 C C . LYS A 1 717 ? 18.827 13.190 12.560 1.00 87.19 717 LYS A C 1
ATOM 5787 O O . LYS A 1 717 ? 19.051 13.752 13.622 1.00 87.19 717 LYS A O 1
ATOM 5792 N N . ASN A 1 718 ? 18.310 13.846 11.512 1.00 85.38 718 ASN A N 1
ATOM 5793 C CA . ASN A 1 718 ? 17.983 15.276 11.475 1.00 85.38 718 ASN A CA 1
ATOM 5794 C C . ASN A 1 718 ? 16.474 15.619 11.411 1.00 85.38 718 ASN A C 1
ATOM 5796 O O . ASN A 1 718 ? 16.140 16.709 10.952 1.00 85.38 718 ASN A O 1
ATOM 5800 N N . ARG A 1 719 ? 15.542 14.739 11.818 1.00 88.00 719 ARG A N 1
ATOM 5801 C CA . ARG A 1 719 ? 14.087 15.026 11.796 1.00 88.00 719 ARG A CA 1
ATOM 5802 C C . ARG A 1 719 ? 13.355 14.598 13.066 1.00 88.00 719 ARG A C 1
ATOM 5804 O O . ARG A 1 719 ? 13.319 13.409 13.380 1.00 88.00 719 ARG A O 1
ATOM 5811 N N . VAL A 1 720 ? 12.691 15.557 13.712 1.00 91.62 720 VAL A N 1
ATOM 5812 C CA . VAL A 1 720 ? 11.839 15.334 14.893 1.00 91.62 720 VAL A CA 1
ATOM 5813 C C . VAL A 1 720 ? 10.672 14.409 14.532 1.00 91.62 720 VAL A C 1
ATOM 5815 O O . VAL A 1 720 ? 10.017 14.609 13.504 1.00 91.62 720 VAL A O 1
ATOM 5818 N N . GLY A 1 721 ? 10.428 13.398 15.364 1.00 91.69 721 GLY A N 1
ATOM 5819 C CA . GLY A 1 721 ? 9.327 12.440 15.259 1.00 91.69 721 GLY A CA 1
ATOM 5820 C C . GLY A 1 721 ? 9.408 11.453 14.088 1.00 91.69 721 GLY A C 1
ATOM 5821 O O . GLY A 1 721 ? 8.450 10.714 13.858 1.00 91.69 721 GLY A O 1
ATOM 5822 N N . SER A 1 722 ? 10.501 11.434 13.316 1.00 92.56 722 SER A N 1
ATOM 5823 C CA . SER A 1 722 ? 10.635 10.580 12.119 1.00 92.56 722 SER A CA 1
ATOM 5824 C C . SER A 1 722 ? 10.791 9.083 12.417 1.00 92.56 722 SER A C 1
ATOM 5826 O O . SER A 1 722 ? 10.632 8.259 11.526 1.00 92.56 722 SER A O 1
ATOM 5828 N N . GLU A 1 723 ? 11.043 8.725 13.670 1.00 93.44 723 GLU A N 1
ATOM 5829 C CA . GLU A 1 723 ? 11.111 7.367 14.212 1.00 93.44 723 GLU A CA 1
ATOM 5830 C C . GLU A 1 723 ? 9.753 6.640 14.303 1.00 93.44 723 GLU A C 1
ATOM 5832 O O . GLU A 1 723 ? 9.723 5.497 14.745 1.00 93.44 723 GLU A O 1
ATOM 5837 N N . LEU A 1 724 ? 8.654 7.263 13.847 1.00 94.56 724 LEU A N 1
ATOM 5838 C CA . LEU A 1 724 ? 7.265 6.779 13.939 1.00 94.56 724 LEU A CA 1
ATOM 5839 C C . LEU A 1 724 ? 7.086 5.268 13.711 1.00 94.56 724 LEU A C 1
ATOM 5841 O O . LEU A 1 724 ? 6.415 4.620 14.512 1.00 94.56 724 LEU A O 1
ATOM 5845 N N . LYS A 1 725 ? 7.671 4.703 12.639 1.00 94.06 725 LYS A N 1
ATOM 5846 C CA . LYS A 1 725 ? 7.559 3.260 12.354 1.00 94.06 725 LYS A CA 1
ATOM 5847 C C . LYS A 1 725 ? 8.053 2.421 13.549 1.00 94.06 725 LYS A C 1
ATOM 5849 O O . LYS A 1 725 ? 7.333 1.539 13.992 1.00 94.06 725 LYS A O 1
ATOM 5854 N N . ALA A 1 726 ? 9.200 2.759 14.142 1.00 94.06 726 ALA A N 1
ATOM 5855 C CA . ALA A 1 726 ? 9.843 1.973 15.202 1.00 94.06 726 ALA A CA 1
ATOM 5856 C C . ALA A 1 726 ? 9.178 2.098 16.590 1.00 94.06 726 ALA A C 1
ATOM 5858 O O . ALA A 1 726 ? 9.630 1.477 17.554 1.00 94.06 726 ALA A O 1
ATOM 5859 N N . MET A 1 727 ? 8.114 2.903 16.705 1.00 94.00 727 MET A N 1
ATOM 5860 C CA . MET A 1 727 ? 7.233 2.924 17.880 1.00 94.00 727 MET A CA 1
ATOM 5861 C C . MET A 1 727 ? 6.146 1.840 17.810 1.00 94.00 727 MET A C 1
ATOM 5863 O O . MET A 1 727 ? 5.549 1.510 18.832 1.00 94.00 727 MET A O 1
ATOM 5867 N N . VAL A 1 728 ? 5.935 1.239 16.632 1.00 95.44 728 VAL A N 1
ATOM 5868 C CA . VAL A 1 728 ? 5.257 -0.053 16.492 1.00 95.44 728 VAL A CA 1
ATOM 5869 C C . VAL A 1 728 ? 6.242 -1.140 16.924 1.00 95.44 728 VAL A C 1
ATOM 5871 O O . VAL A 1 728 ? 7.333 -1.271 16.359 1.00 95.44 728 VAL A O 1
ATOM 5874 N N . ARG A 1 729 ? 5.863 -1.901 17.952 1.00 95.06 729 ARG A N 1
ATOM 5875 C CA . ARG A 1 729 ? 6.715 -2.871 18.650 1.00 95.06 729 ARG A CA 1
ATOM 5876 C C . ARG A 1 729 ? 5.962 -4.183 18.808 1.00 95.06 729 ARG A C 1
ATOM 5878 O O . ARG A 1 729 ? 4.825 -4.179 19.271 1.00 95.06 729 ARG A O 1
ATOM 5885 N N . ALA A 1 730 ? 6.594 -5.294 18.450 1.00 94.38 730 ALA A N 1
ATOM 5886 C CA . ALA A 1 730 ? 6.027 -6.614 18.683 1.00 94.38 730 ALA A CA 1
ATOM 5887 C C . ALA A 1 730 ? 5.886 -6.866 20.204 1.00 94.38 730 ALA A C 1
ATOM 5889 O O . ALA A 1 730 ? 6.790 -6.490 20.961 1.00 94.38 730 ALA A O 1
ATOM 5890 N N . PRO A 1 731 ? 4.783 -7.477 20.680 1.00 92.56 731 PRO A N 1
ATOM 5891 C CA . PRO A 1 731 ? 4.658 -7.879 22.079 1.00 92.56 731 PRO A CA 1
ATOM 5892 C C . PRO A 1 731 ? 5.717 -8.931 22.457 1.00 92.56 731 PRO A C 1
ATOM 5894 O O . PRO A 1 731 ? 6.219 -9.629 21.573 1.00 92.56 731 PRO A O 1
ATOM 5897 N N . PRO A 1 732 ? 6.065 -9.098 23.746 1.00 89.75 732 PRO A N 1
ATOM 5898 C CA . PRO A 1 732 ? 7.056 -10.094 24.149 1.00 89.75 732 PRO A CA 1
ATOM 5899 C C . PRO A 1 732 ? 6.615 -11.506 23.731 1.00 89.75 732 PRO A C 1
ATOM 5901 O O . PRO A 1 732 ? 5.460 -11.879 23.943 1.00 89.75 732 PRO A O 1
ATOM 5904 N N . GLY A 1 733 ? 7.526 -12.274 23.126 1.00 91.38 733 GLY A N 1
ATOM 5905 C CA . GLY A 1 733 ? 7.231 -13.568 22.492 1.00 91.38 733 GLY A CA 1
ATOM 5906 C C . GLY A 1 733 ? 6.823 -13.488 21.012 1.00 91.38 733 GLY A C 1
ATOM 5907 O O . GLY A 1 733 ? 6.659 -14.531 20.382 1.00 91.38 733 GLY A O 1
ATOM 5908 N N . TYR A 1 734 ? 6.703 -12.284 20.442 1.00 95.00 734 TYR A N 1
ATOM 5909 C CA . TYR A 1 734 ? 6.435 -12.054 19.020 1.00 95.00 734 TYR A CA 1
ATOM 5910 C C . TYR A 1 734 ? 7.563 -11.259 18.340 1.00 95.00 734 TYR A C 1
ATOM 5912 O O . TYR A 1 734 ? 8.298 -10.488 18.965 1.00 95.00 734 TYR A O 1
ATOM 5920 N N . VAL A 1 735 ? 7.650 -11.417 17.021 1.00 97.12 735 VAL A N 1
ATOM 5921 C CA . VAL A 1 735 ? 8.507 -10.651 16.106 1.00 97.12 735 VAL A CA 1
ATOM 5922 C C . VAL A 1 735 ? 7.729 -10.266 14.850 1.00 97.12 735 VAL A C 1
ATOM 5924 O O . VAL A 1 735 ? 6.801 -10.961 14.431 1.00 97.12 735 VAL A O 1
ATOM 5927 N N . PHE A 1 736 ? 8.122 -9.169 14.213 1.00 97.94 736 PHE A N 1
ATOM 5928 C CA . PHE A 1 736 ? 7.779 -8.918 12.822 1.00 97.94 736 PHE A CA 1
ATOM 5929 C C . PHE A 1 736 ? 8.659 -9.773 11.913 1.00 97.94 736 PHE A C 1
ATOM 5931 O O . PHE A 1 736 ? 9.864 -9.849 12.129 1.00 97.94 736 PHE A O 1
ATOM 5938 N N . VAL A 1 737 ? 8.061 -10.378 10.887 1.00 98.12 737 VAL A N 1
ATOM 5939 C CA . VAL A 1 737 ? 8.752 -11.104 9.811 1.00 98.12 737 VAL A CA 1
ATOM 5940 C C . VAL A 1 737 ? 8.238 -10.570 8.478 1.00 98.12 737 VAL A C 1
ATOM 5942 O O . VAL A 1 737 ? 7.025 -10.498 8.272 1.00 98.12 737 VAL A O 1
ATOM 5945 N N . GLY A 1 738 ? 9.111 -10.164 7.560 1.00 97.25 738 GLY A N 1
ATOM 5946 C CA . GLY A 1 738 ? 8.654 -9.589 6.294 1.00 97.25 738 GLY A CA 1
ATOM 5947 C C . GLY A 1 738 ? 9.761 -9.136 5.355 1.00 97.25 738 GLY A C 1
ATOM 5948 O O . GLY A 1 738 ? 10.931 -9.204 5.708 1.00 97.25 738 GLY A O 1
ATOM 5949 N N . ALA A 1 739 ? 9.398 -8.632 4.178 1.00 96.00 739 ALA A N 1
ATOM 5950 C CA . ALA A 1 739 ? 10.358 -8.241 3.146 1.00 96.00 739 ALA A CA 1
ATOM 5951 C C . ALA A 1 739 ? 9.849 -7.086 2.261 1.00 96.00 739 ALA A C 1
ATOM 5953 O O . ALA A 1 739 ? 8.667 -6.735 2.287 1.00 96.00 739 ALA A O 1
ATOM 5954 N N . ASP A 1 740 ? 10.770 -6.514 1.485 1.00 92.75 740 ASP A N 1
ATOM 5955 C CA . ASP A 1 740 ? 10.566 -5.494 0.447 1.00 92.75 740 ASP A CA 1
ATOM 5956 C C . ASP A 1 740 ? 10.700 -6.180 -0.930 1.00 92.75 740 ASP A C 1
ATOM 5958 O O . ASP A 1 740 ? 11.681 -6.890 -1.165 1.00 92.75 740 ASP A O 1
ATOM 5962 N N . VAL A 1 741 ? 9.711 -6.062 -1.826 1.00 90.31 741 VAL A N 1
ATOM 5963 C CA . VAL A 1 741 ? 9.731 -6.766 -3.125 1.00 90.31 741 VAL A CA 1
ATOM 5964 C C . VAL A 1 741 ? 10.684 -6.066 -4.099 1.00 90.31 741 VAL A C 1
ATOM 5966 O O . VAL A 1 741 ? 10.310 -5.132 -4.811 1.00 90.31 741 VAL A O 1
ATOM 5969 N N . ASP A 1 742 ? 11.913 -6.581 -4.190 1.00 83.25 742 ASP A N 1
ATOM 5970 C CA . ASP A 1 742 ? 12.984 -6.043 -5.034 1.00 83.25 742 ASP A CA 1
ATOM 5971 C C . ASP A 1 742 ? 12.531 -5.680 -6.457 1.00 83.25 742 ASP A C 1
ATOM 5973 O O . ASP A 1 742 ? 12.296 -6.539 -7.316 1.00 83.25 742 ASP A O 1
ATOM 5977 N N . SER A 1 743 ? 12.457 -4.363 -6.687 1.00 82.88 743 SER A N 1
ATOM 5978 C CA . SER A 1 743 ? 12.127 -3.712 -7.960 1.00 82.88 743 SER A CA 1
ATOM 5979 C C . SER A 1 743 ? 10.834 -4.214 -8.622 1.00 82.88 743 SER A C 1
ATOM 5981 O O . SER A 1 743 ? 10.760 -4.229 -9.851 1.00 82.88 743 SER A O 1
ATOM 5983 N N . GLU A 1 744 ? 9.825 -4.597 -7.824 1.00 90.69 744 GLU A N 1
ATOM 5984 C CA . GLU A 1 744 ? 8.537 -5.186 -8.238 1.00 90.69 744 GLU A CA 1
ATOM 5985 C C . GLU A 1 744 ? 8.024 -4.672 -9.597 1.00 90.69 744 GLU A C 1
ATOM 5987 O O . GLU A 1 744 ? 7.990 -5.403 -10.586 1.00 90.69 744 GLU A O 1
ATOM 5992 N N . GLU A 1 745 ? 7.663 -3.392 -9.670 1.00 89.69 745 GLU A N 1
ATOM 5993 C CA . GLU A 1 745 ? 7.032 -2.786 -10.846 1.00 89.69 745 GLU A CA 1
ATOM 5994 C C . GLU A 1 745 ? 7.945 -2.739 -12.082 1.00 89.69 745 GLU A C 1
ATOM 5996 O O . GLU A 1 745 ? 7.468 -2.841 -13.215 1.00 89.69 745 GLU A O 1
ATOM 6001 N N . LEU A 1 746 ? 9.261 -2.621 -11.878 1.00 89.06 746 LEU A N 1
ATOM 6002 C CA . LEU A 1 746 ? 10.261 -2.645 -12.947 1.00 89.06 746 LEU A CA 1
ATOM 6003 C C . LEU A 1 746 ? 10.465 -4.071 -13.480 1.00 89.06 746 LEU A C 1
ATOM 6005 O O . LEU A 1 746 ? 10.611 -4.259 -14.689 1.00 89.06 746 LEU A O 1
ATOM 6009 N N . TRP A 1 747 ? 10.422 -5.076 -12.603 1.00 93.00 747 TRP A N 1
ATOM 6010 C CA . TRP A 1 747 ? 10.419 -6.485 -12.989 1.00 93.00 747 TRP A CA 1
ATOM 6011 C C . TRP A 1 747 ? 9.132 -6.849 -13.744 1.00 93.00 747 TRP A C 1
ATOM 6013 O O . TRP A 1 747 ? 9.209 -7.464 -14.806 1.00 93.00 747 TRP A O 1
ATOM 6023 N N . ILE A 1 748 ? 7.966 -6.372 -13.288 1.00 93.06 748 ILE A N 1
ATOM 6024 C CA . ILE A 1 748 ? 6.679 -6.524 -13.988 1.00 93.06 748 ILE A CA 1
ATOM 6025 C C . ILE A 1 748 ? 6.724 -5.870 -15.381 1.00 93.06 748 ILE A C 1
ATOM 6027 O O . ILE A 1 748 ? 6.338 -6.494 -16.369 1.00 93.06 748 ILE A O 1
ATOM 6031 N N . ALA A 1 749 ? 7.229 -4.638 -15.496 1.00 90.56 749 ALA A N 1
ATOM 6032 C CA . ALA A 1 749 ? 7.389 -3.972 -16.791 1.00 90.56 749 ALA A CA 1
ATOM 6033 C C . ALA A 1 749 ? 8.352 -4.736 -17.718 1.00 90.56 749 ALA A C 1
ATOM 6035 O O . ALA A 1 749 ? 8.091 -4.874 -18.914 1.00 90.56 749 ALA A O 1
ATOM 6036 N N . SER A 1 750 ? 9.433 -5.280 -17.157 1.00 91.88 750 SER A N 1
ATOM 6037 C CA . SER A 1 750 ? 10.436 -6.061 -17.882 1.00 91.88 750 SER A CA 1
ATOM 6038 C C . SER A 1 750 ? 9.888 -7.383 -18.415 1.00 91.88 750 SER A C 1
ATOM 6040 O O . SER A 1 750 ? 10.023 -7.652 -19.608 1.00 91.88 750 SER A O 1
ATOM 6042 N N . VAL A 1 751 ? 9.214 -8.180 -17.576 1.00 93.31 751 VAL A N 1
ATOM 6043 C CA . VAL A 1 751 ? 8.657 -9.484 -17.974 1.00 93.31 751 VAL A CA 1
ATOM 6044 C C . VAL A 1 751 ? 7.523 -9.338 -18.999 1.00 93.31 751 VAL A C 1
ATOM 6046 O O . VAL A 1 751 ? 7.383 -10.171 -19.892 1.00 93.31 751 VAL A O 1
ATOM 6049 N N . VAL A 1 752 ? 6.773 -8.229 -18.956 1.00 90.50 752 VAL A N 1
ATOM 6050 C CA . VAL A 1 752 ? 5.789 -7.858 -19.992 1.00 90.50 752 VAL A CA 1
ATOM 6051 C C . VAL A 1 752 ? 6.456 -7.532 -21.341 1.00 90.50 752 VAL A C 1
ATOM 6053 O O . VAL A 1 752 ? 5.870 -7.820 -22.383 1.00 90.50 752 VAL A O 1
ATOM 6056 N N . GLY A 1 753 ? 7.683 -6.997 -21.352 1.00 90.69 753 GLY A N 1
ATOM 6057 C CA . GLY A 1 753 ? 8.490 -6.838 -22.570 1.00 90.69 753 GLY A CA 1
ATOM 6058 C C . GLY A 1 753 ? 9.070 -8.161 -23.081 1.00 90.69 753 GLY A C 1
ATOM 6059 O O . GLY A 1 753 ? 8.913 -8.494 -24.258 1.00 90.69 753 GLY A O 1
ATOM 6060 N N . ASP A 1 754 ? 9.684 -8.940 -22.188 1.00 93.88 754 ASP A N 1
ATOM 6061 C CA . ASP A 1 754 ? 10.294 -10.254 -22.464 1.00 93.88 754 ASP A CA 1
ATOM 6062 C C . ASP A 1 754 ? 9.289 -11.282 -23.017 1.00 93.88 754 ASP A C 1
ATOM 6064 O O . ASP A 1 754 ? 9.642 -12.142 -23.829 1.00 93.88 754 ASP A O 1
ATOM 6068 N N . ALA A 1 755 ? 8.006 -11.140 -22.668 1.00 91.62 755 ALA A N 1
ATOM 6069 C CA . ALA A 1 755 ? 6.887 -11.897 -23.231 1.00 91.62 755 ALA A CA 1
ATOM 6070 C C . ALA A 1 755 ? 6.770 -11.818 -24.769 1.00 91.62 755 ALA A C 1
ATOM 6072 O O . ALA A 1 755 ? 6.109 -12.664 -25.376 1.00 91.62 755 ALA A O 1
ATOM 6073 N N . THR A 1 756 ? 7.407 -10.830 -25.406 1.00 90.19 756 THR A N 1
ATOM 6074 C CA . THR A 1 756 ? 7.515 -10.720 -26.873 1.00 90.19 756 THR A CA 1
ATOM 6075 C C . THR A 1 756 ? 8.411 -11.814 -27.464 1.00 90.19 756 THR A C 1
ATOM 6077 O O . THR A 1 756 ? 8.146 -12.306 -28.557 1.00 90.19 756 THR A O 1
ATOM 6080 N N . PHE A 1 757 ? 9.446 -12.222 -26.726 1.00 92.75 757 PHE A N 1
ATOM 6081 C CA . PHE A 1 757 ? 10.417 -13.246 -27.123 1.00 92.75 757 PHE A CA 1
ATOM 6082 C C . PHE A 1 757 ? 10.129 -14.625 -26.504 1.00 92.75 757 PHE A C 1
ATOM 6084 O O . PHE A 1 757 ? 10.804 -15.589 -26.848 1.00 92.75 757 PHE A O 1
ATOM 6091 N N . LYS A 1 758 ? 9.157 -14.716 -25.580 1.00 92.06 758 LYS A N 1
ATOM 6092 C CA . LYS A 1 758 ? 8.930 -15.856 -24.660 1.00 92.06 758 LYS A CA 1
ATOM 6093 C C . LYS A 1 758 ? 10.182 -16.245 -23.846 1.00 92.06 758 LYS A C 1
ATOM 6095 O O . LYS A 1 758 ? 10.345 -17.401 -23.465 1.00 92.06 758 LYS A O 1
ATOM 6100 N N . LEU A 1 759 ? 11.064 -15.279 -23.572 1.00 93.44 759 LEU A N 1
ATOM 6101 C CA . LEU A 1 759 ? 12.396 -15.515 -23.009 1.00 93.44 759 LEU A CA 1
ATOM 6102 C C . LEU A 1 759 ? 12.765 -14.430 -21.989 1.00 93.44 759 LEU A C 1
ATOM 6104 O O . LEU A 1 759 ? 12.887 -13.260 -22.348 1.00 93.44 759 LEU A O 1
ATOM 6108 N N . HIS A 1 760 ? 12.985 -14.818 -20.729 1.00 94.38 760 HIS A N 1
ATOM 6109 C CA . HIS A 1 760 ? 13.442 -13.902 -19.679 1.00 94.38 760 HIS A CA 1
ATOM 6110 C C . HIS A 1 760 ? 14.808 -13.285 -20.011 1.00 94.38 760 HIS A C 1
ATOM 6112 O O . HIS A 1 760 ? 15.751 -13.995 -20.358 1.00 94.38 760 HIS A O 1
ATOM 6118 N N . GLY A 1 761 ? 14.908 -11.961 -19.887 1.00 92.75 761 GLY A N 1
ATOM 6119 C CA . GLY A 1 761 ? 16.064 -11.174 -20.312 1.00 92.75 761 GLY A CA 1
ATOM 6120 C C . GLY A 1 761 ? 16.150 -10.949 -21.825 1.00 92.75 761 GLY A C 1
ATOM 6121 O O . GLY A 1 761 ? 17.112 -10.336 -22.277 1.00 92.75 761 GLY A O 1
ATOM 6122 N N . GLY A 1 762 ? 15.181 -11.427 -22.618 1.00 91.62 762 GLY A N 1
ATOM 6123 C CA . GLY A 1 762 ? 15.196 -11.316 -24.080 1.00 91.62 762 GLY A CA 1
ATOM 6124 C C . GLY A 1 762 ? 15.134 -9.875 -24.597 1.00 91.62 762 GLY A C 1
ATOM 6125 O O . GLY A 1 762 ? 15.642 -9.594 -25.682 1.00 91.62 762 GLY A O 1
ATOM 6126 N N . ASN A 1 763 ? 14.563 -8.948 -23.820 1.00 93.00 763 ASN A N 1
ATOM 6127 C CA . ASN A 1 763 ? 14.595 -7.516 -24.109 1.00 93.00 763 ASN A CA 1
ATOM 6128 C C . ASN A 1 763 ? 15.587 -6.762 -23.196 1.00 93.00 763 ASN A C 1
ATOM 6130 O O . ASN A 1 763 ? 15.845 -7.159 -22.060 1.00 93.00 763 ASN A O 1
ATOM 6134 N N . ALA A 1 764 ? 16.137 -5.644 -23.678 1.00 92.50 764 ALA A N 1
ATOM 6135 C CA . ALA A 1 764 ? 17.257 -4.966 -23.027 1.00 92.50 764 ALA A CA 1
ATOM 6136 C C . ALA A 1 764 ? 16.959 -4.461 -21.602 1.00 92.50 764 ALA A C 1
ATOM 6138 O O . ALA A 1 764 ? 17.832 -4.588 -20.744 1.00 92.50 764 ALA A O 1
ATOM 6139 N N . ILE A 1 765 ? 15.758 -3.944 -21.296 1.00 90.12 765 ILE A N 1
ATOM 6140 C CA . ILE A 1 765 ? 15.422 -3.583 -19.901 1.00 90.12 765 ILE A CA 1
ATOM 6141 C C . ILE A 1 765 ? 15.245 -4.820 -19.007 1.00 90.12 765 ILE A C 1
ATOM 6143 O O . ILE A 1 765 ? 15.605 -4.761 -17.834 1.00 90.12 765 ILE A O 1
ATOM 6147 N N . GLY A 1 766 ? 14.796 -5.954 -19.558 1.00 91.31 766 GLY A N 1
ATOM 6148 C CA . GLY A 1 766 ? 14.748 -7.229 -18.840 1.00 91.31 766 GLY A CA 1
ATOM 6149 C C . GLY A 1 766 ? 16.140 -7.713 -18.458 1.00 91.31 766 GLY A C 1
ATOM 6150 O O . GLY A 1 766 ? 16.402 -7.957 -17.283 1.00 91.31 766 GLY A O 1
ATOM 6151 N N . PHE A 1 767 ? 17.075 -7.726 -19.410 1.00 92.50 767 PHE A N 1
ATOM 6152 C CA . PHE A 1 767 ? 18.471 -8.067 -19.130 1.00 92.50 767 PHE A CA 1
ATOM 6153 C C . PHE A 1 767 ? 19.107 -7.103 -18.111 1.00 92.50 767 PHE A C 1
ATOM 6155 O O . PHE A 1 767 ? 19.722 -7.543 -17.142 1.00 92.50 767 PHE A O 1
ATOM 6162 N N . MET A 1 768 ? 18.898 -5.787 -18.258 1.00 90.69 768 MET A N 1
ATOM 6163 C CA . MET A 1 768 ? 19.391 -4.782 -17.299 1.00 90.69 768 MET A CA 1
ATOM 6164 C C . MET A 1 768 ? 18.758 -4.880 -15.899 1.00 90.69 768 MET A C 1
ATOM 6166 O O . MET A 1 768 ? 19.340 -4.359 -14.949 1.00 90.69 768 MET A O 1
ATOM 6170 N N . THR A 1 769 ? 17.590 -5.514 -15.763 1.00 88.31 769 THR A N 1
ATOM 6171 C CA . THR A 1 769 ? 16.900 -5.723 -14.475 1.00 88.31 769 THR A CA 1
ATOM 6172 C C . THR A 1 769 ? 17.303 -7.045 -13.811 1.00 88.31 769 THR A C 1
ATOM 6174 O O . THR A 1 769 ? 17.276 -7.132 -12.589 1.00 88.31 769 THR A O 1
ATOM 6177 N N . LEU A 1 770 ? 17.697 -8.059 -14.593 1.00 88.00 770 LEU A N 1
ATOM 6178 C CA . LEU A 1 770 ? 18.039 -9.406 -14.105 1.00 88.00 770 LEU A CA 1
ATOM 6179 C C . LEU A 1 770 ? 19.548 -9.649 -13.912 1.00 88.00 770 LEU A C 1
ATOM 6181 O O . LEU A 1 770 ? 19.918 -10.412 -13.026 1.00 88.00 770 LEU A O 1
ATOM 6185 N N . GLU A 1 771 ? 20.397 -9.017 -14.733 1.00 88.06 771 GLU A N 1
ATOM 6186 C CA . GLU A 1 771 ? 21.864 -9.210 -14.789 1.00 88.06 771 GLU A CA 1
ATOM 6187 C C . GLU A 1 771 ? 22.652 -7.877 -14.733 1.00 88.06 771 GLU A C 1
ATOM 6189 O O . GLU A 1 771 ? 23.884 -7.855 -14.777 1.00 88.06 771 GLU A O 1
ATOM 6194 N N . GLY A 1 772 ? 21.962 -6.731 -14.679 1.00 82.31 772 GLY A N 1
ATOM 6195 C CA . GLY A 1 772 ? 22.589 -5.407 -14.726 1.00 82.31 772 GLY A CA 1
ATOM 6196 C C . GLY A 1 772 ? 23.306 -5.031 -13.425 1.00 82.31 772 GLY A C 1
ATOM 6197 O O . GLY A 1 772 ? 22.680 -4.886 -12.377 1.00 82.31 772 GLY A O 1
ATOM 6198 N N . THR A 1 773 ? 24.617 -4.783 -13.489 1.00 78.12 773 THR A N 1
ATOM 6199 C CA . THR A 1 773 ? 25.448 -4.463 -12.317 1.00 78.12 773 THR A CA 1
ATOM 6200 C C . THR A 1 773 ? 25.937 -3.016 -12.295 1.00 78.12 773 THR A C 1
ATOM 6202 O O . THR A 1 773 ? 26.219 -2.398 -13.326 1.00 78.12 773 THR A O 1
ATOM 6205 N N . LYS A 1 774 ? 26.085 -2.476 -11.074 1.00 79.06 774 LYS A N 1
ATOM 6206 C CA . LYS A 1 774 ? 26.637 -1.131 -10.826 1.00 79.06 774 LYS A CA 1
ATOM 6207 C C . LYS A 1 774 ? 28.076 -1.006 -11.344 1.00 79.06 774 LYS A C 1
ATOM 6209 O O . LYS A 1 774 ? 28.438 0.005 -11.932 1.00 79.06 774 LYS A O 1
ATOM 6214 N N . SER A 1 775 ? 28.890 -2.039 -11.118 1.00 77.19 775 SER A N 1
ATOM 6215 C CA . SER A 1 775 ? 30.333 -2.060 -11.395 1.00 77.19 775 SER A CA 1
ATOM 6216 C C . SER A 1 775 ? 30.673 -2.077 -12.885 1.00 77.19 775 SER A C 1
ATOM 6218 O O . SER A 1 775 ? 31.667 -1.476 -13.280 1.00 77.19 775 SER A O 1
ATOM 6220 N N . GLN A 1 776 ? 29.848 -2.717 -13.720 1.00 75.00 776 GLN A N 1
ATOM 6221 C CA . GLN A 1 776 ? 29.998 -2.688 -15.181 1.00 75.00 776 GLN A CA 1
ATOM 6222 C C . GLN A 1 776 ? 29.229 -1.535 -15.849 1.00 75.00 776 GLN A C 1
ATOM 6224 O O . GLN A 1 776 ? 29.274 -1.392 -17.070 1.00 75.00 776 GLN A O 1
ATOM 6229 N N . GLY A 1 777 ? 28.474 -0.741 -15.081 1.00 77.81 777 GLY A N 1
ATOM 6230 C CA . GLY A 1 777 ? 27.561 0.268 -15.622 1.00 77.81 777 GLY A CA 1
ATOM 6231 C C . GLY A 1 777 ? 26.422 -0.316 -16.471 1.00 77.81 777 GLY A C 1
ATOM 6232 O O . GLY A 1 777 ? 25.813 0.416 -17.253 1.00 77.81 777 GLY A O 1
ATOM 6233 N N . THR A 1 778 ? 26.142 -1.619 -16.351 1.00 83.25 778 THR A N 1
ATOM 6234 C CA . THR A 1 778 ? 25.070 -2.309 -17.085 1.00 83.25 778 THR A CA 1
ATOM 6235 C C . THR A 1 778 ? 23.712 -2.170 -16.405 1.00 83.25 778 THR A C 1
ATOM 6237 O O . THR A 1 778 ? 22.700 -2.355 -17.071 1.00 83.25 778 THR A O 1
ATOM 6240 N N . ASP A 1 779 ? 23.654 -1.786 -15.125 1.00 85.31 779 ASP A N 1
ATOM 6241 C CA . ASP A 1 779 ? 22.380 -1.502 -14.461 1.00 85.31 779 ASP A CA 1
ATOM 6242 C C . ASP A 1 779 ? 21.677 -0.255 -15.035 1.00 85.31 779 ASP A C 1
ATOM 6244 O O . ASP A 1 779 ? 22.306 0.755 -15.378 1.00 85.31 779 ASP A O 1
ATOM 6248 N N . LEU A 1 780 ? 20.344 -0.314 -15.077 1.00 82.69 780 LEU A N 1
ATOM 6249 C CA . LEU A 1 780 ? 19.464 0.701 -15.664 1.00 82.69 780 LEU A CA 1
ATOM 6250 C C . LEU A 1 780 ? 19.732 2.135 -15.159 1.00 82.69 780 LEU A C 1
ATOM 6252 O O . LEU A 1 780 ? 19.651 3.101 -15.930 1.00 82.69 780 LEU A O 1
ATOM 6256 N N . HIS A 1 781 ? 20.057 2.303 -13.873 1.00 86.75 781 HIS A N 1
ATOM 6257 C CA . HIS A 1 781 ? 20.319 3.623 -13.297 1.00 86.75 781 HIS A CA 1
ATOM 6258 C C . HIS A 1 781 ? 21.700 4.154 -13.688 1.00 86.75 781 HIS A C 1
ATOM 6260 O O . HIS A 1 781 ? 21.824 5.352 -13.931 1.00 86.75 781 HIS A O 1
ATOM 6266 N N . SER A 1 782 ? 22.713 3.291 -13.819 1.00 86.81 782 SER A N 1
ATOM 6267 C CA . SER A 1 782 ? 24.043 3.683 -14.310 1.00 86.81 782 SER A CA 1
ATOM 6268 C C . SER A 1 782 ? 24.023 4.054 -15.795 1.00 86.81 782 SER A C 1
ATOM 6270 O O . SER A 1 782 ? 24.564 5.098 -16.165 1.00 86.81 782 SER A O 1
ATOM 6272 N N . ARG A 1 783 ? 23.308 3.289 -16.636 1.00 85.31 783 ARG A N 1
ATOM 6273 C CA . ARG A 1 783 ? 23.047 3.658 -18.044 1.00 85.31 783 ARG A CA 1
ATOM 6274 C C . ARG A 1 783 ? 22.384 5.034 -18.152 1.00 85.31 783 ARG A C 1
ATOM 6276 O O . ARG A 1 783 ? 22.836 5.882 -18.917 1.00 85.31 783 ARG A O 1
ATOM 6283 N N . THR A 1 784 ? 21.352 5.288 -17.348 1.00 86.00 784 THR A N 1
ATOM 6284 C CA . THR A 1 784 ? 20.629 6.574 -17.354 1.00 86.00 784 THR A CA 1
ATOM 6285 C C . THR A 1 784 ? 21.498 7.730 -16.845 1.00 86.00 784 THR A C 1
ATOM 6287 O O . THR A 1 784 ? 21.524 8.792 -17.465 1.00 86.00 784 THR A O 1
ATOM 6290 N N . ALA A 1 785 ? 22.252 7.519 -15.761 1.00 87.75 785 ALA A N 1
ATOM 6291 C CA . ALA A 1 785 ? 23.196 8.492 -15.212 1.00 87.75 785 ALA A CA 1
ATOM 6292 C C . ALA A 1 785 ? 24.265 8.900 -16.240 1.00 87.75 785 ALA A C 1
ATOM 6294 O O . ALA A 1 785 ? 24.509 10.091 -16.431 1.00 87.75 785 ALA A O 1
ATOM 6295 N N . SER A 1 786 ? 24.831 7.923 -16.958 1.00 88.00 786 SER A N 1
ATOM 6296 C CA . SER A 1 786 ? 25.820 8.141 -18.020 1.00 88.00 786 SER A CA 1
ATOM 6297 C C . SER A 1 786 ? 25.270 8.970 -19.190 1.00 88.00 786 SER A C 1
ATOM 6299 O O . SER A 1 786 ? 25.958 9.862 -19.683 1.00 88.00 786 SER A O 1
ATOM 6301 N N . ILE A 1 787 ? 24.020 8.734 -19.609 1.00 83.88 787 ILE A N 1
ATOM 6302 C CA . ILE A 1 787 ? 23.390 9.486 -20.709 1.00 83.88 787 ILE A CA 1
ATOM 6303 C C . ILE A 1 787 ? 23.050 10.930 -20.297 1.00 83.88 787 ILE A C 1
ATOM 6305 O O . ILE A 1 787 ? 23.185 11.839 -21.117 1.00 83.88 787 ILE A O 1
ATOM 6309 N N . LEU A 1 788 ? 22.608 11.137 -19.050 1.00 83.88 788 LEU A N 1
ATOM 6310 C CA . LEU A 1 788 ? 22.176 12.441 -18.528 1.00 83.88 788 LEU A CA 1
ATOM 6311 C C . LEU A 1 788 ? 23.303 13.304 -17.935 1.00 83.88 788 LEU A C 1
ATOM 6313 O O . LEU A 1 788 ? 23.108 14.507 -17.780 1.00 83.88 788 LEU A O 1
ATOM 6317 N N . GLY A 1 789 ? 24.446 12.717 -17.568 1.00 83.62 789 GLY A N 1
ATOM 6318 C CA . GLY A 1 789 ? 25.523 13.419 -16.859 1.00 83.62 789 GLY A CA 1
ATOM 6319 C C . GLY A 1 789 ? 25.196 13.752 -15.395 1.00 83.62 789 GLY A C 1
ATOM 6320 O O . GLY A 1 789 ? 25.646 14.778 -14.891 1.00 83.62 789 GLY A O 1
ATOM 6321 N N . ILE A 1 790 ? 24.398 12.915 -14.720 1.00 84.62 790 ILE A N 1
ATOM 6322 C CA . ILE A 1 790 ? 23.962 13.095 -13.316 1.00 84.62 790 ILE A CA 1
ATOM 6323 C C . ILE A 1 790 ? 24.395 11.914 -12.435 1.00 84.62 790 ILE A C 1
ATOM 6325 O O . ILE A 1 790 ? 24.916 10.922 -12.941 1.00 84.62 790 ILE A O 1
ATOM 6329 N N . THR A 1 791 ? 24.179 11.977 -11.114 1.00 85.50 791 THR A N 1
ATOM 6330 C CA . THR A 1 791 ? 24.522 10.844 -10.237 1.00 85.50 791 THR A CA 1
ATOM 6331 C C . THR A 1 791 ? 23.554 9.668 -10.419 1.00 85.50 791 THR A C 1
ATOM 6333 O O . THR A 1 791 ? 22.395 9.835 -10.807 1.00 85.50 791 THR A O 1
ATOM 6336 N N . ARG A 1 792 ? 23.993 8.452 -10.063 1.00 82.38 792 ARG A N 1
ATOM 6337 C CA . ARG A 1 792 ? 23.139 7.249 -10.084 1.00 82.38 792 ARG A CA 1
ATOM 6338 C C . ARG A 1 792 ? 21.901 7.375 -9.179 1.00 82.38 792 ARG A C 1
ATOM 6340 O O . ARG A 1 792 ? 20.866 6.785 -9.480 1.00 82.38 792 ARG A O 1
ATOM 6347 N N . ASN A 1 793 ? 21.982 8.156 -8.100 1.00 79.12 793 ASN A N 1
ATOM 6348 C CA . ASN A 1 793 ? 20.859 8.371 -7.183 1.00 79.12 793 ASN A CA 1
ATOM 6349 C C . ASN A 1 793 ? 19.813 9.322 -7.783 1.00 79.12 793 ASN A C 1
ATOM 6351 O O . ASN A 1 793 ? 18.619 9.025 -7.729 1.00 79.12 793 ASN A O 1
ATOM 6355 N N . ASP A 1 794 ? 20.254 10.393 -8.446 1.00 81.94 794 ASP A N 1
ATOM 6356 C CA . ASP A 1 794 ? 19.371 11.289 -9.204 1.00 81.94 794 ASP A CA 1
ATOM 6357 C C . ASP A 1 794 ? 18.707 10.531 -10.367 1.00 81.94 794 ASP A C 1
ATOM 6359 O O . ASP A 1 794 ? 17.495 10.614 -10.571 1.00 81.94 794 ASP A O 1
ATOM 6363 N N . ALA A 1 795 ? 19.474 9.684 -11.065 1.00 84.06 795 ALA A N 1
ATOM 6364 C CA . ALA A 1 795 ? 18.973 8.798 -12.115 1.00 84.06 795 ALA A CA 1
ATOM 6365 C C . ALA A 1 795 ? 17.976 7.732 -11.607 1.00 84.06 795 ALA A C 1
ATOM 6367 O O . ALA A 1 795 ? 17.103 7.306 -12.368 1.00 84.06 795 ALA A O 1
ATOM 6368 N N . LYS A 1 796 ? 18.042 7.319 -10.329 1.00 80.88 796 LYS A N 1
ATOM 6369 C CA . LYS A 1 796 ? 17.013 6.459 -9.710 1.00 80.88 796 LYS A CA 1
ATOM 6370 C C . LYS A 1 796 ? 15.683 7.197 -9.577 1.00 80.88 796 LYS A C 1
ATOM 6372 O O . LYS A 1 796 ? 14.670 6.674 -10.033 1.00 80.88 796 LYS A O 1
ATOM 6377 N N . VAL A 1 797 ? 15.691 8.421 -9.047 1.00 74.25 797 VAL A N 1
ATOM 6378 C CA . VAL A 1 797 ? 14.490 9.279 -8.972 1.00 74.25 797 VAL A CA 1
ATOM 6379 C C . VAL A 1 797 ? 13.935 9.567 -10.373 1.00 74.25 797 VAL A C 1
ATOM 6381 O O . VAL A 1 797 ? 12.732 9.462 -10.606 1.00 74.25 797 VAL A O 1
ATOM 6384 N N . PHE A 1 798 ? 14.819 9.867 -11.326 1.00 78.75 798 PHE A N 1
ATOM 6385 C CA . PHE A 1 798 ? 14.459 10.176 -12.707 1.00 78.75 798 PHE A CA 1
ATOM 6386 C C . PHE A 1 798 ? 13.776 9.001 -13.426 1.00 78.75 798 PHE A C 1
ATOM 6388 O O . PHE A 1 798 ? 12.767 9.203 -14.105 1.00 78.75 798 PHE A O 1
ATOM 6395 N N . ASN A 1 799 ? 14.289 7.773 -13.280 1.00 79.06 799 ASN A N 1
ATOM 6396 C CA . ASN A 1 799 ? 13.748 6.612 -13.994 1.00 79.06 799 ASN A CA 1
ATOM 6397 C C . ASN A 1 799 ? 12.335 6.226 -13.559 1.00 79.06 799 ASN A C 1
ATOM 6399 O O . ASN A 1 799 ? 11.518 5.941 -14.432 1.00 79.06 799 ASN A O 1
ATOM 6403 N N . TYR A 1 800 ? 12.013 6.293 -12.263 1.00 67.75 800 TYR A N 1
ATOM 6404 C CA . TYR A 1 800 ? 10.641 6.051 -11.805 1.00 67.75 800 TYR A CA 1
ATOM 6405 C C . TYR A 1 800 ? 9.646 7.047 -12.421 1.00 67.75 800 TYR A C 1
ATOM 6407 O O . TYR A 1 800 ? 8.585 6.645 -12.888 1.00 67.75 800 TYR A O 1
ATOM 6415 N N . GLY A 1 801 ? 10.011 8.330 -12.533 1.00 66.44 801 GLY A N 1
ATOM 6416 C CA . GLY A 1 801 ? 9.194 9.297 -13.273 1.00 66.44 801 GLY A CA 1
ATOM 6417 C C . GLY A 1 801 ? 9.087 8.968 -14.770 1.00 66.44 801 GLY A C 1
ATOM 6418 O O . GLY A 1 801 ? 7.997 8.992 -15.342 1.00 66.44 801 GLY A O 1
ATOM 6419 N N . ARG A 1 802 ? 10.214 8.643 -15.418 1.00 77.25 802 ARG A N 1
ATOM 6420 C CA . ARG A 1 802 ? 10.307 8.412 -16.872 1.00 77.25 802 ARG A CA 1
ATOM 6421 C C . ARG A 1 802 ? 9.505 7.199 -17.355 1.00 77.25 802 ARG A C 1
ATOM 6423 O O . ARG A 1 802 ? 8.844 7.295 -18.395 1.00 77.25 802 ARG A O 1
ATOM 6430 N N . ILE A 1 803 ? 9.582 6.078 -16.637 1.00 70.81 803 ILE A N 1
ATOM 6431 C CA . ILE A 1 803 ? 8.983 4.800 -17.054 1.00 70.81 803 ILE A CA 1
ATOM 6432 C C . ILE A 1 803 ? 7.452 4.890 -17.030 1.00 70.81 803 ILE A C 1
ATOM 6434 O O . ILE A 1 803 ? 6.803 4.534 -18.012 1.00 70.81 803 ILE A O 1
ATOM 6438 N N . TYR A 1 804 ? 6.870 5.507 -15.998 1.00 64.38 804 TYR A N 1
ATOM 6439 C CA . TYR A 1 804 ? 5.416 5.678 -15.849 1.00 64.38 804 TYR A CA 1
ATOM 6440 C C . TYR A 1 804 ? 4.813 6.814 -16.695 1.00 64.38 804 TYR A C 1
ATOM 6442 O O . TYR A 1 804 ? 3.814 7.438 -16.338 1.00 64.38 804 TYR A O 1
ATOM 6450 N N . GLY A 1 805 ? 5.399 7.066 -17.866 1.00 61.81 805 GLY A N 1
ATOM 6451 C CA . GLY A 1 805 ? 4.808 7.921 -18.889 1.00 61.81 805 GLY A CA 1
ATOM 6452 C C . GLY A 1 805 ? 5.079 9.416 -18.735 1.00 61.81 805 GLY A C 1
ATOM 6453 O O . GLY A 1 805 ? 4.421 10.202 -19.419 1.00 61.81 805 GLY A O 1
ATOM 6454 N N . ALA A 1 806 ? 6.047 9.844 -17.915 1.00 67.44 806 ALA A N 1
ATOM 6455 C CA . ALA A 1 806 ? 6.484 11.236 -17.969 1.00 67.44 806 ALA A CA 1
ATOM 6456 C C . ALA A 1 806 ? 6.989 11.613 -19.376 1.00 67.44 806 ALA A C 1
ATOM 6458 O O . ALA A 1 806 ? 7.551 10.803 -20.122 1.00 67.44 806 ALA A O 1
ATOM 6459 N N . GLY A 1 807 ? 6.739 12.870 -19.746 1.00 73.00 807 GLY A N 1
ATOM 6460 C CA . GLY A 1 807 ? 7.115 13.434 -21.038 1.00 73.00 807 GLY A CA 1
ATOM 6461 C C . GLY A 1 807 ? 8.440 14.194 -21.008 1.00 73.00 807 GLY A C 1
ATOM 6462 O O . GLY A 1 807 ? 9.038 14.431 -19.956 1.00 73.00 807 GLY A O 1
ATOM 6463 N N . LEU A 1 808 ? 8.853 14.653 -22.190 1.00 78.25 808 LEU A N 1
ATOM 6464 C CA . LEU A 1 808 ? 10.082 15.422 -22.407 1.00 78.25 808 LEU A CA 1
ATOM 6465 C C . LEU A 1 808 ? 10.151 16.680 -21.520 1.00 78.25 808 LEU A C 1
ATOM 6467 O O . LEU A 1 808 ? 11.154 16.914 -20.857 1.00 78.25 808 LEU A O 1
ATOM 6471 N N . LYS A 1 809 ? 9.033 17.407 -21.379 1.00 78.12 809 LYS A N 1
ATOM 6472 C CA . LYS A 1 809 ? 8.931 18.594 -20.511 1.00 78.12 809 LYS A CA 1
ATOM 6473 C C . LYS A 1 809 ? 9.220 18.305 -19.029 1.00 78.12 809 LYS A C 1
ATOM 6475 O O . LYS A 1 809 ? 9.909 19.093 -18.391 1.00 78.12 809 LYS A O 1
ATOM 6480 N N . PHE A 1 810 ? 8.734 17.182 -18.490 1.00 75.88 810 PHE A N 1
ATOM 6481 C CA . PHE A 1 810 ? 9.016 16.783 -17.103 1.00 75.88 810 PHE A CA 1
ATOM 6482 C C . PHE A 1 810 ? 10.482 16.372 -16.937 1.00 75.88 810 PHE A C 1
ATOM 6484 O O . PHE A 1 810 ? 11.135 16.811 -15.996 1.00 75.88 810 PHE A O 1
ATOM 6491 N N . ALA A 1 811 ? 11.011 15.587 -17.882 1.00 78.69 811 ALA A N 1
ATOM 6492 C CA . ALA A 1 811 ? 12.422 15.211 -17.913 1.00 78.69 811 ALA A CA 1
ATOM 6493 C C . ALA A 1 811 ? 13.339 16.444 -17.898 1.00 78.69 811 ALA A C 1
ATOM 6495 O O . ALA A 1 811 ? 14.262 16.502 -17.090 1.00 78.69 811 ALA A O 1
ATOM 6496 N N . SER A 1 812 ? 13.053 17.460 -18.718 1.00 81.88 812 SER A N 1
ATOM 6497 C CA . SER A 1 812 ? 13.840 18.694 -18.726 1.00 81.88 812 SER A CA 1
ATOM 6498 C C . SER A 1 812 ? 13.659 19.525 -17.450 1.00 81.88 812 SER A C 1
ATOM 6500 O O . SER A 1 812 ? 14.638 20.045 -16.925 1.00 81.88 812 SER A O 1
ATOM 6502 N N . GLN A 1 813 ? 12.449 19.615 -16.885 1.00 78.56 813 GLN A N 1
ATOM 6503 C CA . GLN A 1 813 ? 12.242 20.288 -15.594 1.00 78.56 813 GLN A CA 1
ATOM 6504 C C . GLN A 1 813 ? 13.024 19.615 -14.454 1.00 78.56 813 GLN A C 1
ATOM 6506 O O . GLN A 1 813 ? 13.671 20.308 -13.672 1.00 78.56 813 GLN A O 1
ATOM 6511 N N . LEU A 1 814 ? 13.014 18.281 -14.385 1.00 79.25 814 LEU A N 1
ATOM 6512 C CA . LEU A 1 814 ? 13.725 17.514 -13.361 1.00 79.25 814 LEU A CA 1
ATOM 6513 C C . LEU A 1 814 ? 15.251 17.557 -13.557 1.00 79.25 814 LEU A C 1
ATOM 6515 O O . LEU A 1 814 ? 15.987 17.758 -12.595 1.00 79.25 814 LEU A O 1
ATOM 6519 N N . LEU A 1 815 ? 15.741 17.459 -14.797 1.00 80.75 815 LEU A N 1
ATOM 6520 C CA . LEU A 1 815 ? 17.174 17.570 -15.092 1.00 80.75 815 LEU A CA 1
ATOM 6521 C C . LEU A 1 815 ? 17.736 18.946 -14.687 1.00 80.75 815 LEU A C 1
ATOM 6523 O O . LEU A 1 815 ? 18.826 19.012 -14.124 1.00 80.75 815 LEU A O 1
ATOM 6527 N N . ARG A 1 816 ? 16.963 20.028 -14.864 1.00 77.56 816 ARG A N 1
ATOM 6528 C CA . ARG A 1 816 ? 17.309 21.378 -14.377 1.00 77.56 816 ARG A CA 1
ATOM 6529 C C . ARG A 1 816 ? 17.252 21.547 -12.855 1.00 77.56 816 ARG A C 1
ATOM 6531 O O . ARG A 1 816 ? 17.893 22.456 -12.338 1.00 77.56 816 ARG A O 1
ATOM 6538 N N . GLN A 1 817 ? 16.530 20.694 -12.123 1.00 74.56 817 GLN A N 1
ATOM 6539 C CA . GLN A 1 817 ? 16.610 20.666 -10.655 1.00 74.56 817 GLN A CA 1
ATOM 6540 C C . GLN A 1 817 ? 17.925 20.029 -10.178 1.00 74.56 817 GLN A C 1
ATOM 6542 O O . GLN A 1 817 ? 18.494 20.492 -9.191 1.00 74.56 817 GLN A O 1
ATOM 6547 N N . PHE A 1 818 ? 18.427 19.009 -10.885 1.00 74.50 818 PHE A N 1
ATOM 6548 C CA . PHE A 1 818 ? 19.716 18.375 -10.581 1.00 74.50 818 PHE A CA 1
ATOM 6549 C C . PHE A 1 818 ? 20.913 19.213 -11.051 1.00 74.50 818 PHE A C 1
ATOM 6551 O O . PHE A 1 818 ? 21.882 19.363 -10.308 1.00 74.50 818 PHE A O 1
ATOM 6558 N N . ASN A 1 819 ? 20.837 19.801 -12.250 1.00 75.25 819 ASN A N 1
ATOM 6559 C CA . ASN A 1 819 ? 21.861 20.692 -12.788 1.00 75.25 819 ASN A CA 1
ATOM 6560 C C . ASN A 1 819 ? 21.261 22.029 -13.284 1.00 75.25 819 ASN A C 1
ATOM 6562 O O . ASN A 1 819 ? 20.874 22.140 -14.451 1.00 75.25 819 ASN A O 1
ATOM 6566 N N . PRO A 1 820 ? 21.213 23.065 -12.422 1.00 69.38 820 PRO A N 1
ATOM 6567 C CA . PRO A 1 820 ? 20.661 24.374 -12.773 1.00 69.38 820 PRO A CA 1
ATOM 6568 C C . PRO A 1 820 ? 21.432 25.166 -13.838 1.00 69.38 820 PRO A C 1
ATOM 6570 O O . PRO A 1 820 ? 20.906 26.173 -14.303 1.00 69.38 820 PRO A O 1
ATOM 6573 N N . SER A 1 821 ? 22.654 24.767 -14.225 1.00 73.00 821 SER A N 1
ATOM 6574 C CA . SER A 1 821 ? 23.448 25.510 -15.221 1.00 73.00 821 SER A CA 1
ATOM 6575 C C . SER A 1 821 ? 23.074 25.210 -16.678 1.00 73.00 821 SER A C 1
ATOM 6577 O O . SER A 1 821 ? 23.587 25.868 -17.581 1.00 73.00 821 SER A O 1
ATOM 6579 N N . LEU A 1 822 ? 22.190 24.240 -16.931 1.00 75.94 822 LEU A N 1
ATOM 6580 C CA . LEU A 1 822 ? 21.790 23.856 -18.285 1.00 75.94 822 LEU A CA 1
ATOM 6581 C C . LEU A 1 822 ? 20.745 24.822 -18.870 1.00 75.94 822 LEU A C 1
ATOM 6583 O O . LEU A 1 822 ? 19.679 25.057 -18.282 1.00 75.94 822 LEU A O 1
ATOM 6587 N N . THR A 1 823 ? 21.002 25.320 -20.083 1.00 78.56 823 THR A N 1
ATOM 6588 C CA . THR A 1 823 ? 20.008 26.069 -20.871 1.00 78.56 823 THR A CA 1
ATOM 6589 C C . THR A 1 823 ? 18.803 25.195 -21.202 1.00 78.56 823 THR A C 1
ATOM 6591 O O . THR A 1 823 ? 18.872 23.965 -21.199 1.00 78.56 823 THR A O 1
ATOM 6594 N N . GLU A 1 824 ? 17.665 25.806 -21.535 1.00 78.62 824 GLU A N 1
ATOM 6595 C CA . GLU A 1 824 ? 16.467 25.042 -21.901 1.00 78.62 824 GLU A CA 1
ATOM 6596 C C . GLU A 1 824 ? 16.693 24.204 -23.167 1.00 78.62 824 GLU A C 1
ATOM 6598 O O . GLU A 1 824 ? 16.200 23.080 -23.252 1.00 78.62 824 GLU A O 1
ATOM 6603 N N . ALA A 1 825 ? 17.516 24.704 -24.094 1.00 83.25 825 ALA A N 1
ATOM 6604 C CA . ALA A 1 825 ? 17.937 23.995 -25.296 1.00 83.25 825 ALA A CA 1
ATOM 6605 C C . ALA A 1 825 ? 18.799 22.763 -24.970 1.00 83.25 825 ALA A C 1
ATOM 6607 O O . ALA A 1 825 ? 18.450 21.662 -25.390 1.00 83.25 825 ALA A O 1
ATOM 6608 N N .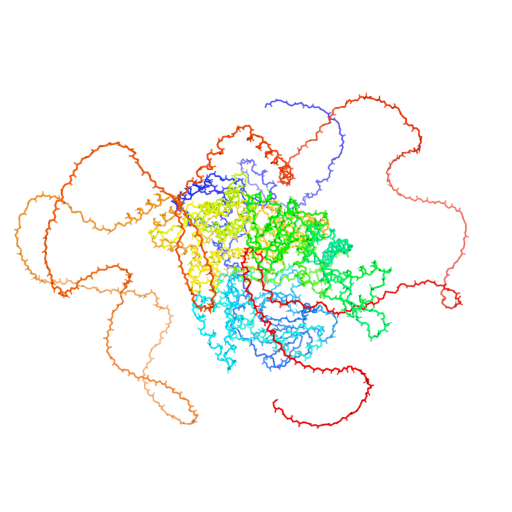 GLU A 1 826 ? 19.866 22.904 -24.173 1.00 84.94 826 GLU A N 1
ATOM 6609 C CA . GLU A 1 826 ? 20.710 21.770 -23.751 1.00 84.94 826 GLU A CA 1
ATOM 6610 C C . GLU A 1 826 ? 19.910 20.745 -22.946 1.00 84.94 826 GLU A C 1
ATOM 6612 O O . GLU A 1 826 ? 19.980 19.546 -23.208 1.00 84.94 826 GLU A O 1
ATOM 6617 N N . THR A 1 827 ? 19.092 21.210 -22.000 1.00 83.19 827 THR A N 1
ATOM 6618 C CA . THR A 1 827 ? 18.265 20.337 -21.157 1.00 83.19 827 THR A CA 1
ATOM 6619 C C . THR A 1 827 ? 17.221 19.578 -21.985 1.00 83.19 827 THR A C 1
ATOM 6621 O O . THR A 1 827 ? 16.887 18.433 -21.675 1.00 83.19 827 THR A O 1
ATOM 6624 N N . THR A 1 828 ? 16.703 20.194 -23.050 1.00 86.12 828 THR A N 1
ATOM 6625 C CA . THR A 1 828 ? 15.811 19.538 -24.016 1.00 86.12 828 THR A CA 1
ATOM 6626 C C . THR A 1 828 ? 16.590 18.550 -24.881 1.00 86.12 828 THR A C 1
ATOM 6628 O O . THR A 1 828 ? 16.152 17.418 -25.025 1.00 86.12 828 THR A O 1
ATOM 6631 N N . ALA A 1 829 ? 17.772 18.907 -25.389 1.00 89.25 829 ALA A N 1
ATOM 6632 C CA . ALA A 1 829 ? 18.606 18.021 -26.204 1.00 89.25 829 ALA A CA 1
ATOM 6633 C C . ALA A 1 829 ? 19.069 16.765 -25.439 1.00 89.25 829 ALA A C 1
ATOM 6635 O O . ALA A 1 829 ? 18.972 15.655 -25.963 1.00 89.25 829 ALA A O 1
ATOM 6636 N N . ILE A 1 830 ? 19.509 16.916 -24.184 1.00 86.88 830 ILE A N 1
ATOM 6637 C CA . ILE A 1 830 ? 19.912 15.801 -23.311 1.00 86.88 830 ILE A CA 1
ATOM 6638 C C . ILE A 1 830 ? 18.704 14.907 -22.983 1.00 86.88 830 ILE A C 1
ATOM 6640 O O . ILE A 1 830 ? 18.804 13.682 -23.062 1.00 86.88 830 ILE A O 1
ATOM 6644 N N . ALA A 1 831 ? 17.541 15.498 -22.679 1.00 86.00 831 ALA A N 1
ATOM 6645 C CA . ALA A 1 831 ? 16.314 14.737 -22.448 1.00 86.00 831 ALA A CA 1
ATOM 6646 C C . ALA A 1 831 ? 15.849 13.983 -23.709 1.00 86.00 831 ALA A C 1
ATOM 6648 O O . ALA A 1 831 ? 15.502 12.807 -23.609 1.00 86.00 831 ALA A O 1
ATOM 6649 N N . THR A 1 832 ? 15.894 14.610 -24.890 1.00 88.88 832 THR A N 1
ATOM 6650 C CA . THR A 1 832 ? 15.594 13.969 -26.183 1.00 88.88 832 THR A CA 1
ATOM 6651 C C . THR A 1 832 ? 16.529 12.788 -26.430 1.00 88.88 832 THR A C 1
ATOM 6653 O O . THR A 1 832 ? 16.046 11.673 -26.594 1.00 88.88 832 THR A O 1
ATOM 6656 N N . LYS A 1 833 ? 17.851 12.982 -26.300 1.00 89.69 833 LYS A N 1
ATOM 6657 C CA . LYS A 1 833 ? 18.862 11.917 -26.431 1.00 89.69 833 LYS A CA 1
ATOM 6658 C C . LYS A 1 833 ? 18.592 10.723 -25.506 1.00 89.69 833 LYS A C 1
ATOM 6660 O O . LYS A 1 833 ? 18.808 9.581 -25.909 1.00 89.69 833 LYS A O 1
ATOM 6665 N N . LEU A 1 834 ? 18.106 10.953 -24.281 1.00 86.50 834 LEU A N 1
ATOM 6666 C CA . LEU A 1 834 ? 17.703 9.862 -23.389 1.00 86.50 834 LEU A CA 1
ATOM 6667 C C . LEU A 1 834 ? 16.450 9.131 -23.888 1.00 86.50 834 LEU A C 1
ATOM 6669 O O . LEU A 1 834 ? 16.415 7.902 -23.830 1.00 86.50 834 LEU A O 1
ATOM 6673 N N . TYR A 1 835 ? 15.425 9.839 -24.366 1.00 87.50 835 TYR A N 1
ATOM 6674 C CA . TYR A 1 835 ? 14.240 9.183 -24.929 1.00 87.50 835 TYR A CA 1
ATOM 6675 C C . TYR A 1 835 ? 14.559 8.429 -26.224 1.00 87.50 835 TYR A C 1
ATOM 6677 O O . TYR A 1 835 ? 14.067 7.315 -26.382 1.00 87.50 835 TYR A O 1
ATOM 6685 N N . ASP A 1 836 ? 15.440 8.946 -27.078 1.00 88.81 836 ASP A N 1
ATOM 6686 C CA . ASP A 1 836 ? 15.907 8.250 -28.282 1.00 88.81 836 ASP A CA 1
ATOM 6687 C C . ASP A 1 836 ? 16.705 6.981 -27.935 1.00 88.81 836 ASP A C 1
ATOM 6689 O O . ASP A 1 836 ? 16.532 5.948 -28.575 1.00 88.81 836 ASP A O 1
ATOM 6693 N N . ALA A 1 837 ? 17.529 7.011 -26.881 1.00 89.00 837 ALA A N 1
ATOM 6694 C CA . ALA A 1 837 ? 18.260 5.831 -26.412 1.00 89.00 837 ALA A CA 1
ATOM 6695 C C . ALA A 1 837 ? 17.364 4.786 -25.712 1.00 89.00 837 ALA A C 1
ATOM 6697 O O . ALA A 1 837 ? 17.651 3.590 -25.773 1.00 89.00 837 ALA A O 1
ATOM 6698 N N . THR A 1 838 ? 16.290 5.222 -25.039 1.00 88.62 838 THR A N 1
ATOM 6699 C CA . THR A 1 838 ? 15.430 4.349 -24.214 1.00 88.62 838 THR A CA 1
ATOM 6700 C C . THR A 1 838 ? 14.129 3.957 -24.911 1.00 88.62 838 THR A C 1
ATOM 6702 O O . THR A 1 838 ? 13.929 2.784 -25.209 1.00 88.62 838 THR A O 1
ATOM 6705 N N . LYS A 1 839 ? 13.253 4.913 -25.237 1.00 88.19 839 LYS A N 1
ATOM 6706 C CA . LYS A 1 839 ? 12.019 4.649 -25.997 1.00 88.19 839 LYS A CA 1
ATOM 6707 C C . LYS A 1 839 ? 12.313 4.351 -27.463 1.00 88.19 839 LYS A C 1
ATOM 6709 O O . LYS A 1 839 ? 11.651 3.490 -28.036 1.00 88.19 839 LYS A O 1
ATOM 6714 N N . GLY A 1 840 ? 13.302 5.010 -28.060 1.00 91.38 840 GLY A N 1
ATOM 6715 C CA . GLY A 1 840 ? 13.591 4.890 -29.488 1.00 91.38 840 GLY A CA 1
ATOM 6716 C C . GLY A 1 840 ? 12.703 5.779 -30.363 1.00 91.38 840 GLY A C 1
ATOM 6717 O O . GLY A 1 840 ? 11.971 6.643 -29.880 1.00 91.38 840 GLY A O 1
ATOM 6718 N N . ALA A 1 841 ? 12.746 5.564 -31.677 1.00 91.56 841 ALA A N 1
ATOM 6719 C CA . ALA A 1 841 ? 12.057 6.402 -32.657 1.00 91.56 841 ALA A CA 1
ATOM 6720 C C . ALA A 1 841 ? 10.599 5.959 -32.882 1.00 91.56 841 ALA A C 1
ATOM 6722 O O . ALA A 1 841 ? 10.345 4.832 -33.321 1.00 91.56 841 ALA A O 1
ATOM 6723 N N . LYS A 1 842 ? 9.617 6.847 -32.662 1.00 90.94 842 LYS A N 1
ATOM 6724 C CA . LYS A 1 842 ? 8.206 6.518 -32.933 1.00 90.94 842 LYS A CA 1
ATOM 6725 C C . LYS A 1 842 ? 7.909 6.512 -34.435 1.00 90.94 842 LYS A C 1
ATOM 6727 O O . LYS A 1 842 ? 8.051 7.510 -35.134 1.00 90.94 842 LYS A O 1
ATOM 6732 N N . THR A 1 843 ? 7.467 5.362 -34.924 1.00 92.12 843 THR A N 1
ATOM 6733 C CA . THR A 1 843 ? 7.374 4.993 -36.336 1.00 92.12 843 THR A CA 1
ATOM 6734 C C . THR A 1 843 ? 5.926 4.674 -36.707 1.00 92.12 843 THR A C 1
ATOM 6736 O O . THR A 1 843 ? 5.257 3.907 -36.026 1.00 92.12 843 THR A O 1
ATOM 6739 N N . ASN A 1 844 ? 5.422 5.240 -37.808 1.00 90.69 844 ASN A N 1
ATOM 6740 C CA . ASN A 1 844 ? 4.056 5.007 -38.296 1.00 90.69 844 ASN A CA 1
ATOM 6741 C C . ASN A 1 844 ? 4.094 4.338 -39.680 1.00 90.69 844 ASN A C 1
ATOM 6743 O O . ASN A 1 844 ? 4.243 5.007 -40.705 1.00 90.69 844 ASN A O 1
ATOM 6747 N N . ARG A 1 845 ? 4.015 3.001 -39.709 1.00 87.50 845 ARG A N 1
ATOM 6748 C CA . ARG A 1 845 ? 4.129 2.182 -40.930 1.00 87.50 845 ARG A CA 1
ATOM 6749 C C . ARG A 1 845 ? 3.062 1.084 -40.952 1.00 87.50 845 ARG A C 1
ATOM 6751 O O . ARG A 1 845 ? 3.313 -0.050 -40.557 1.00 87.50 845 ARG A O 1
ATOM 6758 N N . LYS A 1 846 ? 1.883 1.432 -41.485 1.00 83.25 846 LYS A N 1
ATOM 6759 C CA . LYS A 1 846 ? 0.684 0.568 -41.561 1.00 83.25 846 LYS A CA 1
ATOM 6760 C C . LYS A 1 846 ? 0.872 -0.793 -42.250 1.00 83.25 846 LYS A C 1
ATOM 6762 O O . LYS A 1 846 ? 0.035 -1.664 -42.057 1.00 83.25 846 LYS A O 1
ATOM 6767 N N . SER A 1 847 ? 1.927 -0.966 -43.047 1.00 82.69 847 SER A N 1
ATOM 6768 C CA . SER A 1 847 ? 2.292 -2.241 -43.684 1.00 82.69 847 SER A CA 1
ATOM 6769 C C . SER A 1 847 ? 2.971 -3.237 -42.737 1.00 82.69 847 SER A C 1
ATOM 6771 O O . SER A 1 847 ? 3.052 -4.410 -43.072 1.00 82.69 847 SER A O 1
ATOM 6773 N N . LEU A 1 848 ? 3.478 -2.774 -41.589 1.00 83.00 848 LEU A N 1
ATOM 6774 C CA . LEU A 1 848 ? 4.107 -3.606 -40.559 1.00 83.00 848 LEU A CA 1
ATOM 6775 C C . LEU A 1 848 ? 3.186 -3.774 -39.349 1.00 83.00 848 LEU A C 1
ATOM 6777 O O . LEU A 1 848 ? 3.009 -4.880 -38.857 1.00 83.00 848 LEU A O 1
ATOM 6781 N N . TYR A 1 849 ? 2.574 -2.680 -38.887 1.00 82.38 849 TYR A N 1
ATOM 6782 C CA . TYR A 1 849 ? 1.644 -2.701 -37.761 1.00 82.38 849 TYR A CA 1
ATOM 6783 C C . TYR A 1 849 ? 0.580 -1.611 -37.916 1.00 82.38 849 TYR A C 1
ATOM 6785 O O . TYR A 1 849 ? 0.840 -0.534 -38.454 1.00 82.38 849 TYR A O 1
ATOM 6793 N N . LYS A 1 850 ? -0.651 -1.885 -37.464 1.00 81.62 850 LYS A N 1
ATOM 6794 C CA . LYS A 1 850 ? -1.837 -1.040 -37.731 1.00 81.62 850 LYS A CA 1
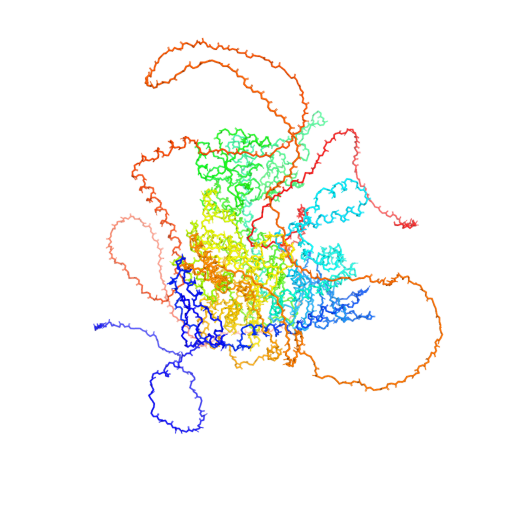ATOM 6795 C C . LYS A 1 850 ? -1.777 0.340 -37.057 1.00 81.62 850 LYS A C 1
ATOM 6797 O O . LYS A 1 850 ? -2.509 1.245 -37.467 1.00 81.62 850 LYS A O 1
ATOM 6802 N N . ARG A 1 851 ? -0.931 0.497 -36.036 1.00 82.31 851 ARG A N 1
ATOM 6803 C CA . ARG A 1 851 ? -0.767 1.701 -35.204 1.00 82.31 851 ARG A CA 1
ATOM 6804 C C . ARG A 1 851 ? 0.701 2.174 -35.203 1.00 82.31 851 ARG A C 1
ATOM 6806 O O . ARG A 1 851 ? 1.565 1.438 -35.680 1.00 82.31 851 ARG A O 1
ATOM 6813 N N . PRO A 1 852 ? 1.011 3.391 -34.718 1.00 88.94 852 PRO A N 1
ATOM 6814 C CA . PRO A 1 852 ? 2.394 3.803 -34.492 1.00 88.94 852 PRO A CA 1
ATOM 6815 C C . PRO A 1 852 ? 3.066 2.934 -33.420 1.00 88.94 852 PRO A C 1
ATOM 6817 O O . PRO A 1 852 ? 2.409 2.548 -32.461 1.00 88.94 852 PRO A O 1
ATOM 6820 N N . PHE A 1 853 ? 4.365 2.679 -33.559 1.00 91.56 853 PHE A N 1
ATOM 6821 C CA . PHE A 1 853 ? 5.163 1.877 -32.626 1.00 91.56 853 PHE A CA 1
ATOM 6822 C C . PHE A 1 853 ? 6.561 2.480 -32.437 1.00 91.56 853 PHE A C 1
ATOM 6824 O O . PHE A 1 853 ? 7.068 3.187 -33.306 1.00 91.56 853 PHE A O 1
ATOM 6831 N N . TRP A 1 854 ? 7.185 2.219 -31.300 1.00 93.12 854 TRP A N 1
ATOM 6832 C CA . TRP A 1 854 ? 8.551 2.599 -30.951 1.00 93.12 854 TRP A CA 1
ATOM 6833 C C . TRP A 1 854 ? 9.568 1.571 -31.470 1.00 93.12 854 TRP A C 1
ATOM 6835 O O . TRP A 1 854 ? 9.252 0.381 -31.531 1.00 93.12 854 TRP A O 1
ATOM 6845 N N . ARG A 1 855 ? 10.787 2.002 -31.825 1.00 94.56 855 ARG A N 1
ATOM 6846 C CA . ARG A 1 855 ? 11.871 1.097 -32.252 1.00 94.56 855 ARG A CA 1
ATOM 6847 C C . ARG A 1 855 ? 13.276 1.598 -31.918 1.00 94.56 855 ARG A C 1
ATOM 6849 O O . ARG A 1 855 ? 13.515 2.806 -31.923 1.00 94.56 855 ARG A O 1
ATOM 6856 N N . GLY A 1 856 ? 14.214 0.670 -31.744 1.00 92.88 856 GLY A N 1
ATOM 6857 C CA . GLY A 1 856 ? 15.653 0.939 -31.660 1.00 92.88 856 GLY A CA 1
ATOM 6858 C C . GLY A 1 856 ? 16.164 1.493 -30.326 1.00 92.88 856 GLY A C 1
ATOM 6859 O O . GLY A 1 856 ? 17.345 1.823 -30.242 1.00 92.88 856 GLY A O 1
ATOM 6860 N N . GLY A 1 857 ? 15.308 1.599 -29.305 1.00 93.12 857 GLY A N 1
ATOM 6861 C CA . GLY A 1 857 ? 15.682 1.964 -27.937 1.00 93.12 857 GLY A CA 1
ATOM 6862 C C . GLY A 1 857 ? 15.591 0.771 -26.980 1.00 93.12 857 GLY A C 1
ATOM 6863 O O . GLY A 1 857 ? 14.864 -0.191 -27.238 1.00 93.12 857 GLY A O 1
ATOM 6864 N N . THR A 1 858 ? 16.292 0.848 -25.846 1.00 90.44 858 THR A N 1
ATOM 6865 C CA . THR A 1 858 ? 16.401 -0.251 -24.860 1.00 90.44 858 THR A CA 1
ATOM 6866 C C . THR A 1 858 ? 15.081 -0.668 -24.194 1.00 90.44 858 THR A C 1
ATOM 6868 O O . THR A 1 858 ? 15.047 -1.640 -23.446 1.00 90.44 858 THR A O 1
ATOM 6871 N N . GLU A 1 859 ? 14.008 0.091 -24.406 1.00 90.00 859 GLU A N 1
ATOM 6872 C CA . GLU A 1 859 ? 12.697 -0.064 -23.767 1.00 90.00 859 GLU A CA 1
ATOM 6873 C C . GLU A 1 859 ? 11.551 -0.045 -24.799 1.00 90.00 859 GLU A C 1
ATOM 6875 O O . GLU A 1 859 ? 10.379 -0.053 -24.416 1.00 90.00 859 GLU A O 1
ATOM 6880 N N . SER A 1 860 ? 11.855 -0.025 -26.110 1.00 92.62 860 SER A N 1
ATOM 6881 C CA . SER A 1 860 ? 10.844 0.069 -27.179 1.00 92.62 860 SER A CA 1
ATOM 6882 C C . SER A 1 860 ? 9.770 -1.021 -27.068 1.00 92.62 860 SER A C 1
ATOM 6884 O O . SER A 1 860 ? 8.585 -0.716 -27.189 1.00 92.62 860 SER A O 1
ATOM 6886 N N . PHE A 1 861 ? 10.165 -2.265 -26.773 1.00 91.81 861 PHE A N 1
ATOM 6887 C CA . PHE A 1 861 ? 9.248 -3.396 -26.583 1.00 91.81 861 PHE A CA 1
ATOM 6888 C C . PHE A 1 861 ? 8.266 -3.179 -25.428 1.00 91.81 861 PHE A C 1
ATOM 6890 O O . PHE A 1 861 ? 7.060 -3.358 -25.600 1.00 91.81 861 PHE A O 1
ATOM 6897 N N . VAL A 1 862 ? 8.762 -2.726 -24.272 1.00 89.56 862 VAL A N 1
ATOM 6898 C CA . VAL A 1 862 ? 7.927 -2.440 -23.096 1.00 89.56 862 VAL A CA 1
ATOM 6899 C C . VAL A 1 862 ? 6.951 -1.301 -23.391 1.00 89.56 862 VAL A C 1
ATOM 6901 O O . VAL A 1 862 ? 5.763 -1.436 -23.109 1.00 89.56 862 VAL A O 1
ATOM 6904 N N . PHE A 1 863 ? 7.393 -0.212 -24.029 1.00 88.50 863 PHE A N 1
ATOM 6905 C CA . PHE A 1 863 ? 6.479 0.880 -24.387 1.00 88.50 863 PHE A CA 1
ATOM 6906 C C . PHE A 1 863 ? 5.459 0.504 -25.463 1.00 88.50 863 PHE A C 1
ATOM 6908 O O . PHE A 1 863 ? 4.332 0.986 -25.395 1.00 88.50 863 PHE A O 1
ATOM 6915 N N . ASN A 1 864 ? 5.800 -0.370 -26.412 1.00 90.31 864 ASN A N 1
ATOM 6916 C CA . ASN A 1 864 ? 4.835 -0.888 -27.383 1.00 90.31 864 ASN A CA 1
ATOM 6917 C C . ASN A 1 864 ? 3.768 -1.752 -26.706 1.00 90.31 864 ASN A C 1
ATOM 6919 O O . ASN A 1 864 ? 2.580 -1.510 -26.908 1.00 90.31 864 ASN A O 1
ATOM 6923 N N . MET A 1 865 ? 4.174 -2.692 -25.848 1.00 87.69 865 MET A N 1
ATOM 6924 C CA . MET A 1 865 ? 3.244 -3.560 -25.122 1.00 87.69 865 MET A CA 1
ATOM 6925 C C . MET A 1 865 ? 2.355 -2.763 -24.151 1.00 87.69 865 MET A C 1
ATOM 6927 O O . MET A 1 865 ? 1.153 -3.008 -24.062 1.00 87.69 865 MET A O 1
ATOM 6931 N N . LEU A 1 866 ? 2.909 -1.760 -23.459 1.00 86.19 866 LEU A N 1
ATOM 6932 C CA . LEU A 1 866 ? 2.148 -0.899 -22.547 1.00 86.19 866 LEU A CA 1
ATOM 6933 C C . LEU A 1 866 ? 1.217 0.084 -23.269 1.00 86.19 866 LEU A C 1
ATOM 6935 O O . LEU A 1 866 ? 0.111 0.323 -22.782 1.00 86.19 866 LEU A O 1
ATOM 6939 N N . GLU A 1 867 ? 1.603 0.626 -24.429 1.00 86.75 867 GLU A N 1
ATOM 6940 C CA . GLU A 1 867 ? 0.666 1.377 -25.273 1.00 86.75 867 GLU A CA 1
ATOM 6941 C C . GLU A 1 867 ? -0.429 0.463 -25.843 1.00 86.75 867 GLU A C 1
ATOM 6943 O O . GLU A 1 867 ? -1.592 0.857 -25.827 1.00 86.75 867 GLU A O 1
ATOM 6948 N N . GLU A 1 868 ? -0.121 -0.774 -26.252 1.00 85.69 868 GLU A N 1
ATOM 6949 C CA . GLU A 1 868 ? -1.132 -1.734 -26.719 1.00 85.69 868 GLU A CA 1
ATOM 6950 C C . GLU A 1 868 ? -2.124 -2.121 -25.608 1.00 85.69 868 GLU A C 1
ATOM 6952 O O . GLU A 1 868 ? -3.335 -2.110 -25.849 1.00 85.69 868 GLU A O 1
ATOM 6957 N N . PHE A 1 869 ? -1.649 -2.366 -24.378 1.00 83.44 869 PHE A N 1
ATOM 6958 C CA . PHE A 1 869 ? -2.490 -2.518 -23.184 1.00 83.44 869 PHE A CA 1
ATOM 6959 C C . PHE A 1 869 ? -3.378 -1.295 -22.945 1.00 83.44 869 PHE A C 1
ATOM 6961 O O . PHE A 1 869 ? -4.592 -1.431 -22.774 1.00 83.44 869 PHE A O 1
ATOM 6968 N N . ALA A 1 870 ? -2.790 -0.098 -22.930 1.00 83.62 870 ALA A N 1
ATOM 6969 C CA . ALA A 1 870 ? -3.514 1.129 -22.632 1.00 83.62 870 ALA A CA 1
ATOM 6970 C C . ALA A 1 870 ? -4.504 1.511 -23.745 1.00 83.62 870 ALA A C 1
ATOM 6972 O O . ALA A 1 870 ? -5.553 2.075 -23.457 1.00 83.62 870 ALA A O 1
ATOM 6973 N N . GLU A 1 871 ? -4.247 1.171 -25.006 1.00 85.00 871 GLU A N 1
ATOM 6974 C CA . GLU A 1 871 ? -5.172 1.368 -26.128 1.00 85.00 871 GLU A CA 1
ATOM 6975 C C . GLU A 1 871 ? -6.231 0.252 -26.276 1.00 85.00 871 GLU A C 1
ATOM 6977 O O . GLU A 1 871 ? -7.009 0.265 -27.236 1.00 85.00 871 GLU A O 1
ATOM 6982 N N . GLN A 1 872 ? -6.315 -0.709 -25.347 1.00 85.25 872 GLN A N 1
ATOM 6983 C CA . GLN A 1 872 ? -7.498 -1.568 -25.246 1.00 85.25 872 GLN A CA 1
ATOM 6984 C C . GLN A 1 872 ? -8.732 -0.749 -24.825 1.00 85.25 872 GLN A C 1
ATOM 6986 O O . GLN A 1 872 ? -8.634 0.265 -24.125 1.00 85.25 872 GLN A O 1
ATOM 6991 N N . GLU A 1 873 ? -9.921 -1.231 -25.200 1.00 85.88 873 GLU A N 1
ATOM 6992 C CA . GLU A 1 873 ? -11.189 -0.634 -24.766 1.00 85.88 873 GLU A CA 1
ATOM 6993 C C . GLU A 1 873 ? -11.415 -0.831 -23.261 1.00 85.88 873 GLU A C 1
ATOM 6995 O O . GLU A 1 873 ? -11.626 0.137 -22.526 1.00 85.88 873 GLU A O 1
ATOM 7000 N N . ARG A 1 874 ? -11.281 -2.085 -22.807 1.00 89.38 874 ARG A N 1
ATOM 7001 C CA . ARG A 1 874 ? -11.335 -2.508 -21.403 1.00 89.38 874 ARG A CA 1
ATOM 7002 C C . ARG A 1 874 ? -10.033 -3.236 -21.024 1.00 89.38 874 ARG A C 1
ATOM 7004 O O . ARG A 1 874 ? -10.036 -4.467 -20.989 1.00 89.38 874 ARG A O 1
ATOM 7011 N N . PRO A 1 875 ? -8.930 -2.494 -20.782 1.00 91.44 875 PRO A N 1
ATOM 7012 C CA . PRO A 1 875 ? -7.676 -3.044 -20.276 1.00 91.44 875 PRO A CA 1
ATOM 7013 C C . PRO A 1 875 ? -7.897 -3.951 -19.062 1.00 91.44 875 PRO A C 1
ATOM 7015 O O . PRO A 1 875 ? -8.734 -3.654 -18.202 1.00 91.44 875 PRO A O 1
ATOM 7018 N N . ARG A 1 876 ? -7.126 -5.038 -18.992 1.00 93.69 876 ARG A N 1
ATOM 7019 C CA . ARG A 1 876 ? -7.051 -5.955 -17.849 1.00 93.69 876 ARG A CA 1
ATOM 7020 C C . ARG A 1 876 ? -5.588 -6.240 -17.506 1.00 93.69 876 ARG A C 1
ATOM 7022 O O . ARG A 1 876 ? -4.761 -6.259 -18.414 1.00 93.69 876 ARG A O 1
ATOM 7029 N N . THR A 1 877 ? -5.274 -6.468 -16.232 1.00 95.25 877 THR A N 1
ATOM 7030 C CA . THR A 1 877 ? -3.929 -6.881 -15.797 1.00 95.25 877 THR A CA 1
ATOM 7031 C C . THR A 1 877 ? -3.535 -8.232 -16.418 1.00 95.25 877 THR A C 1
ATOM 7033 O O . THR A 1 877 ? -4.412 -9.068 -16.658 1.00 95.25 877 THR A O 1
ATOM 7036 N N . PRO A 1 878 ? -2.240 -8.490 -16.687 1.00 93.19 878 PRO A N 1
ATOM 7037 C CA . PRO A 1 878 ? -1.786 -9.742 -17.289 1.00 93.19 878 PRO A CA 1
ATOM 7038 C C . PRO A 1 878 ? -2.087 -10.980 -16.432 1.00 93.19 878 PRO A C 1
ATOM 7040 O O . PRO A 1 878 ? -2.367 -12.033 -16.999 1.00 93.19 878 PRO A O 1
ATOM 7043 N N . VAL A 1 879 ? -2.058 -10.855 -15.096 1.00 95.56 879 VAL A N 1
ATOM 7044 C CA . VAL A 1 879 ? -2.050 -12.002 -14.171 1.00 95.56 879 VAL A CA 1
ATOM 7045 C C . VAL A 1 879 ? -3.428 -12.327 -13.600 1.00 95.56 879 VAL A C 1
ATOM 7047 O O . VAL A 1 879 ? -3.990 -13.350 -13.982 1.00 95.56 879 VAL A O 1
ATOM 7050 N N . LEU A 1 880 ? -4.034 -11.510 -12.729 1.00 96.25 880 LEU A N 1
ATOM 7051 C CA . LEU A 1 880 ? -5.379 -11.815 -12.200 1.00 96.25 880 LEU A CA 1
ATOM 7052 C C . LEU A 1 880 ? -6.505 -11.361 -13.143 1.00 96.25 880 LEU A C 1
ATOM 7054 O O . LEU A 1 880 ? -7.673 -11.681 -12.920 1.00 96.25 880 LEU A O 1
ATOM 7058 N N . GLY A 1 881 ? -6.179 -10.653 -14.228 1.00 94.81 881 GLY A N 1
ATOM 7059 C CA . GLY A 1 881 ? -7.161 -10.196 -15.207 1.00 94.81 881 GLY A CA 1
ATOM 7060 C C . GLY A 1 881 ? -8.091 -9.106 -14.675 1.00 94.81 881 GLY A C 1
ATOM 7061 O O . GLY A 1 881 ? -9.171 -8.921 -15.236 1.00 94.81 881 GLY A O 1
ATOM 7062 N N . ALA A 1 882 ? -7.715 -8.396 -13.611 1.00 96.06 882 ALA A N 1
ATOM 7063 C CA . ALA A 1 882 ? -8.495 -7.298 -13.051 1.00 96.06 882 ALA A CA 1
ATOM 7064 C C . ALA A 1 882 ? -8.608 -6.151 -14.064 1.00 96.06 882 ALA A C 1
ATOM 7066 O O . ALA A 1 882 ? -7.633 -5.813 -14.727 1.00 96.06 882 ALA A O 1
ATOM 7067 N N . GLY A 1 883 ? -9.805 -5.592 -14.237 1.00 94.81 883 GLY A N 1
ATOM 7068 C CA . GLY A 1 883 ? -10.093 -4.550 -15.224 1.00 94.81 883 GLY A CA 1
ATOM 7069 C C . GLY A 1 883 ? -9.886 -3.130 -14.706 1.00 94.81 883 GLY A C 1
ATOM 7070 O O . GLY A 1 883 ? -9.940 -2.885 -13.504 1.00 94.81 883 GLY A O 1
ATOM 7071 N N . ILE A 1 884 ? -9.696 -2.185 -15.628 1.00 94.44 884 ILE A N 1
ATOM 7072 C CA . ILE A 1 884 ? -9.688 -0.755 -15.299 1.00 94.44 884 ILE A CA 1
ATOM 7073 C C . ILE A 1 884 ? -11.104 -0.246 -14.964 1.00 94.44 884 ILE A C 1
ATOM 7075 O O . ILE A 1 884 ? -12.091 -0.733 -15.526 1.00 94.44 884 ILE A O 1
ATOM 7079 N N . THR A 1 885 ? -11.177 0.759 -14.084 1.00 94.06 885 THR A N 1
ATOM 7080 C CA . THR A 1 885 ? -12.380 1.561 -13.781 1.00 94.06 885 THR A CA 1
ATOM 7081 C C . THR A 1 885 ? -13.086 2.050 -15.053 1.00 94.06 885 THR A C 1
ATOM 7083 O O . THR A 1 885 ? -12.432 2.422 -16.035 1.00 94.06 885 THR A O 1
ATOM 7086 N N . GLU A 1 886 ? -14.423 2.102 -15.034 1.00 92.19 886 GLU A N 1
ATOM 7087 C CA . GLU A 1 886 ? -15.231 2.632 -16.140 1.00 92.19 886 GLU A CA 1
ATOM 7088 C C . GLU A 1 886 ? -14.789 4.041 -16.548 1.00 92.19 886 GLU A C 1
ATOM 7090 O O . GLU A 1 886 ? -14.674 4.322 -17.740 1.00 92.19 886 GLU A O 1
ATOM 7095 N N . ALA A 1 887 ? -14.422 4.887 -15.580 1.00 90.62 887 ALA A N 1
ATOM 7096 C CA . ALA A 1 887 ? -13.960 6.258 -15.802 1.00 90.62 887 ALA A CA 1
ATOM 7097 C C . ALA A 1 887 ? -12.706 6.373 -16.700 1.00 90.62 887 ALA A C 1
ATOM 7099 O O . ALA A 1 887 ? -12.358 7.473 -17.126 1.00 90.62 887 ALA A O 1
ATOM 7100 N N . LEU A 1 888 ? -12.012 5.263 -16.986 1.00 91.12 888 LEU A N 1
ATOM 7101 C CA . LEU A 1 888 ? -10.836 5.191 -17.859 1.00 91.12 888 LEU A CA 1
ATOM 7102 C C . LEU A 1 888 ? -10.947 4.089 -18.938 1.00 91.12 888 LEU A C 1
ATOM 7104 O O . LEU A 1 888 ? -9.931 3.663 -19.497 1.00 91.12 888 LEU A O 1
ATOM 7108 N N . MET A 1 889 ? -12.151 3.624 -19.285 1.00 90.44 889 MET A N 1
ATOM 7109 C CA . MET A 1 889 ? -12.357 2.801 -20.489 1.00 90.44 889 MET A CA 1
ATOM 7110 C C . MET A 1 889 ? -12.341 3.674 -21.751 1.00 90.44 889 MET A C 1
ATOM 7112 O O . MET A 1 889 ? -12.909 4.766 -21.765 1.00 90.44 889 MET A O 1
ATOM 7116 N N . SER A 1 890 ? -11.735 3.201 -22.849 1.00 85.75 890 SER A N 1
ATOM 7117 C CA . SER A 1 890 ? -11.449 4.052 -24.028 1.00 85.75 890 SER A CA 1
ATOM 7118 C C . SER A 1 890 ? -12.684 4.530 -24.807 1.00 85.75 890 SER A C 1
ATOM 7120 O O . SER A 1 890 ? -12.538 5.246 -25.793 1.00 85.75 890 SER A O 1
ATOM 7122 N N . ARG A 1 891 ? -13.880 4.078 -24.417 1.00 86.81 891 ARG A N 1
ATOM 7123 C CA . ARG A 1 891 ? -15.179 4.509 -24.955 1.00 86.81 891 ARG A CA 1
ATOM 7124 C C . ARG A 1 891 ? -15.724 5.783 -24.292 1.00 86.81 891 ARG A C 1
ATOM 7126 O O . ARG A 1 891 ? -16.605 6.412 -24.861 1.00 86.81 891 ARG A O 1
ATOM 7133 N N . TRP A 1 892 ? -15.215 6.146 -23.109 1.00 86.31 892 TRP A N 1
ATOM 7134 C CA . TRP A 1 892 ? -15.693 7.287 -22.314 1.00 86.31 892 TRP A CA 1
ATOM 7135 C C . TRP A 1 892 ? -14.666 8.427 -22.196 1.00 86.31 892 TRP A C 1
ATOM 7137 O O . TRP A 1 892 ? -15.025 9.547 -21.848 1.00 86.31 892 TRP A O 1
ATOM 7147 N N . VAL A 1 893 ? -13.390 8.168 -22.499 1.00 85.69 893 VAL A N 1
ATOM 7148 C CA . VAL A 1 893 ? -12.338 9.197 -22.582 1.00 85.69 893 VAL A CA 1
ATOM 7149 C C . VAL A 1 893 ? -11.971 9.495 -24.034 1.00 85.69 893 VAL A C 1
ATOM 7151 O O . VAL A 1 893 ? -11.991 8.610 -24.890 1.00 85.69 893 VAL A O 1
ATOM 7154 N N . SER A 1 894 ? -11.606 10.749 -24.306 1.00 81.44 894 SER A N 1
ATOM 7155 C CA . SER A 1 894 ? -11.182 11.209 -25.631 1.00 81.44 894 SER A CA 1
ATOM 7156 C C . SER A 1 894 ? -9.968 10.429 -26.165 1.00 81.44 894 SER A C 1
ATOM 7158 O O . SER A 1 894 ? -9.189 9.830 -25.420 1.00 81.44 894 SER A O 1
ATOM 7160 N N . LYS A 1 895 ? -9.791 10.398 -27.492 1.00 73.94 895 LYS A N 1
ATOM 7161 C CA . LYS A 1 895 ? -8.792 9.533 -28.141 1.00 73.94 895 LYS A CA 1
ATOM 7162 C C . LYS A 1 895 ? -7.354 9.949 -27.796 1.00 73.94 895 LYS A C 1
ATOM 7164 O O . LYS A 1 895 ? -6.849 10.937 -28.318 1.00 73.94 895 LYS A O 1
ATOM 7169 N N . GLY A 1 896 ? -6.691 9.150 -26.957 1.00 72.25 896 GLY A N 1
ATOM 7170 C CA . GLY A 1 896 ? -5.365 9.449 -26.393 1.00 72.25 896 GLY A CA 1
ATOM 7171 C C . GLY A 1 896 ? -5.413 10.202 -25.054 1.00 72.25 896 GLY A C 1
ATOM 7172 O O . GLY A 1 896 ? -4.376 10.372 -24.413 1.00 72.25 896 GLY A O 1
ATOM 7173 N N . GLY A 1 897 ? -6.604 10.600 -24.597 1.00 79.38 897 GLY A N 1
ATOM 7174 C CA . GLY A 1 897 ? -6.837 11.165 -23.273 1.00 79.38 897 GLY A CA 1
ATOM 7175 C C . GLY A 1 897 ? -6.413 10.197 -22.168 1.00 79.38 897 GLY A C 1
ATOM 7176 O O . GLY A 1 897 ? -6.645 8.989 -22.249 1.00 79.38 897 GLY A O 1
ATOM 7177 N N . PHE A 1 898 ? -5.746 10.737 -21.144 1.00 84.06 898 PHE A N 1
ATOM 7178 C CA . PHE A 1 898 ? -5.248 10.003 -19.973 1.00 84.06 898 PHE A CA 1
ATOM 7179 C C . PHE A 1 898 ? -4.360 8.777 -20.292 1.00 84.06 898 PHE A C 1
ATOM 7181 O O . PHE A 1 898 ? -4.196 7.905 -19.439 1.00 84.06 898 PHE A O 1
ATOM 7188 N N . LEU A 1 899 ? -3.749 8.696 -21.487 1.00 82.88 899 LEU A N 1
ATOM 7189 C CA . LEU A 1 899 ? -2.931 7.546 -21.909 1.00 82.88 899 LEU A CA 1
ATOM 7190 C C . LEU A 1 899 ? -1.818 7.213 -20.900 1.00 82.88 899 LEU A C 1
ATOM 7192 O O . LEU A 1 899 ? -1.604 6.046 -20.588 1.00 82.88 899 LEU A O 1
ATOM 7196 N N . THR A 1 900 ? -1.162 8.227 -20.332 1.00 82.38 900 THR A N 1
ATOM 7197 C CA . THR A 1 900 ? -0.137 8.063 -19.289 1.00 82.38 900 THR A CA 1
ATOM 7198 C C . THR A 1 900 ? -0.703 7.445 -18.009 1.00 82.38 900 THR A C 1
ATOM 7200 O O . THR A 1 900 ? -0.107 6.519 -17.467 1.00 82.38 900 THR A O 1
ATOM 7203 N N . SER A 1 901 ? -1.890 7.872 -17.563 1.00 87.19 901 SER A N 1
ATOM 7204 C CA . SER A 1 901 ? -2.596 7.260 -16.429 1.00 87.19 901 SER A CA 1
ATOM 7205 C C . SER A 1 901 ? -2.986 5.805 -16.706 1.00 87.19 901 SER A C 1
ATOM 7207 O O . SER A 1 901 ? -2.911 4.981 -15.801 1.00 87.19 901 SER A O 1
ATOM 7209 N N . ARG A 1 902 ? -3.368 5.475 -17.948 1.00 89.75 902 ARG A N 1
ATOM 7210 C CA . ARG A 1 902 ? -3.768 4.117 -18.366 1.00 89.75 902 ARG A CA 1
ATOM 7211 C C . ARG A 1 902 ? -2.562 3.172 -18.506 1.00 89.75 902 ARG A C 1
ATOM 7213 O O . ARG A 1 902 ? -2.663 2.016 -18.109 1.00 89.75 902 ARG A O 1
ATOM 7220 N N . ILE A 1 903 ? -1.412 3.676 -18.969 1.00 86.44 903 ILE A N 1
ATOM 7221 C CA . ILE A 1 903 ? -0.114 2.972 -18.948 1.00 86.44 903 ILE A CA 1
ATOM 7222 C C . ILE A 1 903 ? 0.335 2.712 -17.505 1.00 86.44 903 ILE A C 1
ATOM 7224 O O . ILE A 1 903 ? 0.623 1.574 -17.145 1.00 86.44 903 ILE A O 1
ATOM 7228 N N . ASN A 1 904 ? 0.348 3.751 -16.662 1.00 86.44 904 ASN A N 1
ATOM 7229 C CA . ASN A 1 904 ? 0.739 3.630 -15.258 1.00 86.44 904 ASN A CA 1
ATOM 7230 C C . ASN A 1 904 ? -0.175 2.650 -14.500 1.00 86.44 904 ASN A C 1
ATOM 7232 O O . ASN A 1 904 ? 0.303 1.823 -13.730 1.00 86.44 904 ASN A O 1
ATOM 7236 N N . TRP A 1 905 ? -1.484 2.682 -14.774 1.00 92.06 905 TRP A N 1
ATOM 7237 C CA . TRP A 1 905 ? -2.444 1.737 -14.205 1.00 92.06 905 TRP A CA 1
ATOM 7238 C C . TRP A 1 905 ? -2.100 0.274 -14.517 1.00 92.06 905 TRP A C 1
ATOM 7240 O O . TRP A 1 905 ? -2.194 -0.562 -13.620 1.00 92.06 905 TRP A O 1
ATOM 7250 N N . ALA A 1 906 ? -1.657 -0.039 -15.740 1.00 89.25 906 ALA A N 1
ATOM 7251 C CA . ALA A 1 906 ? -1.336 -1.413 -16.129 1.00 89.25 906 ALA A CA 1
ATOM 7252 C C . ALA A 1 906 ? -0.196 -2.012 -15.283 1.00 89.25 906 ALA A C 1
ATOM 7254 O O . ALA A 1 906 ? -0.292 -3.169 -14.876 1.00 89.25 906 ALA A O 1
ATOM 7255 N N . ILE A 1 907 ? 0.839 -1.227 -14.958 1.00 90.75 907 ILE A N 1
ATOM 7256 C CA . ILE A 1 907 ? 1.928 -1.667 -14.071 1.00 90.75 907 ILE A CA 1
ATOM 7257 C C . ILE A 1 907 ? 1.502 -1.625 -12.600 1.00 90.75 907 ILE A C 1
ATOM 7259 O O . ILE A 1 907 ? 1.526 -2.662 -11.941 1.00 90.75 907 ILE A O 1
ATOM 7263 N N . GLN A 1 908 ? 1.038 -0.479 -12.087 1.00 92.44 908 GLN A N 1
ATOM 7264 C CA . GLN A 1 908 ? 0.737 -0.338 -10.654 1.00 92.44 908 GLN A CA 1
ATOM 7265 C C . GLN A 1 908 ? -0.359 -1.291 -10.171 1.00 92.44 908 GLN A C 1
ATOM 7267 O O . GLN A 1 908 ? -0.309 -1.774 -9.041 1.00 92.44 908 GLN A O 1
ATOM 7272 N N . SER A 1 909 ? -1.357 -1.573 -11.015 1.00 95.06 909 SER A N 1
ATOM 7273 C CA . SER A 1 909 ? -2.397 -2.540 -10.673 1.00 95.06 909 SER A CA 1
ATOM 7274 C C . SER A 1 909 ? -1.925 -3.986 -10.841 1.00 95.06 909 SER A C 1
ATOM 7276 O O . SER A 1 909 ? -2.480 -4.874 -10.206 1.00 95.06 909 SER A O 1
ATOM 7278 N N . SER A 1 910 ? -0.869 -4.244 -11.615 1.00 95.38 910 SER A N 1
ATOM 7279 C CA . SER A 1 910 ? -0.209 -5.553 -11.603 1.00 95.38 910 SER A CA 1
ATOM 7280 C C . SER A 1 910 ? 0.584 -5.779 -10.309 1.00 95.38 910 SER A C 1
ATOM 7282 O O . SER A 1 910 ? 0.566 -6.893 -9.806 1.00 95.38 910 SER A O 1
ATOM 7284 N N . GLY A 1 911 ? 1.180 -4.749 -9.697 1.00 95.50 911 GLY A N 1
ATOM 7285 C CA . GLY A 1 911 ? 1.749 -4.881 -8.342 1.00 95.50 911 GLY A CA 1
ATOM 7286 C C . GLY A 1 911 ? 0.690 -5.253 -7.288 1.00 95.50 911 GLY A C 1
ATOM 7287 O O . GLY A 1 911 ? 0.885 -6.122 -6.446 1.00 95.50 911 GLY A O 1
ATOM 7288 N N . VAL A 1 912 ? -0.531 -4.721 -7.410 1.00 96.88 912 VAL A N 1
ATOM 7289 C CA . VAL A 1 912 ? -1.652 -5.154 -6.547 1.00 96.88 912 VAL A CA 1
ATOM 7290 C C . VAL A 1 912 ? -2.020 -6.629 -6.768 1.00 96.88 912 VAL A C 1
ATOM 7292 O O . VAL A 1 912 ? -2.323 -7.335 -5.808 1.00 96.88 912 VAL A O 1
ATOM 7295 N N . ASP A 1 913 ? -1.947 -7.132 -8.005 1.00 97.81 913 ASP A N 1
ATOM 7296 C CA . ASP A 1 913 ? -2.121 -8.566 -8.280 1.00 97.81 913 ASP A CA 1
ATOM 7297 C C . ASP A 1 913 ? -1.020 -9.422 -7.626 1.00 97.81 913 ASP A C 1
ATOM 7299 O O . ASP A 1 913 ? -1.317 -10.499 -7.108 1.00 97.81 913 ASP A O 1
ATOM 7303 N N . TYR A 1 914 ? 0.225 -8.936 -7.615 1.00 97.94 914 TYR A N 1
ATOM 7304 C CA . TYR A 1 914 ? 1.366 -9.569 -6.948 1.00 97.94 914 TYR A CA 1
ATOM 7305 C C . TYR A 1 914 ? 1.149 -9.644 -5.432 1.00 97.94 914 TYR A C 1
ATOM 7307 O O . TYR A 1 914 ? 1.211 -10.728 -4.852 1.00 97.94 914 TYR A O 1
ATOM 7315 N N . LEU A 1 915 ? 0.809 -8.518 -4.795 1.00 97.50 915 LEU A N 1
ATOM 7316 C CA . LEU A 1 915 ? 0.526 -8.452 -3.360 1.00 97.50 915 LEU A CA 1
ATOM 7317 C C . LEU A 1 915 ? -0.622 -9.392 -2.955 1.00 97.50 915 LEU A C 1
ATOM 7319 O O . LEU A 1 915 ? -0.530 -10.079 -1.939 1.00 97.50 915 LEU A O 1
ATOM 7323 N N . HIS A 1 916 ? -1.688 -9.473 -3.758 1.00 98.06 916 HIS A N 1
ATOM 7324 C CA . HIS A 1 916 ? -2.795 -10.395 -3.495 1.00 98.06 916 HIS A CA 1
ATOM 7325 C C . HIS A 1 916 ? -2.379 -11.871 -3.584 1.00 98.06 916 HIS A C 1
ATOM 7327 O O . HIS A 1 916 ? -2.783 -12.668 -2.737 1.00 98.06 916 HIS A O 1
ATOM 7333 N N . LEU A 1 917 ? -1.575 -12.246 -4.584 1.00 98.38 917 LEU A N 1
ATOM 7334 C CA . LEU A 1 917 ? -1.039 -13.605 -4.716 1.00 98.38 917 LEU A CA 1
ATOM 7335 C C . LEU A 1 917 ? -0.143 -13.964 -3.522 1.00 98.38 917 LEU A C 1
ATOM 7337 O O . LEU A 1 917 ? -0.322 -15.024 -2.922 1.00 98.38 917 LEU A O 1
ATOM 7341 N N . LEU A 1 918 ? 0.741 -13.049 -3.120 1.00 97.81 918 LEU A N 1
ATOM 7342 C CA . LEU A 1 918 ? 1.649 -13.223 -1.988 1.00 97.81 918 LEU A CA 1
ATOM 7343 C C . LEU A 1 918 ? 0.895 -13.423 -0.659 1.00 97.81 918 LEU A C 1
ATOM 7345 O O . LEU A 1 918 ? 1.242 -14.312 0.117 1.00 97.81 918 LEU A O 1
ATOM 7349 N N . ILE A 1 919 ? -0.172 -12.648 -0.423 1.00 98.06 919 ILE A N 1
ATOM 7350 C CA . ILE A 1 919 ? -1.052 -12.788 0.751 1.00 98.06 919 ILE A CA 1
ATOM 7351 C C . ILE A 1 919 ? -1.761 -14.151 0.764 1.00 98.06 919 ILE A C 1
ATOM 7353 O O . ILE A 1 919 ? -1.791 -14.808 1.801 1.00 98.06 919 ILE A O 1
ATOM 7357 N N . ILE A 1 920 ? -2.306 -14.608 -0.369 1.00 98.25 920 ILE A N 1
ATOM 7358 C CA . ILE A 1 920 ? -3.065 -15.871 -0.427 1.00 98.25 920 ILE A CA 1
ATOM 7359 C C . ILE A 1 920 ? -2.162 -17.112 -0.390 1.00 98.25 920 ILE A C 1
ATOM 7361 O O . ILE A 1 920 ? -2.533 -18.116 0.218 1.00 98.25 920 ILE A O 1
ATOM 7365 N N . ALA A 1 921 ? -0.948 -17.042 -0.942 1.00 98.19 921 ALA A N 1
ATOM 7366 C CA . ALA A 1 921 ? 0.066 -18.070 -0.710 1.00 98.19 921 ALA A CA 1
ATOM 7367 C C . ALA A 1 921 ? 0.448 -18.157 0.780 1.00 98.19 921 ALA A C 1
ATOM 7369 O O . ALA A 1 921 ? 0.524 -19.256 1.327 1.00 98.19 921 ALA A O 1
ATOM 7370 N N . MET A 1 922 ? 0.627 -17.018 1.460 1.00 97.94 922 MET A N 1
ATOM 7371 C CA . MET A 1 922 ? 0.936 -16.989 2.895 1.00 97.94 922 MET A CA 1
ATOM 7372 C C . MET A 1 922 ? -0.213 -17.475 3.784 1.00 97.94 922 MET A C 1
ATOM 7374 O O . MET A 1 922 ? 0.056 -18.202 4.738 1.00 97.94 922 MET A O 1
ATOM 7378 N N . ASP A 1 923 ? -1.471 -17.137 3.482 1.00 97.25 923 ASP A N 1
ATOM 7379 C CA . ASP A 1 923 ? -2.640 -17.677 4.194 1.00 97.25 923 ASP A CA 1
ATOM 7380 C C . ASP A 1 923 ? -2.708 -19.209 4.070 1.00 97.25 923 ASP A C 1
ATOM 7382 O O . ASP A 1 923 ? -2.822 -19.909 5.080 1.00 97.25 923 ASP A O 1
ATOM 7386 N N . TYR A 1 924 ? -2.530 -19.747 2.858 1.00 97.38 924 TYR A N 1
ATOM 7387 C CA . TYR A 1 924 ? -2.467 -21.193 2.644 1.00 97.38 924 TYR A CA 1
ATOM 7388 C C . TYR A 1 924 ? -1.327 -21.852 3.428 1.00 97.38 924 TYR A C 1
ATOM 7390 O O . TYR A 1 924 ? -1.573 -22.817 4.149 1.00 97.38 924 TYR A O 1
ATOM 7398 N N . LEU A 1 925 ? -0.095 -21.340 3.329 1.00 97.56 925 LEU A N 1
ATOM 7399 C CA . LEU A 1 925 ? 1.070 -21.913 4.016 1.00 97.56 925 LEU A CA 1
ATOM 7400 C C . LEU A 1 925 ? 0.906 -21.856 5.543 1.00 97.56 925 LEU A C 1
ATOM 7402 O O . LEU A 1 925 ? 1.152 -22.848 6.232 1.00 97.56 925 LEU A O 1
ATOM 7406 N N . THR A 1 926 ? 0.397 -20.736 6.060 1.00 96.75 926 THR A N 1
ATOM 7407 C CA . THR A 1 926 ? 0.058 -20.544 7.477 1.00 96.75 926 THR A CA 1
ATOM 7408 C C . THR A 1 926 ? -0.954 -21.585 7.960 1.00 96.75 926 THR A C 1
ATOM 7410 O O . THR A 1 926 ? -0.708 -22.255 8.966 1.00 96.75 926 THR A O 1
ATOM 7413 N N . ARG A 1 927 ? -2.050 -21.804 7.218 1.00 95.88 927 ARG A N 1
ATOM 7414 C CA . ARG A 1 927 ? -3.084 -22.798 7.566 1.00 95.88 927 ARG A CA 1
ATOM 7415 C C . ARG A 1 927 ? -2.648 -24.249 7.331 1.00 95.88 927 ARG A C 1
ATOM 7417 O O . ARG A 1 927 ? -3.075 -25.130 8.072 1.00 95.88 927 ARG A O 1
ATOM 7424 N N . ARG A 1 928 ? -1.787 -24.516 6.342 1.00 95.81 928 ARG A N 1
ATOM 7425 C CA . ARG A 1 928 ? -1.243 -25.849 6.014 1.00 95.81 928 ARG A CA 1
ATOM 7426 C C . ARG A 1 928 ? -0.243 -26.348 7.057 1.00 95.81 928 ARG A C 1
ATOM 7428 O O . ARG A 1 928 ? -0.261 -27.539 7.365 1.00 95.81 928 ARG A O 1
ATOM 7435 N N . PHE A 1 929 ? 0.616 -25.468 7.574 1.00 96.50 929 PHE A N 1
ATOM 7436 C CA . PHE A 1 929 ? 1.724 -25.815 8.477 1.00 96.50 929 PHE A CA 1
ATOM 7437 C C . PHE A 1 929 ? 1.530 -25.330 9.925 1.00 96.50 929 PHE A C 1
ATOM 7439 O O . PHE A 1 929 ? 2.464 -25.420 10.726 1.00 96.50 929 PHE A O 1
ATOM 7446 N N . ASN A 1 930 ? 0.324 -24.853 10.265 1.00 95.94 930 ASN A N 1
ATOM 7447 C CA . ASN A 1 930 ? -0.046 -24.288 11.568 1.00 95.94 930 ASN A CA 1
ATOM 7448 C C . ASN A 1 930 ? 0.930 -23.198 12.048 1.00 95.94 930 ASN A C 1
ATOM 7450 O O . ASN A 1 930 ? 1.404 -23.262 13.180 1.00 95.94 930 ASN A O 1
ATOM 7454 N N . LEU A 1 931 ? 1.261 -22.231 11.184 1.00 95.81 931 LEU A N 1
ATOM 7455 C CA . LEU A 1 931 ? 2.143 -21.124 11.564 1.00 95.81 931 LEU A CA 1
ATOM 7456 C C . LEU A 1 931 ? 1.384 -20.127 12.451 1.00 95.81 931 LEU A C 1
ATOM 7458 O O . LEU A 1 931 ? 0.285 -19.691 12.108 1.00 95.81 931 LEU A O 1
ATOM 7462 N N . ALA A 1 932 ? 1.969 -19.724 13.572 1.00 93.38 932 ALA A N 1
ATOM 7463 C CA . ALA A 1 932 ? 1.397 -18.733 14.473 1.00 93.38 932 ALA A CA 1
ATOM 7464 C C . ALA A 1 932 ? 1.734 -17.304 14.006 1.00 93.38 932 ALA A C 1
ATOM 7466 O O . ALA A 1 932 ? 2.539 -16.602 14.619 1.00 93.38 932 ALA A O 1
ATOM 7467 N N . CYS A 1 933 ? 1.137 -16.867 12.889 1.00 95.81 933 CYS A N 1
ATOM 7468 C CA . CYS A 1 933 ? 1.329 -15.513 12.359 1.00 95.81 933 CYS A CA 1
ATOM 7469 C C . CYS A 1 933 ? 0.076 -14.905 11.704 1.00 95.81 933 CYS A C 1
ATOM 7471 O O . CYS A 1 933 ? -0.869 -15.610 11.348 1.00 95.81 933 CYS A O 1
ATOM 7473 N N . ARG A 1 934 ? 0.078 -13.576 11.525 1.00 95.88 934 ARG A N 1
ATOM 7474 C CA . ARG A 1 934 ? -0.915 -12.827 10.730 1.00 95.88 934 ARG A CA 1
ATOM 7475 C C . ARG A 1 934 ? -0.285 -11.641 10.013 1.00 95.88 934 ARG A C 1
ATOM 7477 O O . ARG A 1 934 ? 0.778 -11.165 10.405 1.00 95.88 934 ARG A O 1
ATOM 7484 N N . LEU A 1 935 ? -0.981 -11.107 9.013 1.00 97.38 935 LEU A N 1
ATOM 7485 C CA . LEU A 1 935 ? -0.591 -9.860 8.357 1.00 97.38 935 LEU A CA 1
ATOM 7486 C C . LEU A 1 935 ? -0.681 -8.681 9.347 1.00 97.38 935 LEU A C 1
ATOM 7488 O O . LEU A 1 935 ? -1.746 -8.433 9.916 1.00 97.38 935 LEU A O 1
ATOM 7492 N N . ALA A 1 936 ? 0.427 -7.961 9.540 1.00 96.75 936 ALA A N 1
ATOM 7493 C CA . ALA A 1 936 ? 0.476 -6.761 10.375 1.00 96.75 936 ALA A CA 1
ATOM 7494 C C . ALA A 1 936 ? 0.199 -5.510 9.532 1.00 96.75 936 ALA A C 1
ATOM 7496 O O . ALA A 1 936 ? -0.737 -4.768 9.825 1.00 96.75 936 ALA A O 1
ATOM 7497 N N . ILE A 1 937 ? 0.965 -5.305 8.451 1.00 96.44 937 ILE A N 1
ATOM 7498 C CA . ILE A 1 937 ? 0.769 -4.200 7.501 1.00 96.44 937 ILE A CA 1
ATOM 7499 C C . ILE A 1 937 ? 1.395 -4.489 6.125 1.00 96.44 937 ILE A C 1
ATOM 7501 O O . ILE A 1 937 ? 2.366 -5.236 6.001 1.00 96.44 937 ILE A O 1
ATOM 7505 N N . THR A 1 938 ? 0.84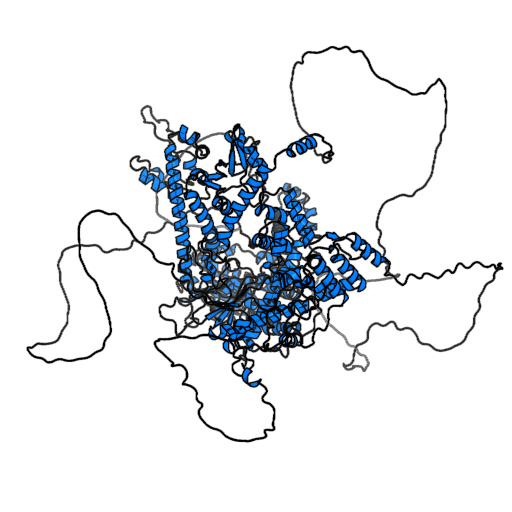6 -3.841 5.097 1.00 95.00 938 THR A N 1
ATOM 7506 C CA . THR A 1 938 ? 1.402 -3.741 3.740 1.00 95.00 938 THR A CA 1
ATOM 7507 C C . THR A 1 938 ? 1.621 -2.272 3.382 1.00 95.00 938 THR A C 1
ATOM 7509 O O . THR A 1 938 ? 0.684 -1.475 3.489 1.00 95.00 938 THR A O 1
ATOM 7512 N N . VAL A 1 939 ? 2.809 -1.907 2.905 1.00 90.50 939 VAL A N 1
ATOM 7513 C CA . VAL A 1 939 ? 3.126 -0.572 2.381 1.00 90.50 939 VAL A CA 1
ATOM 7514 C C . VAL A 1 939 ? 3.635 -0.735 0.951 1.00 90.50 939 VAL A C 1
ATOM 7516 O O . VAL A 1 939 ? 4.828 -0.686 0.692 1.00 90.50 939 VAL A O 1
ATOM 7519 N N . HIS A 1 940 ? 2.689 -0.948 0.031 1.00 83.50 940 HIS A N 1
ATOM 7520 C CA . HIS A 1 940 ? 2.933 -1.238 -1.388 1.00 83.50 940 HIS A CA 1
ATOM 7521 C C . HIS A 1 940 ? 3.775 -2.509 -1.610 1.00 83.50 940 HIS A C 1
ATOM 7523 O O . HIS A 1 940 ? 3.211 -3.598 -1.582 1.00 83.50 940 HIS A O 1
ATOM 7529 N N . ASP A 1 941 ? 5.079 -2.340 -1.814 1.00 88.88 941 ASP A N 1
ATOM 7530 C CA . ASP A 1 941 ? 6.118 -3.348 -2.031 1.00 88.88 941 ASP A CA 1
ATOM 7531 C C . ASP A 1 941 ? 6.660 -3.948 -0.715 1.00 88.88 941 ASP A C 1
ATOM 7533 O O . ASP A 1 941 ? 7.179 -5.063 -0.712 1.00 88.88 941 ASP A O 1
ATOM 7537 N N . GLU A 1 942 ? 6.480 -3.271 0.425 1.00 92.19 942 GLU A N 1
ATOM 7538 C CA . GLU A 1 942 ? 6.828 -3.784 1.759 1.00 92.19 942 GLU A CA 1
ATOM 7539 C C . GLU A 1 942 ? 5.664 -4.592 2.374 1.00 92.19 942 GLU A C 1
ATOM 7541 O O . GLU A 1 942 ? 4.573 -4.055 2.594 1.00 92.19 942 GLU A O 1
ATOM 7546 N N . ILE A 1 943 ? 5.893 -5.861 2.737 1.00 95.75 943 ILE A N 1
ATOM 7547 C CA . ILE A 1 943 ? 4.926 -6.709 3.461 1.00 95.75 943 ILE A CA 1
ATOM 7548 C C . ILE A 1 943 ? 5.499 -7.194 4.794 1.00 95.75 943 ILE A C 1
ATOM 7550 O O . ILE A 1 943 ? 6.603 -7.733 4.843 1.00 95.75 943 ILE A O 1
ATOM 7554 N N . ARG A 1 944 ? 4.742 -7.030 5.888 1.00 97.25 944 ARG A N 1
ATOM 7555 C CA . ARG A 1 944 ? 5.159 -7.427 7.242 1.00 97.25 944 ARG A CA 1
ATOM 7556 C C . ARG A 1 944 ? 4.067 -8.242 7.942 1.00 97.25 944 ARG A C 1
ATOM 7558 O O . ARG A 1 944 ? 2.925 -7.795 8.074 1.00 97.25 944 ARG A O 1
ATOM 7565 N N . TYR A 1 945 ? 4.440 -9.421 8.424 1.00 98.00 945 TYR A N 1
ATOM 7566 C CA . TYR A 1 945 ? 3.650 -10.290 9.294 1.00 98.00 945 TYR A CA 1
ATOM 7567 C C . TYR A 1 945 ? 4.088 -10.101 10.747 1.00 98.00 945 TYR A C 1
ATOM 7569 O O . TYR A 1 945 ? 5.248 -9.796 11.004 1.00 98.00 945 TYR A O 1
ATOM 7577 N N . LEU A 1 946 ? 3.175 -10.300 11.694 1.00 97.50 946 LEU A N 1
ATOM 7578 C CA . LEU A 1 946 ? 3.493 -10.499 13.108 1.00 97.50 946 LEU A CA 1
ATOM 7579 C C . LEU A 1 946 ? 3.420 -12.004 13.384 1.00 97.50 946 LEU A C 1
ATOM 7581 O O . LEU A 1 946 ? 2.398 -12.620 13.073 1.00 97.50 946 LEU A O 1
ATOM 7585 N N . ALA A 1 947 ? 4.488 -12.584 13.925 1.00 97.19 947 ALA A N 1
ATOM 7586 C CA . ALA A 1 947 ? 4.645 -14.020 14.154 1.00 97.19 947 ALA A CA 1
ATOM 7587 C C . ALA A 1 947 ? 5.130 -14.312 15.581 1.00 97.19 947 ALA A C 1
ATOM 7589 O O . ALA A 1 947 ? 5.867 -13.510 16.157 1.00 97.19 947 ALA A O 1
ATOM 7590 N N . GLU A 1 948 ? 4.745 -15.458 16.142 1.00 95.62 948 GLU A N 1
ATOM 7591 C CA . GLU A 1 948 ? 5.336 -15.964 17.387 1.00 95.62 948 GLU A CA 1
ATOM 7592 C C . GLU A 1 948 ? 6.806 -16.330 17.157 1.00 95.62 948 GLU A C 1
ATOM 7594 O O . GLU A 1 948 ? 7.181 -16.873 16.115 1.00 95.62 948 GLU A O 1
ATOM 7599 N N . GLU A 1 949 ? 7.661 -16.024 18.133 1.00 95.00 949 GLU A N 1
ATOM 7600 C CA . GLU A 1 949 ? 9.109 -16.134 17.966 1.00 95.00 949 GLU A CA 1
ATOM 7601 C C . GLU A 1 949 ? 9.620 -17.550 17.602 1.00 95.00 949 GLU A C 1
ATOM 7603 O O . GLU A 1 949 ? 10.538 -17.631 16.781 1.00 95.00 949 GLU A O 1
ATOM 7608 N N . PRO A 1 950 ? 9.034 -18.667 18.092 1.00 95.31 950 PRO A N 1
ATOM 7609 C CA . PRO A 1 950 ? 9.405 -20.015 17.648 1.00 95.31 950 PRO A CA 1
ATOM 7610 C C . PRO A 1 950 ? 9.195 -20.271 16.147 1.00 95.31 950 PRO A C 1
ATOM 7612 O O . PRO A 1 950 ? 9.906 -21.083 15.563 1.00 95.31 950 PRO A O 1
ATOM 7615 N N . ASP A 1 951 ? 8.253 -19.571 15.510 1.00 96.25 951 ASP A N 1
ATOM 7616 C CA . ASP A 1 951 ? 7.894 -19.770 14.103 1.00 96.25 951 ASP A CA 1
ATOM 7617 C C . ASP A 1 951 ? 8.623 -18.820 13.142 1.00 96.25 951 ASP A C 1
ATOM 7619 O O . ASP A 1 951 ? 8.458 -18.937 11.926 1.00 96.25 951 ASP A O 1
ATOM 7623 N N . LYS A 1 952 ? 9.458 -17.896 13.639 1.00 97.19 952 LYS A N 1
ATOM 7624 C CA . LYS A 1 952 ? 10.024 -16.796 12.835 1.00 97.19 952 LYS A CA 1
ATOM 7625 C C . LYS A 1 952 ? 10.749 -17.247 11.561 1.00 97.19 952 LYS A C 1
ATOM 7627 O O . LYS A 1 952 ? 10.524 -16.680 10.492 1.00 97.19 952 LYS A O 1
ATOM 7632 N N . TYR A 1 953 ? 11.542 -18.318 11.635 1.00 98.06 953 TYR A N 1
ATOM 7633 C CA . TYR A 1 953 ? 12.242 -18.874 10.471 1.00 98.06 953 TYR A CA 1
ATOM 7634 C C . TYR A 1 953 ? 11.327 -19.704 9.553 1.00 98.06 953 TYR A C 1
ATOM 7636 O O . TYR A 1 953 ? 11.517 -19.698 8.337 1.00 98.06 953 TYR A O 1
ATOM 7644 N N . ARG A 1 954 ? 10.289 -20.355 10.098 1.00 97.88 954 ARG A N 1
ATOM 7645 C CA . ARG A 1 954 ? 9.260 -21.077 9.323 1.00 97.88 954 ARG A CA 1
ATOM 7646 C C . ARG A 1 954 ? 8.397 -20.100 8.517 1.00 97.88 954 ARG A C 1
ATOM 7648 O O . ARG A 1 954 ? 8.113 -20.350 7.349 1.00 97.88 954 ARG A O 1
ATOM 7655 N N . VAL A 1 955 ? 8.050 -18.952 9.104 1.00 98.25 955 VAL A N 1
ATOM 7656 C CA . VAL A 1 955 ? 7.355 -17.840 8.431 1.00 98.25 955 VAL A CA 1
ATOM 7657 C C . VAL A 1 955 ? 8.250 -17.184 7.375 1.00 98.25 955 VAL A C 1
ATOM 7659 O O . VAL A 1 955 ? 7.772 -16.908 6.277 1.00 98.25 955 VAL A O 1
ATOM 7662 N N . ALA A 1 956 ? 9.551 -17.006 7.639 1.00 98.19 956 ALA A N 1
ATOM 7663 C CA . ALA A 1 956 ? 10.497 -16.507 6.636 1.00 98.19 956 ALA A CA 1
ATOM 7664 C C . ALA A 1 956 ? 10.642 -17.461 5.431 1.00 98.19 956 ALA A C 1
ATOM 7666 O O . ALA A 1 956 ? 10.607 -17.015 4.282 1.00 98.19 956 ALA A O 1
ATOM 7667 N N . MET A 1 957 ? 10.722 -18.776 5.674 1.00 98.00 957 MET A N 1
ATOM 7668 C CA . MET A 1 957 ? 10.702 -19.801 4.622 1.00 98.00 957 MET A CA 1
ATOM 7669 C C . MET A 1 957 ? 9.387 -19.777 3.826 1.00 98.00 957 MET A C 1
ATOM 7671 O O . MET A 1 957 ? 9.408 -19.766 2.594 1.00 98.00 957 MET A O 1
ATOM 7675 N N . ALA A 1 958 ? 8.238 -19.710 4.508 1.00 98.12 958 ALA A N 1
ATOM 7676 C CA . ALA A 1 958 ? 6.935 -19.600 3.854 1.00 98.12 958 ALA A CA 1
ATOM 7677 C C . ALA A 1 958 ? 6.837 -18.350 2.962 1.00 98.12 958 ALA A C 1
ATOM 7679 O O . ALA A 1 958 ? 6.350 -18.439 1.836 1.00 98.12 958 ALA A O 1
ATOM 7680 N N . LEU A 1 959 ? 7.368 -17.210 3.416 1.00 98.06 959 LEU A N 1
ATOM 7681 C CA . LEU A 1 959 ? 7.368 -15.957 2.663 1.00 98.06 959 LEU A CA 1
ATOM 7682 C C . LEU A 1 959 ? 8.247 -16.031 1.402 1.00 98.06 959 LEU A C 1
ATOM 7684 O O . LEU A 1 959 ? 7.826 -15.575 0.337 1.00 98.06 959 LEU A O 1
ATOM 7688 N N . GLN A 1 960 ? 9.417 -16.676 1.480 1.00 97.88 960 GLN A N 1
ATOM 7689 C CA . GLN A 1 960 ? 10.256 -16.954 0.306 1.00 97.88 960 GLN A CA 1
ATOM 7690 C C . GLN A 1 960 ? 9.546 -17.866 -0.714 1.00 97.88 960 GLN A C 1
ATOM 7692 O O . GLN A 1 960 ? 9.577 -17.596 -1.917 1.00 97.88 960 GLN A O 1
ATOM 7697 N N . ILE A 1 961 ? 8.845 -18.910 -0.254 1.00 98.00 961 ILE A N 1
ATOM 7698 C CA . ILE A 1 961 ? 8.065 -19.817 -1.118 1.00 98.00 961 ILE A CA 1
ATOM 7699 C C . ILE A 1 961 ? 6.875 -19.088 -1.763 1.00 98.00 961 ILE A C 1
ATOM 7701 O O . ILE A 1 961 ? 6.633 -19.238 -2.962 1.00 98.00 961 ILE A O 1
ATOM 7705 N N . ALA A 1 962 ? 6.166 -18.250 -1.005 1.00 98.00 962 ALA A N 1
ATOM 7706 C CA . ALA A 1 962 ? 5.056 -17.443 -1.502 1.00 98.00 962 ALA A CA 1
ATOM 7707 C C . ALA A 1 962 ? 5.497 -16.459 -2.606 1.00 98.00 962 ALA A C 1
ATOM 7709 O O . ALA A 1 962 ? 4.788 -16.280 -3.602 1.00 98.00 962 ALA A O 1
ATOM 7710 N N . ASN A 1 963 ? 6.688 -15.864 -2.474 1.00 97.81 963 ASN A N 1
ATOM 7711 C CA . ASN A 1 963 ? 7.297 -15.009 -3.497 1.00 97.81 963 ASN A CA 1
ATOM 7712 C C . ASN A 1 963 ? 7.670 -15.793 -4.761 1.00 97.81 963 ASN A C 1
ATOM 7714 O O . ASN A 1 963 ? 7.313 -15.378 -5.865 1.00 97.81 963 ASN A O 1
ATOM 7718 N N . LEU A 1 964 ? 8.317 -16.950 -4.598 1.00 98.00 964 LEU A N 1
ATOM 7719 C CA . LEU A 1 964 ? 8.673 -17.858 -5.689 1.00 98.00 964 LEU A CA 1
ATOM 7720 C C . LEU A 1 964 ? 7.436 -18.273 -6.502 1.00 98.00 964 LEU A C 1
ATOM 7722 O O . LEU A 1 964 ? 7.415 -18.101 -7.722 1.00 98.00 964 LEU A O 1
ATOM 7726 N N . TRP A 1 965 ? 6.374 -18.745 -5.842 1.00 98.19 965 TRP A N 1
ATOM 7727 C CA . TRP A 1 965 ? 5.109 -19.084 -6.503 1.00 98.19 965 TRP A CA 1
ATOM 7728 C C . TRP A 1 965 ? 4.484 -17.882 -7.216 1.00 98.19 965 TRP A C 1
ATOM 7730 O O . TRP A 1 965 ? 4.044 -18.011 -8.359 1.00 98.19 965 TRP A O 1
ATOM 7740 N N . THR A 1 966 ? 4.486 -16.705 -6.583 1.00 97.88 966 THR A N 1
ATOM 7741 C CA . THR A 1 966 ? 3.955 -15.471 -7.182 1.00 97.88 966 THR A CA 1
ATOM 7742 C C . THR A 1 966 ? 4.719 -15.092 -8.455 1.00 97.88 966 THR A C 1
ATOM 7744 O O . THR A 1 966 ? 4.100 -14.817 -9.482 1.00 97.88 966 THR A O 1
ATOM 7747 N N . ARG A 1 967 ? 6.056 -15.154 -8.455 1.00 97.25 967 ARG A N 1
ATOM 7748 C CA . ARG A 1 967 ? 6.863 -14.829 -9.644 1.00 97.25 967 ARG A CA 1
ATOM 7749 C C . ARG A 1 967 ? 6.738 -15.870 -10.758 1.00 97.25 967 ARG A C 1
ATOM 7751 O O . ARG A 1 967 ? 6.627 -15.483 -11.921 1.00 97.25 967 ARG A O 1
ATOM 7758 N N . VAL A 1 968 ? 6.648 -17.162 -10.428 1.00 96.94 968 VAL A N 1
ATOM 7759 C CA . VAL A 1 968 ? 6.341 -18.223 -11.411 1.00 96.94 968 VAL A CA 1
ATOM 7760 C C . VAL A 1 968 ? 4.956 -18.022 -12.036 1.00 96.94 968 VAL A C 1
ATOM 7762 O O . VAL A 1 968 ? 4.811 -18.137 -13.250 1.00 96.94 968 VAL A O 1
ATOM 7765 N N . MET A 1 969 ? 3.945 -17.656 -11.242 1.00 96.50 969 MET A N 1
ATOM 7766 C CA . MET A 1 969 ? 2.599 -17.330 -11.729 1.00 96.50 969 MET A CA 1
ATOM 7767 C C . MET A 1 969 ? 2.611 -16.147 -12.713 1.00 96.50 969 MET A C 1
ATOM 7769 O O . MET A 1 969 ? 1.963 -16.204 -13.759 1.00 96.50 969 MET A O 1
ATOM 7773 N N . PHE A 1 970 ? 3.390 -15.098 -12.427 1.00 96.94 970 PHE A N 1
ATOM 7774 C CA . PHE A 1 970 ? 3.601 -13.975 -13.349 1.00 96.94 970 PHE A CA 1
ATOM 7775 C C . PHE A 1 970 ? 4.258 -14.416 -14.667 1.00 96.94 970 PHE A C 1
ATOM 7777 O O . PHE A 1 970 ? 3.730 -14.103 -15.737 1.00 96.94 970 PHE A O 1
ATOM 7784 N N . ALA A 1 971 ? 5.359 -15.173 -14.604 1.00 95.81 971 ALA A N 1
ATOM 7785 C CA . ALA A 1 971 ? 6.043 -15.705 -15.785 1.00 95.81 971 ALA A CA 1
ATOM 7786 C C . ALA A 1 971 ? 5.098 -16.577 -16.638 1.00 95.81 971 ALA A C 1
ATOM 7788 O O . ALA A 1 971 ? 4.933 -16.341 -17.839 1.00 95.81 971 ALA A O 1
ATOM 7789 N N . GLN A 1 972 ? 4.375 -17.506 -16.003 1.00 94.31 972 GLN A N 1
ATOM 7790 C CA . GLN A 1 972 ? 3.440 -18.397 -16.687 1.00 94.31 972 GLN A CA 1
ATOM 7791 C C . GLN A 1 972 ? 2.300 -17.624 -17.373 1.00 94.31 972 GLN A C 1
ATOM 7793 O O . GLN A 1 972 ? 1.975 -17.921 -18.523 1.00 94.31 972 GLN A O 1
ATOM 7798 N N . GLN A 1 973 ? 1.721 -16.602 -16.729 1.00 94.12 973 GLN A N 1
ATOM 7799 C CA . GLN A 1 973 ? 0.632 -15.802 -17.316 1.00 94.12 973 GLN A CA 1
ATOM 7800 C C . GLN A 1 973 ? 1.082 -14.878 -18.459 1.00 94.12 973 GLN A C 1
ATOM 7802 O O . GLN A 1 973 ? 0.269 -14.553 -19.330 1.00 94.12 973 GLN A O 1
ATOM 7807 N N . VAL A 1 974 ? 2.362 -14.487 -18.531 1.00 92.50 974 VAL A N 1
ATOM 7808 C CA . VAL A 1 974 ? 2.888 -13.844 -19.749 1.00 92.50 974 VAL A CA 1
ATOM 7809 C C . VAL A 1 974 ? 3.271 -14.847 -20.847 1.00 92.50 974 VAL A C 1
ATOM 7811 O O . VAL A 1 974 ? 3.412 -14.458 -22.009 1.00 92.50 974 VAL A O 1
ATOM 7814 N N . GLY A 1 975 ? 3.371 -16.139 -20.526 1.00 92.31 975 GLY A N 1
ATOM 7815 C CA . GLY A 1 975 ? 3.764 -17.209 -21.445 1.00 92.31 975 GLY A CA 1
ATOM 7816 C C . GLY A 1 975 ? 5.270 -17.478 -21.482 1.00 92.31 975 GLY A C 1
ATOM 7817 O O . GLY A 1 975 ? 5.818 -17.675 -22.561 1.00 92.31 975 GLY A O 1
ATOM 7818 N N . ILE A 1 976 ? 5.932 -17.465 -20.322 1.00 94.25 976 ILE A N 1
ATOM 7819 C CA . ILE A 1 976 ? 7.300 -17.966 -20.129 1.00 94.25 976 ILE A CA 1
ATOM 7820 C C . ILE A 1 976 ? 7.232 -19.084 -19.074 1.00 94.25 976 ILE A C 1
ATOM 7822 O O . ILE A 1 976 ? 6.677 -18.882 -17.997 1.00 94.25 976 ILE A O 1
ATOM 7826 N N . GLN A 1 977 ? 7.742 -20.280 -19.387 1.00 93.81 977 GLN A N 1
ATOM 7827 C CA . GLN A 1 977 ? 7.661 -21.467 -18.511 1.00 93.81 977 GLN A CA 1
ATOM 7828 C C . GLN A 1 977 ? 9.035 -21.838 -17.922 1.00 93.81 977 GLN A C 1
ATOM 7830 O O . GLN A 1 977 ? 9.486 -22.983 -18.013 1.00 93.81 977 GLN A O 1
ATOM 7835 N N . ASP A 1 978 ? 9.700 -20.823 -17.364 1.00 94.62 978 ASP A N 1
ATOM 7836 C CA . ASP A 1 978 ? 10.867 -20.879 -16.471 1.00 94.62 978 ASP A CA 1
ATOM 7837 C C . ASP A 1 978 ? 10.922 -19.562 -15.654 1.00 94.62 978 ASP A C 1
ATOM 7839 O O . ASP A 1 978 ? 10.080 -18.686 -15.867 1.00 94.62 978 ASP A O 1
ATOM 7843 N N . LEU A 1 979 ? 11.879 -19.401 -14.733 1.00 95.75 979 LEU A N 1
ATOM 7844 C CA . LEU A 1 979 ? 12.098 -18.160 -13.972 1.00 95.75 979 LEU A CA 1
ATOM 7845 C C . LEU A 1 979 ? 13.603 -17.946 -13.663 1.00 95.75 979 LEU A C 1
ATOM 7847 O O . LEU A 1 979 ? 14.277 -18.910 -13.301 1.00 95.75 979 LEU A O 1
ATOM 7851 N N . PRO A 1 980 ? 14.150 -16.713 -13.719 1.00 95.31 980 PRO A N 1
ATOM 7852 C CA . PRO A 1 980 ? 15.529 -16.416 -13.317 1.00 95.31 980 PRO A CA 1
ATOM 7853 C C . PRO A 1 980 ? 15.768 -16.599 -11.814 1.00 95.31 980 PRO A C 1
ATOM 7855 O O . PRO A 1 980 ? 14.987 -16.091 -11.004 1.00 95.31 980 PRO A O 1
ATOM 7858 N N . GLN A 1 981 ? 16.879 -17.238 -11.425 1.00 94.38 981 GLN A N 1
ATOM 7859 C CA . GLN A 1 981 ? 17.226 -17.425 -10.008 1.00 94.38 981 GLN A CA 1
ATOM 7860 C C . GLN A 1 981 ? 17.436 -16.083 -9.293 1.00 94.38 981 GLN A C 1
ATOM 7862 O O . GLN A 1 981 ? 16.928 -15.914 -8.184 1.00 94.38 981 GLN A O 1
ATOM 7867 N N . SER A 1 982 ? 18.097 -15.119 -9.947 1.00 90.69 982 SER A N 1
ATOM 7868 C CA . SER A 1 982 ? 18.398 -13.783 -9.401 1.00 90.69 982 SER A CA 1
ATOM 7869 C C . SER A 1 982 ? 17.163 -12.985 -8.969 1.00 90.69 982 SER A C 1
ATOM 7871 O O . SER A 1 982 ? 17.278 -12.021 -8.218 1.00 90.69 982 SER A O 1
ATOM 7873 N N . CYS A 1 983 ? 15.973 -13.385 -9.428 1.00 93.12 983 CYS A N 1
ATOM 7874 C CA . CYS A 1 983 ? 14.712 -12.733 -9.106 1.00 93.12 983 CYS A CA 1
ATOM 7875 C C . CYS A 1 983 ? 13.744 -13.631 -8.316 1.00 93.12 983 CYS A C 1
ATOM 7877 O O . CYS A 1 983 ? 12.682 -13.154 -7.936 1.00 93.12 983 CYS A O 1
ATOM 7879 N N . ALA A 1 984 ? 14.054 -14.913 -8.100 1.00 95.12 984 ALA A N 1
ATOM 7880 C CA . ALA A 1 984 ? 13.111 -15.910 -7.582 1.00 95.12 984 ALA A CA 1
ATOM 7881 C C . ALA A 1 984 ? 12.780 -15.750 -6.084 1.00 95.12 984 ALA A C 1
ATOM 7883 O O . ALA A 1 984 ? 11.688 -16.113 -5.639 1.00 95.12 984 ALA A O 1
ATOM 7884 N N . PHE A 1 985 ? 13.709 -15.178 -5.323 1.00 95.94 985 PHE A N 1
ATOM 7885 C CA . PHE A 1 985 ? 13.661 -15.011 -3.872 1.00 95.94 985 PHE A CA 1
ATOM 7886 C C . PHE A 1 985 ? 13.777 -13.524 -3.511 1.00 95.94 985 PHE A C 1
ATOM 7888 O O . PHE A 1 985 ? 14.267 -12.729 -4.313 1.00 95.94 985 PHE A O 1
ATOM 7895 N N . PHE A 1 986 ? 13.335 -13.141 -2.313 1.00 94.81 986 PHE A N 1
ATOM 7896 C CA . PHE A 1 986 ? 13.681 -11.842 -1.730 1.00 94.81 986 PHE A CA 1
ATOM 7897 C C . PHE A 1 986 ? 15.185 -11.783 -1.444 1.00 94.81 986 PHE A C 1
ATOM 7899 O O . PHE A 1 986 ? 15.731 -12.785 -0.970 1.00 94.81 986 PHE A O 1
ATOM 7906 N N . SER A 1 987 ? 15.823 -10.618 -1.641 1.00 92.38 987 SER A N 1
ATOM 7907 C CA . SER A 1 987 ? 17.238 -10.416 -1.273 1.00 92.38 987 SER A CA 1
ATOM 7908 C C . SER A 1 987 ? 17.512 -10.784 0.188 1.00 92.38 987 SER A C 1
ATOM 7910 O O . SER A 1 987 ? 18.524 -11.415 0.483 1.00 92.38 987 SER A O 1
ATOM 7912 N N . ALA A 1 988 ? 16.587 -10.433 1.084 1.00 94.44 988 ALA A N 1
ATOM 7913 C CA . ALA A 1 988 ? 16.535 -10.912 2.458 1.00 94.44 988 ALA A CA 1
ATOM 7914 C C . ALA A 1 988 ? 15.092 -10.874 2.994 1.00 94.44 988 ALA A C 1
ATOM 7916 O O . ALA A 1 988 ? 14.235 -10.164 2.464 1.00 94.44 988 ALA A O 1
ATOM 7917 N N . VAL A 1 989 ? 14.836 -11.628 4.062 1.00 97.31 989 VAL A N 1
ATOM 7918 C CA . VAL A 1 989 ? 13.661 -11.480 4.927 1.00 97.31 989 VAL A CA 1
ATOM 7919 C C . VAL A 1 989 ? 14.125 -10.883 6.251 1.00 97.31 989 VAL A C 1
ATOM 7921 O O . VAL A 1 989 ? 15.000 -11.436 6.912 1.00 97.31 989 VAL A O 1
ATOM 7924 N N . ASP A 1 990 ? 13.521 -9.769 6.647 1.00 97.44 990 ASP A N 1
ATOM 7925 C CA . ASP A 1 990 ? 13.784 -9.105 7.920 1.00 97.44 990 ASP A CA 1
ATOM 7926 C C . ASP A 1 990 ? 12.973 -9.750 9.050 1.00 97.44 990 ASP A C 1
ATOM 7928 O O . ASP A 1 990 ? 11.786 -10.055 8.886 1.00 97.44 990 ASP A O 1
ATOM 7932 N N . ILE A 1 991 ? 13.606 -9.893 10.213 1.00 97.94 991 ILE A N 1
ATOM 7933 C CA . ILE A 1 991 ? 13.042 -10.391 11.466 1.00 97.94 991 ILE A CA 1
ATOM 7934 C C . ILE A 1 991 ? 13.414 -9.410 12.587 1.00 97.94 991 ILE A C 1
ATOM 7936 O O . ILE A 1 991 ? 14.591 -9.218 12.893 1.00 97.94 991 ILE A O 1
ATOM 7940 N N . ASP A 1 992 ? 12.422 -8.775 13.211 1.00 97.31 992 ASP A N 1
ATOM 7941 C CA . ASP A 1 992 ? 12.659 -7.647 14.123 1.00 97.31 992 ASP A CA 1
ATOM 7942 C C . ASP A 1 992 ? 11.593 -7.536 15.228 1.00 97.31 992 ASP A C 1
ATOM 7944 O O . ASP A 1 992 ? 10.440 -7.916 15.039 1.00 97.31 992 ASP A O 1
ATOM 7948 N N . HIS A 1 993 ? 11.942 -6.958 16.378 1.00 95.75 993 HIS A N 1
ATOM 7949 C CA . HIS A 1 993 ? 10.971 -6.605 17.422 1.00 95.75 993 HIS A CA 1
ATOM 7950 C C . HIS A 1 993 ? 10.350 -5.210 17.206 1.00 95.75 993 HIS A C 1
ATOM 7952 O O . HIS A 1 993 ? 9.372 -4.870 17.876 1.00 95.75 993 HIS A O 1
ATOM 7958 N N . VAL A 1 994 ? 10.877 -4.392 16.284 1.00 95.38 994 VAL A N 1
ATOM 7959 C CA . VAL A 1 994 ? 10.290 -3.096 15.893 1.00 95.38 994 VAL A CA 1
ATOM 7960 C C . VAL A 1 994 ? 10.040 -3.014 14.392 1.00 95.38 994 VAL A C 1
ATOM 7962 O O . VAL A 1 994 ? 10.778 -3.578 13.590 1.00 95.38 994 VAL A O 1
ATOM 7965 N N . LEU A 1 995 ? 9.026 -2.252 13.983 1.00 94.44 995 LEU A N 1
ATOM 7966 C CA . LEU A 1 995 ? 8.804 -1.979 12.565 1.00 94.44 995 LEU A CA 1
ATOM 7967 C C . LEU A 1 995 ? 9.799 -0.910 12.073 1.00 94.44 995 LEU A C 1
ATOM 7969 O O . LEU A 1 995 ? 9.699 0.264 12.423 1.00 94.44 995 LEU A O 1
ATOM 7973 N N . ARG A 1 996 ? 10.749 -1.283 11.217 1.00 92.62 996 ARG A N 1
ATOM 7974 C CA . ARG A 1 996 ? 11.636 -0.358 10.481 1.00 92.62 996 ARG A CA 1
ATOM 7975 C C . ARG A 1 996 ? 11.910 -0.904 9.079 1.00 92.62 996 ARG A C 1
ATOM 7977 O O . ARG A 1 996 ? 11.445 -1.985 8.743 1.00 92.62 996 ARG A O 1
ATOM 7984 N N . LYS A 1 997 ? 12.571 -0.111 8.228 1.00 85.00 997 LYS A N 1
ATOM 7985 C CA . LYS A 1 997 ? 12.761 -0.470 6.809 1.00 85.00 997 LYS A CA 1
ATOM 7986 C C . LYS A 1 997 ? 13.966 -1.381 6.584 1.00 85.00 997 LYS A C 1
ATOM 7988 O O . LYS A 1 997 ? 13.880 -2.282 5.766 1.00 85.00 997 LYS A O 1
ATOM 7993 N N . GLU A 1 998 ? 15.048 -1.117 7.308 1.00 89.81 998 GLU A N 1
ATOM 7994 C CA . GLU A 1 998 ? 16.311 -1.857 7.318 1.00 89.81 998 GLU A CA 1
ATOM 7995 C C . GLU A 1 998 ? 16.627 -2.140 8.806 1.00 89.81 998 GLU A C 1
ATOM 7997 O O . GLU A 1 998 ? 16.509 -1.231 9.637 1.00 89.81 998 GLU A O 1
ATOM 8002 N N . VAL A 1 999 ? 16.913 -3.397 9.176 1.00 93.06 999 VAL A N 1
ATOM 8003 C CA . VAL A 1 999 ? 16.959 -3.850 10.593 1.00 93.06 999 VAL A CA 1
ATOM 8004 C C . VAL A 1 999 ? 18.173 -3.354 11.385 1.00 93.06 999 VAL A C 1
ATOM 8006 O O . VAL A 1 999 ? 18.179 -3.409 12.614 1.00 93.06 999 VAL A O 1
ATOM 8009 N N . ASP A 1 1000 ? 19.191 -2.855 10.689 1.00 92.56 1000 ASP A N 1
ATOM 8010 C CA . ASP A 1 1000 ? 20.408 -2.241 11.225 1.00 92.56 1000 ASP A CA 1
ATOM 8011 C C . ASP A 1 1000 ? 20.241 -0.733 11.507 1.00 92.56 1000 ASP A C 1
ATOM 8013 O O . ASP A 1 1000 ? 21.129 -0.086 12.066 1.00 92.56 1000 ASP A O 1
ATOM 8017 N N . MET A 1 1001 ? 19.090 -0.137 11.169 1.00 91.12 1001 MET A N 1
ATOM 8018 C CA . MET A 1 1001 ? 18.831 1.263 11.494 1.00 91.12 1001 MET A CA 1
ATOM 8019 C C . MET A 1 1001 ? 18.704 1.458 13.011 1.00 91.12 1001 MET A C 1
ATOM 8021 O O . MET A 1 1001 ? 17.683 1.109 13.603 1.00 91.12 1001 MET A O 1
ATOM 8025 N N . ASP A 1 1002 ? 19.672 2.161 13.613 1.00 93.00 1002 ASP A N 1
ATOM 8026 C CA . ASP A 1 1002 ? 19.654 2.591 15.027 1.00 93.00 1002 ASP A CA 1
ATOM 8027 C C . ASP A 1 1002 ? 18.374 3.353 15.440 1.00 93.00 1002 ASP A C 1
ATOM 8029 O O . ASP A 1 1002 ? 18.097 3.523 16.623 1.00 93.00 1002 ASP A O 1
ATOM 8033 N N . CYS A 1 1003 ? 17.645 3.920 14.471 1.00 93.19 1003 CYS A N 1
ATOM 8034 C CA . CYS A 1 1003 ? 16.491 4.805 14.668 1.00 93.19 1003 CYS A CA 1
ATOM 8035 C C . CYS A 1 1003 ? 16.748 6.040 15.562 1.00 93.19 1003 CYS A C 1
ATOM 8037 O O . CYS A 1 1003 ? 15.804 6.618 16.100 1.00 93.19 1003 CYS A O 1
ATOM 8039 N N . ILE A 1 1004 ? 18.005 6.493 15.668 1.00 93.62 1004 ILE A N 1
ATOM 8040 C CA . ILE A 1 1004 ? 18.366 7.742 16.358 1.00 93.62 1004 ILE A CA 1
ATOM 8041 C C . ILE A 1 1004 ? 17.791 8.956 15.608 1.00 93.62 1004 ILE A C 1
ATOM 8043 O O . ILE A 1 1004 ? 18.019 9.125 14.405 1.00 93.62 1004 ILE A O 1
ATOM 8047 N N . THR A 1 1005 ? 17.097 9.833 16.332 1.00 92.06 1005 THR A N 1
ATOM 8048 C CA . THR A 1 1005 ? 16.539 11.117 15.869 1.00 92.06 1005 THR A CA 1
ATOM 8049 C C . THR A 1 1005 ? 16.640 12.170 16.993 1.00 92.06 1005 THR A C 1
ATOM 8051 O O . THR A 1 1005 ? 17.035 11.831 18.108 1.00 92.06 1005 THR A O 1
ATOM 8054 N N . PRO A 1 1006 ? 16.275 13.450 16.764 1.00 89.88 1006 PRO A N 1
ATOM 8055 C CA . PRO A 1 1006 ? 16.269 14.464 17.825 1.00 89.88 1006 PRO A CA 1
ATOM 8056 C C . PRO A 1 1006 ? 15.278 14.195 18.974 1.00 89.88 1006 PRO A C 1
ATOM 8058 O O . PRO A 1 1006 ? 15.429 14.787 20.038 1.00 89.88 1006 PRO A O 1
ATOM 8061 N N . SER A 1 1007 ? 14.268 13.344 18.758 1.00 91.25 1007 SER A N 1
ATOM 8062 C CA . SER A 1 1007 ? 13.254 12.959 19.755 1.00 91.25 1007 SER A CA 1
ATOM 8063 C C . SER A 1 1007 ? 13.413 11.519 20.264 1.00 91.25 1007 SER A C 1
ATOM 8065 O O . SER A 1 1007 ? 12.966 11.225 21.368 1.00 91.25 1007 SER A O 1
ATOM 8067 N N . ASN A 1 1008 ? 14.130 10.652 19.538 1.00 92.75 1008 ASN A N 1
ATOM 8068 C CA . ASN A 1 1008 ? 14.623 9.371 20.044 1.00 92.75 1008 ASN A CA 1
ATOM 8069 C C . ASN A 1 1008 ? 16.167 9.337 20.031 1.00 92.75 1008 ASN A C 1
ATOM 8071 O O . ASN A 1 1008 ? 16.758 8.915 19.035 1.00 92.75 1008 ASN A O 1
ATOM 8075 N N . PRO A 1 1009 ? 16.849 9.767 21.109 1.00 89.88 1009 PRO A N 1
ATOM 8076 C CA . PRO A 1 1009 ? 18.312 9.781 21.165 1.00 89.88 1009 PRO A CA 1
ATOM 8077 C C . PRO A 1 1009 ? 18.938 8.404 21.457 1.00 89.88 1009 PRO A C 1
ATOM 8079 O O . PRO A 1 1009 ? 20.147 8.244 21.295 1.00 89.88 1009 PRO A O 1
ATOM 8082 N N . ILE A 1 1010 ? 18.149 7.421 21.906 1.00 92.00 1010 ILE A N 1
ATOM 8083 C CA . ILE A 1 1010 ? 18.631 6.084 22.282 1.00 92.00 1010 ILE A CA 1
ATOM 8084 C C . ILE A 1 1010 ? 18.565 5.155 21.053 1.00 92.00 1010 ILE A C 1
ATOM 8086 O O . ILE A 1 1010 ? 17.498 5.050 20.439 1.00 92.00 1010 ILE A O 1
ATOM 8090 N N . PRO A 1 1011 ? 19.663 4.467 20.681 1.00 93.69 1011 PRO A N 1
ATOM 8091 C CA . PRO A 1 1011 ? 19.644 3.507 19.584 1.00 93.69 1011 PRO A CA 1
ATOM 8092 C C . PRO A 1 1011 ? 18.770 2.293 19.915 1.00 93.69 1011 PRO A C 1
ATOM 8094 O O . PRO A 1 1011 ? 18.829 1.749 21.018 1.00 93.69 1011 PRO A O 1
ATOM 8097 N N . ILE A 1 1012 ? 17.992 1.835 18.937 1.00 92.94 1012 ILE A N 1
ATOM 8098 C CA . ILE A 1 1012 ? 17.216 0.597 19.025 1.00 92.94 1012 ILE A CA 1
ATOM 8099 C C . ILE A 1 1012 ? 18.077 -0.553 18.493 1.00 92.94 1012 ILE A C 1
ATOM 8101 O O . ILE A 1 1012 ? 18.494 -0.523 17.334 1.00 92.94 1012 ILE A O 1
ATOM 8105 N N . ALA A 1 1013 ? 18.320 -1.564 19.336 1.00 93.94 1013 ALA A N 1
ATOM 8106 C CA . ALA A 1 1013 ? 19.089 -2.765 18.996 1.00 93.94 1013 ALA A CA 1
ATOM 8107 C C . ALA A 1 1013 ? 18.627 -3.385 17.667 1.00 93.94 1013 ALA A C 1
ATOM 8109 O O . ALA A 1 1013 ? 17.435 -3.354 17.361 1.00 93.94 1013 ALA A O 1
ATOM 8110 N N . HIS A 1 1014 ? 19.565 -3.895 16.870 1.00 95.50 1014 HIS A N 1
ATOM 8111 C CA . HIS A 1 1014 ? 19.313 -4.361 15.501 1.00 95.50 1014 HIS A CA 1
ATOM 8112 C C . HIS A 1 1014 ? 18.548 -5.692 15.458 1.00 95.50 1014 HIS A C 1
ATOM 8114 O O . HIS A 1 1014 ? 18.652 -6.499 16.382 1.00 95.50 1014 HIS A O 1
ATOM 8120 N N . GLY A 1 1015 ? 17.775 -5.897 14.390 1.00 95.25 1015 GLY A N 1
ATOM 8121 C CA . GLY A 1 1015 ? 17.127 -7.176 14.079 1.00 95.25 1015 GLY A CA 1
ATOM 8122 C C . GLY A 1 1015 ? 18.033 -8.126 13.286 1.00 95.25 1015 GLY A C 1
ATOM 8123 O O . GLY A 1 1015 ? 19.220 -7.867 13.087 1.00 95.25 1015 GLY A O 1
ATOM 8124 N N . GLU A 1 1016 ? 17.459 -9.226 12.805 1.00 96.06 1016 GLU A N 1
ATOM 8125 C CA . GLU A 1 1016 ? 18.105 -10.191 11.908 1.00 96.06 1016 GLU A CA 1
ATOM 8126 C C . GLU A 1 1016 ? 17.560 -9.978 10.485 1.00 96.06 1016 GLU A C 1
ATOM 8128 O O . GLU A 1 1016 ? 16.353 -9.854 10.313 1.00 96.06 1016 GLU A O 1
ATOM 8133 N N . SER A 1 1017 ? 18.405 -9.932 9.454 1.00 96.44 1017 SER A N 1
ATOM 8134 C CA . SER A 1 1017 ? 17.953 -9.929 8.051 1.00 96.44 1017 SER A CA 1
ATOM 8135 C C . SER A 1 1017 ? 18.635 -11.091 7.348 1.00 96.44 1017 SER A C 1
ATOM 8137 O O . SER A 1 1017 ? 19.863 -11.182 7.385 1.00 96.44 1017 SER A O 1
ATOM 8139 N N . ILE A 1 1018 ? 17.839 -12.024 6.816 1.00 96.69 1018 ILE A N 1
ATOM 8140 C CA . ILE A 1 1018 ? 18.316 -13.342 6.383 1.00 96.69 1018 ILE A CA 1
ATOM 8141 C C . ILE A 1 1018 ? 18.011 -13.634 4.916 1.00 96.69 1018 ILE A C 1
ATOM 8143 O O . ILE A 1 1018 ? 16.865 -13.551 4.471 1.00 96.69 1018 ILE A O 1
ATOM 8147 N N . ASP A 1 1019 ? 19.040 -14.017 4.165 1.00 95.69 1019 ASP A N 1
ATOM 8148 C CA . ASP A 1 1019 ? 18.890 -14.477 2.783 1.00 95.69 1019 ASP A CA 1
ATOM 8149 C C . ASP A 1 1019 ? 18.385 -15.936 2.707 1.00 95.69 1019 ASP A C 1
ATOM 8151 O O . ASP A 1 1019 ? 18.276 -16.654 3.706 1.00 95.69 1019 ASP A O 1
ATOM 8155 N N . ILE A 1 1020 ? 18.045 -16.397 1.501 1.00 96.06 1020 ILE A N 1
ATOM 8156 C CA . ILE A 1 1020 ? 17.539 -17.759 1.271 1.00 96.06 1020 ILE A CA 1
ATOM 8157 C C . ILE A 1 1020 ? 18.559 -18.864 1.611 1.00 96.06 1020 ILE A C 1
ATOM 8159 O O . ILE A 1 1020 ? 18.154 -19.932 2.066 1.00 96.06 1020 ILE A O 1
ATOM 8163 N N . PHE A 1 1021 ? 19.866 -18.636 1.460 1.00 95.75 1021 PHE A N 1
ATOM 8164 C CA . PHE A 1 1021 ? 20.889 -19.604 1.870 1.00 95.75 1021 PHE A CA 1
ATOM 8165 C C . PHE A 1 1021 ? 20.958 -19.696 3.399 1.00 95.75 1021 PHE A C 1
ATOM 8167 O O . PHE A 1 1021 ? 20.932 -20.795 3.949 1.00 95.75 1021 PHE A O 1
ATOM 8174 N N . GLN A 1 1022 ? 20.935 -18.555 4.086 1.00 96.56 1022 GLN A N 1
ATOM 8175 C CA . GLN A 1 1022 ? 20.921 -18.469 5.548 1.00 96.56 1022 GLN A CA 1
ATOM 8176 C C . GLN A 1 1022 ? 19.649 -19.080 6.156 1.00 96.56 1022 GLN A C 1
ATOM 8178 O O . GLN A 1 1022 ? 19.729 -19.762 7.177 1.00 96.56 1022 GLN A O 1
ATOM 8183 N N . ILE A 1 1023 ? 18.483 -18.907 5.516 1.00 96.62 1023 ILE A N 1
ATOM 8184 C CA . ILE A 1 1023 ? 17.234 -19.603 5.880 1.00 96.62 1023 ILE A CA 1
ATOM 8185 C C . ILE A 1 1023 ? 17.404 -21.124 5.740 1.00 96.62 1023 ILE A C 1
ATOM 8187 O O . ILE A 1 1023 ? 17.036 -21.869 6.647 1.00 96.62 1023 ILE A O 1
ATOM 8191 N N . LEU A 1 1024 ? 17.991 -21.604 4.636 1.00 96.56 1024 LEU A N 1
ATOM 8192 C CA . LEU A 1 1024 ? 18.241 -23.035 4.425 1.00 96.56 1024 LEU A CA 1
ATOM 8193 C C . LEU A 1 1024 ? 19.245 -23.613 5.439 1.00 96.56 1024 LEU A C 1
ATOM 8195 O O . LEU A 1 1024 ? 19.122 -24.784 5.799 1.00 96.56 1024 LEU A O 1
ATOM 8199 N N . GLU A 1 1025 ? 20.198 -22.821 5.935 1.00 95.88 1025 GLU A N 1
ATOM 8200 C CA . GLU A 1 1025 ? 21.155 -23.223 6.978 1.00 95.88 1025 GLU A CA 1
ATOM 8201 C C . GLU A 1 1025 ? 20.526 -23.404 8.371 1.00 95.88 1025 GLU A C 1
ATOM 8203 O O . GLU A 1 1025 ? 21.055 -24.190 9.160 1.00 95.88 1025 GLU A O 1
ATOM 8208 N N . LYS A 1 1026 ? 19.375 -22.774 8.667 1.00 95.25 1026 LYS A N 1
ATOM 8209 C CA . LYS A 1 1026 ? 18.635 -22.973 9.936 1.00 95.25 1026 LYS A CA 1
ATOM 8210 C C . LYS A 1 1026 ? 18.129 -24.414 10.121 1.00 95.25 1026 LYS A C 1
ATOM 8212 O O . LYS A 1 1026 ? 17.863 -24.827 11.246 1.00 95.25 1026 LYS A O 1
ATOM 8217 N N . GLY A 1 1027 ? 18.009 -25.195 9.044 1.00 93.31 1027 GLY A N 1
ATOM 8218 C CA . GLY A 1 1027 ? 17.634 -26.608 9.131 1.00 93.31 1027 GLY A CA 1
ATOM 8219 C C . GLY A 1 1027 ? 16.190 -26.820 9.588 1.00 93.31 1027 GLY A C 1
ATOM 8220 O O . GLY A 1 1027 ? 15.271 -26.196 9.057 1.00 93.31 1027 GLY A O 1
ATOM 8221 N N . ASP A 1 1028 ? 15.990 -27.700 10.574 1.00 91.94 1028 ASP A N 1
ATOM 8222 C CA . ASP A 1 1028 ? 14.665 -28.012 11.126 1.00 91.94 1028 ASP A CA 1
ATOM 8223 C C . ASP A 1 1028 ? 13.922 -26.765 11.657 1.00 91.94 1028 ASP A C 1
ATOM 8225 O O . ASP A 1 1028 ? 12.702 -26.689 11.516 1.00 91.94 1028 ASP A O 1
ATOM 8229 N N . ASP A 1 1029 ? 14.634 -25.742 12.152 1.00 94.06 1029 ASP A N 1
ATOM 8230 C CA . ASP A 1 1029 ? 14.034 -24.493 12.656 1.00 94.06 1029 ASP A CA 1
ATOM 8231 C C . ASP A 1 1029 ? 13.311 -23.681 11.557 1.00 94.06 1029 ASP A C 1
ATOM 8233 O O . ASP A 1 1029 ? 12.398 -22.913 11.852 1.00 94.06 1029 ASP A O 1
ATOM 8237 N N . ALA A 1 1030 ? 13.685 -23.846 10.281 1.00 95.75 1030 ALA A N 1
ATOM 8238 C CA . ALA A 1 1030 ? 13.020 -23.217 9.130 1.00 95.75 1030 ALA A CA 1
ATOM 8239 C C . ALA A 1 1030 ? 12.075 -24.173 8.376 1.00 95.75 1030 ALA A C 1
ATOM 8241 O O . ALA A 1 1030 ? 11.509 -23.811 7.340 1.00 95.75 1030 ALA A O 1
ATOM 8242 N N . LYS A 1 1031 ? 11.911 -25.411 8.853 1.00 94.75 1031 LYS A N 1
ATOM 8243 C CA . LYS A 1 1031 ? 11.257 -26.479 8.096 1.00 94.75 1031 LYS A CA 1
ATOM 8244 C C . LYS A 1 1031 ? 9.732 -26.335 8.081 1.00 94.75 1031 LYS A C 1
ATOM 8246 O O . LYS A 1 1031 ? 9.052 -26.340 9.113 1.00 94.75 1031 LYS A O 1
ATOM 8251 N N . LEU A 1 1032 ? 9.176 -26.311 6.873 1.00 94.94 1032 LEU A N 1
ATOM 8252 C CA . LEU A 1 1032 ? 7.757 -26.564 6.633 1.00 94.94 1032 LEU A CA 1
ATOM 8253 C C . LEU A 1 1032 ? 7.546 -28.079 6.543 1.00 94.94 1032 LEU A C 1
ATOM 8255 O O . LEU A 1 1032 ? 7.595 -28.664 5.466 1.00 94.94 1032 LEU A O 1
ATOM 8259 N N . ASP A 1 1033 ? 7.420 -28.735 7.697 1.00 91.69 1033 ASP A N 1
ATOM 8260 C CA . ASP A 1 1033 ? 7.321 -30.194 7.747 1.00 91.69 1033 ASP A CA 1
ATOM 8261 C C . ASP A 1 1033 ? 5.934 -30.690 7.322 1.00 91.69 1033 ASP A C 1
ATOM 8263 O O . ASP A 1 1033 ? 4.934 -30.437 7.996 1.00 91.69 1033 ASP A O 1
ATOM 8267 N N . ASP A 1 1034 ? 5.877 -31.450 6.226 1.00 89.19 1034 ASP A N 1
ATOM 8268 C CA . ASP A 1 1034 ? 4.633 -32.024 5.707 1.00 89.19 1034 ASP A CA 1
ATOM 8269 C C . ASP A 1 1034 ? 3.953 -33.000 6.681 1.00 89.19 1034 ASP A C 1
ATOM 8271 O O . ASP A 1 1034 ? 2.746 -33.221 6.564 1.00 89.19 1034 ASP A O 1
ATOM 8275 N N . SER A 1 1035 ? 4.686 -33.530 7.672 1.00 92.00 1035 SER A N 1
ATOM 8276 C CA . SER A 1 1035 ? 4.129 -34.382 8.735 1.00 92.00 1035 SER A CA 1
ATOM 8277 C C . SER A 1 1035 ? 3.121 -33.659 9.646 1.00 92.00 1035 SER A C 1
ATOM 8279 O O . SER A 1 1035 ? 2.309 -34.308 10.310 1.00 92.00 1035 SER A O 1
ATOM 8281 N N . ILE A 1 1036 ? 3.138 -32.320 9.667 1.00 92.94 1036 ILE A N 1
ATOM 8282 C CA . ILE A 1 1036 ? 2.227 -31.504 10.472 1.00 92.94 1036 ILE A CA 1
ATOM 8283 C C . ILE A 1 1036 ? 0.805 -31.630 9.920 1.00 92.94 1036 ILE A C 1
ATOM 8285 O O . ILE A 1 1036 ? 0.535 -31.282 8.770 1.00 92.94 1036 ILE A O 1
ATOM 8289 N N . VAL A 1 1037 ? -0.128 -32.075 10.763 1.00 93.69 1037 VAL A N 1
ATOM 8290 C CA . VAL A 1 1037 ? -1.561 -32.102 10.442 1.00 93.69 1037 VAL A CA 1
ATOM 8291 C C . VAL A 1 1037 ? -2.151 -30.700 10.664 1.00 93.69 1037 VAL A C 1
ATOM 8293 O O . VAL A 1 1037 ? -2.038 -30.178 11.778 1.00 93.69 1037 VAL A O 1
ATOM 8296 N N . PRO A 1 1038 ? -2.781 -30.065 9.657 1.00 93.44 1038 PRO A N 1
ATOM 8297 C CA . PRO A 1 1038 ? -3.383 -28.743 9.820 1.00 93.44 1038 PRO A CA 1
ATOM 8298 C C . PRO A 1 1038 ? -4.586 -28.785 10.775 1.00 93.44 1038 PRO A C 1
ATOM 8300 O O . PRO A 1 1038 ? -5.317 -29.776 10.828 1.00 93.44 1038 PRO A O 1
ATOM 8303 N N . GLN A 1 1039 ? -4.828 -27.700 11.518 1.00 90.44 1039 GLN A N 1
ATOM 8304 C CA . GLN A 1 1039 ? -5.995 -27.591 12.406 1.00 90.44 1039 GLN A CA 1
ATOM 8305 C C . GLN A 1 1039 ? -7.301 -27.784 11.614 1.00 90.44 1039 GLN A C 1
ATOM 8307 O O . GLN A 1 1039 ? -7.617 -26.980 10.741 1.00 90.44 1039 GLN A O 1
ATOM 8312 N N . SER A 1 1040 ? -8.096 -28.809 11.939 1.00 87.75 1040 SER A N 1
ATOM 8313 C CA . SER A 1 1040 ? -9.277 -29.246 11.159 1.00 87.75 1040 SER A CA 1
ATOM 8314 C C . SER A 1 1040 ? -10.319 -28.150 10.868 1.00 87.75 1040 SER A C 1
ATOM 8316 O O . SER A 1 1040 ? -10.982 -28.173 9.828 1.00 87.75 1040 SER A O 1
ATOM 8318 N N . GLN A 1 1041 ? -10.430 -27.173 11.768 1.00 85.69 1041 GLN A N 1
ATOM 8319 C CA . GLN A 1 1041 ? -11.271 -25.978 11.641 1.00 85.69 1041 GLN A CA 1
ATOM 8320 C C . GLN A 1 1041 ? -10.836 -25.017 10.515 1.00 85.69 1041 GLN A C 1
ATOM 8322 O O . GLN A 1 1041 ? -11.691 -24.383 9.905 1.00 85.69 1041 GLN A O 1
ATOM 8327 N N . TYR A 1 1042 ? -9.536 -24.936 10.199 1.00 86.69 1042 TYR A N 1
ATOM 8328 C CA . TYR A 1 1042 ? -8.963 -24.007 9.205 1.00 86.69 1042 TYR A CA 1
ATOM 8329 C C . TYR A 1 1042 ? -8.196 -24.704 8.063 1.00 86.69 1042 TYR A C 1
ATOM 8331 O O . TYR A 1 1042 ? -7.723 -24.033 7.141 1.00 86.69 1042 TYR A O 1
ATOM 8339 N N . ALA A 1 1043 ? -8.077 -26.034 8.115 1.00 92.56 1043 ALA A N 1
ATOM 8340 C CA . ALA A 1 1043 ? -7.388 -26.859 7.129 1.00 92.56 1043 ALA A CA 1
ATOM 8341 C C . ALA A 1 1043 ? -7.903 -26.590 5.695 1.00 92.56 1043 ALA A C 1
ATOM 8343 O O . ALA A 1 1043 ? -9.116 -26.686 5.483 1.00 92.56 1043 ALA A O 1
ATOM 8344 N N . PRO A 1 1044 ? -7.017 -26.280 4.722 1.00 93.81 1044 PRO A N 1
ATOM 8345 C CA . PRO A 1 1044 ? -7.398 -26.034 3.327 1.00 93.81 1044 PRO A CA 1
ATOM 8346 C C . PRO A 1 1044 ? -8.131 -27.223 2.681 1.00 93.81 1044 PRO A C 1
ATOM 8348 O O . PRO A 1 1044 ? -7.731 -28.372 2.858 1.00 93.81 1044 PRO A O 1
ATOM 8351 N N . ARG A 1 1045 ? -9.186 -26.957 1.901 1.00 93.62 1045 ARG A N 1
ATOM 8352 C CA . ARG A 1 1045 ? -10.129 -27.953 1.344 1.00 93.62 1045 ARG A CA 1
ATOM 8353 C C . ARG A 1 1045 ? -10.123 -27.959 -0.188 1.00 93.62 1045 ARG A C 1
ATOM 8355 O O . ARG A 1 1045 ? -11.154 -27.865 -0.849 1.00 93.62 1045 ARG A O 1
ATOM 8362 N N . LEU A 1 1046 ? -8.923 -28.068 -0.752 1.00 93.44 1046 LEU A N 1
ATOM 8363 C CA . LEU A 1 1046 ? -8.631 -27.758 -2.158 1.00 93.44 1046 LEU A CA 1
ATOM 8364 C C . LEU A 1 1046 ? -9.076 -28.829 -3.175 1.00 93.44 1046 LEU A C 1
ATOM 8366 O O . LEU A 1 1046 ? -9.141 -28.550 -4.372 1.00 93.44 1046 LEU A O 1
ATOM 8370 N N . GLU A 1 1047 ? -9.373 -30.045 -2.714 1.00 87.38 1047 GLU A N 1
ATOM 8371 C CA . GLU A 1 1047 ? -9.621 -31.235 -3.547 1.00 87.38 1047 GLU A CA 1
ATOM 8372 C C . GLU A 1 1047 ? -10.850 -31.103 -4.458 1.00 87.38 1047 GLU A C 1
ATOM 8374 O O . GLU A 1 1047 ? -10.800 -31.457 -5.633 1.00 87.38 1047 GLU A O 1
ATOM 8379 N N . ASN A 1 1048 ? -11.949 -30.566 -3.919 1.00 89.69 1048 ASN A N 1
ATOM 8380 C CA . ASN A 1 1048 ? -13.253 -30.512 -4.589 1.00 89.69 1048 ASN A CA 1
ATOM 8381 C C . ASN A 1 1048 ? -13.521 -29.170 -5.294 1.00 89.69 1048 ASN A C 1
ATOM 8383 O O . ASN A 1 1048 ? -14.645 -28.911 -5.725 1.00 89.69 1048 ASN A O 1
ATOM 8387 N N . ILE A 1 1049 ? -12.512 -28.300 -5.403 1.00 95.12 1049 ILE A N 1
ATOM 8388 C CA . ILE A 1 1049 ? -12.653 -26.984 -6.031 1.00 95.12 1049 ILE A CA 1
ATOM 8389 C C . ILE A 1 1049 ? -12.501 -27.133 -7.556 1.00 95.12 1049 ILE A C 1
ATOM 8391 O O . ILE A 1 1049 ? -11.414 -27.490 -8.025 1.00 95.12 1049 ILE A O 1
ATOM 8395 N N . PRO A 1 1050 ? -13.549 -26.855 -8.356 1.00 94.69 1050 PRO A N 1
ATOM 8396 C CA . PRO A 1 1050 ? -13.463 -26.947 -9.807 1.00 94.69 1050 PRO A CA 1
ATOM 8397 C C . PRO A 1 1050 ? -12.574 -25.831 -10.365 1.00 94.69 1050 PRO A C 1
ATOM 8399 O O . PRO A 1 1050 ? -12.685 -24.673 -9.970 1.00 94.69 1050 PRO A O 1
ATOM 8402 N N . TYR A 1 1051 ? -11.730 -26.171 -11.336 1.00 94.75 1051 TYR A N 1
ATOM 8403 C CA . TYR A 1 1051 ? -10.917 -25.218 -12.089 1.00 94.75 1051 TYR A CA 1
ATOM 8404 C C . TYR A 1 1051 ? -11.239 -25.334 -13.581 1.00 94.75 1051 TYR A C 1
ATOM 8406 O O . TYR A 1 1051 ? -11.384 -26.432 -14.116 1.00 94.75 1051 TYR A O 1
ATOM 8414 N N . THR A 1 1052 ? -11.358 -24.191 -14.257 1.00 93.38 1052 THR A N 1
ATOM 8415 C CA . THR A 1 1052 ? -11.492 -24.110 -15.717 1.00 93.38 1052 THR A CA 1
ATOM 8416 C C . THR A 1 1052 ? -10.303 -23.319 -16.262 1.00 93.38 1052 THR A C 1
ATOM 8418 O O . THR A 1 1052 ? -10.190 -22.136 -15.930 1.00 93.38 1052 THR A O 1
ATOM 8421 N N . PRO A 1 1053 ? -9.432 -23.921 -17.096 1.00 90.44 1053 PRO A N 1
ATOM 8422 C CA . PRO A 1 1053 ? -8.287 -23.228 -17.676 1.00 90.44 1053 PRO A CA 1
ATOM 8423 C C . PRO A 1 1053 ? -8.687 -21.945 -18.409 1.00 90.44 1053 PRO A C 1
ATOM 8425 O O . PRO A 1 1053 ? -9.550 -21.952 -19.290 1.00 90.44 1053 PRO A O 1
ATOM 8428 N N . ARG A 1 1054 ? -8.043 -20.830 -18.054 1.00 89.19 1054 ARG A N 1
ATOM 8429 C CA . ARG A 1 1054 ? -8.301 -19.509 -18.642 1.00 89.19 1054 ARG A CA 1
ATOM 8430 C C . ARG A 1 1054 ? -7.211 -19.139 -19.643 1.00 89.19 1054 ARG A C 1
ATOM 8432 O O . ARG A 1 1054 ? -6.031 -19.226 -19.335 1.00 89.19 1054 ARG A O 1
ATOM 8439 N N . VAL A 1 1055 ? -7.604 -18.653 -20.823 1.00 89.19 1055 VAL A N 1
ATOM 8440 C CA . VAL A 1 1055 ? -6.651 -18.108 -21.810 1.00 89.19 1055 VAL A CA 1
ATOM 8441 C C . VAL A 1 1055 ? -6.021 -16.824 -21.237 1.00 89.19 1055 VAL A C 1
ATOM 8443 O O . VAL A 1 1055 ? -6.784 -15.877 -20.986 1.00 89.19 1055 VAL A O 1
ATOM 8446 N N . PRO A 1 1056 ? -4.692 -16.741 -21.030 1.00 91.06 1056 PRO A N 1
ATOM 8447 C CA . PRO A 1 1056 ? -4.044 -15.570 -20.436 1.00 91.06 1056 PRO A CA 1
ATOM 8448 C C . PRO A 1 1056 ? -4.265 -14.283 -21.237 1.00 91.06 1056 PRO A C 1
ATOM 8450 O O . PRO A 1 1056 ? -4.477 -14.309 -22.452 1.00 91.06 1056 PRO A O 1
ATOM 8453 N N . VAL A 1 1057 ? -4.197 -13.123 -20.577 1.00 89.62 1057 VAL A N 1
ATOM 8454 C CA . VAL A 1 1057 ? -4.438 -11.827 -21.245 1.00 89.62 1057 VAL A CA 1
ATOM 8455 C C . VAL A 1 1057 ? -3.353 -11.530 -22.289 1.00 89.62 1057 VAL A C 1
ATOM 8457 O O . VAL A 1 1057 ? -3.674 -11.082 -23.389 1.00 89.62 1057 VAL A O 1
ATOM 8460 N N . MET A 1 1058 ? -2.092 -11.867 -21.990 1.00 88.12 1058 MET A N 1
ATOM 8461 C CA . MET A 1 1058 ? -0.962 -11.730 -22.922 1.00 88.12 1058 MET A CA 1
ATOM 8462 C C . MET A 1 1058 ? -1.084 -12.646 -24.143 1.00 88.12 1058 MET A C 1
ATOM 8464 O O . MET A 1 1058 ? -0.737 -12.238 -25.250 1.00 88.12 1058 MET A O 1
ATOM 8468 N N . GLN A 1 1059 ? -1.629 -13.856 -23.975 1.00 87.44 1059 GLN A N 1
ATOM 8469 C CA . GLN A 1 1059 ? -1.885 -14.756 -25.099 1.00 87.44 1059 GLN A CA 1
ATOM 8470 C C . GLN A 1 1059 ? -2.912 -14.146 -26.063 1.00 87.44 1059 GLN A C 1
ATOM 8472 O O . GLN A 1 1059 ? -2.638 -14.071 -27.254 1.00 87.44 1059 GLN A O 1
ATOM 8477 N N . ARG A 1 1060 ? -4.029 -13.599 -25.563 1.00 85.62 1060 ARG A N 1
ATOM 8478 C CA . ARG A 1 1060 ? -5.055 -12.957 -26.415 1.00 85.62 1060 ARG A CA 1
ATOM 8479 C C . ARG A 1 1060 ? -4.563 -11.687 -27.121 1.00 85.62 1060 ARG A C 1
ATOM 8481 O O . ARG A 1 1060 ? -5.148 -11.290 -28.129 1.00 85.62 1060 ARG A O 1
ATOM 8488 N N . LEU A 1 1061 ? -3.536 -11.024 -26.582 1.00 80.81 1061 LEU A N 1
ATOM 8489 C CA . LEU A 1 1061 ? -2.836 -9.929 -27.260 1.00 80.81 1061 LEU A CA 1
ATOM 8490 C C . LEU A 1 1061 ? -1.972 -10.465 -28.405 1.00 80.81 1061 LEU A C 1
ATOM 8492 O O . LEU A 1 1061 ? -2.182 -10.056 -29.547 1.00 80.81 1061 LEU A O 1
ATOM 8496 N N . ARG A 1 1062 ? -1.090 -11.436 -28.127 1.00 77.62 1062 ARG A N 1
ATOM 8497 C CA . ARG A 1 1062 ? -0.277 -12.112 -29.152 1.00 77.62 1062 ARG A CA 1
ATOM 8498 C C . ARG A 1 1062 ? -1.137 -12.685 -30.276 1.00 77.62 1062 ARG A C 1
ATOM 8500 O O . ARG A 1 1062 ? -0.941 -12.308 -31.421 1.00 77.62 1062 ARG A O 1
ATOM 8507 N N . GLU A 1 1063 ? -2.178 -13.454 -29.963 1.00 78.38 1063 GLU A N 1
ATOM 8508 C CA . GLU A 1 1063 ? -3.127 -14.008 -30.943 1.00 78.38 1063 GLU A CA 1
ATOM 8509 C C . GLU A 1 1063 ? -3.771 -12.930 -31.833 1.00 78.38 1063 GLU A C 1
ATOM 8511 O O . GLU A 1 1063 ? -3.988 -13.159 -33.019 1.00 78.38 1063 GLU A O 1
ATOM 8516 N N . ARG A 1 1064 ? -4.049 -11.726 -31.308 1.00 72.62 1064 ARG A N 1
ATOM 8517 C CA . ARG A 1 1064 ? -4.593 -10.602 -32.098 1.00 72.62 1064 ARG A CA 1
ATOM 8518 C C . ARG A 1 1064 ? -3.559 -9.917 -32.995 1.00 72.62 1064 ARG A C 1
ATOM 8520 O O . ARG A 1 1064 ? -3.955 -9.342 -34.013 1.00 72.62 1064 ARG A O 1
ATOM 8527 N N . ALA A 1 1065 ? -2.280 -9.958 -32.629 1.00 67.12 1065 ALA A N 1
ATOM 8528 C CA . ALA A 1 1065 ? -1.172 -9.485 -33.456 1.00 67.12 1065 ALA A CA 1
ATOM 8529 C C . ALA A 1 1065 ? -0.771 -10.527 -34.521 1.00 67.12 1065 ALA A C 1
ATOM 8531 O O . ALA A 1 1065 ? -0.582 -10.173 -35.682 1.00 67.12 1065 ALA A O 1
ATOM 8532 N N . GLU A 1 1066 ? -0.720 -11.804 -34.138 1.00 65.25 1066 GLU A N 1
ATOM 8533 C CA . GLU A 1 1066 ? -0.349 -12.966 -34.959 1.00 65.25 1066 GLU A CA 1
ATOM 8534 C C . GLU A 1 1066 ? -1.473 -13.444 -35.900 1.00 65.25 1066 GLU A C 1
ATOM 8536 O O . GLU A 1 1066 ? -1.203 -14.190 -36.839 1.00 65.25 1066 GLU A O 1
ATOM 8541 N N . ALA A 1 1067 ? -2.717 -12.967 -35.729 1.00 59.38 1067 ALA A N 1
ATOM 8542 C CA . ALA A 1 1067 ? -3.881 -13.264 -36.585 1.00 59.38 1067 ALA A CA 1
ATOM 8543 C C . ALA A 1 1067 ? -3.732 -12.889 -38.083 1.00 59.38 1067 ALA A C 1
ATOM 8545 O O . ALA A 1 1067 ? -4.685 -13.020 -38.853 1.00 59.38 1067 ALA A O 1
ATOM 8546 N N . GLY A 1 1068 ? -2.561 -12.420 -38.511 1.00 56.25 1068 GLY A N 1
ATOM 8547 C CA . GLY A 1 1068 ? -2.151 -12.392 -39.908 1.00 56.25 1068 GLY A CA 1
ATOM 8548 C C . GLY A 1 1068 ? -0.652 -12.656 -40.039 1.00 56.25 1068 GLY A C 1
ATOM 8549 O O . GLY A 1 1068 ? 0.122 -11.718 -39.906 1.00 56.25 1068 GLY A O 1
ATOM 8550 N N . ASP A 1 1069 ? -0.294 -13.901 -40.377 1.00 76.00 1069 ASP A N 1
ATOM 8551 C CA . ASP A 1 1069 ? 1.055 -14.386 -40.730 1.00 76.00 1069 ASP A CA 1
ATOM 8552 C C . ASP A 1 1069 ? 2.139 -14.279 -39.626 1.00 76.00 1069 ASP A C 1
ATOM 8554 O O . ASP A 1 1069 ? 2.594 -13.200 -39.249 1.00 76.00 1069 ASP A O 1
ATOM 8558 N N . HIS A 1 1070 ? 2.664 -15.429 -39.184 1.00 81.00 1070 HIS A N 1
ATOM 8559 C CA . HIS A 1 1070 ? 3.801 -15.496 -38.255 1.00 81.00 1070 HIS A CA 1
ATOM 8560 C C . HIS A 1 1070 ? 5.059 -14.801 -38.815 1.00 81.00 1070 HIS A C 1
ATOM 8562 O O . HIS A 1 1070 ? 5.797 -14.150 -38.077 1.00 81.00 1070 HIS A O 1
ATOM 8568 N N . GLN A 1 1071 ? 5.281 -14.837 -40.133 1.00 84.25 1071 GLN A N 1
ATOM 8569 C CA . GLN A 1 1071 ? 6.371 -14.086 -40.758 1.00 84.25 1071 GLN A CA 1
ATOM 8570 C C . GLN A 1 1071 ? 6.110 -12.568 -40.738 1.00 84.25 1071 GLN A C 1
ATOM 8572 O O . GLN A 1 1071 ? 7.063 -11.789 -40.717 1.00 84.25 1071 GLN A O 1
ATOM 8577 N N . ALA A 1 1072 ? 4.856 -12.104 -40.676 1.00 84.12 1072 ALA A N 1
ATOM 8578 C CA . ALA A 1 1072 ? 4.546 -10.691 -40.453 1.00 84.12 1072 ALA A CA 1
ATOM 8579 C C . ALA A 1 1072 ? 4.834 -10.275 -39.006 1.00 84.12 1072 ALA A C 1
ATOM 8581 O O . ALA A 1 1072 ? 5.395 -9.198 -38.799 1.00 84.12 1072 ALA A O 1
ATOM 8582 N N . PHE A 1 1073 ? 4.554 -11.145 -38.030 1.00 85.81 1073 PHE A N 1
ATOM 8583 C CA . PHE A 1 1073 ? 4.974 -10.948 -36.641 1.00 85.81 1073 PHE A CA 1
ATOM 8584 C C . PHE A 1 1073 ? 6.505 -10.837 -36.529 1.00 85.81 1073 PHE A C 1
ATOM 8586 O O . PHE A 1 1073 ? 7.000 -9.827 -36.030 1.00 85.81 1073 PHE A O 1
ATOM 8593 N N . LEU A 1 1074 ? 7.275 -11.773 -37.101 1.00 89.31 1074 LEU A N 1
ATOM 8594 C CA . LEU A 1 1074 ? 8.747 -11.700 -37.112 1.00 89.31 1074 LEU A CA 1
ATOM 8595 C C . LEU A 1 1074 ? 9.280 -10.435 -37.819 1.00 89.31 1074 LEU A C 1
ATOM 8597 O O . LEU A 1 1074 ? 10.202 -9.784 -37.319 1.00 89.31 1074 LEU A O 1
ATOM 8601 N N . ARG A 1 1075 ? 8.674 -10.021 -38.946 1.00 90.50 1075 ARG A N 1
ATOM 8602 C CA . ARG A 1 1075 ? 8.988 -8.738 -39.612 1.00 90.50 1075 ARG A CA 1
ATOM 8603 C C . ARG A 1 1075 ? 8.668 -7.530 -38.718 1.00 90.50 1075 ARG A C 1
ATOM 8605 O O . ARG A 1 1075 ? 9.417 -6.553 -38.739 1.00 90.5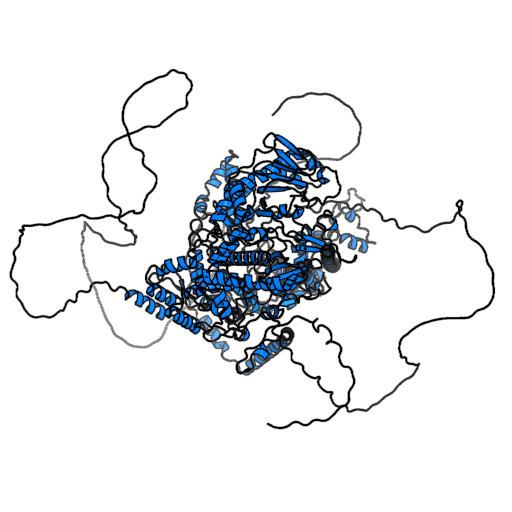0 1075 ARG A O 1
ATOM 8612 N N . PHE A 1 1076 ? 7.613 -7.582 -37.905 1.00 90.31 1076 PHE A N 1
ATOM 8613 C CA . PHE A 1 1076 ? 7.288 -6.531 -36.938 1.00 90.31 1076 PHE A CA 1
ATOM 8614 C C . PHE A 1 1076 ? 8.267 -6.492 -35.751 1.00 90.31 1076 PHE A C 1
ATOM 8616 O O . PHE A 1 1076 ? 8.698 -5.403 -35.378 1.00 90.31 1076 PHE A O 1
ATOM 8623 N N . ILE A 1 1077 ? 8.700 -7.637 -35.210 1.00 91.19 1077 ILE A N 1
ATOM 8624 C CA . ILE A 1 1077 ? 9.731 -7.679 -34.155 1.00 91.19 1077 ILE A CA 1
ATOM 8625 C C . ILE A 1 1077 ? 11.052 -7.091 -34.672 1.00 91.19 1077 ILE A C 1
ATOM 8627 O O . ILE A 1 1077 ? 11.601 -6.180 -34.054 1.00 91.19 1077 ILE A O 1
ATOM 8631 N N . ARG A 1 1078 ? 11.505 -7.486 -35.871 1.00 93.88 1078 ARG A N 1
ATOM 8632 C CA . ARG A 1 1078 ? 12.667 -6.867 -36.548 1.00 93.88 1078 ARG A CA 1
ATOM 8633 C C . ARG A 1 1078 ? 12.525 -5.348 -36.702 1.00 93.88 1078 ARG A C 1
ATOM 8635 O O . ARG A 1 1078 ? 13.488 -4.609 -36.503 1.00 93.88 1078 ARG A O 1
ATOM 8642 N N . ALA A 1 1079 ? 11.321 -4.866 -37.014 1.00 93.06 1079 ALA A N 1
ATOM 8643 C CA . ALA A 1 1079 ? 11.050 -3.436 -37.135 1.00 93.06 1079 ALA A CA 1
ATOM 8644 C C . ALA A 1 1079 ? 11.093 -2.677 -35.795 1.00 93.06 1079 ALA A C 1
ATOM 8646 O O . ALA A 1 1079 ? 11.341 -1.474 -35.817 1.00 93.06 1079 ALA A O 1
ATOM 8647 N N . GLN A 1 1080 ? 10.880 -3.352 -34.658 1.00 93.62 1080 GLN A N 1
ATOM 8648 C CA . GLN A 1 1080 ? 11.063 -2.793 -33.310 1.00 93.62 1080 GLN A CA 1
ATOM 8649 C C . GLN A 1 1080 ? 12.538 -2.779 -32.874 1.00 93.62 1080 GLN A C 1
ATOM 8651 O O . GLN A 1 1080 ? 12.950 -1.869 -32.158 1.00 93.62 1080 GLN A O 1
ATOM 8656 N N . ILE A 1 1081 ? 13.355 -3.734 -33.328 1.00 95.00 1081 ILE A N 1
ATOM 8657 C CA . ILE A 1 1081 ? 14.795 -3.779 -33.008 1.00 95.00 1081 ILE A CA 1
ATOM 8658 C C . ILE A 1 1081 ? 15.568 -2.675 -33.737 1.00 95.00 1081 ILE A C 1
ATOM 8660 O O . ILE A 1 1081 ? 16.479 -2.074 -33.167 1.00 95.00 1081 ILE A O 1
ATOM 8664 N N . THR A 1 1082 ? 15.229 -2.387 -34.997 1.00 92.94 1082 THR A N 1
ATOM 8665 C CA . THR A 1 1082 ? 16.065 -1.501 -35.815 1.00 92.94 1082 THR A CA 1
ATOM 8666 C C . THR A 1 1082 ? 15.998 -0.021 -35.417 1.00 92.94 1082 THR A C 1
ATOM 8668 O O . THR A 1 1082 ? 14.949 0.628 -35.437 1.00 92.94 1082 THR A O 1
ATOM 8671 N N . ASN A 1 1083 ? 17.168 0.564 -35.165 1.00 89.88 1083 ASN A N 1
ATOM 8672 C CA . ASN A 1 1083 ? 17.370 2.011 -35.117 1.00 89.88 1083 ASN A CA 1
ATOM 8673 C C . ASN A 1 1083 ? 17.577 2.631 -36.520 1.00 89.88 1083 ASN A C 1
ATOM 8675 O O . ASN A 1 1083 ? 17.329 3.823 -36.694 1.00 89.88 1083 ASN A O 1
ATOM 8679 N N . SER A 1 1084 ? 17.914 1.847 -37.552 1.00 92.31 1084 SER A N 1
ATOM 8680 C CA . SER A 1 1084 ? 18.221 2.339 -38.904 1.00 92.31 1084 SER A CA 1
ATOM 8681 C C . SER A 1 1084 ? 16.994 2.471 -39.817 1.00 92.31 1084 SER A C 1
ATOM 8683 O O . SER A 1 1084 ? 16.263 1.516 -40.084 1.00 92.31 1084 SER A O 1
ATOM 8685 N N . ASP A 1 1085 ? 16.826 3.655 -40.408 1.00 90.00 1085 ASP A N 1
ATOM 8686 C CA . ASP A 1 1085 ? 15.819 3.921 -41.442 1.00 90.00 1085 ASP A CA 1
ATOM 8687 C C . ASP A 1 1085 ? 16.026 3.102 -42.729 1.00 90.00 1085 ASP A C 1
ATOM 8689 O O . ASP A 1 1085 ? 15.075 2.865 -43.474 1.00 90.00 1085 ASP A O 1
ATOM 8693 N N . GLU A 1 1086 ? 17.250 2.658 -43.018 1.00 91.81 1086 GLU A N 1
ATOM 8694 C CA . GLU A 1 1086 ? 17.573 1.862 -44.211 1.00 91.81 1086 GLU A CA 1
ATOM 8695 C C . GLU A 1 1086 ? 17.278 0.375 -44.026 1.00 91.81 1086 GLU A C 1
ATOM 8697 O O . GLU A 1 1086 ? 16.880 -0.322 -44.960 1.00 91.81 1086 GLU A O 1
ATOM 8702 N N . GLU A 1 1087 ? 17.465 -0.126 -42.810 1.00 92.06 1087 GLU A N 1
ATOM 8703 C CA . GLU A 1 1087 ? 17.037 -1.464 -42.418 1.00 92.06 1087 GLU A CA 1
ATOM 8704 C C . GLU A 1 1087 ? 15.505 -1.526 -42.323 1.00 92.06 1087 GLU A C 1
ATOM 8706 O O . GLU A 1 1087 ? 14.897 -2.421 -42.908 1.00 92.06 1087 GLU A O 1
ATOM 8711 N N . LEU A 1 1088 ? 14.857 -0.507 -41.741 1.00 91.25 1088 LEU A N 1
ATOM 8712 C CA . LEU A 1 1088 ? 13.397 -0.377 -41.762 1.00 91.25 1088 LEU A CA 1
ATOM 8713 C C . LEU A 1 1088 ? 12.834 -0.371 -43.198 1.00 91.25 1088 LEU A C 1
ATOM 8715 O O . LEU A 1 1088 ? 11.847 -1.054 -43.471 1.00 91.25 1088 LEU A O 1
ATOM 8719 N N . LYS A 1 1089 ? 13.460 0.353 -44.140 1.00 91.38 1089 LYS A N 1
ATOM 8720 C CA . LYS A 1 1089 ? 13.068 0.328 -45.566 1.00 91.38 1089 LYS A CA 1
ATOM 8721 C C . LYS A 1 1089 ? 13.178 -1.075 -46.178 1.00 91.38 1089 LYS A C 1
ATOM 8723 O O . LYS A 1 1089 ? 12.308 -1.438 -46.966 1.00 91.38 1089 LYS A O 1
ATOM 8728 N N . ARG A 1 1090 ? 14.193 -1.868 -45.806 1.00 92.12 1090 ARG A N 1
ATOM 8729 C CA . ARG A 1 1090 ? 14.360 -3.263 -46.262 1.00 92.12 1090 ARG A CA 1
ATOM 8730 C C . ARG A 1 1090 ? 13.271 -4.186 -45.701 1.00 92.12 1090 ARG A C 1
ATOM 8732 O O . ARG A 1 1090 ? 12.614 -4.868 -46.481 1.00 92.12 1090 ARG A O 1
ATOM 8739 N N . ILE A 1 1091 ? 12.960 -4.093 -44.406 1.00 90.25 1091 ILE A N 1
ATOM 8740 C CA . ILE A 1 1091 ? 11.857 -4.849 -43.772 1.00 90.25 1091 ILE A CA 1
ATOM 8741 C C . ILE A 1 1091 ? 10.491 -4.508 -44.421 1.00 90.25 1091 ILE A C 1
ATOM 8743 O O . ILE A 1 1091 ? 9.632 -5.374 -44.607 1.00 90.25 1091 ILE A O 1
ATOM 8747 N N . ILE A 1 1092 ? 10.290 -3.249 -44.836 1.00 88.69 1092 ILE A N 1
ATOM 8748 C CA . ILE A 1 1092 ? 9.094 -2.798 -45.580 1.00 88.69 1092 ILE A CA 1
ATOM 8749 C C . ILE A 1 1092 ? 9.083 -3.290 -47.045 1.00 88.69 1092 ILE A C 1
ATOM 8751 O O . ILE A 1 1092 ? 8.016 -3.387 -47.653 1.00 88.69 1092 ILE A O 1
ATOM 8755 N N . ALA A 1 1093 ? 10.237 -3.609 -47.636 1.00 87.69 1093 ALA A N 1
ATOM 8756 C CA . ALA A 1 1093 ? 10.300 -4.197 -48.973 1.00 87.69 1093 ALA A CA 1
ATOM 8757 C C . ALA A 1 1093 ? 9.882 -5.678 -48.956 1.00 87.69 1093 ALA A C 1
ATOM 8759 O O . ALA A 1 1093 ? 9.126 -6.106 -49.823 1.00 87.69 1093 ALA A O 1
ATOM 8760 N N . GLU A 1 1094 ? 10.290 -6.441 -47.938 1.00 86.31 1094 GLU A N 1
ATOM 8761 C CA . GLU A 1 1094 ? 9.915 -7.857 -47.762 1.00 86.31 1094 GLU A CA 1
ATOM 8762 C C . GLU A 1 1094 ? 8.396 -8.067 -47.634 1.00 86.31 1094 GLU A C 1
ATOM 8764 O O . GLU A 1 1094 ? 7.850 -9.046 -48.147 1.00 86.31 1094 GLU A O 1
ATOM 8769 N N . THR A 1 1095 ? 7.684 -7.105 -47.034 1.00 77.31 1095 THR A N 1
ATOM 8770 C CA . THR A 1 1095 ? 6.209 -7.100 -46.953 1.00 77.31 1095 THR A CA 1
ATOM 8771 C C . THR A 1 1095 ? 5.507 -6.865 -48.301 1.00 77.31 1095 THR A C 1
ATOM 8773 O O . THR A 1 1095 ? 4.282 -6.877 -48.354 1.00 77.31 1095 THR A O 1
ATOM 8776 N N . ARG A 1 1096 ? 6.251 -6.672 -49.403 1.00 66.88 1096 ARG A N 1
ATOM 8777 C CA . ARG A 1 1096 ? 5.720 -6.627 -50.781 1.00 66.88 1096 ARG A CA 1
ATOM 8778 C C . ARG A 1 1096 ? 5.953 -7.910 -51.584 1.00 66.88 1096 ARG A C 1
ATOM 8780 O O . ARG A 1 1096 ? 5.345 -8.062 -52.635 1.00 66.88 1096 ARG A O 1
ATOM 8787 N N . TYR A 1 1097 ? 6.829 -8.799 -51.117 1.00 57.47 1097 TYR A N 1
ATOM 8788 C CA . TYR A 1 1097 ? 7.161 -10.066 -51.789 1.00 57.47 1097 TYR A CA 1
ATOM 8789 C C . TYR A 1 1097 ? 6.429 -11.280 -51.191 1.00 57.47 1097 TYR A C 1
ATOM 8791 O O . TYR A 1 1097 ? 6.581 -12.394 -51.679 1.00 57.47 1097 TYR A O 1
ATOM 8799 N N . SER A 1 1098 ? 5.637 -11.076 -50.136 1.00 52.03 1098 SER A N 1
ATOM 8800 C CA . SER A 1 1098 ? 4.982 -12.126 -49.339 1.00 52.03 1098 SER A CA 1
ATOM 8801 C C . SER A 1 1098 ? 3.540 -12.451 -49.782 1.00 52.03 1098 SER A C 1
ATOM 8803 O O . SER A 1 1098 ? 2.749 -12.934 -48.979 1.00 52.03 1098 SER A O 1
ATOM 8805 N N . ASP A 1 1099 ? 3.198 -12.222 -51.057 1.00 35.34 1099 ASP A N 1
ATOM 8806 C CA . ASP A 1 1099 ? 1.878 -12.530 -51.643 1.00 35.34 1099 ASP A CA 1
ATOM 8807 C C . ASP A 1 1099 ? 1.997 -13.536 -52.817 1.00 35.34 1099 ASP A C 1
ATOM 8809 O O . ASP A 1 1099 ? 2.162 -13.137 -53.974 1.00 35.34 1099 ASP A O 1
ATOM 8813 N N . PRO A 1 1100 ? 1.988 -14.858 -52.542 1.00 35.56 1100 PRO A N 1
ATOM 8814 C CA . PRO A 1 1100 ? 2.347 -15.890 -53.517 1.00 35.56 1100 PRO A CA 1
ATOM 8815 C C . PRO A 1 1100 ? 1.165 -16.469 -54.323 1.00 35.56 1100 PRO A C 1
ATOM 8817 O O . PRO A 1 1100 ? 1.286 -17.580 -54.836 1.00 35.56 1100 PRO A O 1
ATOM 8820 N N . TYR A 1 1101 ? 0.033 -15.762 -54.460 1.00 33.31 1101 TYR A N 1
ATOM 8821 C CA . TYR A 1 1101 ? -1.112 -16.221 -55.280 1.00 33.31 1101 TYR A CA 1
ATOM 8822 C C . TYR A 1 1101 ? -1.627 -15.203 -56.321 1.00 33.31 1101 TYR A C 1
ATOM 8824 O O . TYR A 1 1101 ? -2.759 -15.294 -56.802 1.00 33.31 1101 TYR A O 1
ATOM 8832 N N . GLY A 1 1102 ? -0.767 -14.282 -56.768 1.00 30.97 1102 GLY A N 1
ATOM 8833 C CA . GLY A 1 1102 ? -0.987 -13.494 -57.987 1.00 30.97 1102 GLY A CA 1
ATOM 8834 C C . GLY A 1 1102 ? -0.659 -14.292 -59.257 1.00 30.97 1102 GLY A C 1
ATOM 8835 O O . GLY A 1 1102 ? 0.510 -14.482 -59.587 1.00 30.97 1102 GLY A O 1
ATOM 8836 N N . ALA A 1 1103 ? -1.676 -14.757 -59.989 1.00 27.72 1103 ALA A N 1
ATOM 8837 C CA . ALA A 1 1103 ? -1.509 -15.656 -61.137 1.00 27.72 1103 ALA A CA 1
ATOM 8838 C C . ALA A 1 1103 ? -0.857 -14.993 -62.374 1.00 27.72 1103 ALA A C 1
ATOM 8840 O O . ALA A 1 1103 ? -1.542 -14.518 -63.282 1.00 27.72 1103 ALA A O 1
ATOM 8841 N N . PHE A 1 1104 ? 0.477 -15.029 -62.459 1.00 32.97 1104 PHE A N 1
ATOM 8842 C CA . PHE A 1 1104 ? 1.201 -14.712 -63.692 1.00 32.97 1104 PHE A CA 1
ATOM 8843 C C . PHE A 1 1104 ? 1.222 -15.907 -64.653 1.00 32.97 1104 PHE A C 1
ATOM 8845 O O . PHE A 1 1104 ? 2.036 -16.822 -64.540 1.00 32.97 1104 PHE A O 1
ATOM 8852 N N . SER A 1 1105 ? 0.329 -15.865 -65.643 1.00 28.08 1105 SER A N 1
ATOM 8853 C CA . SER A 1 1105 ? 0.396 -16.737 -66.817 1.00 28.08 1105 SER A CA 1
ATOM 8854 C C . SER A 1 1105 ? 1.724 -16.535 -67.554 1.00 28.08 1105 SER A C 1
ATOM 8856 O O . SER A 1 1105 ? 2.036 -15.423 -67.985 1.00 28.08 1105 SER A O 1
ATOM 8858 N N . LEU A 1 1106 ? 2.478 -17.618 -67.758 1.00 30.42 1106 LEU A N 1
ATOM 8859 C CA . LEU A 1 1106 ? 3.700 -17.643 -68.566 1.00 30.42 1106 LEU A CA 1
ATOM 8860 C C . LEU A 1 1106 ? 3.367 -17.438 -70.055 1.00 30.42 1106 LEU A C 1
ATOM 8862 O O . LEU A 1 1106 ? 3.201 -18.387 -70.818 1.00 30.42 1106 LEU A O 1
ATOM 8866 N N . ALA A 1 1107 ? 3.268 -16.176 -70.472 1.00 27.77 1107 ALA A N 1
ATOM 8867 C CA . ALA A 1 1107 ? 3.137 -15.787 -71.873 1.00 27.77 1107 ALA A CA 1
ATOM 8868 C C . ALA A 1 1107 ? 4.486 -15.954 -72.601 1.00 27.77 1107 ALA A C 1
ATOM 8870 O O . ALA A 1 1107 ? 5.288 -15.023 -72.699 1.00 27.77 1107 ALA A O 1
ATOM 8871 N N . SER A 1 1108 ? 4.749 -17.161 -73.103 1.00 33.09 1108 SER A N 1
ATOM 8872 C CA . SER A 1 1108 ? 5.937 -17.491 -73.894 1.00 33.09 1108 SER A CA 1
ATOM 8873 C C . SER A 1 1108 ? 5.892 -16.820 -75.273 1.00 33.09 1108 SER A C 1
ATOM 8875 O O . SER A 1 1108 ? 5.291 -17.316 -76.223 1.00 33.09 1108 SER A O 1
ATOM 8877 N N . ASN A 1 1109 ? 6.563 -15.673 -75.399 1.00 30.42 1109 ASN A N 1
ATOM 8878 C CA . ASN A 1 1109 ? 6.589 -14.874 -76.627 1.00 30.42 1109 ASN A CA 1
ATOM 8879 C C . ASN A 1 1109 ? 7.546 -15.463 -77.695 1.00 30.42 1109 ASN A C 1
ATOM 8881 O O . ASN A 1 1109 ? 8.574 -14.879 -78.038 1.00 30.42 1109 ASN A O 1
ATOM 8885 N N . GLY A 1 1110 ? 7.213 -16.650 -78.213 1.00 33.09 1110 GLY A N 1
ATOM 8886 C CA . GLY A 1 1110 ? 7.908 -17.313 -79.320 1.00 33.09 1110 GLY A CA 1
ATOM 8887 C C . GLY A 1 1110 ? 7.222 -17.063 -80.667 1.00 33.09 1110 GLY A C 1
ATOM 8888 O O . GLY A 1 1110 ? 6.175 -17.639 -80.948 1.00 33.09 1110 GLY A O 1
ATOM 8889 N N . ARG A 1 1111 ? 7.814 -16.224 -81.527 1.00 26.72 1111 ARG A N 1
ATOM 8890 C CA . ARG A 1 1111 ? 7.333 -15.982 -82.903 1.00 26.72 1111 ARG A CA 1
ATOM 8891 C C . ARG A 1 1111 ? 7.664 -17.154 -83.843 1.00 26.72 1111 ARG A C 1
ATOM 8893 O O . ARG A 1 1111 ? 8.837 -17.308 -84.162 1.00 26.72 1111 ARG A O 1
ATOM 8900 N N . VAL A 1 1112 ? 6.656 -17.825 -84.413 1.00 33.00 1112 VAL A N 1
ATOM 8901 C CA . VAL A 1 1112 ? 6.661 -18.387 -85.792 1.00 33.00 1112 VAL A CA 1
ATOM 8902 C C . VAL A 1 1112 ? 5.237 -18.276 -86.386 1.00 33.00 1112 VAL A C 1
ATOM 8904 O O . VAL A 1 1112 ? 4.259 -18.150 -85.654 1.00 33.00 1112 VAL A O 1
ATOM 8907 N N . SER A 1 1113 ? 5.134 -18.232 -87.716 1.00 29.42 1113 SER A N 1
ATOM 8908 C CA . SER A 1 1113 ? 3.954 -17.915 -88.539 1.00 29.42 1113 SER A CA 1
ATOM 8909 C C . SER A 1 1113 ? 2.786 -18.917 -88.536 1.00 29.42 1113 SER A C 1
ATOM 8911 O O . SER A 1 1113 ? 2.996 -20.126 -88.557 1.00 29.42 1113 SER A O 1
ATOM 8913 N N . GLY A 1 1114 ? 1.563 -18.395 -88.714 1.00 32.00 1114 GLY A N 1
ATOM 8914 C CA . GLY A 1 1114 ? 0.353 -19.135 -89.112 1.00 32.00 1114 GLY A CA 1
ATOM 8915 C C . GLY A 1 1114 ? -0.811 -18.175 -89.420 1.00 32.00 1114 GLY A C 1
ATOM 8916 O O . GLY A 1 1114 ? -1.083 -17.286 -88.618 1.00 32.00 1114 GLY A O 1
ATOM 8917 N N . ASN A 1 1115 ? -1.462 -18.300 -90.585 1.00 33.09 1115 ASN A N 1
ATOM 8918 C CA . ASN A 1 1115 ? -2.487 -17.348 -91.066 1.00 33.09 1115 ASN A CA 1
ATOM 8919 C C . ASN A 1 1115 ? -3.929 -17.808 -90.701 1.00 33.09 1115 ASN A C 1
ATOM 8921 O O . ASN A 1 1115 ? -4.138 -19.012 -90.540 1.00 33.09 1115 ASN A O 1
ATOM 8925 N N . PRO A 1 1116 ? -4.934 -16.914 -90.564 1.00 35.56 1116 PRO A N 1
ATOM 8926 C CA . PRO A 1 1116 ? -6.230 -17.251 -89.953 1.00 35.56 1116 PRO A CA 1
ATOM 8927 C C . PRO A 1 1116 ? -7.367 -17.521 -90.958 1.00 35.56 1116 PRO A C 1
ATOM 8929 O O . PRO A 1 1116 ? -7.427 -16.871 -91.996 1.00 35.56 1116 PRO A O 1
ATOM 8932 N N . HIS A 1 1117 ? -8.360 -18.350 -90.590 1.00 34.38 1117 HIS A N 1
ATOM 8933 C CA . HIS A 1 1117 ? -9.706 -18.317 -91.198 1.00 34.38 1117 HIS A CA 1
ATOM 8934 C C . HIS A 1 1117 ? -10.850 -18.707 -90.228 1.00 34.38 1117 HIS A C 1
ATOM 8936 O O . HIS A 1 1117 ? -10.893 -19.799 -89.681 1.00 34.38 1117 HIS A O 1
ATOM 8942 N N . GLN A 1 1118 ? -11.778 -17.758 -90.059 1.00 33.69 1118 GLN A N 1
ATOM 8943 C CA . GLN A 1 1118 ? -13.245 -17.860 -89.900 1.00 33.69 1118 GLN A CA 1
ATOM 8944 C C . GLN A 1 1118 ? -13.940 -19.005 -89.107 1.00 33.69 1118 GLN A C 1
ATOM 8946 O O . GLN A 1 1118 ? -14.022 -20.140 -89.550 1.00 33.69 1118 GLN A O 1
ATOM 8951 N N . ARG A 1 1119 ? -14.665 -18.573 -88.055 1.00 28.38 1119 ARG A N 1
ATOM 8952 C CA . ARG A 1 1119 ? -16.118 -18.778 -87.773 1.00 28.38 1119 ARG A CA 1
ATOM 8953 C C . ARG A 1 1119 ? -16.767 -20.166 -88.012 1.00 28.38 1119 ARG A C 1
ATOM 8955 O O . ARG A 1 1119 ? -16.912 -20.580 -89.152 1.00 28.38 1119 ARG A O 1
ATOM 8962 N N . HIS A 1 1120 ? -17.466 -20.699 -86.999 1.00 32.97 1120 HIS A N 1
ATOM 8963 C CA . HIS A 1 1120 ? -18.934 -20.540 -86.829 1.00 32.97 1120 HIS A CA 1
ATOM 8964 C C . HIS A 1 1120 ? -19.394 -21.092 -85.451 1.00 32.97 1120 HIS A C 1
ATOM 8966 O O . HIS A 1 1120 ? -18.556 -21.208 -84.559 1.00 32.97 1120 HIS A O 1
ATOM 8972 N N . ALA A 1 1121 ? -20.699 -21.292 -85.204 1.00 28.00 1121 ALA A N 1
ATOM 8973 C CA . ALA A 1 1121 ? -21.281 -21.385 -83.853 1.00 28.00 1121 ALA A CA 1
ATOM 8974 C C . ALA A 1 1121 ? -22.415 -22.432 -83.701 1.00 28.00 1121 ALA A C 1
ATOM 8976 O O . ALA A 1 1121 ? -22.871 -22.994 -84.690 1.00 28.00 1121 ALA A O 1
ATOM 8977 N N . ALA A 1 1122 ? -22.915 -22.548 -82.459 1.00 28.77 1122 ALA A N 1
ATOM 8978 C CA . ALA A 1 1122 ? -24.198 -23.123 -82.006 1.00 28.77 1122 ALA A CA 1
ATOM 8979 C C . ALA A 1 1122 ? -24.304 -24.635 -81.661 1.00 28.77 1122 ALA A C 1
ATOM 8981 O O . ALA A 1 1122 ? -24.371 -25.505 -82.517 1.00 28.77 1122 ALA A O 1
ATOM 8982 N N . VAL A 1 1123 ? -24.420 -24.889 -80.347 1.00 30.31 1123 VAL A N 1
ATOM 8983 C CA . VAL A 1 1123 ? -25.501 -25.633 -79.649 1.00 30.31 1123 VAL A CA 1
ATOM 8984 C C . VAL A 1 1123 ? -26.165 -26.833 -80.359 1.00 30.31 1123 VAL A C 1
ATOM 8986 O O . VAL A 1 1123 ? -26.971 -26.639 -81.259 1.00 30.31 1123 VAL A O 1
ATOM 8989 N N . HIS A 1 1124 ? -26.023 -28.039 -79.784 1.00 31.45 1124 HIS A N 1
ATOM 8990 C CA . HIS A 1 1124 ? -27.141 -28.777 -79.150 1.00 31.45 1124 HIS A CA 1
ATOM 8991 C C . HIS A 1 1124 ? -26.633 -29.930 -78.249 1.00 31.45 1124 HIS A C 1
ATOM 8993 O O . HIS A 1 1124 ? -25.432 -30.166 -78.154 1.00 31.45 1124 HIS A O 1
ATOM 8999 N N . ALA A 1 1125 ? -27.536 -30.593 -77.516 1.00 30.69 1125 ALA A N 1
ATOM 9000 C CA . ALA A 1 1125 ? -27.247 -31.579 -76.460 1.00 30.69 1125 ALA A CA 1
ATOM 9001 C C . ALA A 1 1125 ? -28.090 -32.860 -76.623 1.00 30.69 1125 ALA A C 1
ATOM 9003 O O . ALA A 1 1125 ? -29.049 -32.819 -77.390 1.00 30.69 1125 ALA A O 1
ATOM 9004 N N . SER A 1 1126 ? -27.820 -33.928 -75.843 1.00 32.28 1126 SER A N 1
ATOM 9005 C CA . SER A 1 1126 ? -28.858 -34.715 -75.122 1.00 32.28 1126 SER A CA 1
ATOM 9006 C C . SER A 1 1126 ? -28.318 -35.943 -74.344 1.00 32.28 1126 SER A C 1
ATOM 9008 O O . SER A 1 1126 ? -27.756 -36.827 -74.970 1.00 32.28 1126 SER A O 1
ATOM 9010 N N . THR A 1 1127 ? -28.632 -36.024 -73.033 1.00 32.03 1127 THR A N 1
ATOM 9011 C CA . THR A 1 1127 ? -28.931 -37.223 -72.176 1.00 32.03 1127 THR A CA 1
ATOM 9012 C C . THR A 1 1127 ? -27.967 -38.450 -72.131 1.00 32.03 1127 THR A C 1
ATOM 9014 O O . THR A 1 1127 ? -27.175 -38.669 -73.028 1.00 32.03 1127 THR A O 1
ATOM 9017 N N . LYS A 1 1128 ? -27.918 -39.316 -71.094 1.00 33.62 1128 LYS A N 1
ATOM 9018 C CA . LYS A 1 1128 ? -28.872 -39.728 -70.026 1.00 33.62 1128 LYS A CA 1
ATOM 9019 C C . LYS A 1 1128 ? -28.173 -40.086 -68.684 1.00 33.62 1128 LYS A C 1
ATOM 9021 O O . LYS A 1 1128 ? -27.031 -40.510 -68.717 1.00 33.62 1128 LYS A O 1
ATOM 9026 N N . THR A 1 1129 ? -28.935 -40.017 -67.571 1.00 32.75 1129 THR A N 1
ATOM 9027 C CA . THR A 1 1129 ? -28.910 -40.852 -66.318 1.00 32.75 1129 THR A CA 1
ATOM 9028 C C . THR A 1 1129 ? -27.562 -41.228 -65.651 1.00 32.75 1129 THR A C 1
ATOM 9030 O O . THR A 1 1129 ? -26.689 -41.772 -66.304 1.00 32.75 1129 THR A O 1
ATOM 9033 N N . ALA A 1 1130 ? -27.368 -41.138 -64.324 1.00 33.75 1130 ALA A N 1
ATOM 9034 C CA . ALA A 1 1130 ? -28.311 -41.471 -63.240 1.00 33.75 1130 ALA A CA 1
ATOM 9035 C C . ALA A 1 1130 ? -27.940 -40.872 -61.851 1.00 33.75 1130 ALA A C 1
ATOM 9037 O O . ALA A 1 1130 ? -26.822 -40.411 -61.654 1.00 33.75 1130 ALA A O 1
ATOM 9038 N N . ALA A 1 1131 ? -28.866 -41.025 -60.887 1.00 32.91 1131 ALA A N 1
ATOM 9039 C CA . ALA A 1 1131 ? -28.729 -40.857 -59.425 1.00 32.91 1131 ALA A CA 1
ATOM 9040 C C . ALA A 1 1131 ? -28.468 -39.442 -58.840 1.00 32.91 1131 ALA A C 1
ATOM 9042 O O . ALA A 1 1131 ? -27.877 -38.565 -59.458 1.00 32.91 1131 ALA A O 1
ATOM 9043 N N . ALA A 1 1132 ? -28.951 -39.240 -57.608 1.00 29.77 1132 ALA A N 1
ATOM 9044 C CA . ALA A 1 1132 ? -28.815 -38.032 -56.775 1.00 29.77 1132 ALA A CA 1
ATOM 9045 C C . ALA A 1 1132 ? -28.185 -38.426 -55.406 1.00 29.77 1132 ALA A C 1
ATOM 9047 O O . ALA A 1 1132 ? -28.065 -39.630 -55.162 1.00 29.77 1132 ALA A O 1
ATOM 9048 N N . PRO A 1 1133 ? -27.756 -37.495 -54.516 1.00 33.47 1133 PRO A N 1
ATOM 9049 C CA . PRO A 1 1133 ? -28.662 -36.571 -53.814 1.00 33.47 1133 PRO A CA 1
ATOM 9050 C C . PRO A 1 1133 ? -28.127 -35.123 -53.660 1.00 33.47 1133 PRO A C 1
ATOM 9052 O O . PRO A 1 1133 ? -27.150 -34.718 -54.284 1.00 33.47 1133 PRO A O 1
ATOM 9055 N N . SER A 1 1134 ? -28.825 -34.308 -52.860 1.00 32.12 1134 SER A N 1
ATOM 9056 C CA . SER A 1 1134 ? -28.684 -32.846 -52.766 1.00 32.12 1134 SER A CA 1
ATOM 9057 C C . SER A 1 1134 ? -27.787 -32.316 -51.631 1.00 32.12 1134 SER A C 1
ATOM 9059 O O . SER A 1 1134 ? -27.505 -33.003 -50.654 1.00 32.12 1134 SER A O 1
ATOM 9061 N N . LYS A 1 1135 ? -27.428 -31.025 -51.751 1.00 29.83 1135 LYS A N 1
ATOM 9062 C CA . LYS A 1 1135 ? -26.737 -30.153 -50.774 1.00 29.83 1135 LYS A CA 1
ATOM 9063 C C . LYS A 1 1135 ? -27.092 -30.394 -49.291 1.00 29.83 1135 LYS A C 1
ATOM 9065 O O . LYS A 1 1135 ? -28.277 -30.487 -48.973 1.00 29.83 1135 LYS A O 1
ATOM 9070 N N . PRO A 1 1136 ? -26.117 -30.203 -48.384 1.00 31.69 1136 PRO A N 1
ATOM 9071 C CA . PRO A 1 1136 ? -26.362 -29.746 -47.021 1.00 31.69 1136 PRO A CA 1
ATOM 9072 C C . PRO A 1 1136 ? -25.853 -28.308 -46.790 1.00 31.69 1136 PRO A C 1
ATOM 9074 O O . PRO A 1 1136 ? -24.695 -27.984 -47.047 1.00 31.69 1136 PRO A O 1
ATOM 9077 N N . SER A 1 1137 ? -26.703 -27.452 -46.227 1.00 26.56 1137 SER A N 1
ATOM 9078 C CA . SER A 1 1137 ? -26.263 -26.359 -45.350 1.00 26.56 1137 SER A CA 1
ATOM 9079 C C . SER A 1 1137 ? -26.249 -26.894 -43.920 1.00 26.56 1137 SER A C 1
ATOM 9081 O O . SER A 1 1137 ? -27.253 -27.474 -43.507 1.00 26.56 1137 SER A O 1
ATOM 9083 N N . ILE A 1 1138 ? -25.168 -26.701 -43.161 1.00 32.69 1138 ILE A N 1
ATOM 9084 C CA . ILE A 1 1138 ? -25.089 -27.175 -41.772 1.00 32.69 1138 ILE A CA 1
ATOM 9085 C C . ILE A 1 1138 ? -25.007 -25.993 -40.810 1.00 32.69 1138 ILE A C 1
ATOM 9087 O O . ILE A 1 1138 ? -24.018 -25.267 -40.769 1.00 32.69 1138 ILE A O 1
ATOM 9091 N N . ALA A 1 1139 ? -26.042 -25.886 -39.986 1.00 27.91 1139 ALA A N 1
ATOM 9092 C CA . ALA A 1 1139 ? -25.939 -25.447 -38.605 1.00 27.91 1139 ALA A CA 1
ATOM 9093 C C . ALA A 1 1139 ? -26.377 -26.632 -37.719 1.00 27.91 1139 ALA A C 1
ATOM 9095 O O . ALA A 1 1139 ? -27.173 -27.461 -38.159 1.00 27.91 1139 ALA A O 1
ATOM 9096 N N . SER A 1 1140 ? -25.847 -26.706 -36.494 1.00 29.08 1140 SER A N 1
ATOM 9097 C CA . SER A 1 1140 ? -26.322 -27.543 -35.373 1.00 29.08 1140 SER A CA 1
ATOM 9098 C C . SER A 1 1140 ? -26.595 -29.049 -35.608 1.00 29.08 1140 SER A C 1
ATOM 9100 O O . SER A 1 1140 ? -27.686 -29.462 -35.996 1.00 29.08 1140 SER A O 1
ATOM 9102 N N . ARG A 1 1141 ? -25.652 -29.880 -35.149 1.00 28.53 1141 ARG A N 1
ATOM 9103 C CA . ARG A 1 1141 ? -25.891 -30.950 -34.151 1.00 28.53 1141 ARG A CA 1
ATOM 9104 C C . ARG A 1 1141 ? -24.797 -30.770 -33.080 1.00 28.53 1141 ARG A C 1
ATOM 9106 O O . ARG A 1 1141 ? -23.700 -30.361 -33.439 1.00 28.53 1141 ARG A O 1
ATOM 9113 N N . PHE A 1 1142 ? -25.024 -30.975 -31.784 1.00 27.50 1142 PHE A N 1
ATOM 9114 C CA . PHE A 1 1142 ? -25.934 -31.927 -31.138 1.00 27.50 1142 PHE A CA 1
ATOM 9115 C C . PHE A 1 1142 ? -27.017 -31.308 -30.241 1.00 27.50 1142 PHE A C 1
ATOM 9117 O O . PHE A 1 1142 ? -26.740 -30.402 -29.470 1.00 27.50 1142 PHE A O 1
ATOM 9124 N N . ASP A 1 1143 ? -28.194 -31.930 -30.303 1.00 27.72 1143 ASP A N 1
ATOM 9125 C CA . ASP A 1 1143 ? -29.262 -32.033 -29.296 1.00 27.72 1143 ASP A CA 1
ATOM 9126 C C . ASP A 1 1143 ? -30.175 -33.194 -29.772 1.00 27.72 1143 ASP A C 1
ATOM 9128 O O . ASP A 1 1143 ? -30.259 -33.431 -30.982 1.00 27.72 1143 ASP A O 1
ATOM 9132 N N . SER A 1 1144 ? -30.894 -33.964 -28.950 1.00 29.48 1144 SER A N 1
ATOM 9133 C CA . SER A 1 1144 ? -30.713 -34.340 -27.535 1.00 29.48 1144 SER A CA 1
ATOM 9134 C C . SER A 1 1144 ? -31.600 -35.563 -27.222 1.00 29.48 1144 SER A C 1
ATOM 9136 O O . SER A 1 1144 ? -32.669 -35.729 -27.807 1.00 29.48 1144 SER A O 1
ATOM 9138 N N . VAL A 1 1145 ? -31.158 -36.441 -26.313 1.00 30.56 1145 VAL A N 1
ATOM 9139 C CA . VAL A 1 1145 ? -31.921 -37.573 -25.736 1.00 30.56 1145 VAL A CA 1
ATOM 9140 C C . VAL A 1 1145 ? -31.367 -37.776 -24.310 1.00 30.56 1145 VAL A C 1
ATOM 9142 O O . VAL A 1 1145 ? -30.153 -37.817 -24.158 1.00 30.56 1145 VAL A O 1
ATOM 9145 N N . SER A 1 1146 ? -32.142 -37.863 -23.220 1.00 29.50 1146 SER A N 1
ATOM 9146 C CA . SER A 1 1146 ? -33.569 -38.196 -23.093 1.00 29.50 1146 SER A CA 1
ATOM 9147 C C . SER A 1 1146 ? -34.350 -37.307 -22.108 1.00 29.50 1146 SER A C 1
ATOM 9149 O O . SER A 1 1146 ? -33.916 -37.063 -20.987 1.00 29.50 1146 SER A O 1
ATOM 9151 N N . GLN A 1 1147 ? -35.582 -36.957 -22.486 1.00 28.36 1147 GLN A N 1
ATOM 9152 C CA . GLN A 1 1147 ? -36.748 -37.003 -21.594 1.00 28.36 1147 GLN A CA 1
ATOM 9153 C C . GLN A 1 1147 ? -37.937 -37.587 -22.375 1.00 28.36 1147 GLN A C 1
ATOM 9155 O O . GLN A 1 1147 ? -37.976 -37.517 -23.605 1.00 28.36 1147 GLN A O 1
ATOM 9160 N N . ALA A 1 1148 ? -38.863 -38.246 -21.674 1.00 31.47 1148 ALA A N 1
ATOM 9161 C CA . ALA A 1 1148 ? -39.822 -39.155 -22.297 1.00 31.47 1148 ALA A CA 1
ATOM 9162 C C . ALA A 1 1148 ? -41.145 -38.488 -22.725 1.00 31.47 1148 ALA A C 1
ATOM 9164 O O . ALA A 1 1148 ? -41.866 -37.903 -21.923 1.00 31.47 1148 ALA A O 1
ATOM 9165 N N . SER A 1 1149 ? -41.438 -38.647 -24.016 1.00 31.09 1149 SER A N 1
ATOM 9166 C CA . SER A 1 1149 ? -42.754 -38.801 -24.658 1.00 31.09 1149 SER A CA 1
ATOM 9167 C C . SER A 1 1149 ? -44.052 -38.624 -23.840 1.00 31.09 1149 SER A C 1
ATOM 9169 O O . SER A 1 1149 ? -44.329 -39.316 -22.864 1.00 31.09 1149 SER A O 1
ATOM 9171 N N . ARG A 1 1150 ? -44.987 -37.861 -24.427 1.00 25.95 1150 ARG A N 1
ATOM 9172 C CA . ARG A 1 1150 ? -46.436 -37.943 -24.162 1.00 25.95 1150 ARG A CA 1
ATOM 9173 C C . ARG A 1 1150 ? -47.195 -37.883 -25.490 1.00 25.95 1150 ARG A C 1
ATOM 9175 O O . ARG A 1 1150 ? -46.978 -36.936 -26.235 1.00 25.95 1150 ARG A O 1
ATOM 9182 N N . ILE A 1 1151 ? -48.081 -38.845 -25.785 1.00 28.86 1151 ILE A N 1
ATOM 9183 C CA . ILE A 1 1151 ? -49.127 -38.741 -26.831 1.00 28.86 1151 ILE A CA 1
ATOM 9184 C C . ILE A 1 1151 ? -50.170 -39.868 -26.692 1.00 28.86 1151 ILE A C 1
ATOM 9186 O O . ILE A 1 1151 ? -49.822 -40.980 -26.300 1.00 28.86 1151 ILE A O 1
ATOM 9190 N N . LYS A 1 1152 ? -51.409 -39.547 -27.111 1.00 30.75 1152 LYS A N 1
ATOM 9191 C CA . LYS A 1 1152 ? -52.702 -40.281 -27.103 1.00 30.75 1152 LYS A CA 1
ATOM 9192 C C . LYS A 1 1152 ? -53.681 -39.794 -26.015 1.00 30.75 1152 LYS A C 1
ATOM 9194 O O . LYS A 1 1152 ? -53.285 -39.673 -24.864 1.00 30.75 1152 LYS A O 1
ATOM 9199 N N . SER A 1 1153 ? -54.958 -39.517 -26.316 1.00 30.84 1153 SER A N 1
ATOM 9200 C CA . SER A 1 1153 ? -55.608 -39.308 -27.633 1.00 30.84 1153 SER A CA 1
ATOM 9201 C C . SER A 1 1153 ? -57.032 -38.737 -27.487 1.00 30.84 1153 SER A C 1
ATOM 9203 O O . SER A 1 1153 ? -57.811 -39.353 -26.779 1.00 30.84 1153 SER A O 1
ATOM 9205 N N . VAL A 1 1154 ? -57.350 -37.676 -28.252 1.00 28.56 1154 VAL A N 1
ATOM 9206 C CA . VAL A 1 1154 ? -58.638 -37.367 -28.945 1.00 28.56 1154 VAL A CA 1
ATOM 9207 C C . VAL A 1 1154 ? -59.975 -37.313 -28.147 1.00 28.56 1154 VAL A C 1
ATOM 9209 O O . VAL A 1 1154 ? -60.284 -38.211 -27.383 1.00 28.56 1154 VAL A O 1
ATOM 9212 N N . ALA A 1 1155 ? -60.820 -36.324 -28.513 1.00 31.14 1155 ALA A N 1
ATOM 9213 C CA . ALA A 1 1155 ? -62.295 -36.207 -28.349 1.00 31.14 1155 ALA A CA 1
ATOM 9214 C C . ALA A 1 1155 ? -62.889 -35.263 -27.261 1.00 31.14 1155 ALA A C 1
ATOM 9216 O O . ALA A 1 1155 ? -62.956 -35.615 -26.095 1.00 31.14 1155 ALA A O 1
ATOM 9217 N N . ALA A 1 1156 ? -63.406 -34.117 -27.747 1.00 30.03 1156 ALA A N 1
ATOM 9218 C CA . ALA A 1 1156 ? -64.763 -33.535 -27.575 1.00 30.03 1156 ALA A CA 1
ATOM 9219 C C . ALA A 1 1156 ? -65.419 -33.243 -26.190 1.00 30.03 1156 ALA A C 1
ATOM 9221 O O . ALA A 1 1156 ? -65.226 -33.955 -25.217 1.00 30.03 1156 ALA A O 1
ATOM 9222 N N . GLY A 1 1157 ? -66.306 -32.225 -26.188 1.00 27.11 1157 GLY A N 1
ATOM 9223 C CA . GLY A 1 1157 ? -67.138 -31.743 -25.059 1.00 27.11 1157 GLY A CA 1
ATOM 9224 C C . GLY A 1 1157 ? -66.427 -30.653 -24.239 1.00 27.11 1157 GLY A C 1
ATOM 9225 O O . GLY A 1 1157 ? -65.362 -30.920 -23.697 1.00 27.11 1157 GLY A O 1
ATOM 9226 N N . SER A 1 1158 ? -66.787 -29.361 -24.229 1.00 26.97 1158 SER A N 1
ATOM 9227 C CA . SER A 1 1158 ? -68.081 -28.668 -24.031 1.00 26.97 1158 SER A CA 1
ATOM 9228 C C . SER A 1 1158 ? -68.614 -28.766 -22.591 1.00 26.97 1158 SER A C 1
ATOM 9230 O O . SER A 1 1158 ? -69.091 -29.815 -22.177 1.00 26.97 1158 SER A O 1
ATOM 9232 N N . ASP A 1 1159 ? -68.481 -27.688 -21.804 1.00 31.47 1159 ASP A N 1
ATOM 9233 C CA . ASP A 1 1159 ? -69.635 -26.859 -21.416 1.00 31.47 1159 ASP A CA 1
ATOM 9234 C C . ASP A 1 1159 ? -69.271 -25.652 -20.516 1.00 31.47 1159 ASP A C 1
ATOM 9236 O O . ASP A 1 1159 ? -68.436 -25.685 -19.614 1.00 31.47 1159 ASP A O 1
ATOM 9240 N N . GLU A 1 1160 ? -69.932 -24.561 -20.879 1.00 27.70 1160 GLU A N 1
ATOM 9241 C CA . GLU A 1 1160 ? -70.091 -23.218 -20.312 1.00 27.70 1160 GLU A CA 1
ATOM 9242 C C . GLU A 1 1160 ? -71.001 -23.199 -19.034 1.00 27.70 1160 GLU A C 1
ATOM 9244 O O . GLU A 1 1160 ? -71.432 -24.267 -18.603 1.00 27.70 1160 GLU A O 1
ATOM 9249 N N . PRO A 1 1161 ? -71.483 -22.051 -18.477 1.00 40.72 1161 PRO A N 1
ATOM 9250 C CA . PRO A 1 1161 ? -70.857 -20.721 -18.282 1.00 40.72 1161 PRO A CA 1
ATOM 9251 C C . PRO A 1 1161 ? -71.278 -19.924 -16.997 1.00 40.72 1161 PRO A C 1
ATOM 9253 O O . PRO A 1 1161 ? -72.332 -20.149 -16.410 1.00 40.72 1161 PRO A O 1
ATOM 9256 N N . THR A 1 1162 ? -70.610 -18.777 -16.745 1.00 28.80 1162 THR A N 1
ATOM 9257 C CA . THR A 1 1162 ? -71.157 -17.538 -16.087 1.00 28.80 1162 THR A CA 1
ATOM 9258 C C . THR A 1 1162 ? -71.624 -17.613 -14.598 1.00 28.80 1162 THR A C 1
ATOM 9260 O O . THR A 1 1162 ? -71.537 -18.670 -13.996 1.00 28.80 1162 THR A O 1
ATOM 9263 N N . ILE A 1 1163 ? -72.005 -16.551 -13.842 1.00 32.12 1163 ILE A N 1
ATOM 9264 C CA . ILE A 1 1163 ? -72.455 -15.141 -14.070 1.00 32.12 1163 ILE A CA 1
ATOM 9265 C C . ILE A 1 1163 ? -71.815 -14.137 -13.064 1.00 32.12 1163 ILE A C 1
ATOM 9267 O O . ILE A 1 1163 ? -71.869 -14.402 -11.875 1.00 32.12 1163 ILE A O 1
ATOM 9271 N N . ARG A 1 1164 ? -71.325 -12.978 -13.582 1.00 31.30 1164 ARG A N 1
ATOM 9272 C CA . ARG A 1 1164 ? -71.270 -11.544 -13.095 1.00 31.30 1164 ARG A CA 1
ATOM 9273 C C . ARG A 1 1164 ? -71.065 -11.233 -11.574 1.00 31.30 1164 ARG A C 1
ATOM 9275 O O . ARG A 1 1164 ? -71.432 -12.014 -10.722 1.00 31.30 1164 ARG A O 1
ATOM 9282 N N . ALA A 1 1165 ? -70.562 -10.078 -11.100 1.00 32.31 1165 ALA A N 1
ATOM 9283 C CA . ALA A 1 1165 ? -70.388 -8.694 -11.607 1.00 32.31 1165 ALA A CA 1
ATOM 9284 C C . ALA A 1 1165 ? -69.402 -7.917 -10.660 1.00 32.31 1165 ALA A C 1
ATOM 9286 O O . ALA A 1 1165 ? -69.096 -8.456 -9.606 1.00 32.31 1165 ALA A O 1
ATOM 9287 N N . THR A 1 1166 ? -68.932 -6.655 -10.795 1.00 31.97 1166 THR A N 1
ATOM 9288 C CA . THR A 1 1166 ? -68.660 -5.649 -11.869 1.00 31.97 1166 THR A CA 1
ATOM 9289 C C . THR A 1 1166 ? -67.928 -4.424 -11.238 1.00 31.97 1166 THR A C 1
ATOM 9291 O O . THR A 1 1166 ? -67.967 -4.289 -10.021 1.00 31.97 1166 THR A O 1
ATOM 9294 N N . LYS A 1 1167 ? -67.407 -3.479 -12.058 1.00 32.97 1167 LYS A N 1
ATOM 9295 C CA . LYS A 1 1167 ? -66.766 -2.162 -11.725 1.00 32.97 1167 LYS A CA 1
ATOM 9296 C C . LYS A 1 1167 ? -65.294 -2.211 -11.231 1.00 32.97 1167 LYS A C 1
ATOM 9298 O O . LYS A 1 1167 ? -64.962 -3.061 -10.425 1.00 32.97 1167 LYS A O 1
ATOM 9303 N N . ALA A 1 1168 ? -64.386 -1.308 -11.651 1.00 33.75 1168 ALA A N 1
ATOM 9304 C CA . ALA A 1 1168 ? -64.456 -0.324 -12.752 1.00 33.75 1168 ALA A CA 1
ATOM 9305 C C . ALA A 1 1168 ? -63.075 0.156 -13.293 1.00 33.75 1168 ALA A C 1
ATOM 9307 O O . ALA A 1 1168 ? -62.192 0.502 -12.525 1.00 33.75 1168 ALA A O 1
ATOM 9308 N N . GLN A 1 1169 ? -62.996 0.265 -14.630 1.00 31.69 1169 GLN A N 1
ATOM 9309 C CA . GLN A 1 1169 ? -62.292 1.264 -15.474 1.00 31.69 1169 GLN A CA 1
ATOM 9310 C C . GLN A 1 1169 ? -60.797 1.640 -15.260 1.00 31.69 1169 GLN A C 1
ATOM 9312 O O . GLN A 1 1169 ? -60.437 2.334 -14.319 1.00 31.69 1169 GLN A O 1
ATOM 9317 N N . GLY A 1 1170 ? -59.980 1.389 -16.301 1.00 30.80 1170 GLY A N 1
ATOM 9318 C CA . GLY A 1 1170 ? -58.661 2.008 -16.545 1.00 30.80 1170 GLY A CA 1
ATOM 9319 C C . GLY A 1 1170 ? -58.195 1.824 -18.008 1.00 30.80 1170 GLY A C 1
ATOM 9320 O O . GLY A 1 1170 ? -58.022 0.697 -18.455 1.00 30.80 1170 GLY A O 1
ATOM 9321 N N . LYS A 1 1171 ? -58.063 2.919 -18.777 1.00 33.97 1171 LYS A N 1
ATOM 9322 C CA . LYS A 1 1171 ? -57.754 2.987 -20.239 1.00 33.97 1171 LYS A CA 1
ATOM 9323 C C . LYS A 1 1171 ? -56.430 2.263 -20.602 1.00 33.97 1171 LYS A C 1
ATOM 9325 O O . LYS A 1 1171 ? -55.474 2.402 -19.856 1.00 33.97 1171 LYS A O 1
ATOM 9330 N N . ALA A 1 1172 ? -56.341 1.394 -21.625 1.00 30.50 1172 ALA A N 1
ATOM 9331 C CA . ALA A 1 1172 ? -56.361 1.606 -23.098 1.00 30.50 1172 ALA A CA 1
ATOM 9332 C C . ALA A 1 1172 ? -55.078 2.289 -23.657 1.00 30.50 1172 ALA A C 1
ATOM 9334 O O . ALA A 1 1172 ? -54.581 3.210 -23.027 1.00 30.50 1172 ALA A O 1
ATOM 9335 N N . MET A 1 1173 ? -54.495 1.927 -24.817 1.00 30.80 1173 MET A N 1
ATOM 9336 C CA . MET A 1 1173 ? -54.964 1.113 -25.965 1.00 30.80 1173 MET A CA 1
ATOM 9337 C C . MET A 1 1173 ? -53.922 0.086 -26.475 1.00 30.80 1173 MET A C 1
ATOM 9339 O O . MET A 1 1173 ? -52.731 0.222 -26.222 1.00 30.80 1173 MET A O 1
ATOM 9343 N N . ALA A 1 1174 ? -54.365 -0.844 -27.332 1.00 27.28 1174 ALA A N 1
ATOM 9344 C CA . ALA A 1 1174 ? -53.539 -1.550 -28.322 1.00 27.28 1174 ALA A CA 1
ATOM 9345 C C . ALA A 1 1174 ? -54.276 -1.589 -29.680 1.00 27.28 1174 ALA A C 1
ATOM 9347 O O . ALA A 1 1174 ? -55.508 -1.507 -29.699 1.00 27.28 1174 ALA A O 1
ATOM 9348 N N . LYS A 1 1175 ? -53.567 -1.727 -30.816 1.00 32.91 1175 LYS A N 1
ATOM 9349 C CA . LYS A 1 1175 ? -54.207 -1.990 -32.122 1.00 32.91 1175 LYS A CA 1
ATOM 9350 C C . LYS A 1 1175 ? -53.298 -2.693 -33.141 1.00 32.91 1175 LYS A C 1
ATOM 9352 O O . LYS A 1 1175 ? -52.106 -2.425 -33.219 1.00 32.91 1175 LYS A O 1
ATOM 9357 N N . ALA A 1 1176 ? -53.919 -3.559 -33.934 1.00 31.23 1176 ALA A N 1
ATOM 9358 C CA . ALA A 1 1176 ? -53.382 -4.326 -35.065 1.00 31.23 1176 ALA A CA 1
ATOM 9359 C C . ALA A 1 1176 ? -54.120 -3.861 -36.363 1.00 31.23 1176 ALA A C 1
ATOM 9361 O O . ALA A 1 1176 ? -55.039 -3.049 -36.242 1.00 31.23 1176 ALA A O 1
ATOM 9362 N N . SER A 1 1177 ? -53.876 -4.285 -37.616 1.00 28.97 1177 SER A N 1
ATOM 9363 C CA . SER A 1 1177 ? -52.841 -5.112 -38.284 1.00 28.97 1177 SER A CA 1
ATOM 9364 C C . SER A 1 1177 ? -53.086 -5.119 -39.813 1.00 28.97 1177 SER A C 1
ATOM 9366 O O . SER A 1 1177 ? -54.242 -5.102 -40.224 1.00 28.97 1177 SER A O 1
ATOM 9368 N N . GLY A 1 1178 ? -52.035 -5.315 -40.627 1.00 28.16 1178 GLY A N 1
ATOM 9369 C CA . GLY A 1 1178 ? -52.122 -5.756 -42.040 1.00 28.16 1178 GLY A CA 1
ATOM 9370 C C . GLY A 1 1178 ? -52.163 -4.645 -43.114 1.00 28.16 1178 GLY A C 1
ATOM 9371 O O . GLY A 1 1178 ? -52.612 -3.543 -42.837 1.00 28.16 1178 GLY A O 1
ATOM 9372 N N . THR A 1 1179 ? -51.706 -4.865 -44.361 1.00 30.77 1179 THR A N 1
ATOM 9373 C CA . THR A 1 1179 ? -51.055 -6.072 -44.939 1.00 30.77 1179 THR A CA 1
ATOM 9374 C C . THR A 1 1179 ? -50.334 -5.783 -46.273 1.00 30.77 1179 THR A C 1
ATOM 9376 O O . THR A 1 1179 ? -50.953 -5.183 -47.142 1.00 30.77 1179 THR A O 1
ATOM 9379 N N . LYS A 1 1180 ? -49.143 -6.389 -46.485 1.00 29.47 1180 LYS A N 1
ATOM 9380 C CA . LYS A 1 1180 ? -48.409 -6.567 -47.778 1.00 29.47 1180 LYS A CA 1
ATOM 9381 C C . LYS A 1 1180 ? -47.927 -5.252 -48.456 1.00 29.47 1180 LYS A C 1
ATOM 9383 O O . LYS A 1 1180 ? -48.523 -4.207 -48.267 1.00 29.47 1180 LYS A O 1
ATOM 9388 N N . LEU A 1 1181 ? -46.839 -5.193 -49.236 1.00 28.42 1181 LEU A N 1
ATOM 9389 C CA . LEU A 1 1181 ? -46.128 -6.214 -50.032 1.00 28.42 1181 LEU A CA 1
ATOM 9390 C C . LEU A 1 1181 ? -44.634 -6.384 -49.634 1.00 28.42 1181 LEU A C 1
ATOM 9392 O O . LEU A 1 1181 ? -44.245 -5.976 -48.546 1.00 28.42 1181 LEU A O 1
ATOM 9396 N N . ALA A 1 1182 ? -43.816 -7.046 -50.468 1.00 28.52 1182 ALA A N 1
ATOM 9397 C CA . ALA A 1 1182 ? -42.490 -7.562 -50.096 1.00 28.52 1182 ALA A CA 1
ATOM 9398 C C . ALA A 1 1182 ? -41.331 -7.109 -51.007 1.00 28.52 1182 ALA A C 1
ATOM 9400 O O . ALA A 1 1182 ? -41.518 -6.966 -52.213 1.00 28.52 1182 ALA A O 1
ATOM 9401 N N . ALA A 1 1183 ? -40.122 -7.034 -50.436 1.00 30.59 1183 ALA A N 1
ATOM 9402 C CA . ALA A 1 1183 ? -38.844 -7.323 -51.100 1.00 30.59 1183 ALA A CA 1
ATOM 9403 C C . ALA A 1 1183 ? -37.739 -7.590 -50.053 1.00 30.59 1183 ALA A C 1
ATOM 9405 O O . ALA A 1 1183 ? -37.836 -7.155 -48.908 1.00 30.59 1183 ALA A O 1
ATOM 9406 N N . SER A 1 1184 ? -36.678 -8.293 -50.450 1.00 25.12 1184 SER A N 1
ATOM 9407 C CA . SER A 1 1184 ? -35.437 -8.487 -49.683 1.00 25.12 1184 SER A CA 1
ATOM 9408 C C . SER A 1 1184 ? -34.252 -8.373 -50.644 1.00 25.12 1184 SER A C 1
ATOM 9410 O O . SER A 1 1184 ? -34.441 -8.681 -51.822 1.00 25.12 1184 SER A O 1
ATOM 9412 N N . THR A 1 1185 ? -33.055 -7.998 -50.164 1.00 29.47 1185 THR A N 1
ATOM 9413 C CA . THR A 1 1185 ? -31.778 -8.741 -50.366 1.00 29.47 1185 THR A CA 1
ATOM 9414 C C . THR A 1 1185 ? -30.537 -7.867 -50.073 1.00 29.47 1185 THR A C 1
ATOM 9416 O O . THR A 1 1185 ? -30.282 -6.922 -50.803 1.00 29.47 1185 THR A O 1
ATOM 9419 N N . LYS A 1 1186 ? -29.732 -8.297 -49.082 1.00 29.73 1186 LYS A N 1
ATOM 9420 C CA . LYS A 1 1186 ? -28.278 -8.064 -48.845 1.00 29.73 1186 LYS A CA 1
ATOM 9421 C C . LYS A 1 1186 ? -27.675 -6.645 -48.845 1.00 29.73 1186 LYS A C 1
ATOM 9423 O O . LYS A 1 1186 ? -27.638 -5.955 -49.856 1.00 29.73 1186 LYS A O 1
ATOM 9428 N N . ASP A 1 1187 ? -26.941 -6.369 -47.767 1.00 26.48 1187 ASP A N 1
ATOM 9429 C CA . ASP A 1 1187 ? -25.828 -5.416 -47.725 1.00 26.48 1187 ASP A CA 1
ATOM 9430 C C . ASP A 1 1187 ? -24.621 -5.846 -48.579 1.00 26.48 1187 ASP A C 1
ATOM 9432 O O . ASP A 1 1187 ? -24.342 -7.035 -48.763 1.00 26.48 1187 ASP A O 1
ATOM 9436 N N . THR A 1 1188 ? -23.815 -4.870 -49.004 1.00 28.61 1188 THR A N 1
ATOM 9437 C CA . THR A 1 1188 ? -22.374 -5.030 -49.270 1.00 28.61 1188 THR A CA 1
ATOM 9438 C C . THR A 1 1188 ? -21.672 -3.694 -49.008 1.00 28.61 1188 THR A C 1
ATOM 9440 O O . THR A 1 1188 ? -22.188 -2.631 -49.342 1.00 28.61 1188 THR A O 1
ATOM 9443 N N . VAL A 1 1189 ? -20.504 -3.747 -48.368 1.00 25.56 1189 VAL A N 1
ATOM 9444 C CA . VAL A 1 1189 ? -19.741 -2.579 -47.896 1.00 25.56 1189 VAL A CA 1
ATOM 9445 C C . VAL A 1 1189 ? -19.066 -1.830 -49.048 1.00 25.56 1189 VAL A C 1
ATOM 9447 O O . VAL A 1 1189 ? -18.413 -2.465 -49.872 1.00 25.56 1189 VAL A O 1
ATOM 9450 N N . LEU A 1 1190 ? -19.069 -0.489 -49.016 1.00 26.80 1190 LEU A N 1
ATOM 9451 C CA . LEU A 1 1190 ? -17.940 0.312 -49.517 1.00 26.80 1190 LEU A CA 1
ATOM 9452 C C . LEU A 1 1190 ? -17.864 1.709 -48.865 1.00 26.80 1190 LEU A C 1
ATOM 9454 O O . LEU A 1 1190 ? -18.878 2.343 -48.590 1.00 26.80 1190 LEU A O 1
ATOM 9458 N N . ASN A 1 1191 ? -16.639 2.183 -48.614 1.00 24.59 1191 ASN A N 1
ATOM 9459 C CA . ASN A 1 1191 ? -16.353 3.516 -48.069 1.00 24.59 1191 ASN A CA 1
ATOM 9460 C C . ASN A 1 1191 ? -16.288 4.560 -49.193 1.00 24.59 1191 ASN A C 1
ATOM 9462 O O . ASN A 1 1191 ? -15.737 4.272 -50.254 1.00 24.59 1191 ASN A O 1
ATOM 9466 N N . VAL A 1 1192 ? -16.674 5.809 -48.912 1.00 27.48 1192 VAL A N 1
ATOM 9467 C CA . VAL A 1 1192 ? -16.304 6.966 -49.747 1.00 27.48 1192 VAL A CA 1
ATOM 9468 C C . VAL A 1 1192 ? -15.323 7.855 -48.985 1.00 27.48 1192 VAL A C 1
ATOM 9470 O O . VAL A 1 1192 ? -15.637 8.385 -47.925 1.00 27.48 1192 VAL A O 1
ATOM 9473 N N . THR A 1 1193 ? -14.125 8.040 -49.543 1.00 26.55 1193 THR A N 1
ATOM 9474 C CA . THR A 1 1193 ? -13.168 9.065 -49.097 1.00 26.55 1193 THR A CA 1
ATOM 9475 C C . THR A 1 1193 ? -13.253 10.254 -50.043 1.00 26.55 1193 THR A C 1
ATOM 9477 O O . THR A 1 1193 ? -13.040 10.086 -51.241 1.00 26.55 1193 THR A O 1
ATOM 9480 N N . ILE A 1 1194 ? -13.507 11.461 -49.531 1.00 29.19 1194 ILE A N 1
ATOM 9481 C CA . ILE A 1 1194 ? -13.529 12.670 -50.364 1.00 29.19 1194 ILE A CA 1
ATOM 9482 C C . ILE A 1 1194 ? -12.152 13.342 -50.359 1.00 29.19 1194 ILE A C 1
ATOM 9484 O O . ILE A 1 1194 ? -11.705 13.887 -49.349 1.00 29.19 1194 ILE A O 1
ATOM 9488 N N . LYS A 1 1195 ? -11.509 13.377 -51.530 1.00 25.77 1195 LYS A N 1
ATOM 9489 C CA . LYS A 1 1195 ? -10.481 14.366 -51.872 1.00 25.77 1195 LYS A CA 1
ATOM 9490 C C . LYS A 1 1195 ? -10.709 14.905 -53.288 1.00 25.77 1195 LYS A C 1
ATOM 9492 O O . LYS A 1 1195 ? -11.166 14.201 -54.176 1.00 25.77 1195 LYS A O 1
ATOM 9497 N N . LYS A 1 1196 ? -10.343 16.180 -53.442 1.00 27.09 1196 LYS A N 1
ATOM 9498 C CA . LYS A 1 1196 ? -10.114 16.952 -54.682 1.00 27.09 1196 LYS A CA 1
ATOM 9499 C C . LYS A 1 1196 ? -9.421 16.090 -55.776 1.00 27.09 1196 LYS A C 1
ATOM 9501 O O . LYS A 1 1196 ? -8.591 15.265 -55.411 1.00 27.09 1196 LYS A O 1
ATOM 9506 N N . LYS A 1 1197 ? -9.618 16.290 -57.095 1.00 25.36 1197 LYS A N 1
ATOM 9507 C CA . LYS A 1 1197 ? -10.037 17.509 -57.838 1.00 25.36 1197 LYS A CA 1
ATOM 9508 C C . LYS A 1 1197 ? -10.409 17.187 -59.323 1.00 25.36 1197 LYS A C 1
ATOM 9510 O O . LYS A 1 1197 ? -9.814 16.278 -59.877 1.00 25.36 1197 LYS A O 1
ATOM 9515 N N . VAL A 1 1198 ? -11.238 18.039 -59.956 1.00 25.34 1198 VAL A N 1
ATOM 9516 C CA . VAL A 1 1198 ? -11.406 18.322 -61.423 1.00 25.34 1198 VAL A CA 1
ATOM 9517 C C . VAL A 1 1198 ? -11.801 17.203 -62.416 1.00 25.34 1198 VAL A C 1
ATOM 9519 O O . VAL A 1 1198 ? -10.983 16.354 -62.747 1.00 25.34 1198 VAL A O 1
ATOM 9522 N N . ALA A 1 1199 ? -12.965 17.382 -63.065 1.00 27.62 1199 ALA A N 1
ATOM 9523 C CA . ALA A 1 1199 ? -13.162 17.363 -64.533 1.00 27.62 1199 ALA A CA 1
ATOM 9524 C C . ALA A 1 1199 ? -14.489 18.086 -64.902 1.00 27.62 1199 ALA A C 1
ATOM 9526 O O . ALA A 1 1199 ? -15.379 18.168 -64.058 1.00 27.62 1199 ALA A O 1
ATOM 9527 N N . ALA A 1 1200 ? -14.603 18.629 -66.122 1.00 26.05 1200 ALA A N 1
ATOM 9528 C CA . ALA A 1 1200 ? -15.806 19.272 -66.708 1.00 26.05 1200 ALA A CA 1
ATOM 9529 C C . ALA A 1 1200 ? -16.168 18.562 -68.053 1.00 26.05 1200 ALA A C 1
ATOM 9531 O O . ALA A 1 1200 ? -15.591 17.485 -68.245 1.00 26.05 1200 ALA A O 1
ATOM 9532 N N . PRO A 1 1201 ? -17.077 19.022 -68.962 1.00 40.16 1201 PRO A N 1
ATOM 9533 C CA . PRO A 1 1201 ? -17.271 20.387 -69.521 1.00 40.16 1201 PRO A CA 1
ATOM 9534 C C . PRO A 1 1201 ? -18.783 20.817 -69.490 1.00 40.16 1201 PRO A C 1
ATOM 9536 O O . PRO A 1 1201 ? -19.453 20.384 -68.559 1.00 40.16 1201 PRO A O 1
ATOM 9539 N N . GLU A 1 1202 ? -19.432 21.661 -70.326 1.00 30.25 1202 GLU A N 1
ATOM 9540 C CA . GLU A 1 1202 ? -19.096 22.452 -71.540 1.00 30.25 1202 GLU A CA 1
ATOM 9541 C C . GLU A 1 1202 ? -20.133 23.591 -71.820 1.00 30.25 1202 GLU A C 1
ATOM 9543 O O . GLU A 1 1202 ? -21.167 23.648 -71.165 1.00 30.25 1202 GLU A O 1
ATOM 9548 N N . MET A 1 1203 ? -19.874 24.404 -72.866 1.00 32.50 1203 MET A N 1
ATOM 9549 C CA . MET A 1 1203 ? -20.779 25.253 -73.692 1.00 32.50 1203 MET A CA 1
ATOM 9550 C C . MET A 1 1203 ? -21.469 26.511 -73.091 1.00 32.50 1203 MET A C 1
ATOM 9552 O O . MET A 1 1203 ? -22.046 26.452 -72.015 1.00 32.50 1203 MET A O 1
ATOM 9556 N N . ALA A 1 1204 ? -21.529 27.679 -73.774 1.00 31.28 1204 ALA A N 1
ATOM 9557 C CA . ALA A 1 1204 ? -20.856 28.170 -75.009 1.00 31.28 1204 ALA A CA 1
ATOM 9558 C C . ALA A 1 1204 ? -20.961 29.728 -75.186 1.00 31.28 1204 ALA A C 1
ATOM 9560 O O . ALA A 1 1204 ? -21.689 30.367 -74.434 1.00 31.28 1204 ALA A O 1
ATOM 9561 N N . ALA A 1 1205 ? -20.298 30.285 -76.232 1.00 33.66 1205 ALA A N 1
ATOM 9562 C CA . ALA A 1 1205 ? -20.236 31.699 -76.728 1.00 33.66 1205 ALA A CA 1
ATOM 9563 C C . ALA A 1 1205 ? -19.272 32.686 -75.987 1.00 33.66 1205 ALA A C 1
ATOM 9565 O O . ALA A 1 1205 ? -19.438 32.874 -74.788 1.00 33.66 1205 ALA A O 1
ATOM 9566 N N . VAL A 1 1206 ? -18.209 33.335 -76.538 1.00 34.16 1206 VAL A N 1
ATOM 9567 C CA . VAL A 1 1206 ? -17.612 33.555 -77.910 1.00 34.16 1206 VAL A CA 1
ATOM 9568 C C . VAL A 1 1206 ? -18.331 34.637 -78.762 1.00 34.16 1206 VAL A C 1
ATOM 9570 O O . VAL A 1 1206 ? -19.557 34.625 -78.664 1.00 34.16 1206 VAL A O 1
ATOM 9573 N N . PRO A 1 1207 ? -17.702 35.530 -79.610 1.00 41.78 1207 PRO A N 1
ATOM 9574 C CA . PRO A 1 1207 ? -16.294 35.741 -80.113 1.00 41.78 1207 PRO A CA 1
ATOM 9575 C C . PRO A 1 1207 ? -15.733 37.208 -79.918 1.00 41.78 1207 PRO A C 1
ATOM 9577 O O . PRO A 1 1207 ? -16.280 37.934 -79.099 1.00 41.78 1207 PRO A O 1
ATOM 9580 N N . SER A 1 1208 ? -14.780 37.789 -80.699 1.00 30.33 1208 SER A N 1
ATOM 9581 C CA . SER A 1 1208 ? -13.314 37.541 -80.927 1.00 30.33 1208 SER A CA 1
ATOM 9582 C C . SER A 1 1208 ? -12.670 38.591 -81.908 1.00 30.33 1208 SER A C 1
ATOM 9584 O O . SER A 1 1208 ? -13.431 39.254 -82.602 1.00 30.33 1208 SER A O 1
ATOM 9586 N N . THR A 1 1209 ? -11.319 38.656 -82.076 1.00 31.66 1209 THR A N 1
ATOM 9587 C CA . THR A 1 1209 ? -10.506 39.411 -83.122 1.00 31.66 1209 THR A CA 1
ATOM 9588 C C . THR A 1 1209 ? -10.471 40.971 -83.037 1.00 31.66 1209 THR A C 1
ATOM 9590 O O . THR A 1 1209 ? -11.377 41.517 -82.422 1.00 31.66 1209 THR A O 1
ATOM 9593 N N . SER A 1 1210 ? -9.542 41.809 -83.577 1.00 30.19 1210 SER A N 1
ATOM 9594 C CA . SER A 1 1210 ? -8.143 41.799 -84.154 1.00 30.19 1210 SER A CA 1
ATOM 9595 C C . SER A 1 1210 ? -7.753 43.268 -84.575 1.00 30.19 1210 SER A C 1
ATOM 9597 O O . SER A 1 1210 ? -8.676 44.070 -84.659 1.00 30.19 1210 SER A O 1
ATOM 9599 N N . SER A 1 1211 ? -6.546 43.771 -84.946 1.00 30.48 1211 SER A N 1
ATOM 9600 C CA . SER A 1 1211 ? -5.087 43.447 -84.843 1.00 30.48 1211 SER A CA 1
ATOM 9601 C C . SER A 1 1211 ? -4.209 44.586 -85.481 1.00 30.48 1211 SER A C 1
ATOM 9603 O O . SER A 1 1211 ? -4.725 45.279 -86.349 1.00 30.48 1211 SER A O 1
ATOM 9605 N N . GLU A 1 1212 ? -2.891 44.689 -85.171 1.00 31.28 1212 GLU A N 1
ATOM 9606 C CA . GLU A 1 1212 ? -1.811 45.458 -85.899 1.00 31.28 1212 GLU A CA 1
ATOM 9607 C C . GLU A 1 1212 ? -1.877 47.022 -85.987 1.00 31.28 1212 GLU A C 1
ATOM 9609 O O . GLU A 1 1212 ? -2.930 47.600 -85.762 1.00 31.28 1212 GLU A O 1
ATOM 9614 N N . SER A 1 1213 ? -0.838 47.822 -86.351 1.00 28.98 1213 SER A N 1
ATOM 9615 C CA . SER A 1 1213 ? 0.657 47.798 -86.212 1.00 28.98 1213 SER A CA 1
ATOM 9616 C C . SER A 1 1213 ? 1.301 49.160 -86.659 1.00 28.98 1213 SER A C 1
ATOM 9618 O O . SER A 1 1213 ? 0.664 49.857 -87.450 1.00 28.98 1213 SER A O 1
ATOM 9620 N N . LYS A 1 1214 ? 2.539 49.539 -86.209 1.00 32.81 1214 LYS A N 1
ATOM 9621 C CA . LYS A 1 1214 ? 3.650 50.227 -86.984 1.00 32.81 1214 LYS A CA 1
ATOM 9622 C C . LYS A 1 1214 ? 4.749 51.011 -86.193 1.00 32.81 1214 LYS A C 1
ATOM 9624 O O . LYS A 1 1214 ? 4.458 52.026 -85.575 1.00 32.81 1214 LYS A O 1
ATOM 9629 N N . SER A 1 1215 ? 6.028 50.704 -86.503 1.00 31.67 1215 SER A N 1
ATOM 9630 C CA . SER A 1 1215 ? 7.241 51.592 -86.532 1.00 31.67 1215 SER A CA 1
ATOM 9631 C C . SER A 1 1215 ? 7.822 52.173 -85.205 1.00 31.67 1215 SER A C 1
ATOM 9633 O O . SER A 1 1215 ? 7.071 52.383 -84.267 1.00 31.67 1215 SER A O 1
ATOM 9635 N N . LYS A 1 1216 ? 9.137 52.470 -85.038 1.00 31.38 1216 LYS A N 1
ATOM 9636 C CA . LYS A 1 1216 ? 10.311 52.504 -85.964 1.00 31.38 1216 LYS A CA 1
ATOM 9637 C C . LYS A 1 1216 ? 11.680 52.410 -85.206 1.00 31.38 1216 LYS A C 1
ATOM 9639 O O . LYS A 1 1216 ? 11.819 53.127 -84.230 1.00 31.38 1216 LYS A O 1
ATOM 9644 N N . ALA A 1 1217 ? 12.664 51.642 -85.728 1.00 30.48 1217 ALA A N 1
ATOM 9645 C CA . ALA A 1 1217 ? 14.140 51.592 -85.443 1.00 30.48 1217 ALA A CA 1
ATOM 9646 C C . ALA A 1 1217 ? 14.649 51.436 -83.966 1.00 30.48 1217 ALA A C 1
ATOM 9648 O O . ALA A 1 1217 ? 14.170 52.139 -83.092 1.00 30.48 1217 ALA A O 1
ATOM 9649 N N . SER A 1 1218 ? 15.579 50.548 -83.540 1.00 28.36 1218 SER A N 1
ATOM 9650 C CA . SER A 1 1218 ? 16.731 49.790 -84.122 1.00 28.36 1218 SER A CA 1
ATOM 9651 C C . SER A 1 1218 ? 18.033 50.610 -84.294 1.00 28.36 1218 SER A C 1
ATOM 9653 O O . SER A 1 1218 ? 17.949 51.704 -84.838 1.00 28.36 1218 SER A O 1
ATOM 9655 N N . ALA A 1 1219 ? 19.259 50.170 -83.934 1.00 29.81 1219 ALA A N 1
ATOM 9656 C CA . ALA A 1 1219 ? 19.783 48.880 -83.403 1.00 29.81 1219 ALA A CA 1
ATOM 9657 C C . ALA A 1 1219 ? 20.600 49.097 -82.073 1.00 29.81 1219 ALA A C 1
ATOM 9659 O O . ALA A 1 1219 ? 20.157 49.941 -81.303 1.00 29.81 1219 ALA A O 1
ATOM 9660 N N . THR A 1 1220 ? 21.697 48.435 -81.626 1.00 27.66 1220 THR A N 1
ATOM 9661 C CA . THR A 1 1220 ? 22.705 47.472 -82.178 1.00 27.66 1220 THR A CA 1
ATOM 9662 C C . THR A 1 1220 ? 23.334 46.603 -81.035 1.00 27.66 1220 THR A C 1
ATOM 9664 O O . THR A 1 1220 ? 22.694 46.405 -80.006 1.00 27.66 1220 THR A O 1
ATOM 9667 N N . THR A 1 1221 ? 24.552 46.033 -81.165 1.00 26.02 1221 THR A N 1
ATOM 9668 C CA . THR A 1 1221 ? 25.237 45.177 -80.149 1.00 26.02 1221 THR A CA 1
ATOM 9669 C C . THR A 1 1221 ? 26.772 45.189 -80.313 1.00 26.02 1221 THR A C 1
ATOM 9671 O O . THR A 1 1221 ? 27.194 45.001 -81.447 1.00 26.02 1221 THR A O 1
ATOM 9674 N N . SER A 1 1222 ? 27.577 45.323 -79.231 1.00 25.55 1222 SER A N 1
ATOM 9675 C CA . SER A 1 1222 ? 28.876 44.609 -78.988 1.00 25.55 1222 SER A CA 1
ATOM 9676 C C . SER A 1 1222 ? 29.768 45.206 -77.862 1.00 25.55 1222 SER A C 1
ATOM 9678 O O . SER A 1 1222 ? 30.176 46.355 -77.955 1.00 25.55 1222 SER A O 1
ATOM 9680 N N . THR A 1 1223 ? 30.105 44.379 -76.861 1.00 25.00 1223 THR A N 1
ATOM 9681 C CA . THR A 1 1223 ? 31.367 44.252 -76.064 1.00 25.00 1223 THR A CA 1
ATOM 9682 C C . THR A 1 1223 ? 32.351 45.415 -75.743 1.00 25.00 1223 THR A C 1
ATOM 9684 O O . THR A 1 1223 ? 32.755 46.191 -76.601 1.00 25.00 1223 THR A O 1
ATOM 9687 N N . THR A 1 1224 ? 32.966 45.261 -74.549 1.00 25.17 1224 THR A N 1
ATOM 9688 C CA . THR A 1 1224 ? 34.353 45.609 -74.093 1.00 25.17 1224 THR A CA 1
ATOM 9689 C C . THR A 1 1224 ? 34.662 46.912 -73.306 1.00 25.17 1224 THR A C 1
ATOM 9691 O O . THR A 1 1224 ? 34.737 47.995 -73.866 1.00 25.17 1224 THR A O 1
ATOM 9694 N N . THR A 1 1225 ? 35.056 46.698 -72.032 1.00 24.22 1225 THR A N 1
ATOM 9695 C CA . THR A 1 1225 ? 36.103 47.378 -71.207 1.00 24.22 1225 THR A CA 1
ATOM 9696 C C . THR A 1 1225 ? 35.970 48.796 -70.601 1.00 24.22 1225 THR A C 1
ATOM 9698 O O . THR A 1 1225 ? 35.596 49.761 -71.249 1.00 24.22 1225 THR A O 1
ATOM 9701 N N . THR A 1 1226 ? 36.460 48.863 -69.345 1.00 26.69 1226 THR A N 1
ATOM 9702 C CA . THR A 1 1226 ? 37.119 49.974 -68.602 1.00 26.69 1226 THR A CA 1
ATOM 9703 C C . THR A 1 1226 ? 36.371 51.270 -68.240 1.00 26.69 1226 THR A C 1
ATOM 9705 O O . THR A 1 1226 ? 36.287 52.202 -69.024 1.00 26.69 1226 THR A O 1
ATOM 9708 N N . GLU A 1 1227 ? 35.983 51.325 -66.959 1.00 26.77 1227 GLU A N 1
ATOM 9709 C CA . GLU A 1 1227 ? 36.408 52.306 -65.933 1.00 26.77 1227 GLU A CA 1
ATOM 9710 C C . GLU A 1 1227 ? 36.310 53.847 -66.101 1.00 26.77 1227 GLU A C 1
ATOM 9712 O O . GLU A 1 1227 ? 36.968 54.460 -66.932 1.00 26.77 1227 GLU A O 1
ATOM 9717 N N . ASN A 1 1228 ? 35.721 54.433 -65.041 1.00 27.62 1228 ASN A N 1
ATOM 9718 C CA . ASN A 1 1228 ? 36.109 55.662 -64.318 1.00 27.62 1228 ASN A CA 1
ATOM 9719 C C . ASN A 1 1228 ? 35.712 57.079 -64.808 1.00 27.62 1228 ASN A C 1
ATOM 9721 O O . ASN A 1 1228 ? 35.854 57.444 -65.966 1.00 27.62 1228 ASN A O 1
ATOM 9725 N N . ALA A 1 1229 ? 35.359 57.895 -63.793 1.00 28.45 1229 ALA A N 1
ATOM 9726 C CA . ALA A 1 1229 ? 35.318 59.369 -63.730 1.00 28.45 1229 ALA A CA 1
ATOM 9727 C C . ALA A 1 1229 ? 34.285 60.138 -64.598 1.00 28.45 1229 ALA A C 1
ATOM 9729 O O . ALA A 1 1229 ? 33.990 59.758 -65.721 1.00 28.45 1229 ALA A O 1
ATOM 9730 N N . THR A 1 1230 ? 33.708 61.280 -64.184 1.00 26.28 1230 THR A N 1
ATOM 9731 C CA . THR A 1 1230 ? 33.483 61.927 -62.858 1.00 26.28 1230 THR A CA 1
ATOM 9732 C C . THR A 1 1230 ? 32.502 63.097 -63.056 1.00 26.28 1230 THR A C 1
ATOM 9734 O O . THR A 1 1230 ? 32.704 63.834 -64.016 1.00 26.28 1230 THR A O 1
ATOM 9737 N N . ALA A 1 1231 ? 31.560 63.350 -62.128 1.00 29.27 1231 ALA A N 1
ATOM 9738 C CA . ALA A 1 1231 ? 31.143 64.707 -61.692 1.00 29.27 1231 ALA A CA 1
ATOM 9739 C C . ALA A 1 1231 ? 29.999 64.691 -60.645 1.00 29.27 1231 ALA A C 1
ATOM 9741 O O . ALA A 1 1231 ? 28.887 64.260 -60.941 1.00 29.27 1231 ALA A O 1
ATOM 9742 N N . SER A 1 1232 ? 30.256 65.260 -59.462 1.00 26.08 1232 SER A N 1
ATOM 9743 C CA . SER A 1 1232 ? 29.238 65.876 -58.576 1.00 26.08 1232 SER A CA 1
ATOM 9744 C C . SER A 1 1232 ? 29.180 67.396 -58.875 1.00 26.08 1232 SER A C 1
ATOM 9746 O O . SER A 1 1232 ? 30.057 67.862 -59.610 1.00 26.08 1232 SER A O 1
ATOM 9748 N N . PRO A 1 1233 ? 28.200 68.196 -58.388 1.00 34.78 1233 PRO A N 1
ATOM 9749 C CA . PRO A 1 1233 ? 27.996 68.547 -56.959 1.00 34.78 1233 PRO A CA 1
ATOM 9750 C C . PRO A 1 1233 ? 26.562 68.197 -56.455 1.00 34.78 1233 PRO A C 1
ATOM 9752 O O . PRO A 1 1233 ? 25.722 67.818 -57.261 1.00 34.78 1233 PRO A O 1
ATOM 9755 N N . SER A 1 1234 ? 26.194 68.125 -55.160 1.00 28.09 1234 SER A N 1
ATOM 9756 C CA . SER A 1 1234 ? 26.386 69.032 -53.993 1.00 28.09 1234 SER A CA 1
ATOM 9757 C C . SER A 1 1234 ? 25.592 70.364 -54.113 1.00 28.09 1234 SER A C 1
ATOM 9759 O O . SER A 1 1234 ? 25.359 70.819 -55.224 1.00 28.09 1234 SER A O 1
ATOM 9761 N N . SER A 1 1235 ? 25.114 71.073 -53.070 1.00 27.56 1235 SER A N 1
ATOM 9762 C CA . SER A 1 1235 ? 24.958 70.851 -51.603 1.00 27.56 1235 SER A CA 1
ATOM 9763 C C . SER A 1 1235 ? 24.305 72.111 -50.963 1.00 27.56 1235 SER A C 1
ATOM 9765 O O . SER A 1 1235 ? 24.585 73.197 -51.455 1.00 27.56 1235 SER A O 1
ATOM 9767 N N . SER A 1 1236 ? 23.547 72.136 -49.848 1.00 26.88 1236 SER A N 1
ATOM 9768 C CA . SER A 1 1236 ? 22.807 71.129 -49.043 1.00 26.88 1236 SER A CA 1
ATOM 9769 C C . SER A 1 1236 ? 22.132 71.805 -47.812 1.00 26.88 1236 SER A C 1
ATOM 9771 O O . SER A 1 1236 ? 22.727 72.737 -47.276 1.00 26.88 1236 SER A O 1
ATOM 9773 N N . SER A 1 1237 ? 21.027 71.254 -47.260 1.00 26.62 1237 SER A N 1
ATOM 9774 C CA . SER A 1 1237 ? 20.372 71.639 -45.963 1.00 26.62 1237 SER A CA 1
ATOM 9775 C C . SER A 1 1237 ? 19.636 73.015 -45.943 1.00 26.62 1237 SER A C 1
ATOM 9777 O O . SER A 1 1237 ? 19.828 73.785 -46.875 1.00 26.62 1237 SER A O 1
ATOM 9779 N N . ASN A 1 1238 ? 18.761 73.413 -44.991 1.00 25.95 1238 ASN A N 1
ATOM 9780 C CA . ASN A 1 1238 ? 18.214 72.813 -43.746 1.00 25.95 1238 ASN A CA 1
ATOM 9781 C C . ASN A 1 1238 ? 16.882 73.528 -43.302 1.00 25.95 1238 ASN A C 1
ATOM 9783 O O . ASN A 1 1238 ? 16.373 74.346 -44.061 1.00 25.95 1238 ASN A O 1
ATOM 9787 N N . VAL A 1 1239 ? 16.425 73.326 -42.044 1.00 29.03 1239 VAL A N 1
ATOM 9788 C CA . VAL A 1 1239 ? 15.586 74.234 -41.182 1.00 29.03 1239 VAL A CA 1
ATOM 9789 C C . VAL A 1 1239 ? 14.052 73.993 -41.017 1.00 29.03 1239 VAL A C 1
ATOM 9791 O O . VAL A 1 1239 ? 13.233 74.334 -41.861 1.00 29.03 1239 VAL A O 1
ATOM 9794 N N . ASP A 1 1240 ? 13.707 73.514 -39.810 1.00 26.97 1240 ASP A N 1
ATOM 9795 C CA . ASP A 1 1240 ? 12.613 73.826 -38.850 1.00 26.97 1240 ASP A CA 1
ATOM 9796 C C . ASP A 1 1240 ? 11.088 73.883 -39.154 1.00 26.97 1240 ASP A C 1
ATOM 9798 O O . ASP A 1 1240 ? 10.499 74.870 -39.590 1.00 26.97 1240 ASP A O 1
ATOM 9802 N N . ALA A 1 1241 ? 10.440 72.852 -38.597 1.00 26.39 1241 ALA A N 1
ATOM 9803 C CA . ALA A 1 1241 ? 9.141 72.751 -37.907 1.00 26.39 1241 ALA A CA 1
ATOM 9804 C C . ALA A 1 1241 ? 8.443 73.991 -37.272 1.00 26.39 1241 ALA A C 1
ATOM 9806 O O . ALA A 1 1241 ? 9.086 74.875 -36.702 1.00 26.39 1241 ALA A O 1
ATOM 9807 N N . LYS A 1 1242 ? 7.094 73.906 -37.124 1.00 28.42 1242 LYS A N 1
ATOM 9808 C CA . LYS A 1 1242 ? 6.349 74.399 -35.928 1.00 28.42 1242 LYS A CA 1
ATOM 9809 C C . LYS A 1 1242 ? 4.877 73.932 -35.771 1.00 28.42 1242 LYS A C 1
ATOM 9811 O O . LYS A 1 1242 ? 4.145 73.818 -36.741 1.00 28.42 1242 LYS A O 1
ATOM 9816 N N . LYS A 1 1243 ? 4.466 73.829 -34.491 1.00 29.70 1243 LYS A N 1
ATOM 9817 C CA . LYS A 1 1243 ? 3.109 73.941 -33.878 1.00 29.70 1243 LYS A CA 1
ATOM 9818 C C . LYS A 1 1243 ? 1.973 72.929 -34.175 1.00 29.70 1243 LYS A C 1
ATOM 9820 O O . LYS A 1 1243 ? 1.243 73.037 -35.149 1.00 29.70 1243 LYS A O 1
ATOM 9825 N N . THR A 1 1244 ? 1.735 72.065 -33.179 1.00 24.69 1244 THR A N 1
ATOM 9826 C CA . THR A 1 1244 ? 0.510 71.989 -32.328 1.00 24.69 1244 THR A CA 1
ATOM 9827 C C . THR A 1 1244 ? -0.816 72.586 -32.864 1.00 24.69 1244 THR A C 1
ATOM 9829 O O . THR A 1 1244 ? -0.894 73.757 -33.218 1.00 24.69 1244 THR A O 1
ATOM 9832 N N . THR A 1 1245 ? -1.958 71.886 -32.765 1.00 30.20 1245 THR A N 1
ATOM 9833 C CA . THR A 1 1245 ? -2.713 71.718 -31.493 1.00 30.20 1245 THR A CA 1
ATOM 9834 C C . THR A 1 1245 ? -3.784 70.597 -31.511 1.00 30.20 1245 THR A C 1
ATOM 9836 O O . THR A 1 1245 ? -4.077 69.991 -32.531 1.00 30.20 1245 THR A O 1
ATOM 9839 N N . SER A 1 1246 ? -4.337 70.326 -30.319 1.00 27.36 1246 SER A N 1
ATOM 9840 C CA . SER A 1 1246 ? -5.440 69.416 -29.931 1.00 27.36 1246 SER A CA 1
ATOM 9841 C C . SER A 1 1246 ? -6.755 69.510 -30.758 1.00 27.36 1246 SER A C 1
ATOM 9843 O O . SER A 1 1246 ? -6.956 70.512 -31.427 1.00 27.36 1246 SER A O 1
ATOM 9845 N N . LYS A 1 1247 ? -7.747 68.594 -30.669 1.00 27.17 1247 LYS A N 1
ATOM 9846 C CA . LYS A 1 1247 ? -8.157 67.728 -29.528 1.00 27.17 1247 LYS A CA 1
ATOM 9847 C C . LYS A 1 1247 ? -9.072 66.539 -29.939 1.00 27.17 1247 LYS A C 1
ATOM 9849 O O . LYS A 1 1247 ? -9.531 66.457 -31.071 1.00 27.17 1247 LYS A O 1
ATOM 9854 N N . THR A 1 1248 ? -9.436 65.727 -28.934 1.00 28.28 1248 THR A N 1
ATOM 9855 C CA . THR A 1 1248 ? -10.549 64.737 -28.856 1.00 28.28 1248 THR A CA 1
ATOM 9856 C C . THR A 1 1248 ? -10.406 63.343 -29.511 1.00 28.28 1248 THR A C 1
ATOM 9858 O O . THR A 1 1248 ? -9.734 63.142 -30.511 1.00 28.28 1248 THR A O 1
ATOM 9861 N N . LYS A 1 1249 ? -11.013 62.364 -28.821 1.00 24.67 1249 LYS A N 1
ATOM 9862 C CA . LYS A 1 1249 ? -10.928 60.876 -28.845 1.00 24.67 1249 LYS A CA 1
ATOM 9863 C C . LYS A 1 1249 ? -12.391 60.366 -28.590 1.00 24.67 1249 LYS A C 1
ATOM 9865 O O . LYS A 1 1249 ? -13.219 61.248 -28.349 1.00 24.67 1249 LYS A O 1
ATOM 9870 N N . PRO A 1 1250 ? -12.754 59.057 -28.484 1.00 34.44 1250 PRO A N 1
ATOM 9871 C CA . PRO A 1 1250 ? -11.981 57.814 -28.669 1.00 34.44 1250 PRO A CA 1
ATOM 9872 C C . PRO A 1 1250 ? -12.710 56.609 -29.366 1.00 34.44 1250 PRO A C 1
ATOM 9874 O O . PRO A 1 1250 ? -13.894 56.648 -29.668 1.00 34.44 1250 PRO A O 1
ATOM 9877 N N . THR A 1 1251 ? -11.967 55.493 -29.506 1.00 24.28 1251 THR A N 1
ATOM 9878 C CA . THR A 1 1251 ? -12.381 54.056 -29.415 1.00 24.28 1251 THR A CA 1
ATOM 9879 C C . THR A 1 1251 ? -13.437 53.414 -30.338 1.00 24.28 1251 THR A C 1
ATOM 9881 O O . THR A 1 1251 ? -14.635 53.538 -30.112 1.00 24.28 1251 THR A O 1
ATOM 9884 N N . HIS A 1 1252 ? -12.966 52.488 -31.191 1.00 23.20 1252 HIS A N 1
ATOM 9885 C CA . HIS A 1 1252 ? -13.439 51.085 -31.279 1.00 23.20 1252 HIS A CA 1
ATOM 9886 C C . HIS A 1 1252 ? -12.404 50.208 -32.035 1.00 23.20 1252 HIS A C 1
ATOM 9888 O O . HIS A 1 1252 ? -11.519 50.771 -32.676 1.00 23.20 1252 HIS A O 1
ATOM 9894 N N . LYS A 1 1253 ? -12.589 48.867 -32.031 1.00 25.70 1253 LYS A N 1
ATOM 9895 C CA . LYS A 1 1253 ? -11.850 47.796 -32.777 1.00 25.70 1253 LYS A CA 1
ATOM 9896 C C . LYS A 1 1253 ? -10.473 47.356 -32.226 1.00 25.70 1253 LYS A C 1
ATOM 9898 O O . LYS A 1 1253 ? -9.821 48.153 -31.566 1.00 25.70 1253 LYS A O 1
ATOM 9903 N N . LYS A 1 1254 ? -9.944 46.156 -32.556 1.00 23.47 1254 LYS A N 1
ATOM 9904 C CA . LYS A 1 1254 ? -10.504 44.772 -32.726 1.00 23.47 1254 LYS A CA 1
ATOM 9905 C C . LYS A 1 1254 ? -9.325 43.770 -32.909 1.00 23.47 1254 LYS A C 1
ATOM 9907 O O . LYS A 1 1254 ? -8.175 44.178 -32.804 1.00 23.47 1254 LYS A O 1
ATOM 9912 N N . GLU A 1 1255 ? -9.632 42.494 -33.174 1.00 22.36 1255 GLU A N 1
ATOM 9913 C CA . GLU A 1 1255 ? -8.720 41.350 -33.411 1.00 22.36 1255 GLU A CA 1
ATOM 9914 C C . GLU A 1 1255 ? -7.536 41.566 -34.379 1.00 22.36 1255 GLU A C 1
ATOM 9916 O O . GLU A 1 1255 ? -7.635 42.361 -35.313 1.00 22.36 1255 GLU A O 1
ATOM 9921 N N . THR A 1 1256 ? -6.492 40.724 -34.271 1.00 27.41 1256 THR A N 1
ATOM 9922 C CA . THR A 1 1256 ? -5.832 40.077 -35.437 1.00 27.41 1256 THR A CA 1
ATOM 9923 C C . THR A 1 1256 ? -4.955 38.872 -35.043 1.00 27.41 1256 THR A C 1
ATOM 9925 O O . THR A 1 1256 ? -4.523 38.764 -33.898 1.00 27.41 1256 THR A O 1
ATOM 9928 N N . GLU A 1 1257 ? -4.696 37.973 -36.002 1.00 21.50 1257 GLU A N 1
ATOM 9929 C CA . GLU A 1 1257 ? -3.776 36.822 -35.911 1.00 21.50 1257 GLU A CA 1
ATOM 9930 C C . GLU A 1 1257 ? -2.592 36.986 -36.893 1.00 21.50 1257 GLU A C 1
ATOM 9932 O O . GLU A 1 1257 ? -2.763 37.606 -37.943 1.00 21.50 1257 GLU A O 1
ATOM 9937 N N . GLY A 1 1258 ? -1.462 36.312 -36.627 1.00 22.56 1258 GLY A N 1
ATOM 9938 C CA . GLY A 1 1258 ? -0.620 35.708 -37.679 1.00 22.56 1258 GLY A CA 1
ATOM 9939 C C . GLY A 1 1258 ? 0.709 36.375 -38.091 1.00 22.56 1258 GLY A C 1
ATOM 9940 O O . GLY A 1 1258 ? 0.895 37.581 -37.968 1.00 22.56 1258 GLY A O 1
ATOM 9941 N N . GLU A 1 1259 ? 1.568 35.530 -38.687 1.00 23.67 1259 GLU A N 1
ATOM 9942 C CA . GLU A 1 1259 ? 2.709 35.850 -39.575 1.00 23.67 1259 GLU A CA 1
ATOM 9943 C C . GLU A 1 1259 ? 4.015 36.435 -38.940 1.00 23.67 1259 GLU A C 1
ATOM 9945 O O . GLU A 1 1259 ? 4.003 36.862 -37.784 1.00 23.67 1259 GLU A O 1
ATOM 9950 N N . PRO A 1 1260 ? 5.208 36.256 -39.575 1.00 27.97 1260 PRO A N 1
ATOM 9951 C CA . PRO A 1 1260 ? 6.285 35.522 -38.884 1.00 27.97 1260 PRO A CA 1
ATOM 9952 C C . PRO A 1 1260 ? 7.652 36.237 -38.751 1.00 27.97 1260 PRO A C 1
ATOM 9954 O O . PRO A 1 1260 ? 7.894 37.301 -39.317 1.00 27.97 1260 PRO A O 1
ATOM 9957 N N . PHE A 1 1261 ? 8.588 35.595 -38.034 1.00 26.19 1261 PHE A N 1
ATOM 9958 C CA . PHE A 1 1261 ? 9.977 36.055 -37.852 1.00 26.19 1261 PHE A CA 1
ATOM 9959 C C . PHE A 1 1261 ? 10.957 35.539 -38.940 1.00 26.19 1261 PHE A C 1
ATOM 9961 O O . PHE A 1 1261 ? 10.706 34.483 -39.524 1.00 26.19 1261 PHE A O 1
ATOM 9968 N N . PRO A 1 1262 ? 12.057 36.274 -39.237 1.00 29.95 1262 PRO A N 1
ATOM 9969 C CA . PRO A 1 1262 ? 12.783 36.165 -40.511 1.00 29.95 1262 PRO A CA 1
ATOM 9970 C C . PRO A 1 1262 ? 14.050 35.277 -40.512 1.00 29.95 1262 PRO A C 1
ATOM 9972 O O . PRO A 1 1262 ? 14.437 34.682 -39.510 1.00 29.95 1262 PRO A O 1
ATOM 9975 N N . SER A 1 1263 ? 14.674 35.216 -41.696 1.00 26.97 1263 SER A N 1
ATOM 9976 C CA . SER A 1 1263 ? 15.828 34.391 -42.095 1.00 26.97 1263 SER A CA 1
ATOM 9977 C C . SER A 1 1263 ? 17.094 34.511 -41.231 1.00 26.97 1263 SER A C 1
ATOM 9979 O O . SER A 1 1263 ? 17.406 35.569 -40.689 1.00 26.97 1263 SER A O 1
ATOM 9981 N N . LEU A 1 1264 ? 17.881 33.430 -41.219 1.00 26.05 1264 LEU A N 1
ATOM 9982 C CA . LEU A 1 1264 ? 19.257 33.377 -40.718 1.00 26.05 1264 LEU A CA 1
ATOM 9983 C C . LEU A 1 1264 ? 20.248 33.807 -41.814 1.00 26.05 1264 LEU A C 1
ATOM 9985 O O . LEU A 1 1264 ? 20.685 32.959 -42.580 1.00 26.05 1264 LEU A O 1
ATOM 9989 N N . ASP A 1 1265 ? 20.612 35.090 -41.861 1.00 27.59 1265 ASP A N 1
ATOM 9990 C CA . ASP A 1 1265 ? 21.797 35.599 -42.581 1.00 27.59 1265 ASP A CA 1
ATOM 9991 C C . ASP A 1 1265 ? 22.193 36.986 -42.020 1.00 27.59 1265 ASP A C 1
ATOM 9993 O O . ASP A 1 1265 ? 21.767 38.024 -42.526 1.00 27.59 1265 ASP A O 1
ATOM 9997 N N . ASP A 1 1266 ? 22.997 37.016 -40.948 1.00 34.16 1266 ASP A N 1
ATOM 9998 C CA . ASP A 1 1266 ? 23.586 38.246 -40.382 1.00 34.16 1266 ASP A CA 1
ATOM 9999 C C . ASP A 1 1266 ? 25.112 38.069 -40.175 1.00 34.16 1266 ASP A C 1
ATOM 10001 O O . ASP A 1 1266 ? 25.528 37.208 -39.386 1.00 34.16 1266 ASP A O 1
ATOM 10005 N N . PRO A 1 1267 ? 25.974 38.861 -40.849 1.00 27.73 1267 PRO A N 1
ATOM 10006 C CA . PRO A 1 1267 ? 27.431 38.724 -40.755 1.00 27.73 1267 PRO A CA 1
ATOM 10007 C C . PRO A 1 1267 ? 28.049 39.005 -39.374 1.00 27.73 1267 PRO A C 1
ATOM 10009 O O . PRO A 1 1267 ? 29.188 38.601 -39.126 1.00 27.73 1267 PRO A O 1
ATOM 10012 N N . VAL A 1 1268 ? 27.353 39.700 -38.464 1.00 31.50 1268 VAL A N 1
ATOM 10013 C CA . VAL A 1 1268 ? 27.949 40.230 -37.219 1.00 31.50 1268 VAL A CA 1
ATOM 10014 C C . VAL A 1 1268 ? 28.359 39.123 -36.234 1.00 31.50 1268 VAL A C 1
ATOM 10016 O O . VAL A 1 1268 ? 29.256 39.320 -35.410 1.00 31.50 1268 VAL A O 1
ATOM 10019 N N . ILE A 1 1269 ? 27.773 37.924 -36.338 1.00 35.34 1269 ILE A N 1
ATOM 10020 C CA . ILE A 1 1269 ? 28.116 36.781 -35.472 1.00 35.34 1269 ILE A CA 1
ATOM 10021 C C . ILE A 1 1269 ? 29.445 36.121 -35.888 1.00 35.34 1269 ILE A C 1
ATOM 10023 O O . ILE A 1 1269 ? 30.204 35.683 -35.020 1.00 35.34 1269 ILE A O 1
ATOM 10027 N N . ALA A 1 1270 ? 29.786 36.107 -37.183 1.00 29.86 1270 ALA A N 1
ATOM 10028 C CA . ALA A 1 1270 ? 31.021 35.488 -37.676 1.00 29.86 1270 ALA A CA 1
ATOM 10029 C C . ALA A 1 1270 ? 32.282 36.171 -37.109 1.00 29.86 1270 ALA A C 1
ATOM 10031 O O . ALA A 1 1270 ? 33.203 35.502 -36.636 1.00 29.86 1270 ALA A O 1
ATOM 10032 N N . ALA A 1 1271 ? 32.279 37.507 -37.053 1.00 29.97 1271 ALA A N 1
ATOM 10033 C CA . ALA A 1 1271 ? 33.410 38.316 -36.590 1.00 29.97 1271 ALA A CA 1
ATOM 10034 C C . ALA A 1 1271 ? 33.778 38.120 -35.101 1.00 29.97 1271 ALA A C 1
ATOM 10036 O O . ALA A 1 1271 ? 34.864 38.515 -34.678 1.00 29.97 1271 ALA A O 1
ATOM 10037 N N . ARG A 1 1272 ? 32.901 37.511 -34.286 1.00 32.69 1272 ARG A N 1
ATOM 10038 C CA . ARG A 1 1272 ? 33.152 37.272 -32.850 1.00 32.69 1272 ARG A CA 1
ATOM 10039 C C . ARG A 1 1272 ? 33.770 35.911 -32.526 1.00 32.69 1272 ARG A C 1
ATOM 10041 O O . ARG A 1 1272 ? 34.351 35.771 -31.452 1.00 32.69 1272 ARG A O 1
ATOM 10048 N N . LEU A 1 1273 ? 33.693 34.933 -33.429 1.00 31.42 1273 LEU A N 1
ATOM 10049 C CA . LEU A 1 1273 ? 34.251 33.592 -33.203 1.00 31.42 1273 LEU A CA 1
ATOM 10050 C C . LEU A 1 1273 ? 35.750 33.500 -33.531 1.00 31.42 1273 LEU A C 1
ATOM 10052 O O . LEU A 1 1273 ? 36.478 32.750 -32.881 1.00 31.42 1273 LEU A O 1
ATOM 10056 N N . GLU A 1 1274 ? 36.245 34.300 -34.477 1.00 29.73 1274 GLU A N 1
ATOM 10057 C CA . GLU A 1 1274 ? 37.649 34.239 -34.904 1.00 29.73 1274 GLU A CA 1
ATOM 10058 C C . GLU A 1 1274 ? 38.631 34.793 -33.845 1.00 29.73 1274 GLU A C 1
ATOM 10060 O O . GLU A 1 1274 ? 39.768 34.324 -33.727 1.00 29.73 1274 GLU A O 1
ATOM 10065 N N . ALA A 1 1275 ? 38.171 35.720 -32.995 1.00 31.59 1275 ALA A N 1
ATOM 10066 C CA . ALA A 1 1275 ? 38.971 36.380 -31.957 1.00 31.59 1275 ALA A CA 1
ATOM 10067 C C . ALA A 1 1275 ? 39.408 35.464 -30.790 1.00 31.59 1275 ALA A C 1
ATOM 10069 O O . ALA A 1 1275 ? 40.367 35.779 -30.088 1.00 31.59 1275 ALA A O 1
ATOM 10070 N N . VAL A 1 1276 ? 38.744 34.321 -30.579 1.00 35.25 1276 VAL A N 1
ATOM 10071 C CA . VAL A 1 1276 ? 39.015 33.411 -29.442 1.00 35.25 1276 VAL A CA 1
ATOM 10072 C C . VAL A 1 1276 ? 40.145 32.407 -29.751 1.00 35.25 1276 VAL A C 1
ATOM 10074 O O . VAL A 1 1276 ? 40.684 31.756 -28.856 1.00 35.25 1276 VAL A O 1
ATOM 10077 N N . SER A 1 1277 ? 40.572 32.314 -31.014 1.00 30.30 1277 SER A N 1
ATOM 10078 C CA . SER A 1 1277 ? 41.531 31.309 -31.505 1.00 30.30 1277 SER A CA 1
ATOM 10079 C C . SER A 1 1277 ? 43.010 31.550 -31.138 1.00 30.30 1277 SER A C 1
ATOM 10081 O O . SER A 1 1277 ? 43.840 30.674 -31.375 1.00 30.30 1277 SER A O 1
ATOM 10083 N N . LYS A 1 1278 ? 43.368 32.710 -30.561 1.00 28.17 1278 LYS A N 1
ATOM 10084 C CA . LYS A 1 1278 ? 44.765 33.191 -30.438 1.00 28.17 1278 LYS A CA 1
ATOM 10085 C C . LYS A 1 1278 ? 45.224 33.462 -28.993 1.00 28.17 1278 LYS A C 1
ATOM 10087 O O . LYS A 1 1278 ? 45.773 34.519 -28.699 1.00 28.17 1278 LYS A O 1
ATOM 10092 N N . THR A 1 1279 ? 45.037 32.503 -28.082 1.00 37.00 1279 THR A N 1
ATOM 10093 C CA . THR A 1 1279 ? 45.620 32.538 -26.718 1.00 37.00 1279 THR A CA 1
ATOM 10094 C C . THR A 1 1279 ? 46.451 31.284 -26.414 1.00 37.00 1279 THR A C 1
ATOM 10096 O O . THR A 1 1279 ? 46.244 30.229 -27.011 1.00 37.00 1279 THR A O 1
ATOM 10099 N N . SER A 1 1280 ? 47.468 31.415 -25.552 1.00 34.56 1280 SER A N 1
ATOM 10100 C CA . SER A 1 1280 ? 48.604 30.478 -25.493 1.00 34.56 1280 SER A CA 1
ATOM 10101 C C . SER A 1 1280 ? 48.370 29.217 -24.630 1.00 34.56 1280 SER A C 1
ATOM 10103 O O . SER A 1 1280 ? 47.504 29.211 -23.750 1.00 34.56 1280 SER A O 1
ATOM 10105 N N . PRO A 1 1281 ? 49.147 28.126 -24.833 1.00 31.91 1281 PRO A N 1
ATOM 10106 C CA . PRO A 1 1281 ? 48.869 26.829 -24.198 1.00 31.91 1281 PRO A CA 1
ATOM 10107 C C . PRO A 1 1281 ? 48.970 26.800 -22.664 1.00 31.91 1281 PRO A C 1
ATOM 10109 O O . PRO A 1 1281 ? 48.274 26.010 -22.023 1.00 31.91 1281 PRO A O 1
ATOM 10112 N N . GLY A 1 1282 ? 49.814 27.647 -22.062 1.00 36.12 1282 GLY A N 1
ATOM 10113 C CA . GLY A 1 1282 ? 50.153 27.575 -20.632 1.00 36.12 1282 GLY A CA 1
ATOM 10114 C C . GLY A 1 1282 ? 48.960 27.747 -19.683 1.00 36.12 1282 GLY A C 1
ATOM 10115 O O . GLY A 1 1282 ? 48.900 27.107 -18.634 1.00 36.12 1282 GLY A O 1
ATOM 10116 N N . THR A 1 1283 ? 47.965 28.551 -20.066 1.00 38.53 1283 THR A N 1
ATOM 10117 C CA . THR A 1 1283 ? 46.813 28.858 -19.203 1.00 38.53 1283 THR A CA 1
ATOM 10118 C C . THR A 1 1283 ? 45.876 27.659 -19.013 1.00 38.53 1283 THR A C 1
ATOM 10120 O O . THR A 1 1283 ? 45.238 27.544 -17.968 1.00 38.53 1283 THR A O 1
ATOM 10123 N N . ARG A 1 1284 ? 45.819 26.719 -19.972 1.00 35.69 1284 ARG A N 1
ATOM 10124 C CA . ARG A 1 1284 ? 44.929 25.543 -19.887 1.00 35.69 1284 ARG A CA 1
ATOM 10125 C C . ARG A 1 1284 ? 45.375 24.545 -18.812 1.00 35.69 1284 ARG A C 1
ATOM 10127 O O . ARG A 1 1284 ? 44.532 24.022 -18.088 1.00 35.69 1284 ARG A O 1
ATOM 10134 N N . ALA A 1 1285 ? 46.684 24.336 -18.650 1.00 34.47 1285 ALA A N 1
ATOM 10135 C CA . ALA A 1 1285 ? 47.227 23.406 -17.654 1.00 34.47 1285 ALA A CA 1
ATOM 10136 C C . ALA A 1 1285 ? 46.956 23.861 -16.205 1.00 34.47 1285 ALA A C 1
ATOM 10138 O O . ALA A 1 1285 ? 46.594 23.050 -15.355 1.00 34.47 1285 ALA A O 1
ATOM 10139 N N . SER A 1 1286 ? 47.067 25.168 -15.936 1.00 31.56 1286 SER A N 1
ATOM 10140 C CA . SER A 1 1286 ? 46.846 25.756 -14.603 1.00 31.56 1286 SER A CA 1
ATOM 10141 C C . SER A 1 1286 ? 45.391 25.633 -14.120 1.00 31.56 1286 SER A C 1
ATOM 10143 O O . SER A 1 1286 ? 45.140 25.454 -12.927 1.00 31.56 1286 SER A O 1
ATOM 10145 N N . VAL A 1 1287 ? 44.423 25.682 -15.043 1.00 38.91 1287 VAL A N 1
ATOM 10146 C CA . VAL A 1 1287 ? 42.994 25.511 -14.726 1.00 38.91 1287 VAL A CA 1
ATOM 10147 C C . VAL A 1 1287 ? 42.638 24.034 -14.535 1.00 38.91 1287 VAL A C 1
ATOM 10149 O O . VAL A 1 1287 ? 41.950 23.707 -13.571 1.00 38.91 1287 VAL A O 1
ATOM 10152 N N . ALA A 1 1288 ? 43.156 23.134 -15.380 1.00 36.47 1288 ALA A N 1
ATOM 10153 C CA . ALA A 1 1288 ? 42.947 21.690 -15.233 1.00 36.47 1288 ALA A CA 1
ATOM 10154 C C . ALA A 1 1288 ? 43.475 21.166 -13.883 1.00 36.47 1288 ALA A C 1
ATOM 10156 O O . ALA A 1 1288 ? 42.726 20.560 -13.118 1.00 36.47 1288 ALA A O 1
ATOM 10157 N N . ALA A 1 1289 ? 44.718 21.508 -13.522 1.00 31.05 1289 ALA A N 1
ATOM 10158 C CA . ALA A 1 1289 ? 45.329 21.081 -12.261 1.00 31.05 1289 ALA A CA 1
ATOM 10159 C C . ALA A 1 1289 ? 44.571 21.574 -11.008 1.00 31.05 1289 ALA A C 1
ATOM 10161 O O . ALA A 1 1289 ? 44.592 20.912 -9.970 1.00 31.05 1289 ALA A O 1
ATOM 10162 N N . LYS A 1 1290 ? 43.871 22.716 -11.089 1.00 32.94 1290 LYS A N 1
ATOM 10163 C CA . LYS A 1 1290 ? 43.023 23.222 -9.995 1.00 32.94 1290 LYS A CA 1
ATOM 10164 C C . LYS A 1 1290 ? 41.655 22.539 -9.904 1.00 32.94 1290 LYS A C 1
ATOM 10166 O O . LYS A 1 1290 ? 41.062 22.561 -8.829 1.00 32.94 1290 LYS A O 1
ATOM 10171 N N . LEU A 1 1291 ? 41.169 21.917 -10.978 1.00 33.97 1291 LEU A N 1
ATOM 10172 C CA . LEU A 1 1291 ? 39.933 21.128 -10.962 1.00 33.97 1291 LEU A CA 1
ATOM 10173 C C . LEU A 1 1291 ? 40.172 19.722 -10.381 1.00 33.97 1291 LEU A C 1
ATOM 10175 O O . LEU A 1 1291 ? 39.421 19.306 -9.498 1.00 33.97 1291 LEU A O 1
ATOM 10179 N N . ASP A 1 1292 ? 41.267 19.046 -10.746 1.00 29.94 1292 ASP A N 1
ATOM 10180 C CA . ASP A 1 1292 ? 41.643 17.748 -10.150 1.00 29.94 1292 ASP A CA 1
ATOM 10181 C C . ASP A 1 1292 ? 41.966 17.856 -8.645 1.00 29.94 1292 ASP A C 1
ATOM 10183 O O . ASP A 1 1292 ? 41.624 16.974 -7.846 1.00 29.94 1292 ASP A O 1
ATOM 10187 N N . ALA A 1 1293 ? 42.547 18.984 -8.216 1.00 26.83 1293 ALA A N 1
ATOM 10188 C CA . ALA A 1 1293 ? 42.785 19.279 -6.802 1.00 26.83 1293 ALA A CA 1
ATOM 10189 C C . ALA A 1 1293 ? 41.487 19.463 -5.983 1.00 26.83 1293 ALA A C 1
ATOM 10191 O O . ALA A 1 1293 ? 41.495 19.253 -4.771 1.00 26.83 1293 ALA A O 1
ATOM 10192 N N . LEU A 1 1294 ? 40.365 19.818 -6.623 1.00 30.28 1294 LEU A N 1
ATOM 10193 C CA . LEU A 1 1294 ? 39.050 19.917 -5.974 1.00 30.28 1294 LEU A CA 1
ATOM 10194 C C . LEU A 1 1294 ? 38.277 18.591 -6.025 1.00 30.28 1294 LEU A C 1
ATOM 10196 O O . LEU A 1 1294 ? 37.643 18.216 -5.037 1.00 30.28 1294 LEU A O 1
ATOM 10200 N N . ALA A 1 1295 ? 38.381 17.835 -7.123 1.00 29.00 1295 ALA A N 1
ATOM 10201 C CA . ALA A 1 1295 ? 37.781 16.503 -7.238 1.00 29.00 1295 ALA A CA 1
ATOM 10202 C C . ALA A 1 1295 ? 38.332 15.522 -6.184 1.00 29.00 1295 ALA A C 1
ATOM 10204 O O . ALA A 1 1295 ? 37.582 14.764 -5.564 1.00 29.00 1295 ALA A O 1
ATOM 10205 N N . SER A 1 1296 ? 39.640 15.575 -5.929 1.00 26.20 1296 SER A N 1
ATOM 10206 C CA . SER A 1 1296 ? 40.329 14.656 -5.013 1.00 26.20 1296 SER A CA 1
ATOM 10207 C C . SER A 1 1296 ? 40.042 14.891 -3.519 1.00 26.20 1296 SER A C 1
ATOM 10209 O O . SER A 1 1296 ? 40.219 13.968 -2.720 1.00 26.20 1296 SER A O 1
ATOM 10211 N N . PHE A 1 1297 ? 39.520 16.060 -3.120 1.00 25.31 1297 PHE A N 1
ATOM 10212 C CA . PHE A 1 1297 ? 39.118 16.318 -1.727 1.00 25.31 1297 PHE A CA 1
ATOM 10213 C C . PHE A 1 1297 ? 37.738 15.723 -1.381 1.00 25.31 1297 PHE A C 1
ATOM 10215 O O . PHE A 1 1297 ? 37.507 15.313 -0.246 1.00 25.31 1297 PHE A O 1
ATOM 10222 N N . SER A 1 1298 ? 36.831 15.606 -2.360 1.00 28.70 1298 SER A N 1
ATOM 10223 C CA . SER A 1 1298 ? 35.474 15.078 -2.138 1.00 28.70 1298 SER A CA 1
ATOM 10224 C C . SER A 1 1298 ? 35.437 13.549 -1.971 1.00 28.70 1298 SER A C 1
ATOM 10226 O O . SER A 1 1298 ? 34.667 13.029 -1.162 1.00 28.70 1298 SER A O 1
ATOM 10228 N N . MET A 1 1299 ? 36.316 12.810 -2.660 1.00 26.53 1299 MET A N 1
ATOM 10229 C CA . MET A 1 1299 ? 36.302 11.336 -2.642 1.00 26.53 1299 MET A CA 1
ATOM 10230 C C . MET A 1 1299 ? 36.689 10.717 -1.285 1.00 26.53 1299 MET A C 1
ATOM 10232 O O . MET A 1 1299 ? 36.249 9.612 -0.969 1.00 26.53 1299 MET A O 1
ATOM 10236 N N . ARG A 1 1300 ? 37.464 11.422 -0.445 1.00 25.19 1300 ARG A N 1
ATOM 10237 C CA . ARG A 1 1300 ? 37.897 10.908 0.872 1.00 25.19 1300 ARG A CA 1
ATOM 10238 C C . ARG A 1 1300 ? 36.808 10.907 1.952 1.00 25.19 1300 ARG A C 1
ATOM 10240 O O . ARG A 1 1300 ? 37.012 10.270 2.9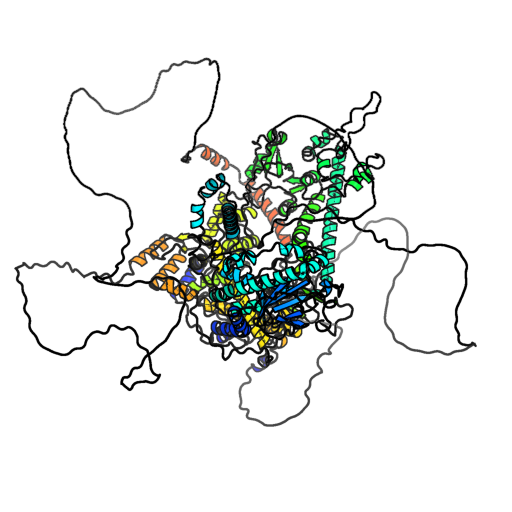79 1.00 25.19 1300 ARG A O 1
ATOM 10247 N N . ALA A 1 1301 ? 35.665 11.554 1.721 1.00 27.00 1301 ALA A N 1
ATOM 10248 C CA . ALA A 1 1301 ? 34.507 11.478 2.617 1.00 27.00 1301 ALA A CA 1
ATOM 10249 C C . ALA A 1 1301 ? 33.533 10.339 2.251 1.00 27.00 1301 ALA A C 1
ATOM 10251 O O . ALA A 1 1301 ? 32.867 9.799 3.129 1.00 27.00 1301 ALA A O 1
ATOM 10252 N N . ALA A 1 1302 ? 33.461 9.948 0.972 1.00 26.31 1302 ALA A N 1
ATOM 10253 C CA . ALA A 1 1302 ? 32.560 8.891 0.501 1.00 26.31 1302 ALA A CA 1
ATOM 10254 C C . ALA A 1 1302 ? 33.110 7.473 0.752 1.00 26.31 1302 ALA A C 1
ATOM 10256 O O . ALA A 1 1302 ? 32.358 6.564 1.096 1.00 26.31 1302 ALA A O 1
ATOM 10257 N N . ALA A 1 1303 ? 34.432 7.288 0.652 1.00 24.20 1303 ALA A N 1
ATOM 10258 C CA . ALA A 1 1303 ? 35.091 5.984 0.788 1.00 24.20 1303 ALA A CA 1
ATOM 10259 C C . ALA A 1 1303 ? 35.067 5.372 2.211 1.00 24.20 1303 ALA A C 1
ATOM 10261 O O . ALA A 1 1303 ? 35.609 4.290 2.417 1.00 24.20 1303 ALA A O 1
ATOM 10262 N N . ALA A 1 1304 ? 34.461 6.048 3.193 1.00 24.95 1304 ALA A N 1
ATOM 10263 C CA . ALA A 1 1304 ? 34.410 5.616 4.593 1.00 24.95 1304 ALA A CA 1
ATOM 10264 C C . ALA A 1 1304 ? 33.104 4.890 4.991 1.00 24.95 1304 ALA A C 1
ATOM 10266 O O . ALA A 1 1304 ? 32.975 4.498 6.148 1.00 24.95 1304 ALA A O 1
ATOM 10267 N N . ALA A 1 1305 ? 32.140 4.728 4.071 1.00 26.19 1305 ALA A N 1
ATOM 10268 C CA . ALA A 1 1305 ? 30.793 4.224 4.385 1.00 26.19 1305 ALA A CA 1
ATOM 10269 C C . ALA A 1 1305 ? 30.379 2.914 3.676 1.00 26.19 1305 ALA A C 1
ATOM 10271 O O . ALA A 1 1305 ? 29.474 2.244 4.158 1.00 26.19 1305 ALA A O 1
ATOM 10272 N N . GLU A 1 1306 ? 31.026 2.513 2.573 1.00 26.61 1306 GLU A N 1
ATOM 10273 C CA . GLU A 1 1306 ? 30.692 1.275 1.824 1.00 26.61 1306 GLU A CA 1
ATOM 10274 C C . GLU A 1 1306 ? 31.662 0.099 2.089 1.00 26.61 1306 GLU A C 1
ATOM 10276 O O . GLU A 1 1306 ? 31.578 -0.941 1.444 1.00 26.61 1306 GLU A O 1
ATOM 10281 N N . ALA A 1 1307 ? 32.576 0.221 3.058 1.00 24.84 1307 ALA A N 1
ATOM 10282 C CA . ALA A 1 1307 ? 33.617 -0.780 3.344 1.00 24.84 1307 ALA A CA 1
ATOM 10283 C C . ALA A 1 1307 ? 33.239 -1.816 4.432 1.00 24.84 1307 ALA A C 1
ATOM 10285 O O . ALA A 1 1307 ? 34.128 -2.432 5.017 1.00 24.84 1307 ALA A O 1
ATOM 10286 N N . ALA A 1 1308 ? 31.947 -1.977 4.751 1.00 24.61 1308 ALA A N 1
ATOM 10287 C CA . ALA A 1 1308 ? 31.503 -2.660 5.973 1.00 24.61 1308 ALA A CA 1
ATOM 10288 C C . ALA A 1 1308 ? 30.332 -3.659 5.820 1.00 24.61 1308 ALA A C 1
ATOM 10290 O O . ALA A 1 1308 ? 29.590 -3.833 6.776 1.00 24.61 1308 ALA A O 1
ATOM 10291 N N . VAL A 1 1309 ? 30.192 -4.363 4.682 1.00 25.67 1309 VAL A N 1
ATOM 10292 C CA . VAL A 1 1309 ? 29.483 -5.671 4.597 1.00 25.67 1309 VAL A CA 1
ATOM 10293 C C . VAL A 1 1309 ? 30.103 -6.545 3.490 1.00 25.67 1309 VAL A C 1
ATOM 10295 O O . VAL A 1 1309 ? 29.597 -6.579 2.371 1.00 25.67 1309 VAL A O 1
ATOM 10298 N N . THR A 1 1310 ? 31.210 -7.252 3.766 1.00 26.69 1310 THR A N 1
ATOM 10299 C CA . THR A 1 1310 ? 31.514 -8.601 3.213 1.00 26.69 1310 THR A CA 1
ATOM 10300 C C . THR A 1 1310 ? 32.806 -9.204 3.786 1.00 26.69 1310 THR A C 1
ATOM 10302 O O . THR A 1 1310 ? 33.723 -8.490 4.177 1.00 26.69 1310 THR A O 1
ATOM 10305 N N . THR A 1 1311 ? 32.883 -10.541 3.754 1.00 29.11 1311 THR A N 1
ATOM 10306 C CA . THR A 1 1311 ? 34.073 -11.402 3.951 1.00 29.11 1311 THR A CA 1
ATOM 10307 C C . THR A 1 1311 ? 34.846 -11.309 5.274 1.00 29.11 1311 THR A C 1
ATOM 10309 O O . THR A 1 1311 ? 35.616 -10.392 5.544 1.00 29.11 1311 THR A O 1
ATOM 10312 N N . THR A 1 1312 ? 34.744 -12.388 6.047 1.00 23.66 1312 THR A N 1
ATOM 10313 C CA . THR A 1 1312 ? 35.591 -12.721 7.194 1.00 23.66 1312 THR A CA 1
ATOM 10314 C C . THR A 1 1312 ? 36.987 -13.197 6.764 1.00 23.66 1312 THR A C 1
ATOM 10316 O O . THR A 1 1312 ? 37.165 -14.341 6.353 1.00 23.66 1312 THR A O 1
ATOM 10319 N N . THR A 1 1313 ? 38.018 -12.371 6.959 1.00 29.53 1313 THR A N 1
ATOM 10320 C CA . THR A 1 1313 ? 39.423 -12.829 7.018 1.00 29.53 1313 THR A CA 1
ATOM 10321 C C . THR A 1 1313 ? 40.202 -12.052 8.073 1.00 29.53 1313 THR A C 1
ATOM 10323 O O . THR A 1 1313 ? 40.173 -10.825 8.083 1.00 29.53 1313 THR A O 1
ATOM 10326 N N . THR A 1 1314 ? 40.915 -12.760 8.948 1.00 25.86 1314 THR A N 1
ATOM 10327 C CA . THR A 1 1314 ? 41.736 -12.193 10.032 1.00 25.86 1314 THR A CA 1
ATOM 10328 C C . THR A 1 1314 ? 43.078 -11.636 9.537 1.00 25.86 1314 THR A C 1
ATOM 10330 O O . THR A 1 1314 ? 43.827 -12.390 8.913 1.00 25.86 1314 THR A O 1
ATOM 10333 N N . PRO A 1 1315 ? 43.453 -10.397 9.903 1.00 33.53 1315 PRO A N 1
ATOM 10334 C CA . PRO A 1 1315 ? 44.832 -9.917 9.851 1.00 33.53 1315 PRO A CA 1
ATOM 10335 C C . PRO A 1 1315 ? 45.463 -9.807 11.255 1.00 33.53 1315 PRO A C 1
ATOM 10337 O O . PRO A 1 1315 ? 44.811 -9.414 12.222 1.00 33.53 1315 PRO A O 1
ATOM 10340 N N . GLU A 1 1316 ? 46.751 -10.136 11.362 1.00 31.09 1316 GLU A N 1
ATOM 10341 C CA . GLU A 1 1316 ? 47.560 -9.953 12.579 1.00 31.09 1316 GLU A CA 1
ATOM 10342 C C . GLU A 1 1316 ? 47.930 -8.467 12.812 1.00 31.09 1316 GLU A C 1
ATOM 10344 O O . GLU A 1 1316 ? 47.936 -7.676 11.863 1.00 31.09 1316 GLU A O 1
ATOM 10349 N N . PRO A 1 1317 ? 48.230 -8.043 14.059 1.00 35.22 1317 PRO A N 1
ATOM 10350 C CA . PRO A 1 1317 ? 48.469 -6.634 14.376 1.00 35.22 1317 PRO A CA 1
ATOM 10351 C C . PRO A 1 1317 ? 49.836 -6.123 13.873 1.00 35.22 1317 PRO A C 1
ATOM 10353 O O . PRO A 1 1317 ? 50.837 -6.837 13.975 1.00 35.22 1317 PRO A O 1
ATOM 10356 N N . PRO A 1 1318 ? 49.928 -4.864 13.397 1.00 43.94 1318 PRO A N 1
ATOM 10357 C CA . PRO A 1 1318 ? 51.190 -4.275 12.953 1.00 43.94 1318 PRO A CA 1
ATOM 10358 C C . PRO A 1 1318 ? 52.163 -4.041 14.120 1.00 43.94 1318 PRO A C 1
ATOM 10360 O O . PRO A 1 1318 ? 51.795 -3.548 15.186 1.00 43.94 1318 PRO A O 1
ATOM 10363 N N . THR A 1 1319 ? 53.433 -4.378 13.896 1.00 34.88 1319 THR A N 1
ATOM 10364 C CA . THR A 1 1319 ? 54.518 -4.305 14.887 1.00 34.88 1319 THR A CA 1
ATOM 10365 C C . THR A 1 1319 ? 55.036 -2.885 15.145 1.00 34.88 1319 THR A C 1
ATOM 10367 O O . THR A 1 1319 ? 54.966 -2.014 14.281 1.00 34.88 1319 THR A O 1
ATOM 10370 N N . ASN A 1 1320 ? 55.628 -2.681 16.329 1.00 33.69 1320 ASN A N 1
ATOM 10371 C CA . ASN A 1 1320 ? 56.161 -1.398 16.808 1.00 33.69 1320 ASN A CA 1
ATOM 10372 C C . ASN A 1 1320 ? 57.184 -0.721 15.863 1.00 33.69 1320 ASN A C 1
ATOM 10374 O O . ASN A 1 1320 ? 58.019 -1.416 15.277 1.00 33.69 1320 ASN A O 1
ATOM 10378 N N . PRO A 1 1321 ? 57.235 0.628 15.822 1.00 46.62 1321 PRO A N 1
ATOM 10379 C CA . PRO A 1 1321 ? 58.398 1.367 15.328 1.00 46.62 1321 PRO A CA 1
ATOM 10380 C C . PRO A 1 1321 ? 59.589 1.293 16.319 1.00 46.62 1321 PRO A C 1
ATOM 10382 O O . PRO A 1 1321 ? 59.383 1.055 17.514 1.00 46.62 1321 PRO A O 1
ATOM 10385 N N . PRO A 1 1322 ? 60.840 1.500 15.860 1.00 45.22 1322 PRO A N 1
ATOM 10386 C CA . PRO A 1 1322 ? 62.042 1.342 16.687 1.00 45.22 1322 PRO A CA 1
ATOM 10387 C C . PRO A 1 1322 ? 62.330 2.553 17.609 1.00 45.22 1322 PRO A C 1
ATOM 10389 O O . PRO A 1 1322 ? 62.054 3.691 17.224 1.00 45.22 1322 PRO A O 1
ATOM 10392 N N . PRO A 1 1323 ? 62.940 2.350 18.798 1.00 32.72 1323 PRO A N 1
ATOM 10393 C CA . PRO A 1 1323 ? 63.212 3.425 19.758 1.00 32.72 1323 PRO A CA 1
ATOM 10394 C C . PRO A 1 1323 ? 64.660 3.958 19.716 1.00 32.72 1323 PRO A C 1
ATOM 10396 O O . PRO A 1 1323 ? 65.608 3.196 19.895 1.00 32.72 1323 PRO A O 1
ATOM 10399 N N . VAL A 1 1324 ? 64.836 5.284 19.614 1.00 35.19 1324 VAL A N 1
ATOM 10400 C CA . VAL A 1 1324 ? 66.077 5.998 19.993 1.00 35.19 1324 VAL A CA 1
ATOM 10401 C C . VAL A 1 1324 ? 65.738 7.356 20.629 1.00 35.19 1324 VAL A C 1
ATOM 10403 O O . VAL A 1 1324 ? 64.868 8.079 20.154 1.00 35.19 1324 VAL A O 1
ATOM 10406 N N . ALA A 1 1325 ? 66.458 7.702 21.696 1.00 33.56 1325 ALA A N 1
ATOM 10407 C CA . ALA A 1 1325 ? 66.508 9.002 22.379 1.00 33.56 1325 ALA A CA 1
ATOM 10408 C C . ALA A 1 1325 ? 67.925 9.128 23.016 1.00 33.56 1325 ALA A C 1
ATOM 10410 O O . ALA A 1 1325 ? 68.747 8.244 22.758 1.00 33.56 1325 ALA A O 1
ATOM 10411 N N . PRO A 1 1326 ? 68.259 10.087 23.911 1.00 40.16 1326 PRO A N 1
ATOM 10412 C CA . PRO A 1 1326 ? 67.654 11.390 24.231 1.00 40.16 1326 PRO A CA 1
ATOM 10413 C C . PRO A 1 1326 ? 68.693 12.551 24.233 1.00 40.16 1326 PRO A C 1
ATOM 10415 O O . PRO A 1 1326 ? 69.889 12.309 24.072 1.00 40.16 1326 PRO A O 1
ATOM 10418 N N . LYS A 1 1327 ? 68.241 13.792 24.515 1.00 35.12 1327 LYS A N 1
ATOM 10419 C CA . LYS A 1 1327 ? 68.878 14.873 25.335 1.00 35.12 1327 LYS A CA 1
ATOM 10420 C C . LYS A 1 1327 ? 68.385 16.266 24.884 1.00 35.12 1327 LYS A C 1
ATOM 10422 O O . LYS A 1 1327 ? 68.148 16.443 23.699 1.00 35.12 1327 LYS A O 1
ATOM 10427 N N . ALA A 1 1328 ? 68.361 17.344 25.677 1.00 31.92 1328 ALA A N 1
ATOM 10428 C CA . ALA A 1 1328 ? 68.072 17.604 27.104 1.00 31.92 1328 ALA A CA 1
ATOM 10429 C C . ALA A 1 1328 ? 68.613 19.012 27.451 1.00 31.92 1328 ALA A C 1
ATOM 10431 O O . ALA A 1 1328 ? 69.797 19.259 27.214 1.00 31.92 1328 ALA A O 1
ATOM 10432 N N . LYS A 1 1329 ? 67.799 19.898 28.048 1.00 36.88 1329 LYS A N 1
ATOM 10433 C CA . LYS A 1 1329 ? 68.253 21.051 28.859 1.00 36.88 1329 LYS A CA 1
ATOM 10434 C C . LYS A 1 1329 ? 67.089 21.659 29.665 1.00 36.88 1329 LYS A C 1
ATOM 10436 O O . LYS A 1 1329 ? 66.087 22.065 29.091 1.00 36.88 1329 LYS A O 1
ATOM 10441 N N . GLU A 1 1330 ? 67.266 21.698 30.981 1.00 28.44 1330 GLU A N 1
ATOM 10442 C CA . GLU A 1 1330 ? 66.426 22.332 32.022 1.00 28.44 1330 GLU A CA 1
ATOM 10443 C C . GLU A 1 1330 ? 67.162 23.610 32.539 1.00 28.44 1330 GLU A C 1
ATOM 10445 O O . GLU A 1 1330 ? 68.176 23.951 31.912 1.00 28.44 1330 GLU A O 1
ATOM 10450 N N . PRO A 1 1331 ? 66.799 24.312 33.651 1.00 45.66 1331 PRO A N 1
ATOM 10451 C CA . PRO A 1 1331 ? 65.686 24.168 34.621 1.00 45.66 1331 PRO A CA 1
ATOM 10452 C C . PRO A 1 1331 ? 64.896 25.500 34.832 1.00 45.66 1331 PRO A C 1
ATOM 10454 O O . PRO A 1 1331 ? 65.006 26.387 33.993 1.00 45.66 1331 PRO A O 1
ATOM 10457 N N . THR A 1 1332 ? 64.041 25.768 35.840 1.00 33.91 1332 THR A N 1
ATOM 10458 C CA . THR A 1 1332 ? 63.671 25.136 37.146 1.00 33.91 1332 THR A CA 1
ATOM 10459 C C . THR A 1 1332 ? 62.154 25.431 37.424 1.00 33.91 1332 THR A C 1
ATOM 10461 O O . THR A 1 1332 ? 61.461 25.722 36.455 1.00 33.91 1332 THR A O 1
ATOM 10464 N N . THR A 1 1333 ? 61.484 25.372 38.597 1.00 34.25 1333 THR A N 1
ATOM 10465 C CA . THR A 1 1333 ? 61.846 25.306 40.039 1.00 34.25 1333 THR A CA 1
ATOM 10466 C C . THR A 1 1333 ? 60.715 24.668 40.896 1.00 34.25 1333 THR A C 1
ATOM 10468 O O . THR A 1 1333 ? 59.548 24.735 40.535 1.00 34.25 1333 THR A O 1
ATOM 10471 N N . THR A 1 1334 ? 61.091 24.082 42.044 1.00 34.97 1334 THR A N 1
ATOM 10472 C CA . THR A 1 1334 ? 60.405 23.963 43.373 1.00 34.97 1334 THR A CA 1
ATOM 10473 C C . THR A 1 1334 ? 58.928 24.401 43.580 1.00 34.97 1334 THR A C 1
ATOM 10475 O O . THR A 1 1334 ? 58.572 25.496 43.164 1.00 34.97 1334 THR A O 1
ATOM 10478 N N . MET A 1 1335 ? 58.073 23.719 44.379 1.00 34.38 1335 MET A N 1
ATOM 10479 C CA . MET A 1 1335 ? 58.280 22.616 45.361 1.00 34.38 1335 MET A CA 1
ATOM 10480 C C . MET A 1 1335 ? 57.022 21.742 45.640 1.00 34.38 1335 MET A C 1
ATOM 10482 O O . MET A 1 1335 ? 55.952 22.296 45.869 1.00 34.38 1335 MET A O 1
ATOM 10486 N N . ALA A 1 1336 ? 57.257 20.423 45.822 1.00 35.88 1336 ALA A N 1
ATOM 10487 C CA . ALA A 1 1336 ? 56.571 19.468 46.738 1.00 35.88 1336 ALA A CA 1
ATOM 10488 C C . ALA A 1 1336 ? 55.081 19.074 46.497 1.00 35.88 1336 ALA A C 1
ATOM 10490 O O . ALA A 1 1336 ? 54.401 19.729 45.722 1.00 35.88 1336 ALA A O 1
ATOM 10491 N N . GLU A 1 1337 ? 54.445 18.063 47.137 1.00 34.97 1337 GLU A N 1
ATOM 10492 C CA . GLU A 1 1337 ? 54.727 16.670 47.633 1.00 34.97 1337 GLU A CA 1
ATOM 10493 C C . GLU A 1 1337 ? 53.342 16.034 48.036 1.00 34.97 1337 GLU A C 1
ATOM 10495 O O . GLU A 1 1337 ? 52.359 16.768 48.029 1.00 34.97 1337 GLU A O 1
ATOM 10500 N N . LYS A 1 1338 ? 53.059 14.756 48.394 1.00 34.03 1338 LYS A N 1
ATOM 10501 C CA . LYS A 1 1338 ? 53.716 13.422 48.576 1.00 34.03 1338 LYS A CA 1
ATOM 10502 C C . LYS A 1 1338 ? 52.589 12.341 48.334 1.00 34.03 1338 LYS A C 1
ATOM 10504 O O . LYS A 1 1338 ? 51.443 12.625 48.652 1.00 34.03 1338 LYS A O 1
ATOM 10509 N N . VAL A 1 1339 ? 52.749 11.208 47.613 1.00 34.12 1339 VAL A N 1
ATOM 10510 C CA . VAL A 1 1339 ? 53.250 9.850 48.031 1.00 34.12 1339 VAL A CA 1
ATOM 10511 C C . VAL A 1 1339 ? 52.265 9.052 48.950 1.00 34.12 1339 VAL A C 1
ATOM 10513 O O . VAL A 1 1339 ? 51.922 9.576 49.998 1.00 34.12 1339 VAL A O 1
ATOM 10516 N N . LEU A 1 1340 ? 51.810 7.790 48.702 1.00 32.94 1340 LEU A N 1
ATOM 10517 C CA . LEU A 1 1340 ? 51.994 6.825 47.576 1.00 32.94 1340 LEU A CA 1
ATOM 10518 C C . LEU A 1 1340 ? 51.059 5.551 47.597 1.00 32.94 1340 LEU A C 1
ATOM 10520 O O . LEU A 1 1340 ? 50.889 4.958 48.652 1.00 32.94 1340 LEU A O 1
ATOM 10524 N N . LYS A 1 1341 ? 50.641 5.060 46.403 1.00 30.39 1341 LYS A N 1
ATOM 10525 C CA . LYS A 1 1341 ? 50.399 3.649 45.904 1.00 30.39 1341 LYS A CA 1
ATOM 10526 C C . LYS A 1 1341 ? 49.397 2.608 46.544 1.00 30.39 1341 LYS A C 1
ATOM 10528 O O . LYS A 1 1341 ? 48.972 2.787 47.676 1.00 30.39 1341 LYS A O 1
ATOM 10533 N N . PRO A 1 1342 ? 48.978 1.532 45.792 1.00 42.38 1342 PRO A N 1
ATOM 10534 C CA . PRO A 1 1342 ? 47.781 0.686 46.073 1.00 42.38 1342 PRO A CA 1
ATOM 10535 C C . PRO A 1 1342 ? 47.929 -0.874 45.869 1.00 42.38 1342 PRO A C 1
ATOM 10537 O O . PRO A 1 1342 ? 49.041 -1.371 45.722 1.00 42.38 1342 PRO A O 1
ATOM 10540 N N . THR A 1 1343 ? 46.794 -1.611 45.737 1.00 32.62 1343 THR A N 1
ATOM 10541 C CA . THR A 1 1343 ? 46.556 -3.022 45.240 1.00 32.62 1343 THR A CA 1
ATOM 10542 C C . THR A 1 1343 ? 46.835 -4.240 46.166 1.00 32.62 1343 THR A C 1
ATOM 10544 O O . THR A 1 1343 ? 47.730 -4.151 46.991 1.00 32.62 1343 THR A O 1
ATOM 10547 N N . ALA A 1 1344 ? 46.178 -5.430 46.075 1.00 33.06 1344 ALA A N 1
ATOM 10548 C CA . ALA A 1 1344 ? 44.822 -5.846 45.601 1.00 33.06 1344 ALA A CA 1
ATOM 10549 C C . ALA A 1 1344 ? 44.493 -7.371 45.838 1.00 33.06 1344 ALA A C 1
ATOM 10551 O O . ALA A 1 1344 ? 45.305 -8.194 45.434 1.00 33.06 1344 ALA A O 1
ATOM 10552 N N . VAL A 1 1345 ? 43.252 -7.727 46.282 1.00 29.52 1345 VAL A N 1
ATOM 10553 C CA . VAL A 1 1345 ? 42.466 -8.990 45.965 1.00 29.52 1345 VAL A CA 1
ATOM 10554 C C . VAL A 1 1345 ? 43.008 -10.360 46.527 1.00 29.52 1345 VAL A C 1
ATOM 10556 O O . VAL A 1 1345 ? 44.194 -10.391 46.833 1.00 29.52 1345 VAL A O 1
ATOM 10559 N N . PRO A 1 1346 ? 42.262 -11.514 46.700 1.00 39.69 1346 PRO A N 1
ATOM 10560 C CA . PRO A 1 1346 ? 40.813 -11.879 46.591 1.00 39.69 1346 PRO A CA 1
ATOM 10561 C C . PRO A 1 1346 ? 40.107 -12.618 47.797 1.00 39.69 1346 PRO A C 1
ATOM 10563 O O . PRO A 1 1346 ? 40.725 -13.354 48.549 1.00 39.69 1346 PRO A O 1
ATOM 10566 N N . LYS A 1 1347 ? 38.755 -12.534 47.824 1.00 34.47 1347 LYS A N 1
ATOM 10567 C CA . LYS A 1 1347 ? 37.667 -13.529 48.152 1.00 34.47 1347 LYS A CA 1
ATOM 10568 C C . LYS A 1 1347 ? 37.656 -14.496 49.393 1.00 34.47 1347 LYS A C 1
ATOM 10570 O O . LYS A 1 1347 ? 38.514 -15.347 49.561 1.00 34.47 1347 LYS A O 1
ATOM 10575 N N . ASN A 1 1348 ? 36.505 -14.434 50.099 1.00 32.28 1348 ASN A N 1
ATOM 10576 C CA . ASN A 1 1348 ? 35.776 -15.323 51.063 1.00 32.28 1348 ASN A CA 1
ATOM 10577 C C . ASN A 1 1348 ? 35.898 -16.878 50.950 1.00 32.28 1348 ASN A C 1
ATOM 10579 O O . ASN A 1 1348 ? 36.181 -17.334 49.841 1.00 32.28 1348 ASN A O 1
ATOM 10583 N N . PRO A 1 1349 ? 35.572 -17.705 52.005 1.00 45.44 1349 PRO A N 1
ATOM 10584 C CA . PRO A 1 1349 ? 34.353 -17.602 52.861 1.00 45.44 1349 PRO A CA 1
ATOM 10585 C C . PRO A 1 1349 ? 34.408 -17.957 54.392 1.00 45.44 1349 PRO A C 1
ATOM 10587 O O . PRO A 1 1349 ? 35.455 -18.212 54.969 1.00 45.44 1349 PRO A O 1
ATOM 10590 N N . THR A 1 1350 ? 33.209 -17.914 55.011 1.00 31.58 1350 THR A N 1
ATOM 10591 C CA . THR A 1 1350 ? 32.671 -18.205 56.385 1.00 31.58 1350 THR A CA 1
ATOM 10592 C C . THR A 1 1350 ? 32.992 -19.577 57.047 1.00 31.58 1350 THR A C 1
ATOM 10594 O O . THR A 1 1350 ? 33.494 -20.426 56.313 1.00 31.58 1350 THR A O 1
ATOM 10597 N N . PRO A 1 1351 ? 32.580 -19.911 58.323 1.00 40.69 1351 PRO A N 1
ATOM 10598 C CA . PRO A 1 1351 ? 31.922 -19.133 59.430 1.00 40.69 1351 PRO A CA 1
ATOM 10599 C C . PRO A 1 1351 ? 32.364 -19.418 60.925 1.00 40.69 1351 PRO A C 1
ATOM 10601 O O . PRO A 1 1351 ? 32.890 -20.483 61.212 1.00 40.69 1351 PRO A O 1
ATOM 10604 N N . THR A 1 1352 ? 31.934 -18.572 61.902 1.00 30.62 1352 THR A N 1
ATOM 10605 C CA . THR A 1 1352 ? 31.611 -18.871 63.360 1.00 30.62 1352 THR A CA 1
ATOM 10606 C C . THR A 1 1352 ? 32.688 -19.478 64.319 1.00 30.62 1352 THR A C 1
ATOM 10608 O O . THR A 1 1352 ? 33.620 -20.109 63.855 1.00 30.62 1352 THR A O 1
ATOM 10611 N N . LEU A 1 1353 ? 32.678 -19.384 65.673 1.00 31.17 1353 LEU A N 1
ATOM 10612 C CA . LEU A 1 1353 ? 31.827 -18.754 66.726 1.00 31.17 1353 LEU A CA 1
ATOM 10613 C C . LEU A 1 1353 ? 32.660 -18.443 68.025 1.00 31.17 1353 LEU A C 1
ATOM 10615 O O . LEU A 1 1353 ? 33.879 -18.578 68.010 1.00 31.17 1353 LEU A O 1
ATOM 10619 N N . THR A 1 1354 ? 32.036 -18.002 69.136 1.00 32.12 1354 THR A N 1
ATOM 10620 C CA . THR A 1 1354 ? 32.664 -17.356 70.331 1.00 32.12 1354 THR A CA 1
ATOM 10621 C C . THR A 1 1354 ? 32.543 -18.121 71.674 1.00 32.12 1354 THR A C 1
ATOM 10623 O O . THR A 1 1354 ? 31.754 -19.057 71.786 1.00 32.12 1354 THR A O 1
ATOM 10626 N N . PRO A 1 1355 ? 33.274 -17.680 72.728 1.00 43.47 1355 PRO A N 1
ATOM 10627 C CA . PRO A 1 1355 ? 32.753 -17.642 74.117 1.00 43.47 1355 PRO A CA 1
ATOM 10628 C C . PRO A 1 1355 ? 33.085 -16.308 74.860 1.00 43.47 1355 PRO A C 1
ATOM 10630 O O . PRO A 1 1355 ? 34.230 -15.876 74.864 1.00 43.47 1355 PRO A O 1
ATOM 10633 N N . THR A 1 1356 ? 32.126 -15.507 75.369 1.00 33.06 1356 THR A N 1
ATOM 10634 C CA . THR A 1 1356 ? 31.478 -15.532 76.723 1.00 33.06 1356 THR A CA 1
ATOM 10635 C C . THR A 1 1356 ? 32.441 -15.408 77.923 1.00 33.06 1356 THR A C 1
ATOM 10637 O O . THR A 1 1356 ? 33.476 -16.056 77.924 1.00 33.06 1356 THR A O 1
ATOM 10640 N N . THR A 1 1357 ? 32.200 -14.692 79.035 1.00 34.19 1357 THR A N 1
ATOM 10641 C CA . THR A 1 1357 ? 31.024 -14.056 79.710 1.00 34.19 1357 THR A CA 1
ATOM 10642 C C . THR A 1 1357 ? 31.487 -12.700 80.326 1.00 34.19 1357 THR A C 1
ATOM 10644 O O . THR A 1 1357 ? 32.654 -12.374 80.150 1.00 34.19 1357 THR A O 1
ATOM 10647 N N . LYS A 1 1358 ? 30.770 -11.808 81.044 1.00 33.03 1358 LYS A N 1
ATOM 10648 C CA . LYS A 1 1358 ? 29.512 -11.667 81.851 1.00 33.03 1358 LYS A CA 1
ATOM 10649 C C . LYS A 1 1358 ? 28.943 -10.229 81.571 1.00 33.03 1358 LYS A C 1
ATOM 10651 O O . LYS A 1 1358 ? 29.541 -9.559 80.743 1.00 33.03 1358 LYS A O 1
ATOM 10656 N N . LYS A 1 1359 ? 27.907 -9.587 82.159 1.00 34.16 1359 LYS A N 1
ATOM 10657 C CA . LYS A 1 1359 ? 26.767 -9.746 83.128 1.00 34.16 1359 LYS A CA 1
ATOM 10658 C C . LYS A 1 1359 ? 25.844 -8.505 82.847 1.00 34.16 1359 LYS A C 1
ATOM 10660 O O . LYS A 1 1359 ? 26.380 -7.512 82.375 1.00 34.16 1359 LYS A O 1
ATOM 10665 N N . SER A 1 1360 ? 24.553 -8.363 83.183 1.00 35.78 1360 SER A N 1
ATOM 10666 C CA . SER A 1 1360 ? 23.416 -9.281 83.417 1.00 35.78 1360 SER A CA 1
ATOM 10667 C C . SER A 1 1360 ? 22.119 -8.492 83.724 1.00 35.78 1360 SER A C 1
ATOM 10669 O O . SER A 1 1360 ? 22.186 -7.533 84.487 1.00 35.78 1360 SER A O 1
ATOM 10671 N N . ASN A 1 1361 ? 20.967 -9.050 83.326 1.00 32.19 1361 ASN A N 1
ATOM 10672 C CA . ASN A 1 1361 ? 19.625 -8.926 83.947 1.00 32.19 1361 ASN A CA 1
ATOM 10673 C C . ASN A 1 1361 ? 18.679 -7.732 83.600 1.00 32.19 1361 ASN A C 1
ATOM 10675 O O . ASN A 1 1361 ? 19.150 -6.719 83.091 1.00 32.19 1361 ASN A O 1
ATOM 10679 N N . PRO A 1 1362 ? 17.329 -7.918 83.723 1.00 41.59 1362 PRO A N 1
ATOM 10680 C CA . PRO A 1 1362 ? 16.368 -7.530 82.664 1.00 41.59 1362 PRO A CA 1
ATOM 10681 C C . PRO A 1 1362 ? 15.183 -6.641 83.161 1.00 41.59 1362 PRO A C 1
ATOM 10683 O O . PRO A 1 1362 ? 15.305 -6.017 84.210 1.00 41.59 1362 PRO A O 1
ATOM 10686 N N . THR A 1 1363 ? 14.015 -6.485 82.496 1.00 31.12 1363 THR A N 1
ATOM 10687 C CA . THR A 1 1363 ? 12.834 -7.415 82.494 1.00 31.12 1363 THR A CA 1
ATOM 10688 C C . THR A 1 1363 ? 11.645 -6.844 81.655 1.00 31.12 1363 THR A C 1
ATOM 10690 O O . THR A 1 1363 ? 11.577 -5.632 81.495 1.00 31.12 1363 THR A O 1
ATOM 10693 N N . SER A 1 1364 ? 10.695 -7.695 81.197 1.00 31.64 1364 SER A N 1
ATOM 10694 C CA . SER A 1 1364 ? 9.238 -7.445 80.891 1.00 31.64 1364 SER A CA 1
ATOM 10695 C C . SER A 1 1364 ? 8.796 -6.293 79.945 1.00 31.64 1364 SER A C 1
ATOM 10697 O O . SER A 1 1364 ? 8.990 -5.134 80.280 1.00 31.64 1364 SER A O 1
ATOM 10699 N N . THR A 1 1365 ? 8.214 -6.520 78.748 1.00 29.02 1365 THR A N 1
ATOM 10700 C CA . THR A 1 1365 ? 6.785 -6.865 78.409 1.00 29.02 1365 THR A CA 1
ATOM 10701 C C . THR A 1 1365 ? 5.751 -5.692 78.552 1.00 29.02 1365 THR A C 1
ATOM 10703 O O . THR A 1 1365 ? 6.107 -4.674 79.133 1.00 29.02 1365 THR A O 1
ATOM 10706 N N . PRO A 1 1366 ? 4.544 -5.712 77.916 1.00 39.75 1366 PRO A N 1
ATOM 10707 C CA . PRO A 1 1366 ? 3.967 -4.499 77.275 1.00 39.75 1366 PRO A CA 1
ATOM 10708 C C . PRO A 1 1366 ? 2.591 -4.000 77.793 1.00 39.75 1366 PRO A C 1
ATOM 10710 O O . PRO A 1 1366 ? 1.898 -4.763 78.450 1.00 39.75 1366 PRO A O 1
ATOM 10713 N N . THR A 1 1367 ? 2.137 -2.796 77.364 1.00 29.66 1367 THR A N 1
ATOM 10714 C CA . THR A 1 1367 ? 0.698 -2.440 77.134 1.00 29.66 1367 THR A CA 1
ATOM 10715 C C . THR A 1 1367 ? 0.467 -1.079 76.423 1.00 29.66 1367 THR A C 1
ATOM 10717 O O . THR A 1 1367 ? 1.307 -0.187 76.473 1.00 29.66 1367 THR A O 1
ATOM 10720 N N . THR A 1 1368 ? -0.707 -0.916 75.790 1.00 29.89 1368 THR A N 1
ATOM 10721 C CA . THR A 1 1368 ? -1.384 0.344 75.349 1.00 29.89 1368 THR A CA 1
ATOM 10722 C C . THR A 1 1368 ? -2.104 1.058 76.529 1.00 29.89 1368 THR A C 1
ATOM 10724 O O . THR A 1 1368 ? -2.299 0.350 77.517 1.00 29.89 1368 THR A O 1
ATOM 10727 N N . PRO A 1 1369 ? -2.604 2.338 76.491 1.00 34.66 1369 PRO A N 1
ATOM 10728 C CA . PRO A 1 1369 ? -3.182 3.073 75.340 1.00 34.66 1369 PRO A CA 1
ATOM 10729 C C . PRO A 1 1369 ? -3.007 4.638 75.304 1.00 34.66 1369 PRO A C 1
ATOM 10731 O O . PRO A 1 1369 ? -2.105 5.208 75.902 1.00 34.66 1369 PRO A O 1
ATOM 10734 N N . LYS A 1 1370 ? -3.880 5.309 74.523 1.00 28.67 1370 LYS A N 1
ATOM 10735 C CA . LYS A 1 1370 ? -4.132 6.767 74.288 1.00 28.67 1370 LYS A CA 1
ATOM 10736 C C . LYS A 1 1370 ? -4.823 7.499 75.490 1.00 28.67 1370 LYS A C 1
ATOM 10738 O O . LYS A 1 1370 ? -5.262 6.763 76.370 1.00 28.67 1370 LYS A O 1
ATOM 10743 N N . PRO A 1 1371 ? -5.176 8.828 75.470 1.00 40.44 1371 PRO A N 1
ATOM 10744 C CA . PRO A 1 1371 ? -4.686 10.040 74.734 1.00 40.44 1371 PRO A CA 1
ATOM 10745 C C . PRO A 1 1371 ? -4.584 11.375 75.580 1.00 40.44 1371 PRO A C 1
ATOM 10747 O O . PRO A 1 1371 ? -4.931 11.396 76.751 1.00 40.44 1371 PRO A O 1
ATOM 10750 N N . VAL A 1 1372 ? -4.282 12.522 74.914 1.00 31.95 1372 VAL A N 1
ATOM 10751 C CA . VAL A 1 1372 ? -4.462 13.962 75.335 1.00 31.95 1372 VAL A CA 1
ATOM 10752 C C . VAL A 1 1372 ? -3.416 14.518 76.347 1.00 31.95 1372 VAL A C 1
ATOM 10754 O O . VAL A 1 1372 ? -3.041 13.812 77.266 1.00 31.95 1372 VAL A O 1
ATOM 10757 N N . GLY A 1 1373 ? -2.867 15.754 76.259 1.00 30.44 1373 GLY A N 1
ATOM 10758 C CA . GLY A 1 1373 ? -3.188 16.937 75.422 1.00 30.44 1373 GLY A CA 1
ATOM 10759 C C . GLY A 1 1373 ? -2.044 17.969 75.171 1.00 30.44 1373 GLY A C 1
ATOM 10760 O O . GLY A 1 1373 ? -0.879 17.609 75.090 1.00 30.44 1373 GLY A O 1
ATOM 10761 N N . ARG A 1 1374 ? -2.414 19.246 74.934 1.00 29.28 1374 ARG A N 1
ATOM 10762 C CA . ARG A 1 1374 ? -1.640 20.391 74.339 1.00 29.28 1374 ARG A CA 1
ATOM 10763 C C . ARG A 1 1374 ? -0.892 21.276 75.392 1.00 29.28 1374 ARG A C 1
ATOM 10765 O O . ARG A 1 1374 ? -1.224 21.071 76.556 1.00 29.28 1374 ARG A O 1
ATOM 10772 N N . PRO A 1 1375 ? 0.007 22.273 75.070 1.00 40.78 1375 PRO A N 1
ATOM 10773 C CA . PRO A 1 1375 ? -0.054 23.213 73.912 1.00 40.78 1375 PRO A CA 1
ATOM 10774 C C . PRO A 1 1375 ? 1.236 23.846 73.267 1.00 40.78 1375 PRO A C 1
ATOM 10776 O O . PRO A 1 1375 ? 2.302 23.921 73.856 1.00 40.78 1375 PRO A O 1
ATOM 10779 N N . ARG A 1 1376 ? 1.023 24.440 72.068 1.00 31.19 1376 ARG A N 1
ATOM 10780 C CA . ARG A 1 1376 ? 1.650 25.636 71.410 1.00 31.19 1376 ARG A CA 1
ATOM 10781 C C . ARG A 1 1376 ? 3.187 25.868 71.360 1.00 31.19 1376 ARG A C 1
ATOM 10783 O O . ARG A 1 1376 ? 3.752 26.399 72.307 1.00 31.19 1376 ARG A O 1
ATOM 10790 N N . THR A 1 1377 ? 3.733 25.833 70.132 1.00 34.97 1377 THR A N 1
ATOM 10791 C CA . THR A 1 1377 ? 4.262 27.007 69.365 1.00 34.97 1377 THR A CA 1
ATOM 10792 C C . THR A 1 1377 ? 4.262 26.695 67.842 1.00 34.97 1377 THR A C 1
ATOM 10794 O O . THR A 1 1377 ? 3.711 25.671 67.442 1.00 34.97 1377 THR A O 1
ATOM 10797 N N . THR A 1 1378 ? 4.730 27.608 66.975 1.00 33.12 1378 THR A N 1
ATOM 10798 C CA . THR A 1 1378 ? 4.415 27.717 65.519 1.00 33.12 1378 THR A CA 1
ATOM 10799 C C . THR A 1 1378 ? 5.625 28.218 64.691 1.00 33.12 1378 THR A C 1
ATOM 10801 O O . THR A 1 1378 ? 6.540 28.750 65.314 1.00 33.12 1378 THR A O 1
ATOM 10804 N N . PRO A 1 1379 ? 5.585 28.314 63.336 1.00 34.97 1379 PRO A N 1
ATOM 10805 C CA . PRO A 1 1379 ? 5.083 27.371 62.310 1.00 34.97 1379 PRO A CA 1
ATOM 10806 C C . PRO A 1 1379 ? 6.019 27.232 61.064 1.00 34.97 1379 PRO A C 1
ATOM 10808 O O . PRO A 1 1379 ? 6.756 28.157 60.739 1.00 34.97 1379 PRO A O 1
ATOM 10811 N N . ILE A 1 1380 ? 5.896 26.158 60.263 1.00 34.03 1380 ILE A N 1
ATOM 10812 C CA . ILE A 1 1380 ? 6.356 26.112 58.846 1.00 34.03 1380 ILE A CA 1
ATOM 10813 C C . ILE A 1 1380 ? 5.261 25.455 57.970 1.00 34.03 1380 ILE A C 1
ATOM 10815 O O . ILE A 1 1380 ? 4.446 24.679 58.470 1.00 34.03 1380 ILE A O 1
ATOM 10819 N N . LEU A 1 1381 ? 5.180 25.849 56.692 1.00 32.12 1381 LEU A N 1
ATOM 10820 C CA . LEU A 1 1381 ? 4.029 25.661 55.791 1.00 32.12 1381 LEU A CA 1
ATOM 10821 C C . LEU A 1 1381 ? 4.021 24.336 54.989 1.00 32.12 1381 LEU A C 1
ATOM 10823 O O . LEU A 1 1381 ? 5.085 23.851 54.605 1.00 32.12 1381 LEU A O 1
ATOM 10827 N N . PRO A 1 1382 ? 2.831 23.805 54.632 1.00 34.66 1382 PRO A N 1
ATOM 10828 C CA . PRO A 1 1382 ? 2.666 22.743 53.639 1.00 34.66 1382 PRO A CA 1
ATOM 10829 C C . PRO A 1 1382 ? 2.497 23.295 52.210 1.00 34.66 1382 PRO A C 1
ATOM 10831 O O . PRO A 1 1382 ? 1.879 24.340 52.001 1.00 34.66 1382 PRO A O 1
ATOM 10834 N N . TYR A 1 1383 ? 2.959 22.548 51.202 1.00 31.48 1383 TYR A N 1
ATOM 10835 C CA . TYR A 1 1383 ? 2.700 22.860 49.791 1.00 31.48 1383 TYR A CA 1
ATOM 10836 C C . TYR A 1 1383 ? 1.314 22.350 49.362 1.00 31.48 1383 TYR A C 1
ATOM 10838 O O . TYR A 1 1383 ? 1.084 21.145 49.283 1.00 31.48 1383 TYR A O 1
ATOM 10846 N N . THR A 1 1384 ? 0.394 23.265 49.048 1.00 30.53 1384 THR A N 1
ATOM 10847 C CA . THR A 1 1384 ? -0.894 22.944 48.406 1.00 30.53 1384 THR A CA 1
ATOM 10848 C C . THR A 1 1384 ? -0.872 23.420 46.955 1.00 30.53 1384 THR A C 1
ATOM 10850 O O . THR A 1 1384 ? -0.670 24.601 46.685 1.00 30.53 1384 THR A O 1
ATOM 10853 N N . ALA A 1 1385 ? -1.051 22.503 46.001 1.00 30.62 1385 ALA A N 1
ATOM 10854 C CA . ALA A 1 1385 ? -1.025 22.837 44.577 1.00 30.62 1385 ALA A CA 1
ATOM 10855 C C . ALA A 1 1385 ? -2.305 23.602 44.163 1.00 30.62 1385 ALA A C 1
ATOM 10857 O O . ALA A 1 1385 ? -3.410 23.074 44.332 1.00 30.62 1385 ALA A O 1
ATOM 10858 N N . PRO A 1 1386 ? -2.207 24.829 43.611 1.00 32.31 1386 PRO A N 1
ATOM 10859 C CA . PRO A 1 1386 ? -3.381 25.622 43.265 1.00 32.31 1386 PRO A CA 1
ATOM 10860 C C . PRO A 1 1386 ? -3.977 25.204 41.913 1.00 32.31 1386 PRO A C 1
ATOM 10862 O O . PRO A 1 1386 ? -3.328 25.297 40.871 1.00 32.31 1386 PRO A O 1
ATOM 10865 N N . LYS A 1 1387 ? -5.264 24.837 41.905 1.00 25.31 1387 LYS A N 1
ATOM 10866 C CA . LYS A 1 1387 ? -6.053 24.652 40.674 1.00 25.31 1387 LYS A CA 1
ATOM 10867 C C . LYS A 1 1387 ? -6.239 25.994 39.944 1.00 25.31 1387 LYS A C 1
ATOM 10869 O O . LYS A 1 1387 ? -7.222 26.694 40.188 1.00 25.31 1387 LYS A O 1
ATOM 10874 N N . LYS A 1 1388 ? -5.333 26.361 39.032 1.00 29.33 1388 LYS A N 1
ATOM 10875 C CA . LYS A 1 1388 ? -5.560 27.476 38.094 1.00 29.33 1388 LYS A CA 1
ATOM 10876 C C . LYS A 1 1388 ? -6.443 27.020 36.930 1.00 29.33 1388 LYS A C 1
ATOM 10878 O O . LYS A 1 1388 ? -6.099 26.090 36.209 1.00 29.33 1388 LYS A O 1
ATOM 10883 N N . LYS A 1 1389 ? -7.574 27.704 36.736 1.00 25.34 1389 LYS A N 1
ATOM 10884 C CA . LYS A 1 1389 ? -8.397 27.585 35.524 1.00 25.34 1389 LYS A CA 1
ATOM 10885 C C . LYS A 1 1389 ? -7.664 28.254 34.357 1.00 25.34 1389 LYS A C 1
ATOM 10887 O O . LYS A 1 1389 ? -7.298 29.421 34.476 1.00 25.34 1389 LYS A O 1
ATOM 10892 N N . LEU A 1 1390 ? -7.499 27.547 33.241 1.00 28.44 1390 LEU A N 1
ATOM 10893 C CA . LEU A 1 1390 ? -7.118 28.150 31.961 1.00 28.44 1390 LEU A CA 1
ATOM 10894 C C . LEU A 1 1390 ? -8.366 28.775 31.300 1.00 28.44 1390 LEU A C 1
ATOM 10896 O O . LEU A 1 1390 ? -9.410 28.120 31.274 1.00 28.44 1390 LEU A O 1
ATOM 10900 N N . PRO A 1 1391 ? -8.302 30.016 30.782 1.00 27.97 1391 PRO A N 1
ATOM 10901 C CA . PRO A 1 1391 ? -9.418 30.637 30.074 1.00 27.97 1391 PRO A CA 1
ATOM 10902 C C . PRO A 1 1391 ? -9.484 30.150 28.617 1.00 27.97 1391 PRO A C 1
ATOM 10904 O O . PRO A 1 1391 ? -8.664 30.516 27.778 1.00 27.97 1391 PRO A O 1
ATOM 10907 N N . SER A 1 1392 ? -10.487 29.337 28.295 1.00 23.12 1392 SER A N 1
ATOM 10908 C CA . SER A 1 1392 ? -10.715 28.794 26.953 1.00 23.12 1392 SER A CA 1
ATOM 10909 C C . SER A 1 1392 ? -11.414 29.796 26.020 1.00 23.12 1392 SER A C 1
ATOM 10911 O O . SER A 1 1392 ? -12.641 29.861 25.985 1.00 23.12 1392 SER A O 1
ATOM 10913 N N . SER A 1 1393 ? -10.663 30.559 25.211 1.00 23.77 1393 SER A N 1
ATOM 10914 C CA . SER A 1 1393 ? -11.234 31.249 24.036 1.00 23.77 1393 SER A CA 1
ATOM 10915 C C . SER A 1 1393 ? -10.200 31.724 22.998 1.00 23.77 1393 SER A C 1
ATOM 10917 O O . SER A 1 1393 ? -9.057 32.015 23.326 1.00 23.77 1393 SER A O 1
ATOM 10919 N N . ALA A 1 1394 ? -10.672 31.895 21.755 1.00 24.25 1394 ALA A N 1
ATOM 10920 C CA . ALA A 1 1394 ? -10.158 32.845 20.756 1.00 24.25 1394 ALA A CA 1
ATOM 10921 C C . ALA A 1 1394 ? -8.847 32.563 19.973 1.00 24.25 1394 ALA A C 1
ATOM 10923 O O . ALA A 1 1394 ? -8.162 33.513 19.597 1.00 24.25 1394 ALA A O 1
ATOM 10924 N N . PHE A 1 1395 ? -8.597 31.319 19.542 1.00 25.22 1395 PHE A N 1
ATOM 10925 C CA . PHE A 1 1395 ? -7.791 31.047 18.330 1.00 25.22 1395 PHE A CA 1
ATOM 10926 C C . PHE A 1 1395 ? -8.507 30.084 17.362 1.00 25.22 1395 PHE A C 1
ATOM 10928 O O . PHE A 1 1395 ? -8.155 28.918 17.216 1.00 25.22 1395 PHE A O 1
ATOM 10935 N N . SER A 1 1396 ? -9.557 30.578 16.695 1.00 23.45 1396 SER A N 1
ATOM 10936 C CA . SER A 1 1396 ? -10.306 29.820 15.679 1.00 23.45 1396 SER A CA 1
ATOM 10937 C C . SER A 1 1396 ? -10.984 30.732 14.643 1.00 23.45 1396 SER A C 1
ATOM 10939 O O . SER A 1 1396 ? -12.188 30.982 14.697 1.00 23.45 1396 SER A O 1
ATOM 10941 N N . LYS A 1 1397 ? -10.213 31.253 13.676 1.00 22.41 1397 LYS A N 1
ATOM 10942 C CA . LYS A 1 1397 ? -10.771 31.892 12.465 1.00 22.41 1397 LYS A CA 1
ATOM 10943 C C . LYS A 1 1397 ? -9.786 31.932 11.285 1.00 22.41 1397 LYS A C 1
ATOM 10945 O O . LYS A 1 1397 ? -9.480 32.989 10.750 1.00 22.41 1397 LYS A O 1
ATOM 10950 N N . GLU A 1 1398 ? -9.338 30.754 10.863 1.00 26.61 1398 GLU A N 1
ATOM 10951 C CA . GLU A 1 1398 ? -8.738 30.536 9.539 1.00 26.61 1398 GLU A CA 1
ATOM 10952 C C . GLU A 1 1398 ? -9.523 29.437 8.802 1.00 26.61 1398 GLU A C 1
ATOM 10954 O O . GLU A 1 1398 ? -10.254 28.663 9.428 1.00 26.61 1398 GLU A O 1
ATOM 10959 N N . GLN A 1 1399 ? -9.496 29.448 7.468 1.00 23.19 1399 GLN A N 1
ATOM 10960 C CA . GLN A 1 1399 ? -10.545 28.817 6.659 1.00 23.19 1399 GLN A CA 1
ATOM 10961 C C . GLN A 1 1399 ? -10.443 27.283 6.622 1.00 23.19 1399 GLN A C 1
ATOM 10963 O O . GLN A 1 1399 ? -9.452 26.721 6.162 1.00 23.19 1399 GLN A O 1
ATOM 10968 N N . LYS A 1 1400 ? -11.521 26.601 7.031 1.00 22.81 1400 LYS A N 1
ATOM 10969 C CA . LYS A 1 1400 ? -11.719 25.168 6.771 1.00 22.81 1400 LYS A CA 1
ATOM 10970 C C . LYS A 1 1400 ? -12.152 24.954 5.317 1.00 22.81 1400 LYS A C 1
ATOM 10972 O O . LYS A 1 1400 ? -13.345 24.939 5.028 1.00 22.81 1400 LYS A O 1
ATOM 10977 N N . GLU A 1 1401 ? -11.199 24.753 4.413 1.00 23.73 1401 GLU A N 1
ATOM 10978 C CA . GLU A 1 1401 ? -11.493 24.074 3.144 1.00 23.73 1401 GLU A CA 1
ATOM 10979 C C . GLU A 1 1401 ? -11.570 22.547 3.363 1.00 23.73 1401 GLU A C 1
ATOM 10981 O O . GLU A 1 1401 ? -10.829 22.006 4.193 1.00 23.73 1401 GLU A O 1
ATOM 10986 N N . PRO A 1 1402 ? -12.437 21.818 2.635 1.00 22.67 1402 PRO A N 1
ATOM 10987 C CA . PRO A 1 1402 ? -12.502 20.361 2.705 1.00 22.67 1402 PRO A CA 1
ATOM 10988 C C . PRO A 1 1402 ? -11.283 19.745 2.000 1.00 22.67 1402 PRO A C 1
ATOM 10990 O O . PRO A 1 1402 ? -11.318 19.462 0.802 1.00 22.67 1402 PRO A O 1
ATOM 10993 N N . MET A 1 1403 ? -10.185 19.553 2.740 1.00 24.28 1403 MET A N 1
ATOM 10994 C CA . MET A 1 1403 ? -8.940 19.009 2.188 1.00 24.28 1403 MET A CA 1
ATOM 10995 C C . MET A 1 1403 ? -9.142 17.611 1.591 1.00 24.28 1403 MET A C 1
ATOM 10997 O O . MET A 1 1403 ? -9.381 16.631 2.297 1.00 24.28 1403 MET A O 1
ATOM 11001 N N . SER A 1 1404 ? -8.993 17.523 0.270 1.00 23.64 1404 SER A N 1
ATOM 11002 C CA . SER A 1 1404 ? -9.006 16.272 -0.480 1.00 23.64 1404 SER A CA 1
ATOM 11003 C C . SER A 1 1404 ? -7.810 15.383 -0.135 1.00 23.64 1404 SER A C 1
ATOM 11005 O O . SER A 1 1404 ? -6.697 15.876 0.065 1.00 23.64 1404 SER A O 1
ATOM 11007 N N . VAL A 1 1405 ? -8.020 14.063 -0.183 1.00 24.45 1405 VAL A N 1
ATOM 11008 C CA . VAL A 1 1405 ? -6.944 13.060 -0.156 1.00 24.45 1405 VAL A CA 1
ATOM 11009 C C . VAL A 1 1405 ? -5.883 13.420 -1.201 1.00 24.45 1405 VAL A C 1
ATOM 11011 O O . VAL A 1 1405 ? -6.200 13.572 -2.380 1.00 24.45 1405 VAL A O 1
ATOM 11014 N N . SER A 1 1406 ? -4.635 13.574 -0.759 1.00 24.23 1406 SER A N 1
ATOM 11015 C CA . SER A 1 1406 ? -3.478 13.851 -1.613 1.00 24.23 1406 SER A CA 1
ATOM 11016 C C . SER A 1 1406 ? -2.483 12.697 -1.514 1.00 24.23 1406 SER A C 1
ATOM 11018 O O . SER A 1 1406 ? -1.787 12.531 -0.514 1.00 24.23 1406 SER A O 1
ATOM 11020 N N . GLU A 1 1407 ? -2.443 11.879 -2.565 1.00 26.44 1407 GLU A N 1
ATOM 11021 C CA . GLU A 1 1407 ? -1.483 10.786 -2.728 1.00 26.44 1407 GLU A CA 1
ATOM 11022 C C . GLU A 1 1407 ? -0.069 11.378 -2.864 1.00 26.44 1407 GLU A C 1
ATOM 11024 O O . GLU A 1 1407 ? 0.223 12.121 -3.801 1.00 26.44 1407 GLU A O 1
ATOM 11029 N N . ALA A 1 1408 ? 0.824 11.078 -1.919 1.00 21.62 1408 ALA A N 1
ATOM 11030 C CA . ALA A 1 1408 ? 2.143 11.707 -1.826 1.00 21.62 1408 ALA A CA 1
ATOM 11031 C C . ALA A 1 1408 ? 3.204 11.087 -2.766 1.00 21.62 1408 ALA A C 1
ATOM 11033 O O . ALA A 1 1408 ? 4.365 10.941 -2.383 1.00 21.62 1408 ALA A O 1
ATOM 11034 N N . VAL A 1 1409 ? 2.827 10.753 -4.007 1.00 24.02 1409 VAL A N 1
ATOM 11035 C CA . VAL A 1 1409 ? 3.737 10.230 -5.042 1.00 24.02 1409 VAL A CA 1
ATOM 11036 C C . VAL A 1 1409 ? 3.750 11.156 -6.263 1.00 24.02 1409 VAL A C 1
ATOM 11038 O O . VAL A 1 1409 ? 2.886 11.098 -7.131 1.00 24.02 1409 VAL A O 1
ATOM 11041 N N . TRP A 1 1410 ? 4.768 12.021 -6.305 1.00 23.77 1410 TRP A N 1
ATOM 11042 C CA . TRP A 1 1410 ? 5.346 12.656 -7.500 1.00 23.77 1410 TRP A CA 1
ATOM 11043 C C . TRP A 1 1410 ? 4.413 12.935 -8.701 1.00 23.77 1410 TRP A C 1
ATOM 11045 O O . TRP A 1 1410 ? 4.506 12.303 -9.748 1.00 23.77 1410 TRP A O 1
ATOM 11055 N N . THR A 1 1411 ? 3.623 14.008 -8.628 1.00 24.22 1411 THR A N 1
ATOM 11056 C CA . THR A 1 1411 ? 3.295 14.819 -9.819 1.00 24.22 1411 THR A CA 1
ATOM 11057 C C . THR A 1 1411 ? 3.132 16.289 -9.435 1.00 24.22 1411 THR A C 1
ATOM 11059 O O . THR A 1 1411 ? 2.452 16.620 -8.468 1.00 24.22 1411 THR A O 1
ATOM 11062 N N . ALA A 1 1412 ? 3.770 17.191 -10.186 1.00 23.34 1412 ALA A N 1
ATOM 11063 C CA . ALA A 1 1412 ? 3.606 18.632 -10.003 1.00 23.34 1412 ALA A CA 1
ATOM 11064 C C . ALA A 1 1412 ? 2.393 19.129 -10.805 1.00 23.34 1412 ALA A C 1
ATOM 11066 O O . ALA A 1 1412 ? 2.298 18.855 -12.001 1.00 23.34 1412 ALA A O 1
ATOM 11067 N N . SER A 1 1413 ? 1.493 19.883 -10.168 1.00 25.56 1413 SER A N 1
ATOM 11068 C CA . SER A 1 1413 ? 0.369 20.543 -10.844 1.00 25.56 1413 SER A CA 1
ATOM 11069 C C . SER A 1 1413 ? 0.581 22.054 -10.917 1.00 25.56 1413 SER A C 1
ATOM 11071 O O . SER A 1 1413 ? 0.960 22.691 -9.933 1.00 25.56 1413 SER A O 1
ATOM 11073 N N . VAL A 1 1414 ? 0.320 22.631 -12.091 1.00 23.22 1414 VAL A N 1
ATOM 11074 C CA . VAL A 1 1414 ? 0.390 24.077 -12.332 1.00 23.22 1414 VAL A CA 1
ATOM 11075 C C . VAL A 1 1414 ? -0.838 24.752 -11.716 1.00 23.22 1414 VAL A C 1
ATOM 11077 O O . VAL A 1 1414 ? -1.953 24.613 -12.213 1.00 23.22 1414 VAL A O 1
ATOM 11080 N N . GLY A 1 1415 ? -0.631 25.506 -10.636 1.00 24.25 1415 GLY A N 1
ATOM 11081 C CA . GLY A 1 1415 ? -1.688 26.236 -9.932 1.00 24.25 1415 GLY A CA 1
ATOM 11082 C C . GLY A 1 1415 ? -1.934 27.637 -10.493 1.00 24.25 1415 GLY A C 1
ATOM 11083 O O . GLY A 1 1415 ? -1.488 28.619 -9.902 1.00 24.25 1415 GLY A O 1
ATOM 11084 N N . GLY A 1 1416 ? -2.664 27.750 -11.604 1.00 21.81 1416 GLY A N 1
ATOM 11085 C CA . GLY A 1 1416 ? -3.190 29.039 -12.069 1.00 21.81 1416 GLY A CA 1
ATOM 11086 C C . GLY A 1 1416 ? -4.334 29.514 -11.169 1.00 21.81 1416 GLY A C 1
ATOM 11087 O O . GLY A 1 1416 ? -5.445 28.996 -11.268 1.00 21.81 1416 GLY A O 1
ATOM 11088 N N . ARG A 1 1417 ? -4.084 30.477 -10.271 1.00 25.53 1417 ARG A N 1
ATOM 11089 C CA . ARG A 1 1417 ? -5.113 30.999 -9.355 1.00 25.53 1417 ARG A CA 1
ATOM 11090 C C . ARG A 1 1417 ? -5.908 32.119 -10.026 1.00 25.53 1417 ARG A C 1
ATOM 11092 O O . ARG A 1 1417 ? -5.403 33.227 -10.169 1.00 25.53 1417 ARG A O 1
ATOM 11099 N N . ALA A 1 1418 ? -7.156 31.835 -10.395 1.00 24.75 1418 ALA A N 1
ATOM 11100 C CA . ALA A 1 1418 ? -8.085 32.856 -10.870 1.00 24.75 1418 ALA A CA 1
ATOM 11101 C C . ALA A 1 1418 ? -8.348 33.905 -9.772 1.00 24.75 1418 ALA A C 1
ATOM 11103 O O . ALA A 1 1418 ? -8.708 33.565 -8.641 1.00 24.75 1418 ALA A O 1
ATOM 11104 N N . THR A 1 1419 ? -8.176 35.180 -10.109 1.00 24.12 1419 THR A N 1
ATOM 11105 C CA . THR A 1 1419 ? -8.529 36.318 -9.258 1.00 24.12 1419 THR A CA 1
ATOM 11106 C C . THR A 1 1419 ? -10.047 36.482 -9.221 1.00 24.12 1419 THR A C 1
ATOM 11108 O O . THR A 1 1419 ? -10.673 36.811 -10.223 1.00 24.12 1419 THR A O 1
ATOM 11111 N N . THR A 1 1420 ? -10.658 36.255 -8.056 1.00 26.14 1420 THR A N 1
ATOM 11112 C CA . THR A 1 1420 ? -12.072 36.598 -7.833 1.00 26.14 1420 THR A CA 1
ATOM 11113 C C . THR A 1 1420 ? -12.145 38.024 -7.300 1.00 26.14 1420 THR A C 1
ATOM 11115 O O . THR A 1 1420 ? -11.849 38.271 -6.133 1.00 26.14 1420 THR A O 1
ATOM 11118 N N . THR A 1 1421 ? -12.492 38.968 -8.170 1.00 23.59 1421 THR A N 1
ATOM 11119 C CA . THR A 1 1421 ? -12.538 40.399 -7.848 1.00 23.59 1421 THR A CA 1
ATOM 11120 C C . THR A 1 1421 ? -13.781 40.741 -7.025 1.00 23.59 1421 THR A C 1
ATOM 11122 O O . THR A 1 1421 ? -14.860 40.949 -7.575 1.00 23.59 1421 THR A O 1
ATOM 11125 N N . THR A 1 1422 ? -13.644 40.859 -5.703 1.00 27.33 1422 THR A N 1
ATOM 11126 C CA . THR A 1 1422 ? -14.671 41.493 -4.860 1.00 27.33 1422 THR A CA 1
ATOM 11127 C C . THR A 1 1422 ? -14.579 43.012 -4.993 1.00 27.33 1422 THR A C 1
ATOM 11129 O O . THR A 1 1422 ? -13.772 43.651 -4.319 1.00 27.33 1422 THR A O 1
ATOM 11132 N N . ALA A 1 1423 ? -15.382 43.592 -5.885 1.00 26.95 1423 ALA A N 1
ATOM 11133 C CA . ALA A 1 1423 ? -15.396 45.031 -6.129 1.00 26.95 1423 ALA A CA 1
ATOM 11134 C C . ALA A 1 1423 ? -16.041 45.805 -4.963 1.00 26.95 1423 ALA A C 1
ATOM 11136 O O . ALA A 1 1423 ? -17.258 45.791 -4.784 1.00 26.95 1423 ALA A O 1
ATOM 11137 N N . THR A 1 1424 ? -15.236 46.534 -4.188 1.00 25.72 1424 THR A N 1
ATOM 11138 C CA . THR A 1 1424 ? -15.725 47.525 -3.218 1.00 25.72 1424 THR A CA 1
ATOM 11139 C C . THR A 1 1424 ? -16.001 48.855 -3.917 1.00 25.72 1424 THR A C 1
ATOM 11141 O O . THR A 1 1424 ? -15.113 49.699 -4.032 1.00 25.72 1424 THR A O 1
ATOM 11144 N N . ALA A 1 1425 ? -17.233 49.054 -4.387 1.00 28.73 1425 ALA A N 1
ATOM 11145 C CA . ALA A 1 1425 ? -17.669 50.330 -4.949 1.00 28.73 1425 ALA A CA 1
ATOM 11146 C C . ALA A 1 1425 ? -18.019 51.331 -3.831 1.00 28.73 1425 ALA A C 1
ATOM 11148 O O . ALA A 1 1425 ? -19.099 51.277 -3.246 1.00 28.73 1425 ALA A O 1
ATOM 11149 N N . THR A 1 1426 ? -17.111 52.262 -3.531 1.00 25.78 1426 THR A N 1
ATOM 11150 C CA . THR A 1 1426 ? -17.392 53.407 -2.651 1.00 25.78 1426 THR A CA 1
ATOM 11151 C C . THR A 1 1426 ? -17.946 54.583 -3.453 1.00 25.78 1426 THR A C 1
ATOM 11153 O O . THR A 1 1426 ? -17.237 55.140 -4.290 1.00 25.78 1426 THR A O 1
ATOM 11156 N N . ALA A 1 1427 ? -19.169 55.014 -3.144 1.00 31.11 1427 ALA A N 1
ATOM 11157 C CA . ALA A 1 1427 ? -19.724 56.295 -3.577 1.00 31.11 1427 ALA A CA 1
ATOM 11158 C C . ALA A 1 1427 ? -20.268 57.056 -2.355 1.00 31.11 1427 ALA A C 1
ATOM 11160 O O . ALA A 1 1427 ? -20.838 56.458 -1.443 1.00 31.11 1427 ALA A O 1
ATOM 11161 N N . THR A 1 1428 ? -20.036 58.366 -2.308 1.00 27.80 1428 THR A N 1
ATOM 11162 C CA . THR A 1 1428 ? -20.287 59.220 -1.137 1.00 27.80 1428 THR A CA 1
ATOM 11163 C C . THR A 1 1428 ? -21.708 59.787 -1.110 1.00 27.80 1428 THR A C 1
ATOM 11165 O O . THR A 1 1428 ? -22.176 60.305 -2.121 1.00 27.80 1428 THR A O 1
ATOM 11168 N N . GLY A 1 1429 ? -22.350 59.777 0.062 1.00 29.12 1429 GLY A N 1
ATOM 11169 C CA . GLY A 1 1429 ? -23.640 60.424 0.329 1.00 29.12 1429 GLY A CA 1
ATOM 11170 C C . GLY A 1 1429 ? -23.705 60.908 1.781 1.00 29.12 1429 GLY A C 1
ATOM 11171 O O . GLY A 1 1429 ? -23.260 60.205 2.684 1.00 29.12 1429 GLY A O 1
ATOM 11172 N N . ASP A 1 1430 ? -24.174 62.137 1.980 1.00 29.42 1430 ASP A N 1
ATOM 11173 C CA . ASP A 1 1430 ? -23.868 62.967 3.153 1.00 29.42 1430 ASP A CA 1
ATOM 11174 C C . ASP A 1 1430 ? -24.881 62.879 4.326 1.00 29.42 1430 ASP A C 1
ATOM 11176 O O . ASP A 1 1430 ? -25.946 62.279 4.220 1.00 29.42 1430 ASP A O 1
ATOM 11180 N N . GLU A 1 1431 ? -24.558 63.596 5.411 1.00 31.08 1431 GLU A N 1
ATOM 11181 C CA . GLU A 1 1431 ? -25.454 64.101 6.478 1.00 31.08 1431 GLU A CA 1
ATOM 11182 C C . GLU A 1 1431 ? -25.867 63.252 7.725 1.00 31.08 1431 GLU A C 1
ATOM 11184 O O . GLU A 1 1431 ? -26.805 62.464 7.739 1.00 31.08 1431 GLU A O 1
ATOM 11189 N N . LYS A 1 1432 ? -25.333 63.718 8.874 1.00 31.61 1432 LYS A N 1
ATOM 11190 C CA . LYS A 1 1432 ? -26.048 64.094 10.131 1.00 31.61 1432 LYS A CA 1
ATOM 11191 C C . LYS A 1 1432 ? -26.491 63.047 11.197 1.00 31.61 1432 LYS A C 1
ATOM 11193 O O . LYS A 1 1432 ? -27.597 62.529 11.188 1.00 31.61 1432 LYS A O 1
ATOM 11198 N N . LYS A 1 1433 ? -25.760 63.146 12.330 1.00 32.38 1433 LYS A N 1
ATOM 11199 C CA . LYS A 1 1433 ? -26.236 63.385 13.732 1.00 32.38 1433 LYS A CA 1
ATOM 11200 C C . LYS A 1 1433 ? -26.562 62.208 14.701 1.00 32.38 1433 LYS A C 1
ATOM 11202 O O . LYS A 1 1433 ? -27.673 61.704 14.734 1.00 32.38 1433 LYS A O 1
ATOM 11207 N N . LYS A 1 1434 ? -25.682 62.120 15.724 1.00 32.09 1434 LYS A N 1
ATOM 11208 C CA . LYS A 1 1434 ? -25.950 62.277 17.191 1.00 32.09 1434 LYS A CA 1
ATOM 11209 C C . LYS A 1 1434 ? -26.282 61.068 18.120 1.00 32.09 1434 LYS A C 1
ATOM 11211 O O . LYS A 1 1434 ? -27.382 60.549 18.091 1.00 32.09 1434 LYS A O 1
ATOM 11216 N N . THR A 1 1435 ? -25.368 60.846 19.093 1.00 31.41 1435 THR A N 1
ATOM 11217 C CA . THR A 1 1435 ? -25.554 60.694 20.581 1.00 31.41 1435 THR A CA 1
ATOM 11218 C C . THR A 1 1435 ? -26.526 59.659 21.193 1.00 31.41 1435 THR A C 1
ATOM 11220 O O . THR A 1 1435 ? -27.670 59.616 20.774 1.00 31.41 1435 THR A O 1
ATOM 11223 N N . THR A 1 1436 ? -26.287 58.983 22.339 1.00 30.64 1436 THR A N 1
ATOM 11224 C CA . THR A 1 1436 ? -25.103 58.446 23.086 1.00 30.64 1436 THR A CA 1
ATOM 11225 C C . THR A 1 1436 ? -25.596 57.725 24.375 1.00 30.64 1436 THR A C 1
ATOM 11227 O O . THR A 1 1436 ? -26.633 58.096 24.906 1.00 30.64 1436 THR A O 1
ATOM 11230 N N . THR A 1 1437 ? -24.800 56.787 24.924 1.00 29.83 1437 THR A N 1
ATOM 11231 C CA . THR A 1 1437 ? -24.693 56.391 26.368 1.00 29.83 1437 THR A CA 1
ATOM 11232 C C . THR A 1 1437 ? -25.902 55.852 27.186 1.00 29.83 1437 THR A C 1
ATOM 11234 O O . THR A 1 1437 ? -26.682 56.629 27.718 1.00 29.83 1437 THR A O 1
ATOM 11237 N N . THR A 1 1438 ? -25.950 54.518 27.394 1.00 28.53 1438 THR A N 1
ATOM 11238 C CA . THR A 1 1438 ? -25.654 53.749 28.660 1.00 28.53 1438 THR A CA 1
ATOM 11239 C C . THR A 1 1438 ? -26.002 54.303 30.072 1.00 28.53 1438 THR A C 1
ATOM 11241 O O . THR A 1 1438 ? -25.816 55.502 30.264 1.00 28.53 1438 THR A O 1
ATOM 11244 N N . PRO A 1 1439 ? -26.113 53.458 31.147 1.00 40.19 1439 PRO A N 1
ATOM 11245 C CA . PRO A 1 1439 ? -26.565 52.039 31.254 1.00 40.19 1439 PRO A CA 1
ATOM 11246 C C . PRO A 1 1439 ? -27.327 51.635 32.573 1.00 40.19 1439 PRO A C 1
ATOM 11248 O O . PRO A 1 1439 ? -27.290 52.356 33.562 1.00 40.19 1439 PRO A O 1
ATOM 11251 N N . SER A 1 1440 ? -27.813 50.374 32.656 1.00 26.97 1440 SER A N 1
ATOM 11252 C CA . SER A 1 1440 ? -28.111 49.552 33.883 1.00 26.97 1440 SER A CA 1
ATOM 11253 C C . SER A 1 1440 ? -29.244 50.011 34.841 1.00 26.97 1440 SER A C 1
ATOM 11255 O O . SER A 1 1440 ? -29.358 51.187 35.140 1.00 26.97 1440 SER A O 1
ATOM 11257 N N . TRP A 1 1441 ? -30.157 49.154 35.332 1.00 28.98 1441 TRP A N 1
ATOM 11258 C CA . TRP A 1 1441 ? -30.005 48.146 36.417 1.00 28.98 1441 TRP A CA 1
ATOM 11259 C C . TRP A 1 1441 ? -31.100 47.023 36.332 1.00 28.98 1441 TRP A C 1
ATOM 11261 O O . TRP A 1 1441 ? -31.811 46.921 35.337 1.00 28.98 1441 TRP A O 1
ATOM 11271 N N . LYS A 1 1442 ? -31.218 46.148 37.350 1.00 26.62 1442 LYS A N 1
ATOM 11272 C CA . LYS A 1 1442 ? -32.162 44.996 37.527 1.00 26.62 1442 LYS A CA 1
ATOM 11273 C C . LYS A 1 1442 ? -32.794 45.055 38.955 1.00 26.62 1442 LYS A C 1
ATOM 11275 O O . LYS A 1 1442 ? -32.282 45.885 39.708 1.00 26.62 1442 LYS A O 1
ATOM 11280 N N . PRO A 1 1443 ? -33.729 44.171 39.428 1.00 38.00 1443 PRO A N 1
ATOM 11281 C CA . PRO A 1 1443 ? -34.464 43.027 38.810 1.00 38.00 1443 PRO A CA 1
ATOM 11282 C C . PRO A 1 1443 ? -35.993 42.912 39.201 1.00 38.00 1443 PRO A C 1
ATOM 11284 O O . PRO A 1 1443 ? -36.538 43.817 39.815 1.00 38.00 1443 PRO A O 1
ATOM 11287 N N . VAL A 1 1444 ? -36.611 41.725 38.965 1.00 27.95 1444 VAL A N 1
ATOM 11288 C CA . VAL A 1 1444 ? -37.734 41.056 39.719 1.00 27.95 1444 VAL A CA 1
ATOM 11289 C C . VAL A 1 1444 ? -39.212 41.197 39.241 1.00 27.95 1444 VAL A C 1
ATOM 11291 O O . VAL A 1 1444 ? -39.839 42.203 39.528 1.00 27.95 1444 VAL A O 1
ATOM 11294 N N . LYS A 1 1445 ? -39.776 40.076 38.711 1.00 27.66 1445 LYS A N 1
ATOM 11295 C CA . LYS A 1 1445 ? -41.209 39.603 38.682 1.00 27.66 1445 LYS A CA 1
ATOM 11296 C C . LYS A 1 1445 ? -42.287 40.536 38.036 1.00 27.66 1445 LYS A C 1
ATOM 11298 O O . LYS A 1 1445 ? -41.993 41.680 37.747 1.00 27.66 1445 LYS A O 1
ATOM 11303 N N . GLU A 1 1446 ? -43.521 40.121 37.681 1.00 30.91 1446 GLU A N 1
ATOM 11304 C CA . GLU A 1 1446 ? -44.300 38.880 37.917 1.00 30.91 1446 GLU A CA 1
ATOM 11305 C C . GLU A 1 1446 ? -45.309 38.548 36.764 1.00 30.91 1446 GLU A C 1
ATOM 11307 O O . GLU A 1 1446 ? -45.756 39.434 36.050 1.00 30.91 1446 GLU A O 1
ATOM 11312 N N . SER A 1 1447 ? -45.635 37.255 36.604 1.00 30.31 1447 SER A N 1
ATOM 11313 C CA . SER A 1 1447 ? -46.830 36.570 36.021 1.00 30.31 1447 SER A CA 1
ATOM 11314 C C . SER A 1 1447 ? -47.853 37.173 34.999 1.00 30.31 1447 SER A C 1
ATOM 11316 O O . SER A 1 1447 ? -48.495 38.179 35.275 1.00 30.31 1447 SER A O 1
ATOM 11318 N N . LEU A 1 1448 ? -48.228 36.300 34.029 1.00 30.73 1448 LEU A N 1
ATOM 11319 C CA . LEU A 1 1448 ? -49.595 35.918 33.538 1.00 30.73 1448 LEU A CA 1
ATOM 11320 C C . LEU A 1 1448 ? -50.267 36.524 32.262 1.00 30.73 1448 LEU A C 1
ATOM 11322 O O . LEU A 1 1448 ? -50.311 37.727 32.061 1.00 30.73 1448 LEU A O 1
ATOM 11326 N N . PHE A 1 1449 ? -50.909 35.602 31.502 1.00 32.06 1449 PHE A N 1
ATOM 11327 C CA . PHE A 1 1449 ? -51.849 35.709 30.346 1.00 32.06 1449 PHE A CA 1
ATOM 11328 C C . PHE A 1 1449 ? -51.398 36.443 29.049 1.00 32.06 1449 PHE A C 1
ATOM 11330 O O . PHE A 1 1449 ? -50.729 37.461 29.104 1.00 32.06 1449 PHE A O 1
ATOM 11337 N N . GLY A 1 1450 ? -51.770 36.013 27.826 1.00 30.03 1450 GLY A N 1
ATOM 11338 C CA . GLY A 1 1450 ? -52.409 34.753 27.385 1.00 30.03 1450 GLY A CA 1
ATOM 11339 C C . GLY A 1 1450 ? -53.032 34.808 25.962 1.00 30.03 1450 GLY A C 1
ATOM 11340 O O . GLY A 1 1450 ? -53.624 35.821 25.612 1.00 30.03 1450 GLY A O 1
ATOM 11341 N N . ARG A 1 1451 ? -52.998 33.681 25.209 1.00 32.62 1451 ARG A N 1
ATOM 11342 C CA . ARG A 1 1451 ? -53.532 33.454 23.823 1.00 32.62 1451 ARG A CA 1
ATOM 11343 C C . ARG A 1 1451 ? -52.806 34.239 22.695 1.00 32.62 1451 ARG A C 1
ATOM 11345 O O . ARG A 1 1451 ? -52.338 35.339 22.931 1.00 32.62 1451 ARG A O 1
ATOM 11352 N N . GLY A 1 1452 ? -52.679 33.766 21.444 1.00 30.17 1452 GLY A N 1
ATOM 11353 C CA . GLY A 1 1452 ? -52.954 32.438 20.858 1.00 30.17 1452 GLY A CA 1
ATOM 11354 C C . GLY A 1 1452 ? -53.647 32.486 19.479 1.00 30.17 1452 GLY A C 1
ATOM 11355 O O . GLY A 1 1452 ? -54.866 32.620 19.448 1.00 30.17 1452 GLY A O 1
ATOM 11356 N N . VAL A 1 1453 ? -52.902 32.336 18.367 1.00 39.91 1453 VAL A N 1
ATOM 11357 C CA . VAL A 1 1453 ? -53.397 32.203 16.966 1.00 39.91 1453 VAL A CA 1
ATOM 11358 C C . VAL A 1 1453 ? -52.484 31.232 16.173 1.00 39.91 1453 VAL A C 1
ATOM 11360 O O . VAL A 1 1453 ? -51.354 30.987 16.588 1.00 39.91 1453 VAL A O 1
ATOM 11363 N N . TYR A 1 1454 ? -52.996 30.641 15.086 1.00 36.75 1454 TYR A N 1
ATOM 11364 C CA . TYR A 1 1454 ? -52.387 29.590 14.245 1.00 36.75 1454 TYR A CA 1
ATOM 11365 C C . TYR A 1 1454 ? -51.370 30.090 13.185 1.00 36.75 1454 TYR A C 1
ATOM 11367 O O . TYR A 1 1454 ? -51.559 31.171 12.635 1.00 36.75 1454 TYR A O 1
ATOM 11375 N N . ILE A 1 1455 ? -50.360 29.244 12.897 1.00 33.31 1455 ILE A N 1
ATOM 11376 C CA . ILE A 1 1455 ? -49.961 28.627 11.592 1.00 33.31 1455 ILE A CA 1
ATOM 11377 C C . ILE A 1 1455 ? -50.335 29.417 10.307 1.00 33.31 1455 ILE A C 1
ATOM 11379 O O . ILE A 1 1455 ? -51.512 29.764 10.169 1.00 33.31 1455 ILE A O 1
ATOM 11383 N N . PRO A 1 1456 ? -49.435 29.610 9.306 1.00 48.38 1456 PRO A N 1
ATOM 11384 C CA . PRO A 1 1456 ? -48.226 28.815 8.990 1.00 48.38 1456 PRO A CA 1
ATOM 11385 C C . PRO A 1 1456 ? -46.994 29.070 9.863 1.00 48.38 1456 PRO A C 1
ATOM 11387 O O . PRO A 1 1456 ? -46.526 30.227 9.899 1.00 48.38 1456 PRO A O 1
#

Radius of gyration: 44.87 Å; chains: 1; bounding box: 141×138×175 Å

Foldseek 3Di:
DDDDDDDDDDDDDDDDDDDDDDDDDDDDDDDDDDDDDDDPPPDVVVVPPPQFQFDDFDWDADPQGFIFATPQVLCQAQVVHFPDDFDPLLSVLLQLLCVLLVRRPLFDDPDHHTDGDDDHADDNHLQLRLLLLLVLLCPPVVVLLVVLLVAAFADDAPFDDPDAAKWKAFNVRDIDPNDADDDAEKEKDFFALVQADLEGQKMWITDSTIIMIHGHCCLVVVDVDPHAAHERDDQADQHEYEYALCLSNCQRYFVLFFQDFGNYFYHHLLLLQCQAQNDAPVCVVVLVVVVVVVVLVVVCVVVVDDPVVVVVVVPPCVVVCVFFLLSLRHFPSDLQGLLCNQVVDHQDCPVVCLSNDNDSVSCVVCVGVVVVNNVVNSNSSSVSSSRRVVSSCVQQVRSLLVSLSRQQSSFWFKFFPVLVVQLVLLVVLLVVLFVVLLVVLLVLVVVLQVCLVPCVVQCPDPLSVQAQSPDLDQDWDDAPDDPDDTDGDPPDQDHRGGPNQSVQQPDDDPVLVPLPPPVCVVVSSVVCSVRGNDGLLDQSSCSSQQKAFQNFGWDQKPQAGIKGKAFPVCVVVVVLLVFAWDADPDPVIDVCRNVPPGTIITADDDLVGDVDHDNHCLALVNLVCVVVVRMDGPDPSSNSSSLSNNQCVVCVVQSVVSVPFDKDWLVSRDPVRRPCPVPDDPPFGTMIMTSFSWSQQNHLLSHIDGDHPLPQAFFDASHRSSLVQQSRFFHPQKWKKWAFQQVQLLCLLQLLLCLLSLDQSSAQSRSLSSRNDPVVLSHPLSVQCVLLVADSVLSVVLVVCVQLDDDLVVQLSSSCVRPVSDDSVRSSVSSVSSCCQACNDFDDDCLQPVGIFHAAHRSRSSVRSLLLQLPAQWRAAQFSRRTGHSSRGPVSHDDCPCSSVSSNSNSSSVLVVLSSQLQSLLLQLCQQQVFAKGWNHDNSRITIIMGRPLCNLQSQLSSQSSQLSSQCSSSVSSNHSIRRPSNNGGQWMWIGRTRGNAQPALSDYSSRNGGDDGTDIGDPVRSSSSRPSNDSDNPHDGDPSSNRDSPPDDDDDDNGPNNVVVCVSPVDPPVSSSLNSQCRHDSDPVSNVVSSVVSVVPDPPPDDDPPPPDDDDDDDDDDDDDDDDDDDDDDDDDDDDDDDDDDDDDDDDDDDDDDDDDDDDDDDDDDDDDDDDDDDDDDDDDDDDDDDDDDDDDDDDDDDDDDDDDDDDDDDDDDDDDDDDDDDDDDDDDDDDDDDDDDDDDDDDDDDDDDDDDDDDDDDDDDPDDCPVVVVPVVVPDDDDPVVVVVVVVVVVVVVVVVVVVVPPPPPDDDDDDDDDDDDDDDDDDDDDDDDDDDDDDDDDDDDDDDDDDDDDDDDDDDDDDDDDDDDDDDDDDDDDDDDDDDDDDPDDDDDDDDDDDDDDPDDDDDPDDDDDDDDDDDDDPDDDDDDDDDYYDDDDDDDDDDDDDDDDDDDDDDD

InterPro domains:
  IPR001098 DNA-directed DNA polymerase, family A, palm domain [PF00476] (717-958)
  IPR001098 DNA-directed DNA polymerase, family A, palm domain [SM00482] (721-951)
  IPR002297 DNA-directed DNA-polymerase, family A, mitochondria [PR00867] (118-130)
  IPR002297 DNA-directed DNA-polymerase, family A, mitochondria [PR00867] (243-257)
  IPR002297 DNA-directed DNA-polymerase, family A, mitochondria [PR00867] (390-399)
  IPR002297 DNA-directed DNA-polymerase, family A, mitochondria [PR00867] (698-724)
  IPR002297 DNA-directed DNA-polymerase, family A, mitochondria [PR00867] (799-807)
  IPR002297 DNA-directed DNA-polymerase, family A, mitochondria [PR00867] (854-867)
  IPR002297 DNA-directed DNA-polymerase, family A, mitochondria [PR00867] (901-917)
  IPR002297 DNA-directed DNA-polymerase, family A, mitochondria [PR00867] (954-969)
  IPR002297 DNA-directed DNA-polymerase, family A, mitochondria [PR00867] (970-986)
  IPR002297 DNA-directed DNA-polymerase, family A, mitochondria [PTHR10267] (37-1090)
  IPR012337 Ribonuclease H-like superfamily [SSF53098] (178-410)
  IPR019760 DNA-directed DNA polymerase, family A, conserved site [PS00447] (792-811)
  IPR041336 DNA mitochondrial polymerase, exonuclease domain [PF18136] (113-392)
  IPR043502 DNA/RNA polymerase superfamily [SSF56672] (538-998)
  IPR047580 DNA polymerase gamma, palm domain [cd08641] (631-1009)

pLDDT: mean 71.59, std 27.25, range [21.5, 98.38]

Organism: Neurospora crassa (strain ATCC 24698 / 74-OR23-1A / CBS 708.71 / DSM 1257 / FGSC 987) (NCBI:txid367110)

Sequence (1456 aa):
MLTPVRCRTVPNATVATAARVLRRANLFSRYPRQLGHLRWDSTIAQVLERKGLGVPSTARHNEIGVQQLSEHLYKQLFPRGNTDPPAPELIELAKDHLARHDLLGKTTDKTPPIAFQLPALVGDTLDEHFHKLGVDAAEPFLTHAKQFADAHLPPKPTSWVRRSGWTKYNRDGTTENDVLPQGNMMCFDVEVMYKDNPYAVMACAGTPDAWYAWLSPWLLGETENKAQLVPMGDPTVDRIIVGHNIGYDRAKILEEYDLKQTRNFFLDTMSLHVAVNGMCSQQRPTWMKHKKARELREKAEHESASVELQEVLQGGSLTAEEADLWVDKSSINSLRDVAQFHLNVKIDKDIRDVFAETDRNVILNQLDDLLTYCAADVQVTHQVYQVVFPNFLGVCPHPVSFAALRHLASVILPVNKTWDTYIETAEATYLQMLHGVQERLFTLMERTLDYKADPEKYLSDPWLSQLDWSGQEIKMAKPKKKGDVERPALNQKLPGYPQWYKDLFVKVPKELSGLDEPDKEQENRKARHEFINLTVRSRIAPLLLKLSWEGYPLFWSDQFGWTFQVPREKAETFIQRQMTPVQFEDPDVDDRLRMDVDHKYFKLPHKDGPNARCVNPMAKGYLPYFEKGILSSEYPYAKEALEMNASCSYWISARERIKNQMVVYEDQLPPSQRFVNKDADSNTPIGGFVLPQVIPMGTITRRAVERTWLTASNAKKNRVGSELKAMVRAPPGYVFVGADVDSEELWIASVVGDATFKLHGGNAIGFMTLEGTKSQGTDLHSRTASILGITRNDAKVFNYGRIYGAGLKFASQLLRQFNPSLTEAETTAIATKLYDATKGAKTNRKSLYKRPFWRGGTESFVFNMLEEFAEQERPRTPVLGAGITEALMSRWVSKGGFLTSRINWAIQSSGVDYLHLLIIAMDYLTRRFNLACRLAITVHDEIRYLAEEPDKYRVAMALQIANLWTRVMFAQQVGIQDLPQSCAFFSAVDIDHVLRKEVDMDCITPSNPIPIAHGESIDIFQILEKGDDAKLDDSIVPQSQYAPRLENIPYTPRVPVMQRLRERAEAGDHQAFLRFIRAQITNSDEELKRIIAETRYSDPYGAFSLASNGRVSGNPHQRHAAVHASTKTAAAPSKPSIASRFDSVSQASRIKSVAAGSDEPTIRATKAQGKAMAKASGTKLAASTKDTVLNVTIKKKVAAPEMAAVPSTSSESKSKASATTSTTTTENATASPSSSSNVDAKKTTSKTKPTHKKETEGEPFPSLDDPVIAARLEAVSKTSPGTRASVAAKLDALASFSMRAAAAAEAAVTTTTTPEPPTNPPPVAPKAKEPTTTMAEKVLKPTAVPKNPTPTLTPTTKKSNPTSTPTTPKPVGRPRTTPILPYTAPKKKLPSSAFSKEQKEPMSVSEAVWTASVGGRATTTTATATATGDEKKKTTTTPSWKPVKESLFGRGVYIP